Protein AF-0000000084839933 (afdb_homodimer)

Foldseek 3Di:
DLVVVLLVVLVVCVVVVHQQQVQQVVLVVLCVVCVVDPSSPPNDRGSVNSLCCLFPPQLCVQQVVVLVQLQPAAWAWEWDWDPPQPQWIKIWIWIFAQDLVVLATFIDTHDIFIFNDLALCRCLVVVCVVVVCVVSVRQLLSHAEYEYAPDCCQDPDPRHNVVSSCVRPVLYHYAHAVLLLLQVLQVQLQVLLCVLQVDRLLLLLVLVQVVPPPDPPLLVVLCVLCVVVVAHRDHQDDADDSRNLSVLVNLVRCLSCLVSLLVSLCPDDDDPVDVSSVVSPVLSVDLVNNLVSLLCNQLSCLSVVLSVVQADRFQDLLCQLVSLQVSLLVLCVQFFDCVQPVPHQSLPGDLPDPVGGDDLLRGNSDDVSSVSLVVCVPCNVSNSSSVSSSSVSSSVSCSVRPPNPDPLSVLSNLQDLVCLQVRDCVSLVVLLVSRVVLVVPPPPAAPSVVSNPDDPVQADDDGSSNRLSSQQCDADPVRHRNHPSVSSSSSSSRNYDRHDNCVVVVVVLNVSCDPVNSPADSRTSSSSD/DLVVVLLVVLVVCVVVVHQQQVQQVVLVVLCVVCVVDPSSPPNDRGSVNSLCCLFPPQLCVQQVVVLVQLQPAAWAWEWDWDPDQPQWIKIWIWIFAQDLVVLATFIDTHDIFIFNDLALCRCQVVVCVVVVCVVSVRQLLSHAEYEYAPDCCQDPDPRHNVVSSCVRPVLYHYAHAVLLLLQVLQVQLQVLLCVLQVDRLLLLLVLVQVVPPPDPPLLVVLCVLCVVVVAHRDHQDDADPSRNLSVLVNLVRCLSCLVSLLVSLCPDDDDPVDVSSVVSPVLSVDLVNNLVSLLCNQLSCLSVVLSVVQADRFQDLLCQLVSLQVSLLVLCVQFFDCVQPVPDQSLPGDLPDPVGGDDLLRGNSDDVSSVSLVVCVPCNVSNSSSVSSSSVSSSVSCSVRPPNPPPLSVLSNLQDLVCLQVRDCVSVVVLLVSRVVLVVPPPPQAPSVVSNPDDPVQADDDGSSSRLSSQQCDADPVRHRNHPSVSSSSSSSRNYDRHDNCVVVVVVLNVSCDPVNSPADSRTSSSSD

Organism: Latimeria chalumnae (NCBI:txid7897)

Secondary structure (DSSP, 8-state):
-HHHHHHHHHHHHHHTT--TTHHHHHHHHHHHHSTT-HHHHH----HHHHHHIIIIIIHHHHHHHHHHHHHHS-EEEEE--B--STT-EEEEEEEEEEETTTTEEEEEEEEEEEES--SHHHHHHSSSHHHHHHHHT--GGGEEEEE--SSHHHH-TTT-HHHHHHHH-TT-EEE--HHHHHHHHHHHHHHHHHHHH---HHHHHHHHHHHHTT-HHHHHHHHHHHHHTT----PPPPPPSS-GGGHHHHHHHHHHTHHHHHHHHHHS---TT-HHHHHHHHHHHSHHHHHHHHHHHHHHHHHHHHHHHHT-SS--HHHHHHHHHHHHHHHHTTTS-GGGTTTS-GGG--SS-GGGPPPGGG--S-HHHHHHHTT-TTTHHHHHHHHHHHHHHHHHHHHHHS-TT-HHHHHHTT--GGGGGG--HHHHHHHHHH-HHHHTT-TT---HHHHHT--GGG---SSHHHHHHHHHT-B-TTS-BTTHHHHHHHHHHHTS--S-TTHHHHHHHHHHT-GGGTTS-TTTHHHH-/-HHHHHHHHHHHHHHTT--TTHHHHHHHHHHHHSTT-HHHHH----HHHHHHIIIIIIHHHHHHHHHHHHHHS-EEEEE---S-STTSEEEEEEEEEEETTTTEEEEEEEEEEEES--SHHHHHHSSSHHHHHHHHT--GGGEEEEE--SSHHHH-TTT-HHHHHHHH-TT-EEE--HHHHHHHHHHHHHHHHHHHHS--HHHHHHHHHHHHTT-HHHHHHHHHHHHHTT----PPPPPPSS-GGGHHHHHHHHHHTHHHHHHHHHHS---TT-HHHHHHHHHHHSHHHHHHHHHHHHHHHHHHHHHHHHT-SS--HHHHHHHHHHHHHHHHTTTS-GGGTTTS-GGG--SS-GGGPPPGGG--S-HHHHHHHTT-TTTHHHHHHHHHHHHHHHHHHHHHHS-TT-HHHHHGGG--GGGGGG--HHHHHHHHHH-HHHHTT-TT---HHHHHT--GGG---SSHHHHHHHHHT-B-TTS-BTTHHHHHHHHHHHTS--S-TTHHHHHHHHHHS-GGGTTS-TTTHHHH-

pLDDT: mean 88.54, std 8.96, range [50.22, 98.12]

InterPro domains:
  IPR012337 Ribonuclease H-like superfamily [SSF53098] (74-524)

Solvent-accessible surface area (backbone atoms only — not comparable to full-atom values): 56765 Å² total; per-residue (Å²): 104,47,66,55,28,47,52,54,53,47,54,49,31,67,74,64,69,47,62,54,64,54,34,50,56,44,31,66,47,42,28,68,48,37,66,88,34,69,52,33,64,64,39,79,47,32,36,68,57,40,49,46,44,41,49,68,44,50,29,50,65,62,38,48,59,53,54,54,46,44,58,73,34,60,26,13,41,30,55,52,78,43,53,76,52,57,45,31,25,42,32,44,32,31,35,25,30,70,36,76,89,77,30,34,63,42,73,42,80,70,46,70,30,74,29,50,44,85,49,23,58,34,36,48,72,53,21,41,49,60,53,48,33,60,73,67,63,41,52,56,75,25,44,43,13,34,34,32,56,76,45,60,50,34,57,27,87,84,63,6,37,55,55,61,51,37,73,70,27,74,60,42,44,72,39,62,39,57,55,58,48,52,29,47,24,51,49,51,9,49,49,41,20,16,71,62,60,72,54,51,66,67,58,54,48,51,47,55,28,60,66,37,54,73,29,25,57,53,37,31,50,50,41,54,40,12,58,75,62,73,40,75,73,69,82,77,53,82,61,50,85,82,48,44,65,42,43,51,59,38,50,52,54,48,61,71,37,36,73,32,51,34,52,52,45,68,67,49,78,90,46,85,90,38,61,60,58,52,50,51,35,50,45,57,67,37,74,61,48,59,34,54,51,36,32,48,64,52,53,44,56,63,56,51,52,53,38,54,63,32,49,37,68,64,69,52,57,56,46,44,58,60,54,52,49,51,48,48,49,56,58,44,54,28,56,33,38,64,84,56,46,71,90,46,60,79,78,69,46,66,86,79,46,68,88,31,40,55,56,82,85,64,44,60,48,41,68,69,20,50,62,53,42,65,72,35,72,86,51,34,65,53,52,50,49,17,54,49,37,21,53,52,41,25,49,54,46,40,57,72,69,48,74,83,81,42,65,66,53,61,39,36,51,45,67,47,72,88,40,38,75,73,44,53,64,66,37,54,49,51,51,31,69,52,34,73,82,46,48,84,60,61,84,92,56,77,57,59,67,61,58,43,64,54,61,72,80,77,53,88,56,87,48,62,51,42,34,42,42,54,48,37,63,36,59,40,96,86,64,46,55,56,36,46,62,61,31,53,54,47,52,54,60,56,25,42,59,63,50,54,48,59,50,60,57,53,48,49,53,56,63,61,58,28,89,86,41,73,82,53,44,77,85,48,46,51,63,38,101,104,46,66,54,29,47,52,54,53,48,56,50,30,67,76,66,68,46,62,54,63,55,35,51,56,44,31,65,48,40,28,69,49,36,67,89,35,70,54,33,64,64,38,77,47,31,37,67,56,40,50,47,45,40,49,70,44,52,30,50,64,62,37,48,60,52,54,54,46,45,57,74,35,60,26,11,42,30,55,52,77,43,57,75,51,55,45,30,25,43,32,43,34,31,34,25,30,69,36,74,90,77,28,34,63,43,72,42,79,70,45,68,29,75,28,51,42,86,47,24,59,33,34,50,72,50,21,39,50,61,55,48,33,58,73,68,62,41,55,56,77,26,44,44,13,33,34,32,56,75,45,59,51,35,58,28,88,86,61,6,37,53,55,61,50,38,71,72,28,76,60,41,44,73,37,63,39,58,54,59,48,54,30,47,24,52,48,51,8,50,51,42,20,1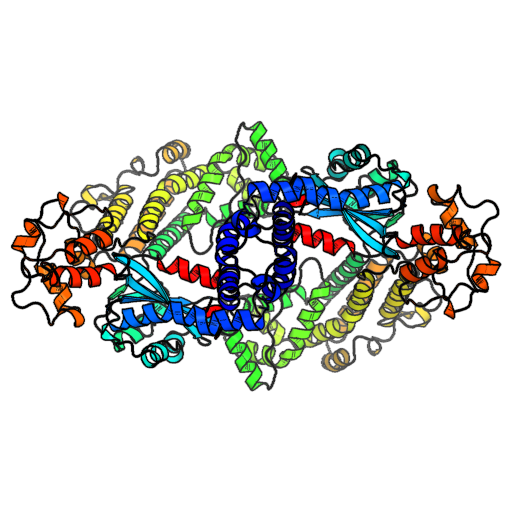6,71,62,60,72,54,49,65,67,57,53,49,50,46,55,27,59,68,38,53,74,31,20,56,52,37,31,51,49,40,52,40,12,57,76,62,75,41,76,71,70,83,77,52,82,61,49,86,82,48,45,64,42,44,51,59,36,49,51,55,48,61,73,36,36,71,33,52,35,53,52,46,68,69,49,76,89,48,86,90,37,61,59,60,51,51,51,33,50,45,59,68,37,71,60,48,58,35,53,50,36,33,50,65,52,52,44,55,64,55,50,53,54,40,52,63,32,48,39,68,65,69,50,57,58,47,44,58,58,52,51,50,51,49,48,50,57,56,46,55,28,58,35,38,63,84,56,45,72,88,45,59,77,78,70,46,66,86,79,46,68,89,30,39,54,58,84,86,65,46,60,48,41,68,70,21,50,63,54,42,65,71,34,73,89,51,34,65,53,52,51,48,17,53,49,37,21,52,50,42,26,50,53,45,40,58,74,68,49,73,83,80,42,65,67,54,60,39,37,50,43,67,47,72,89,39,38,75,72,44,53,66,66,37,54,48,51,51,30,70,52,35,74,85,48,48,87,60,64,85,90,55,74,55,58,66,60,59,43,64,57,62,72,80,76,52,87,55,86,48,61,51,41,34,43,40,53,48,36,64,37,57,41,95,84,64,47,53,56,37,45,65,62,33,54,53,48,53,54,60,57,26,42,60,63,50,55,49,60,50,59,56,56,48,50,53,52,64,62,61,32,90,86,42,71,80,53,44,77,85,48,46,51,63,38,99

Radius of gyration: 35.96 Å; Cα contacts (8 Å, |Δi|>4): 1588; chains: 2; bounding box: 81×113×74 Å

Structure (mmCIF, N/CA/C/O backbone):
data_AF-0000000084839933-model_v1
#
loop_
_entity.id
_entity.type
_entity.pdbx_description
1 polymer 'Uncharacterized protein'
#
loop_
_atom_site.group_PDB
_atom_site.id
_atom_site.type_symbol
_atom_site.label_atom_id
_atom_site.label_alt_id
_atom_site.label_comp_id
_atom_site.label_asym_id
_atom_site.label_entity_id
_atom_site.label_seq_id
_atom_site.pdbx_PDB_ins_code
_atom_site.Cartn_x
_atom_site.Cartn_y
_atom_site.Cartn_z
_atom_site.occupancy
_atom_site.B_iso_or_equiv
_atom_site.auth_seq_id
_atom_site.auth_comp_id
_atom_site.auth_asym_id
_atom_site.auth_atom_id
_atom_site.pdbx_PDB_model_num
ATOM 1 N N . LYS A 1 1 ? -35.875 -15.383 12.539 1 85.69 1 LYS A N 1
ATOM 2 C CA . LYS A 1 1 ? -35.812 -14.484 11.391 1 85.69 1 LYS A CA 1
ATOM 3 C C . LYS A 1 1 ? -34.781 -13.398 11.578 1 85.69 1 LYS A C 1
ATOM 5 O O . LYS A 1 1 ? -34.031 -13.094 10.648 1 85.69 1 LYS A O 1
ATOM 10 N N . VAL A 1 2 ? -34.719 -12.898 12.836 1 90.69 2 VAL A N 1
ATOM 11 C CA . VAL A 1 2 ? -33.75 -11.867 13.125 1 90.69 2 VAL A CA 1
ATOM 12 C C . VAL A 1 2 ? -32.344 -12.453 13.008 1 90.69 2 VAL A C 1
ATOM 14 O O . VAL A 1 2 ? -31.453 -11.852 12.383 1 90.69 2 VAL A O 1
ATOM 17 N N . MET A 1 3 ? -32.156 -13.602 13.562 1 91.62 3 MET A N 1
ATOM 18 C CA . MET A 1 3 ? -30.875 -14.266 13.5 1 91.62 3 MET A CA 1
ATOM 19 C C . MET A 1 3 ? -30.469 -14.539 12.055 1 91.62 3 MET A C 1
ATOM 21 O O . MET A 1 3 ? -29.297 -14.398 11.695 1 91.62 3 MET A O 1
ATOM 25 N N . ASN A 1 4 ? -31.375 -14.938 11.305 1 92.5 4 ASN A N 1
ATOM 26 C CA . ASN A 1 4 ? -31.109 -15.172 9.891 1 92.5 4 ASN A CA 1
ATOM 27 C C . ASN A 1 4 ? -30.641 -13.891 9.188 1 92.5 4 ASN A C 1
ATOM 29 O O . ASN A 1 4 ? -29.719 -13.93 8.383 1 92.5 4 ASN A O 1
ATOM 33 N N . ALA A 1 5 ? -31.359 -12.859 9.477 1 92.5 5 ALA A N 1
ATOM 34 C CA . ALA A 1 5 ? -30.953 -11.57 8.906 1 92.5 5 ALA A CA 1
ATOM 35 C C . ALA A 1 5 ? -29.547 -11.188 9.344 1 92.5 5 ALA A C 1
ATOM 37 O O . ALA A 1 5 ? -28.766 -10.68 8.539 1 92.5 5 ALA A O 1
ATOM 38 N N . GLU A 1 6 ? -29.234 -11.469 10.555 1 94.81 6 GLU A N 1
ATOM 39 C CA . GLU A 1 6 ? -27.906 -11.156 11.086 1 94.81 6 GLU A CA 1
ATOM 40 C C . GLU A 1 6 ? -26.828 -11.992 10.406 1 94.81 6 GLU A C 1
ATOM 42 O O . GLU A 1 6 ? -25.766 -11.477 10.055 1 94.81 6 GLU A O 1
ATOM 47 N N . VAL A 1 7 ? -27.078 -13.203 10.172 1 95.06 7 VAL A N 1
ATOM 48 C CA . VAL A 1 7 ? -26.125 -14.094 9.523 1 95.06 7 VAL A CA 1
ATOM 49 C C . VAL A 1 7 ? -25.906 -13.656 8.07 1 95.06 7 VAL A C 1
ATOM 51 O O . VAL A 1 7 ? -24.781 -13.625 7.586 1 95.06 7 VAL A O 1
ATOM 54 N N . LEU A 1 8 ? -26.953 -13.336 7.48 1 94.5 8 LEU A N 1
ATOM 55 C CA . LEU A 1 8 ? -26.875 -12.922 6.086 1 94.5 8 LEU A CA 1
ATOM 56 C C . LEU A 1 8 ? -26.031 -11.656 5.941 1 94.5 8 LEU A C 1
ATOM 58 O O . LEU A 1 8 ? -25.141 -11.594 5.102 1 94.5 8 LEU A O 1
ATOM 62 N N . PHE A 1 9 ? -26.281 -10.672 6.766 1 95 9 PHE A N 1
ATOM 63 C CA . PHE A 1 9 ? -25.5 -9.438 6.684 1 95 9 PHE A CA 1
ATOM 64 C C . PHE A 1 9 ? -24.047 -9.688 7.086 1 95 9 PHE A C 1
ATOM 66 O O . PHE A 1 9 ? -23.141 -9.07 6.531 1 95 9 PHE A O 1
ATOM 73 N N . THR A 1 10 ? -23.875 -10.508 8.039 1 95.75 10 THR A N 1
ATOM 74 C CA . THR A 1 10 ? -22.516 -10.867 8.438 1 95.75 10 THR A CA 1
ATOM 75 C C . THR A 1 10 ? -21.734 -11.43 7.25 1 95.75 10 THR A C 1
ATOM 77 O O . THR A 1 10 ? -20.547 -11.148 7.094 1 95.75 10 THR A O 1
ATOM 80 N N . GLY A 1 11 ? -22.375 -12.219 6.434 1 94.88 11 GLY A N 1
ATOM 81 C CA . GLY A 1 11 ? -21.734 -12.727 5.23 1 94.88 11 GLY A CA 1
ATOM 82 C C . GLY A 1 11 ? -21.297 -11.633 4.281 1 94.88 11 GLY A C 1
ATOM 83 O O . GLY A 1 11 ? -20.281 -11.781 3.578 1 94.88 11 GLY A O 1
ATOM 84 N N . PHE A 1 12 ? -21.969 -10.523 4.34 1 94.75 12 PHE A N 1
ATOM 85 C CA . PHE A 1 12 ? -21.688 -9.375 3.486 1 94.75 12 PHE A CA 1
ATOM 86 C C . PHE A 1 12 ? -20.375 -8.703 3.895 1 94.75 12 PHE A C 1
ATOM 88 O O . PHE A 1 12 ? -19.656 -8.164 3.049 1 94.75 12 PHE A O 1
ATOM 95 N N . ILE A 1 13 ? -20.016 -8.766 5.094 1 92.94 13 ILE A N 1
ATOM 96 C CA . ILE A 1 13 ? -18.891 -8.039 5.664 1 92.94 13 ILE A CA 1
ATOM 97 C C . ILE A 1 13 ? -17.578 -8.609 5.109 1 92.94 13 ILE A C 1
ATOM 99 O O . ILE A 1 13 ? -16.812 -7.891 4.465 1 92.94 13 ILE A O 1
ATOM 103 N N . PRO A 1 14 ? -17.234 -9.906 5.242 1 90.62 14 PRO A N 1
ATOM 104 C CA . PRO A 1 14 ? -16 -10.43 4.656 1 90.62 14 PRO A CA 1
ATOM 105 C C . PRO A 1 14 ? -16.031 -10.445 3.131 1 90.62 14 PRO A C 1
ATOM 107 O O . PRO A 1 14 ? -14.992 -10.289 2.49 1 90.62 14 PRO A O 1
ATOM 110 N N . GLU A 1 15 ? -17.172 -10.609 2.557 1 91.62 15 GLU A N 1
ATOM 111 C CA . GLU A 1 15 ? -17.281 -10.609 1.102 1 91.62 15 GLU A CA 1
ATOM 112 C C . GLU A 1 15 ? -16.812 -9.289 0.508 1 91.62 15 GLU A C 1
ATOM 114 O O . GLU A 1 15 ? -16.234 -9.258 -0.585 1 91.62 15 GLU A O 1
ATOM 119 N N . HIS A 1 16 ? -17.078 -8.32 1.177 1 90.31 16 HIS A N 1
ATOM 120 C CA . HIS A 1 16 ? -16.734 -7.004 0.66 1 90.31 16 HIS A CA 1
ATOM 121 C C . HIS A 1 16 ? -15.602 -6.375 1.473 1 90.31 16 HIS A C 1
ATOM 123 O O . HIS A 1 16 ? -15.398 -5.16 1.425 1 90.31 16 HIS A O 1
ATOM 129 N N . HIS A 1 17 ? -14.984 -7.09 2.303 1 86.25 17 HIS A N 1
ATOM 130 C CA . HIS A 1 17 ? -13.781 -6.711 3.043 1 86.25 17 HIS A CA 1
ATOM 131 C C . HIS A 1 17 ? -14.055 -5.527 3.967 1 86.25 17 HIS A C 1
ATOM 133 O O . HIS A 1 17 ? -13.242 -4.602 4.051 1 86.25 17 HIS A O 1
ATOM 139 N N . LEU A 1 18 ? -15.148 -5.535 4.645 1 89.06 18 LEU A N 1
ATOM 140 C CA . LEU A 1 18 ? -15.5 -4.488 5.602 1 89.06 18 LEU A CA 1
ATOM 141 C C . LEU A 1 18 ? -14.938 -4.809 6.984 1 89.06 18 LEU A C 1
ATOM 143 O O . LEU A 1 18 ? -14.898 -5.973 7.387 1 89.06 18 LEU A O 1
ATOM 147 N N . PRO A 1 19 ? -14.531 -3.713 7.652 1 88 19 PRO A N 1
ATOM 148 C CA . PRO A 1 19 ? -14.227 -3.953 9.062 1 88 19 PRO A CA 1
ATOM 149 C C . PRO A 1 19 ? -15.445 -4.402 9.867 1 88 19 PRO A C 1
ATOM 151 O O . PRO A 1 19 ? -16.578 -3.984 9.57 1 88 19 PRO A O 1
ATOM 154 N N . PHE A 1 20 ? -15.227 -5.176 10.883 1 91.19 20 PHE A N 1
ATOM 155 C CA . PHE A 1 20 ? -16.344 -5.68 11.688 1 91.19 20 PHE A CA 1
ATOM 156 C C . PHE A 1 20 ? -17.078 -4.535 12.367 1 91.19 20 PHE A C 1
ATOM 158 O O . PHE A 1 20 ? -18.266 -4.645 12.656 1 91.19 20 PHE A O 1
ATOM 165 N N . GLU A 1 21 ? -16.422 -3.451 12.531 1 91.19 21 GLU A N 1
ATOM 166 C CA . GLU A 1 21 ? -17.016 -2.277 13.164 1 91.19 21 GLU A CA 1
ATOM 167 C C . GLU A 1 21 ? -18.141 -1.709 12.312 1 91.19 21 GLU A C 1
ATOM 169 O O . GLU A 1 21 ? -19.031 -1.026 12.82 1 91.19 21 GLU A O 1
ATOM 174 N N . ALA A 1 22 ? -18.078 -1.941 11.062 1 91.88 22 ALA A N 1
ATOM 175 C CA . ALA A 1 22 ? -19.125 -1.466 10.156 1 91.88 22 ALA A CA 1
ATOM 176 C C . ALA A 1 22 ? -20.469 -2.086 10.508 1 91.88 22 ALA A C 1
ATOM 178 O O . ALA A 1 22 ? -21.516 -1.506 10.227 1 91.88 22 ALA A O 1
ATOM 179 N N . ALA A 1 23 ? -20.422 -3.246 11.125 1 93.31 23 ALA A N 1
ATOM 180 C CA . ALA A 1 23 ? -21.656 -3.928 11.516 1 93.31 23 ALA A CA 1
ATOM 181 C C . ALA A 1 23 ? -22.453 -3.094 12.516 1 93.31 23 ALA A C 1
ATOM 183 O O . ALA A 1 23 ? -23.688 -3.107 12.5 1 93.31 23 ALA A O 1
ATOM 184 N N . ALA A 1 24 ? -21.734 -2.373 13.32 1 92.94 24 ALA A N 1
ATOM 185 C CA . ALA A 1 24 ? -22.391 -1.529 14.312 1 92.94 24 ALA A CA 1
ATOM 186 C C . ALA A 1 24 ? -23.172 -0.401 13.641 1 92.94 24 ALA A C 1
ATOM 188 O O . ALA A 1 24 ? -24.156 0.104 14.195 1 92.94 24 ALA A O 1
ATOM 189 N N . HIS A 1 25 ? -22.797 -0.031 12.539 1 94.19 25 HIS A N 1
ATOM 190 C CA . HIS A 1 25 ? -23.469 1.042 11.805 1 94.19 25 HIS A CA 1
ATOM 191 C C . HIS A 1 25 ? -24.641 0.509 10.992 1 94.19 25 HIS A C 1
ATOM 193 O O . HIS A 1 25 ? -25.516 1.275 10.586 1 94.19 25 HIS A O 1
ATOM 199 N N . ALA A 1 26 ? -24.656 -0.774 10.805 1 92.69 26 ALA A N 1
ATOM 200 C CA . ALA A 1 26 ? -25.688 -1.387 9.977 1 92.69 26 ALA A CA 1
ATOM 201 C C . ALA A 1 26 ? -27.031 -1.408 10.703 1 92.69 26 ALA A C 1
ATOM 203 O O . ALA A 1 26 ? -28.078 -1.155 10.102 1 92.69 26 ALA A O 1
ATOM 204 N N . ALA A 1 27 ? -27.031 -1.633 12.008 1 91.25 27 ALA A N 1
ATOM 205 C CA . ALA A 1 27 ? -28.281 -1.774 12.766 1 91.25 27 ALA A CA 1
ATOM 206 C C . ALA A 1 27 ? -29.109 -0.492 12.703 1 91.25 27 ALA A C 1
ATOM 208 O O . ALA A 1 27 ? -30.25 -0.507 12.266 1 91.25 27 ALA A O 1
ATOM 209 N N . PRO A 1 28 ? -28.469 0.623 13.125 1 93.31 28 PRO A N 1
ATOM 210 C CA . PRO A 1 28 ? -29.25 1.863 13.016 1 93.31 28 PRO A CA 1
ATOM 211 C C . PRO A 1 28 ? -29.656 2.174 11.578 1 93.31 28 PRO A C 1
ATOM 213 O O . PRO A 1 28 ? -30.75 2.707 11.344 1 93.31 28 PRO A O 1
ATOM 216 N N . LEU A 1 29 ? -28.875 1.87 10.633 1 94.5 29 LEU A N 1
ATOM 217 C CA . LEU A 1 29 ? -29.188 2.115 9.227 1 94.5 29 LEU A CA 1
ATOM 218 C C . LEU A 1 29 ? -30.391 1.302 8.781 1 94.5 29 LEU A C 1
ATOM 220 O O . LEU A 1 29 ? -31.328 1.844 8.18 1 94.5 29 LEU A O 1
ATOM 224 N N . LEU A 1 30 ? -30.406 0.02 9.109 1 92.81 30 LEU A N 1
ATOM 225 C CA . LEU A 1 30 ? -31.5 -0.866 8.719 1 92.81 30 LEU A CA 1
ATOM 226 C C . LEU A 1 30 ? -32.812 -0.438 9.367 1 92.81 30 LEU A C 1
ATOM 228 O O . LEU A 1 30 ? -33.875 -0.529 8.75 1 92.81 30 LEU A O 1
ATOM 232 N N . ARG A 1 31 ? -32.75 0.07 10.562 1 91.31 31 ARG A N 1
ATOM 233 C CA . ARG A 1 31 ? -33.938 0.561 11.25 1 91.31 31 ARG A CA 1
ATOM 234 C C . ARG A 1 31 ? -34.531 1.771 10.523 1 91.31 31 ARG A C 1
ATOM 236 O O . ARG A 1 31 ? -35.75 1.925 10.453 1 91.31 31 ARG A O 1
ATOM 243 N N . LYS A 1 32 ? -33.625 2.58 10.055 1 92.38 32 LYS A N 1
ATOM 244 C CA . LYS A 1 32 ? -34.062 3.768 9.328 1 92.38 32 LYS A CA 1
ATOM 245 C C . LYS A 1 32 ? -34.594 3.4 7.945 1 92.38 32 LYS A C 1
ATOM 247 O O . LYS A 1 32 ? -35.562 4.016 7.453 1 92.38 32 LYS A O 1
ATOM 252 N N . MET A 1 33 ? -34 2.418 7.344 1 92.31 33 MET A N 1
ATOM 253 C CA . MET A 1 33 ? -34.375 2.002 5.996 1 92.31 33 MET A CA 1
ATOM 254 C C . MET A 1 33 ? -35.719 1.293 6.004 1 92.31 33 MET A C 1
ATOM 256 O O . MET A 1 33 ? -36.5 1.441 5.066 1 92.31 33 MET A O 1
ATOM 260 N N . PHE A 1 34 ? -35.875 0.504 7.109 1 90.19 34 PHE A N 1
ATOM 261 C CA . PHE A 1 34 ? -37.062 -0.309 7.203 1 90.19 34 PHE A CA 1
ATOM 262 C C . PHE A 1 34 ? -37.812 -0.055 8.516 1 90.19 34 PHE A C 1
ATOM 264 O O . PHE A 1 34 ? -37.906 -0.957 9.352 1 90.19 34 PHE A O 1
ATOM 271 N N . PRO A 1 35 ? -38.406 1.122 8.688 1 79.19 35 PRO A N 1
ATOM 272 C CA . PRO A 1 35 ? -39 1.5 9.969 1 79.19 35 PRO A CA 1
ATOM 273 C C . PRO A 1 35 ? -40.219 0.629 10.336 1 79.19 35 PRO A C 1
ATOM 275 O O . PRO A 1 35 ? -40.531 0.503 11.516 1 79.19 35 PRO A O 1
ATOM 278 N N . ASP A 1 36 ? -40.812 0.181 9.633 1 70.56 36 ASP A N 1
ATOM 279 C CA . ASP A 1 36 ? -42.062 -0.48 9.914 1 70.56 36 ASP A CA 1
ATOM 280 C C . ASP A 1 36 ? -41.875 -1.971 10.18 1 70.56 36 ASP A C 1
ATOM 282 O O . ASP A 1 36 ? -42.844 -2.732 10.242 1 70.56 36 ASP A O 1
ATOM 286 N N . ARG A 1 37 ? -40.594 -2.355 10.398 1 73.25 37 ARG A N 1
ATOM 287 C CA . ARG A 1 37 ? -40.5 -3.812 10.383 1 73.25 37 ARG A CA 1
ATOM 288 C C . ARG A 1 37 ? -39.844 -4.328 11.656 1 73.25 37 ARG A C 1
ATOM 290 O O . ARG A 1 37 ? -38.875 -3.736 12.141 1 73.25 37 ARG A O 1
ATOM 297 N N . ALA A 1 38 ? -40.438 -5.398 12.062 1 81.62 38 ALA A N 1
ATOM 298 C CA . ALA A 1 38 ? -40.062 -6.031 13.312 1 81.62 38 ALA A CA 1
ATOM 299 C C . ALA A 1 38 ? -38.625 -6.559 13.242 1 81.62 38 ALA A C 1
ATOM 301 O O . ALA A 1 38 ? -37.844 -6.402 14.188 1 81.62 38 ALA A O 1
ATOM 302 N N . ILE A 1 39 ? -38.281 -7.098 12.117 1 86.81 39 ILE A N 1
ATOM 303 C CA . ILE A 1 39 ? -36.938 -7.684 11.984 1 86.81 39 ILE A CA 1
ATOM 304 C C . ILE A 1 39 ? -35.875 -6.586 12.07 1 86.81 39 ILE A C 1
ATOM 306 O O . ILE A 1 39 ? -34.875 -6.734 12.766 1 86.81 39 ILE A O 1
ATOM 310 N N . ALA A 1 40 ? -36.156 -5.512 11.398 1 88.81 40 ALA A N 1
ATOM 311 C CA . ALA A 1 40 ? -35.188 -4.402 11.383 1 88.81 40 ALA A CA 1
ATOM 312 C C . ALA A 1 40 ? -35.062 -3.768 12.766 1 88.81 40 ALA A C 1
ATOM 314 O O . ALA A 1 40 ? -33.969 -3.377 13.18 1 88.81 40 ALA A O 1
ATOM 315 N N . THR A 1 41 ? -36.094 -3.695 13.438 1 87.88 41 THR A N 1
ATOM 316 C CA . THR A 1 41 ? -36.125 -3.074 14.758 1 87.88 41 THR A CA 1
ATOM 317 C C . THR A 1 41 ? -35.344 -3.918 15.766 1 87.88 41 THR A C 1
ATOM 319 O O . THR A 1 41 ? -34.688 -3.379 16.656 1 87.88 41 THR A O 1
ATOM 322 N N . LYS A 1 42 ? -35.406 -5.172 15.555 1 90.19 42 LYS A N 1
ATOM 323 C CA . LYS A 1 42 ? -34.781 -6.078 16.516 1 90.19 42 LYS A CA 1
ATOM 324 C C . LYS A 1 42 ? -33.375 -6.441 16.078 1 90.19 42 LYS A C 1
ATOM 326 O O . LYS A 1 42 ? -32.625 -7.09 16.812 1 90.19 42 LYS A O 1
ATOM 331 N N . TYR A 1 43 ? -33.094 -6.09 14.883 1 91.12 43 TYR A N 1
ATOM 332 C CA . TYR A 1 43 ? -31.75 -6.367 14.383 1 91.12 43 TYR A CA 1
ATOM 333 C C . TYR A 1 43 ? -30.688 -5.75 15.281 1 91.12 43 TYR A C 1
ATOM 335 O O . TYR A 1 43 ? -30.766 -4.566 15.625 1 91.12 43 TYR A O 1
ATOM 343 N N . GLY A 1 44 ? -29.75 -6.492 15.789 1 89 44 GLY A N 1
ATOM 344 C CA . GLY A 1 44 ? -28.734 -5.969 16.703 1 89 44 GLY A CA 1
ATOM 345 C C . GLY A 1 44 ? -27.406 -6.707 16.609 1 89 44 GLY A C 1
AT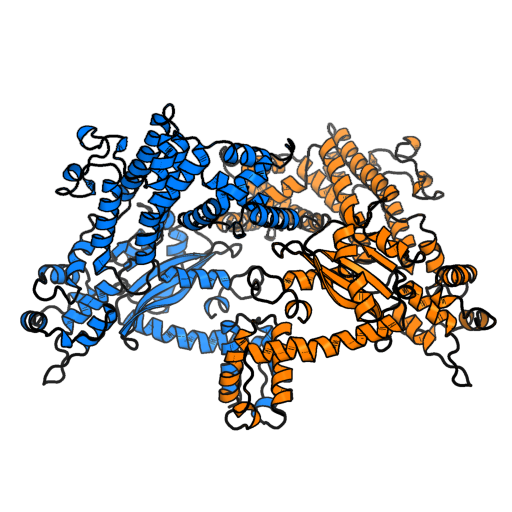OM 346 O O . GLY A 1 44 ? -27.031 -7.441 17.516 1 89 44 GLY A O 1
ATOM 347 N N . CYS A 1 45 ? -26.719 -6.648 15.5 1 92.12 45 CYS A N 1
ATOM 348 C CA . CYS A 1 45 ? -25.422 -7.285 15.32 1 92.12 45 CYS A CA 1
ATOM 349 C C . CYS A 1 45 ? -24.312 -6.246 15.242 1 92.12 45 CYS A C 1
ATOM 351 O O . CYS A 1 45 ? -24.312 -5.391 14.352 1 92.12 45 CYS A O 1
ATOM 353 N N . ALA A 1 46 ? -23.453 -6.281 16.25 1 93.81 46 ALA A N 1
ATOM 354 C CA . ALA A 1 46 ? -22.297 -5.391 16.25 1 93.81 46 ALA A CA 1
ATOM 355 C C . ALA A 1 46 ? -21.016 -6.164 15.992 1 93.81 46 ALA A C 1
ATOM 357 O O . ALA A 1 46 ? -21.047 -7.273 15.461 1 93.81 46 ALA A O 1
ATOM 358 N N . ALA A 1 47 ? -19.906 -5.602 16.312 1 93.31 47 ALA A N 1
ATOM 359 C CA . ALA A 1 47 ? -18.609 -6.156 15.93 1 93.31 47 ALA A CA 1
ATOM 360 C C . ALA A 1 47 ? -18.359 -7.5 16.609 1 93.31 47 ALA A C 1
ATOM 362 O O . ALA A 1 47 ? -17.938 -8.461 15.969 1 93.31 47 ALA A O 1
ATOM 363 N N . THR A 1 48 ? -18.688 -7.586 17.859 1 93.56 48 THR A N 1
ATOM 364 C CA . THR A 1 48 ? -18.406 -8.781 18.641 1 93.56 48 THR A CA 1
ATOM 365 C C . THR A 1 48 ? -19.266 -9.953 18.188 1 93.56 48 THR A C 1
ATOM 367 O O . THR A 1 48 ? -18.766 -11.062 18 1 93.56 48 THR A O 1
ATOM 370 N N . LYS A 1 49 ? -20.516 -9.68 18.109 1 94.94 49 LYS A N 1
ATOM 371 C CA . LYS A 1 49 ? -21.422 -10.727 17.641 1 94.94 49 LYS A CA 1
ATOM 372 C C . LYS A 1 49 ? -21.094 -11.141 16.203 1 94.94 49 LYS A C 1
ATOM 374 O O . LYS A 1 49 ? -21.172 -12.32 15.867 1 94.94 49 LYS A O 1
ATOM 379 N N . THR A 1 50 ? -20.75 -10.172 15.344 1 95 50 THR A N 1
ATOM 380 C CA . THR A 1 50 ? -20.328 -10.453 13.977 1 95 50 THR A CA 1
ATOM 381 C C . THR A 1 50 ? -19.141 -11.406 13.977 1 95 50 THR A C 1
ATOM 383 O O . THR A 1 50 ? -19.141 -12.414 13.258 1 95 50 THR A O 1
ATOM 386 N N . ALA A 1 51 ? -18.125 -11.141 14.773 1 94.44 51 ALA A N 1
ATOM 387 C CA . ALA A 1 51 ? -16.953 -11.992 14.883 1 94.44 51 ALA A CA 1
ATOM 388 C C . ALA A 1 51 ? -17.344 -13.398 15.336 1 94.44 51 ALA A C 1
ATOM 390 O O . ALA A 1 51 ? -16.812 -14.391 14.812 1 94.44 51 ALA A O 1
ATOM 391 N N . ALA A 1 52 ? -18.234 -13.461 16.25 1 95.62 52 ALA A N 1
ATOM 392 C CA . ALA A 1 52 ? -18.672 -14.75 16.781 1 95.62 52 ALA A CA 1
ATOM 393 C C . ALA A 1 52 ? -19.375 -15.57 15.688 1 95.62 52 ALA A C 1
ATOM 395 O O . ALA A 1 52 ? -19.125 -16.766 15.555 1 95.62 52 ALA A O 1
ATOM 396 N N . ILE A 1 53 ? -20.219 -14.945 14.953 1 96.38 53 ILE A N 1
ATOM 397 C CA . ILE A 1 53 ? -20.938 -15.633 13.883 1 96.38 53 ILE A CA 1
ATOM 398 C C . ILE A 1 53 ? -19.938 -16.156 12.844 1 96.38 53 ILE A C 1
ATOM 400 O O . ILE A 1 53 ? -20.047 -17.297 12.398 1 96.38 53 ILE A O 1
ATOM 404 N N . ILE A 1 54 ? -18.969 -15.32 12.477 1 95.56 54 ILE A N 1
ATOM 405 C CA . ILE A 1 54 ? -17.969 -15.695 11.477 1 95.56 54 ILE A CA 1
ATOM 406 C C . ILE A 1 54 ? -17.125 -16.844 12 1 95.56 54 ILE A C 1
ATOM 408 O O . ILE A 1 54 ? -16.969 -17.875 11.328 1 95.56 54 ILE A O 1
ATOM 412 N N . ASN A 1 55 ? -16.656 -16.781 13.25 1 94.75 55 ASN A N 1
ATOM 413 C CA . ASN A 1 55 ? -15.664 -17.703 13.789 1 94.75 55 ASN A CA 1
ATOM 414 C C . ASN A 1 55 ? -16.297 -19.031 14.203 1 94.75 55 ASN A C 1
ATOM 416 O O . ASN A 1 55 ? -15.68 -20.094 14.031 1 94.75 55 ASN A O 1
ATOM 420 N N . TYR A 1 56 ? -17.484 -19.031 14.656 1 94.12 56 TYR A N 1
ATOM 421 C CA . TYR A 1 56 ? -17.984 -20.219 15.336 1 94.12 56 TYR A CA 1
ATOM 422 C C . TYR A 1 56 ? -19.172 -20.828 14.594 1 94.12 56 TYR A C 1
ATOM 424 O O . TYR A 1 56 ? -19.578 -21.953 14.867 1 94.12 56 TYR A O 1
ATOM 432 N N . ALA A 1 57 ? -19.688 -20.094 13.672 1 94.56 57 ALA A N 1
ATOM 433 C CA . ALA A 1 57 ? -20.797 -20.656 12.922 1 94.56 57 ALA A CA 1
ATOM 434 C C . ALA A 1 57 ? -20.438 -20.812 11.445 1 94.56 57 ALA A C 1
ATOM 436 O O . ALA A 1 57 ? -20.344 -21.922 10.938 1 94.56 57 ALA A O 1
ATOM 437 N N . MET A 1 58 ? -20.094 -19.719 10.812 1 94.62 58 MET A N 1
ATOM 438 C CA . MET A 1 58 ? -19.875 -19.75 9.367 1 94.62 58 MET A CA 1
ATOM 439 C C . MET A 1 58 ? -18.625 -20.531 9.016 1 94.62 58 MET A C 1
ATOM 441 O O . MET A 1 58 ? -18.641 -21.344 8.086 1 94.62 58 MET A O 1
ATOM 445 N N . ALA A 1 59 ? -17.547 -20.297 9.727 1 94.56 59 ALA A N 1
ATOM 446 C CA . ALA A 1 59 ? -16.281 -20.969 9.445 1 94.56 59 ALA A CA 1
ATOM 447 C C . ALA A 1 59 ? -16.422 -22.484 9.562 1 94.56 59 ALA A C 1
ATOM 449 O O . ALA A 1 59 ? -15.953 -23.219 8.688 1 94.56 59 ALA A O 1
ATOM 450 N N . SER A 1 60 ? -17.094 -22.938 10.609 1 92.75 60 SER A N 1
ATOM 451 C CA . SER A 1 60 ? -17.281 -24.375 10.812 1 92.75 60 SER A CA 1
ATOM 452 C C . SER A 1 60 ? -18.156 -24.984 9.727 1 92.75 60 SER A C 1
ATOM 454 O O . SER A 1 60 ? -17.891 -26.094 9.266 1 92.75 60 SER A O 1
ATOM 456 N N . ASP A 1 61 ? -19.078 -24.234 9.336 1 93.56 61 ASP A N 1
ATOM 457 C CA . ASP A 1 61 ? -20.016 -24.703 8.312 1 93.56 61 ASP A CA 1
ATOM 458 C C . ASP A 1 61 ? -19.297 -24.875 6.973 1 93.56 61 ASP A C 1
ATOM 460 O O . ASP A 1 61 ? -19.672 -25.75 6.18 1 93.56 61 ASP A O 1
ATOM 464 N N . MET A 1 62 ? -18.375 -24.109 6.727 1 92.31 62 MET A N 1
ATOM 465 C CA . MET A 1 62 ? -17.656 -24.172 5.461 1 92.31 62 MET A CA 1
ATOM 466 C C . MET A 1 62 ? -16.516 -25.188 5.535 1 92.31 62 MET A C 1
ATOM 468 O O . MET A 1 62 ? -16.234 -25.875 4.555 1 92.31 62 MET A O 1
ATOM 472 N N . LYS A 1 63 ? -15.898 -25.297 6.672 1 94 63 LYS A N 1
ATOM 473 C CA . LYS A 1 63 ? -14.719 -26.156 6.852 1 94 63 LYS A CA 1
ATOM 474 C C . LYS A 1 63 ? -15.117 -27.625 6.961 1 94 63 LYS A C 1
ATOM 476 O O . LYS A 1 63 ? -14.43 -28.5 6.418 1 94 63 LYS A O 1
ATOM 481 N N . ASN A 1 64 ? -16.188 -27.969 7.551 1 94.56 64 ASN A N 1
ATOM 482 C CA . ASN A 1 64 ? -16.562 -29.344 7.875 1 94.56 64 ASN A CA 1
ATOM 483 C C . ASN A 1 64 ? -16.734 -30.188 6.617 1 94.56 64 ASN A C 1
ATOM 485 O O . ASN A 1 64 ? -16.25 -31.312 6.547 1 94.56 64 ASN A O 1
ATOM 489 N N . PRO A 1 65 ? -17.359 -29.609 5.637 1 94.5 65 PRO A N 1
ATOM 490 C CA . PRO A 1 65 ? -17.453 -30.422 4.414 1 94.5 65 PRO A CA 1
ATOM 491 C C . PRO A 1 65 ? -16.094 -30.719 3.799 1 94.5 65 PRO A C 1
ATOM 493 O O . PRO A 1 65 ? -15.906 -31.797 3.209 1 94.5 65 PRO A O 1
ATOM 496 N N . VAL A 1 66 ? -15.188 -29.891 3.918 1 95.56 66 VAL A N 1
ATOM 497 C CA . VAL A 1 66 ? -13.844 -30.094 3.391 1 95.56 66 VAL A CA 1
ATOM 498 C C . VAL A 1 66 ? -13.164 -31.219 4.164 1 95.56 66 VAL A C 1
ATOM 500 O O . VAL A 1 66 ? -12.617 -32.156 3.568 1 95.56 66 VAL A O 1
ATOM 503 N N . VAL A 1 67 ? -13.289 -31.172 5.418 1 96.69 67 VAL A N 1
ATOM 504 C CA . VAL A 1 67 ? -12.688 -32.156 6.289 1 96.69 67 VAL A CA 1
ATOM 505 C C . VAL A 1 67 ? -13.289 -33.531 6 1 96.69 67 VAL A C 1
ATOM 507 O O . VAL A 1 67 ? -12.562 -34.531 5.879 1 96.69 67 VAL A O 1
ATOM 510 N N . SER A 1 68 ? -14.539 -33.531 5.871 1 96.38 68 SER A N 1
ATOM 511 C CA . SER A 1 68 ? -15.219 -34.781 5.578 1 96.38 68 SER A CA 1
ATOM 512 C C . SER A 1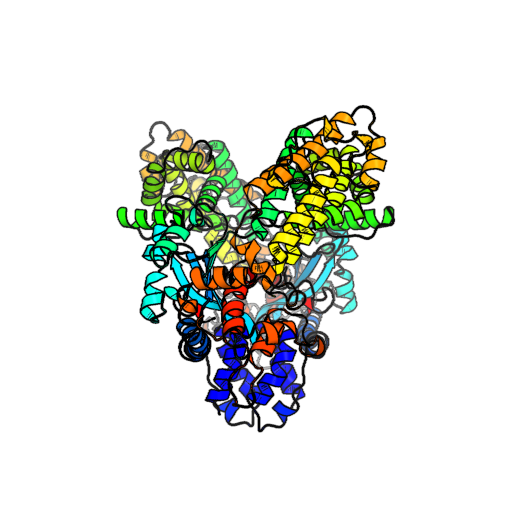 68 ? -14.742 -35.375 4.254 1 96.38 68 SER A C 1
ATOM 514 O O . SER A 1 68 ? -14.5 -36.562 4.16 1 96.38 68 SER A O 1
ATOM 516 N N . SER A 1 69 ? -14.594 -34.531 3.307 1 96 69 SER A N 1
ATOM 517 C CA . SER A 1 69 ? -14.117 -35 2.002 1 96 69 SER A CA 1
ATOM 518 C C . SER A 1 69 ? -12.688 -35.5 2.088 1 96 69 SER A C 1
ATOM 520 O O . SER A 1 69 ? -12.344 -36.5 1.433 1 96 69 SER A O 1
ATOM 522 N N . MET A 1 70 ? -11.906 -34.938 2.873 1 96.75 70 MET A N 1
ATOM 523 C CA . MET A 1 70 ? -10.5 -35.312 3.016 1 96.75 70 MET A CA 1
ATOM 524 C C . MET A 1 70 ? -10.367 -36.688 3.684 1 96.75 70 MET A C 1
ATOM 526 O O . MET A 1 70 ? -9.391 -37.406 3.455 1 96.75 70 MET A O 1
ATOM 530 N N . LYS A 1 71 ? -11.328 -37 4.492 1 96.12 71 LYS A N 1
ATOM 531 C CA . LYS A 1 71 ? -11.312 -38.312 5.172 1 96.12 71 LYS A CA 1
ATOM 532 C C . LYS A 1 71 ? -11.672 -39.438 4.211 1 96.12 71 LYS A C 1
ATOM 534 O O . LYS A 1 71 ? -11.227 -40.562 4.387 1 96.12 71 LYS A O 1
ATOM 539 N N . GLU A 1 72 ? -12.352 -39.062 3.178 1 93.69 72 GLU A N 1
ATOM 540 C CA . GLU A 1 72 ? -12.938 -40.094 2.348 1 93.69 72 GLU A CA 1
ATOM 541 C C . GLU A 1 72 ? -12.258 -40.156 0.985 1 93.69 72 GLU A C 1
ATOM 543 O O . GLU A 1 72 ? -12.398 -41.156 0.269 1 93.69 72 GLU A O 1
ATOM 548 N N . GLN A 1 73 ? -11.586 -39.125 0.63 1 94.5 73 GLN A N 1
ATOM 549 C CA . GLN A 1 73 ? -11.07 -39.031 -0.732 1 94.5 73 GLN A CA 1
ATOM 550 C C . GLN A 1 73 ? -9.586 -38.688 -0.736 1 94.5 73 GLN A C 1
ATOM 552 O O . GLN A 1 73 ? -9.086 -38.094 0.219 1 94.5 73 GLN A O 1
ATOM 557 N N . PRO A 1 74 ? -8.906 -39.094 -1.858 1 95.56 74 PRO A N 1
ATOM 558 C CA . PRO A 1 74 ? -7.531 -38.625 -2.021 1 95.56 74 PRO A CA 1
ATOM 559 C C . PRO A 1 74 ? -7.449 -37.125 -2.318 1 95.56 74 PRO A C 1
ATOM 561 O O . PRO A 1 74 ? -8.359 -36.562 -2.932 1 95.56 74 PRO A O 1
ATOM 564 N N . PHE A 1 75 ? -6.402 -36.531 -1.911 1 96.75 75 PHE A N 1
ATOM 565 C CA . PHE A 1 75 ? -6.227 -35.094 -2.18 1 96.75 75 PHE A CA 1
ATOM 566 C C . PHE A 1 75 ? -4.75 -34.719 -2.203 1 96.75 75 PHE A C 1
ATOM 568 O O . PHE A 1 75 ? -3.896 -35.531 -1.828 1 96.75 75 PHE A O 1
ATOM 575 N N . SER A 1 76 ? -4.445 -33.656 -2.742 1 96.25 76 SER A N 1
ATOM 576 C CA . SER A 1 76 ? -3.119 -33.031 -2.67 1 96.25 76 SER A CA 1
ATOM 577 C C . SER A 1 76 ? -3.117 -31.828 -1.742 1 96.25 76 SER A C 1
ATOM 579 O O . SER A 1 76 ? -4.121 -31.125 -1.626 1 96.25 76 SER A O 1
ATOM 581 N N . LEU A 1 77 ? -2.004 -31.672 -1.124 1 94.62 77 LEU A N 1
ATOM 582 C CA . LEU A 1 77 ? -1.856 -30.578 -0.177 1 94.62 77 LEU A CA 1
ATOM 583 C C . LEU A 1 77 ? -0.859 -29.531 -0.692 1 94.62 77 LEU A C 1
ATOM 585 O O . LEU A 1 77 ? 0.194 -29.891 -1.223 1 94.62 77 LEU A O 1
ATOM 589 N N . ALA A 1 78 ? -1.28 -28.312 -0.636 1 92.75 78 ALA A N 1
ATOM 590 C CA . ALA A 1 78 ? -0.388 -27.188 -0.948 1 92.75 78 ALA A CA 1
ATOM 591 C C . ALA A 1 78 ? -0.144 -26.328 0.282 1 92.75 78 ALA A C 1
ATOM 593 O O . ALA A 1 78 ? -1.063 -26.062 1.063 1 92.75 78 ALA A O 1
ATOM 594 N N . VAL A 1 79 ? 1.084 -25.938 0.497 1 87 79 VAL A N 1
ATOM 595 C CA . VAL A 1 79 ? 1.468 -25.109 1.633 1 87 79 VAL A CA 1
ATOM 596 C C . VAL A 1 79 ? 2.354 -23.969 1.157 1 87 79 VAL A C 1
ATOM 598 O O . VAL A 1 79 ? 3.26 -24.172 0.344 1 87 79 VAL A O 1
ATOM 601 N N . ASP A 1 80 ? 2.041 -22.766 1.606 1 83.12 80 ASP A N 1
ATOM 602 C CA . ASP A 1 80 ? 2.887 -21.625 1.302 1 83.12 80 ASP A CA 1
ATOM 603 C C . ASP A 1 80 ? 2.818 -20.578 2.416 1 83.12 80 ASP A C 1
ATOM 605 O O . ASP A 1 80 ? 1.772 -20.406 3.047 1 83.12 80 ASP A O 1
ATOM 609 N N . GLY A 1 81 ? 4.02 -20.047 2.688 1 75.94 81 GLY A N 1
ATOM 610 C CA . GLY A 1 81 ? 4.074 -19.078 3.773 1 75.94 81 GLY A CA 1
ATOM 611 C C . GLY A 1 81 ? 3.746 -17.672 3.33 1 75.94 81 GLY A C 1
ATOM 612 O O . GLY A 1 81 ? 4.047 -17.281 2.201 1 75.94 81 GLY A O 1
ATOM 613 N N . SER A 1 82 ? 2.951 -17.031 4.242 1 67.88 82 SER A N 1
ATOM 614 C CA . SER A 1 82 ? 2.736 -15.609 4.039 1 67.88 82 SER A CA 1
ATOM 615 C C . SER A 1 82 ? 3.689 -14.781 4.891 1 67.88 82 SER A C 1
ATOM 617 O O . SER A 1 82 ? 4.051 -15.18 6 1 67.88 82 SER A O 1
ATOM 619 N N . SER A 1 83 ? 4.672 -13.914 4.512 1 58.53 83 SER A N 1
ATOM 620 C CA . SER A 1 83 ? 5.801 -13.266 5.168 1 58.53 83 SER A CA 1
ATOM 621 C C . SER A 1 83 ? 5.328 -12.258 6.207 1 58.53 83 SER A C 1
ATOM 623 O O . SER A 1 83 ? 6.074 -11.898 7.125 1 58.53 83 SER A O 1
ATOM 625 N N . ASP A 1 84 ? 4.035 -11.641 6.215 1 59.5 84 ASP A N 1
ATOM 626 C CA . ASP A 1 84 ? 3.961 -10.266 6.695 1 59.5 84 ASP A CA 1
ATOM 627 C C . ASP A 1 84 ? 3.318 -10.203 8.078 1 59.5 84 ASP A C 1
ATOM 629 O O . ASP A 1 84 ? 2.76 -9.172 8.461 1 59.5 84 ASP A O 1
ATOM 633 N N . THR A 1 85 ? 3.5 -11.289 8.945 1 62 85 THR A N 1
ATOM 634 C CA . THR A 1 85 ? 2.699 -11.07 10.148 1 62 85 THR A CA 1
ATOM 635 C C . THR A 1 85 ? 3.596 -10.883 11.367 1 62 85 THR A C 1
ATOM 637 O O . THR A 1 85 ? 3.314 -11.414 12.438 1 62 85 THR A O 1
ATOM 640 N N . GLY A 1 86 ? 4.645 -10.117 11.242 1 71.31 86 GLY A N 1
ATOM 641 C CA . GLY A 1 86 ? 5.406 -9.898 12.461 1 71.31 86 GLY A CA 1
ATOM 642 C C . GLY A 1 86 ? 6.305 -11.07 12.82 1 71.31 86 GLY A C 1
ATOM 643 O O . GLY A 1 86 ? 7.109 -11.516 12 1 71.31 86 GLY A O 1
ATOM 644 N N . THR A 1 87 ? 5.996 -11.688 14.047 1 77.38 87 THR A N 1
ATOM 645 C CA . THR A 1 87 ? 6.863 -12.734 14.57 1 77.38 87 THR A CA 1
ATOM 646 C C . THR A 1 87 ? 6.383 -14.109 14.117 1 77.38 87 THR A C 1
ATOM 648 O O . THR A 1 87 ? 7.051 -15.117 14.352 1 77.38 87 THR A O 1
ATOM 651 N N . GLU A 1 88 ? 5.254 -14.102 13.547 1 79 88 GLU A N 1
ATOM 652 C CA . GLU A 1 88 ? 4.699 -15.352 13.031 1 79 88 GLU A CA 1
ATOM 653 C C . GLU A 1 88 ? 4.289 -15.211 11.57 1 79 88 GLU A C 1
ATOM 655 O O . GLU A 1 88 ? 3.92 -14.125 11.125 1 79 88 GLU A O 1
ATOM 660 N N . SER A 1 89 ? 4.484 -16.297 10.914 1 79.19 89 SER A N 1
ATOM 661 C CA . SER A 1 89 ? 4.035 -16.359 9.523 1 79.19 89 SER A CA 1
ATOM 662 C C . SER A 1 89 ? 2.816 -17.266 9.375 1 79.19 89 SER A C 1
ATOM 664 O O . SER A 1 89 ? 2.68 -18.25 10.086 1 79.19 89 SER A O 1
ATOM 666 N N . MET A 1 90 ? 1.968 -16.844 8.539 1 82.56 90 MET A N 1
ATOM 667 C CA . MET A 1 90 ? 0.792 -17.672 8.25 1 82.56 90 MET A CA 1
ATOM 668 C C . MET A 1 90 ? 1.08 -18.656 7.133 1 82.56 90 MET A C 1
ATOM 670 O O . MET A 1 90 ? 1.621 -18.297 6.09 1 82.56 90 MET A O 1
ATOM 674 N N . TYR A 1 91 ? 0.753 -19.891 7.426 1 86.12 91 TYR A N 1
ATOM 675 C CA . TYR A 1 91 ? 0.923 -20.953 6.445 1 86.12 91 TYR A CA 1
ATOM 676 C C . TYR A 1 91 ? -0.407 -21.625 6.145 1 86.12 91 TYR A C 1
ATOM 678 O O . TYR A 1 91 ? -0.776 -22.609 6.801 1 86.12 91 TYR A O 1
ATOM 686 N N . PRO A 1 92 ? -1.076 -21.109 5.121 1 90.06 92 PRO A N 1
ATOM 687 C CA . PRO A 1 92 ? -2.326 -21.781 4.738 1 90.06 92 PRO A CA 1
ATOM 688 C C . PRO A 1 92 ? -2.102 -23.156 4.145 1 90.06 92 PRO A C 1
ATOM 690 O O . PRO A 1 92 ? -1.159 -23.359 3.371 1 90.06 92 PRO A O 1
ATOM 693 N N . LEU A 1 93 ? -2.895 -24.094 4.598 1 92.69 93 LEU A N 1
ATOM 694 C CA . LEU A 1 93 ? -2.975 -25.422 3.998 1 92.69 93 LEU A CA 1
ATOM 695 C C . LEU A 1 93 ? -4.145 -25.5 3.021 1 92.69 93 LEU A C 1
ATOM 697 O O . LEU A 1 93 ? -5.305 -25.438 3.432 1 92.69 93 LEU A O 1
ATOM 701 N N . VAL A 1 94 ? -3.818 -25.609 1.795 1 94.75 94 VAL A N 1
ATOM 702 C CA . VAL A 1 94 ? -4.832 -25.672 0.747 1 94.75 94 VAL A CA 1
ATOM 703 C C . VAL A 1 94 ? -4.898 -27.078 0.166 1 94.75 94 VAL A C 1
ATOM 705 O O . VAL A 1 94 ? -3.867 -27.672 -0.145 1 94.75 94 VAL A O 1
ATOM 708 N N . VAL A 1 95 ? -6.102 -27.594 0.079 1 96.25 95 VAL A N 1
ATOM 709 C CA . VAL A 1 95 ? -6.273 -28.953 -0.42 1 96.25 95 VAL A CA 1
ATOM 710 C C . VAL A 1 95 ? -6.867 -28.922 -1.827 1 96.25 95 VAL A C 1
ATOM 712 O O . VAL A 1 95 ? -7.766 -28.125 -2.109 1 96.25 95 VAL A O 1
ATOM 715 N N . ARG A 1 96 ? -6.25 -29.609 -2.668 1 95.62 96 ARG A N 1
ATOM 716 C CA . ARG A 1 96 ? -6.824 -29.906 -3.977 1 95.62 96 ARG A CA 1
ATOM 717 C C . ARG A 1 96 ? -7.578 -31.234 -3.959 1 95.62 96 ARG A C 1
ATOM 719 O O . ARG A 1 96 ? -6.977 -32.281 -3.801 1 95.62 96 ARG A O 1
ATOM 726 N N . ILE A 1 97 ? -8.875 -31.188 -4.156 1 96.31 97 ILE A N 1
ATOM 727 C CA . ILE A 1 97 ? -9.703 -32.375 -3.953 1 96.31 97 ILE A CA 1
ATOM 728 C C . ILE A 1 97 ? -10.844 -32.375 -4.973 1 96.31 97 ILE A C 1
ATOM 730 O O . ILE A 1 97 ? -11.211 -31.328 -5.516 1 96.31 97 ILE A O 1
ATOM 734 N N . PHE A 1 98 ? -11.242 -33.562 -5.332 1 96.5 98 PHE A N 1
ATOM 735 C CA . PHE A 1 98 ? -12.375 -33.688 -6.238 1 96.5 98 PHE A CA 1
ATOM 736 C C . PHE A 1 98 ? -13.688 -33.406 -5.508 1 96.5 98 PHE A C 1
ATOM 738 O O . PHE A 1 98 ? -14.07 -34.188 -4.617 1 96.5 98 PHE A O 1
ATOM 745 N N . ASP A 1 99 ? -14.344 -32.344 -5.879 1 94.62 99 ASP A N 1
ATOM 746 C CA . ASP A 1 99 ? -15.648 -32.031 -5.32 1 94.62 99 ASP A CA 1
ATOM 747 C C . ASP A 1 99 ? -16.75 -32.875 -5.992 1 94.62 99 ASP A C 1
ATOM 749 O O . ASP A 1 99 ? -17.141 -32.594 -7.125 1 94.62 99 ASP A O 1
ATOM 753 N N . ILE A 1 100 ? -17.266 -33.719 -5.262 1 89.94 100 ILE A N 1
ATOM 754 C CA . ILE A 1 100 ? -18.234 -34.688 -5.805 1 89.94 100 ILE A CA 1
ATOM 755 C C . ILE A 1 100 ? -19.516 -33.969 -6.211 1 89.94 100 ILE A C 1
ATOM 757 O O . ILE A 1 100 ? -20.109 -34.281 -7.238 1 89.94 100 ILE A O 1
ATOM 761 N N . ASN A 1 101 ? -19.875 -33.031 -5.441 1 89.12 101 ASN A N 1
ATOM 762 C CA . ASN A 1 101 ? -21.109 -32.312 -5.711 1 89.12 101 ASN A CA 1
ATOM 763 C C . ASN A 1 101 ? -21 -31.438 -6.969 1 89.12 101 ASN A C 1
ATOM 765 O O . ASN A 1 101 ? -21.953 -31.344 -7.738 1 89.12 101 ASN A O 1
ATOM 769 N N . ARG A 1 102 ? -19.875 -30.969 -7.219 1 91.31 102 ARG A N 1
ATOM 770 C CA . ARG A 1 102 ? -19.672 -30.109 -8.367 1 91.31 102 ARG A CA 1
ATOM 771 C C . ARG A 1 102 ? -19.156 -30.891 -9.57 1 91.31 102 ARG A C 1
ATOM 773 O O . ARG A 1 102 ? -19.219 -30.422 -10.703 1 91.31 102 ARG A O 1
ATOM 780 N N . GLY A 1 103 ? -18.562 -32.031 -9.297 1 92.94 103 GLY A N 1
ATOM 781 C CA . GLY A 1 103 ? -17.984 -32.844 -10.352 1 92.94 103 GLY A CA 1
ATOM 782 C C . GLY A 1 103 ? -16.719 -32.281 -10.93 1 92.94 103 GLY A C 1
ATOM 783 O O . GLY A 1 103 ? -16.484 -32.344 -12.141 1 92.94 103 GLY A O 1
ATOM 784 N N . GLU A 1 104 ? -15.977 -31.594 -10.109 1 95.19 104 GLU A N 1
ATOM 785 C CA . GLU A 1 104 ? -14.75 -30.969 -10.586 1 95.19 104 GLU A CA 1
ATOM 786 C C . GLU A 1 104 ? -13.703 -30.891 -9.477 1 95.19 104 GLU A C 1
ATOM 788 O O . GLU A 1 104 ? -14.031 -31.031 -8.297 1 95.19 104 GLU A O 1
ATOM 793 N N . VAL A 1 105 ? -12.508 -30.719 -9.883 1 95.81 105 VAL A N 1
ATOM 794 C CA . VAL A 1 105 ? -11.406 -30.531 -8.945 1 95.81 105 VAL A CA 1
ATOM 795 C C . VAL A 1 105 ? -11.352 -29.062 -8.508 1 95.81 105 VAL A C 1
ATOM 797 O O . VAL A 1 105 ? -11.445 -28.156 -9.344 1 95.81 105 VAL A O 1
ATOM 800 N N . CYS A 1 106 ? -11.289 -28.844 -7.23 1 92.62 106 CYS A N 1
ATOM 801 C CA . CYS A 1 106 ? -11.25 -27.484 -6.719 1 92.62 106 CYS A CA 1
ATOM 802 C C . CYS A 1 106 ? -10.227 -27.359 -5.594 1 92.62 106 CYS A C 1
ATOM 804 O O . CYS A 1 106 ? -10.086 -28.266 -4.773 1 92.62 106 CYS A O 1
ATOM 806 N N . PRO A 1 107 ? -9.469 -26.25 -5.617 1 93.88 107 PRO A N 1
ATOM 807 C CA . PRO A 1 107 ? -8.68 -25.938 -4.422 1 93.88 107 PRO A CA 1
ATOM 808 C C . PRO A 1 107 ? -9.531 -25.359 -3.295 1 93.88 107 PRO A C 1
ATOM 810 O O . PRO A 1 107 ? -10.422 -24.531 -3.551 1 93.88 107 PRO A O 1
ATOM 813 N N . LYS A 1 108 ? -9.312 -25.812 -2.082 1 94.12 108 LYS A N 1
ATOM 814 C CA . LYS A 1 108 ? -10.047 -25.344 -0.912 1 94.12 108 LYS A CA 1
ATOM 815 C C . LYS A 1 108 ? -9.102 -25.094 0.262 1 94.12 108 LYS A C 1
ATOM 817 O O . LYS A 1 108 ? -8.172 -25.859 0.493 1 94.12 108 LYS A O 1
ATOM 822 N N . LEU A 1 109 ? -9.344 -24 0.957 1 94.38 109 LEU A N 1
ATOM 823 C CA . LEU A 1 109 ? -8.594 -23.766 2.184 1 94.38 109 LEU A CA 1
ATOM 824 C C . LEU A 1 109 ? -9.055 -24.703 3.291 1 94.38 109 LEU A C 1
ATOM 826 O O . LEU A 1 109 ? -10.234 -24.734 3.637 1 94.38 109 LEU A O 1
ATOM 830 N N . TRP A 1 110 ? -8.156 -25.422 3.852 1 94.75 110 TRP A N 1
ATOM 831 C CA . TRP A 1 110 ? -8.477 -26.375 4.914 1 94.75 110 TRP A CA 1
ATOM 832 C C . TRP A 1 110 ? -8.117 -25.812 6.281 1 94.75 110 TRP A C 1
ATOM 834 O O . TRP A 1 110 ? -8.961 -25.75 7.18 1 94.75 110 TRP A O 1
ATOM 844 N N . HIS A 1 111 ? -6.918 -25.375 6.305 1 91.75 111 HIS A N 1
ATOM 845 C CA . HIS A 1 111 ? -6.406 -24.984 7.613 1 91.75 111 HIS A CA 1
ATOM 846 C C . HIS A 1 111 ? -5.363 -23.875 7.492 1 91.75 111 HIS A C 1
ATOM 848 O O . HIS A 1 111 ? -4.762 -23.703 6.43 1 91.75 111 HIS A O 1
ATOM 854 N N . MET A 1 112 ? -5.23 -23.109 8.594 1 89.31 112 MET A N 1
ATOM 855 C CA . MET A 1 112 ? -4.215 -22.062 8.68 1 89.31 112 MET A CA 1
ATOM 856 C C . MET A 1 112 ? -3.258 -22.328 9.836 1 89.31 112 MET A C 1
ATOM 858 O O . MET A 1 112 ? -3.678 -22.406 10.992 1 89.31 112 MET A O 1
ATOM 862 N N . CYS A 1 113 ? -2.02 -22.422 9.43 1 85.44 113 CYS A N 1
ATOM 863 C CA . CYS A 1 113 ? -1.016 -22.625 10.469 1 85.44 113 CYS A CA 1
ATOM 864 C C . CYS A 1 113 ? -0.283 -21.328 10.781 1 85.44 113 CYS A C 1
ATOM 866 O O . CYS A 1 113 ? -0.064 -20.5 9.891 1 85.44 113 CYS A O 1
ATOM 868 N N . LEU A 1 114 ? 0.011 -21.125 12.039 1 81.75 114 LEU A N 1
ATOM 869 C CA . LEU A 1 114 ? 0.85 -20.016 12.484 1 81.75 114 LEU A CA 1
ATOM 870 C C . LEU A 1 114 ? 2.236 -20.516 12.883 1 81.75 114 LEU A C 1
ATOM 872 O O . LEU A 1 114 ? 2.369 -21.344 13.781 1 81.75 114 LEU A O 1
ATOM 876 N N . ILE A 1 115 ? 3.182 -19.953 12.133 1 78.5 115 ILE A N 1
ATOM 877 C CA . ILE A 1 115 ? 4.508 -20.531 12.312 1 78.5 115 ILE A CA 1
ATOM 878 C C . ILE A 1 115 ? 5.504 -19.438 12.688 1 78.5 115 ILE A C 1
ATOM 880 O O . ILE A 1 115 ? 5.531 -18.375 12.055 1 78.5 115 ILE A O 1
ATOM 884 N N . SER A 1 116 ? 6.195 -19.672 13.719 1 73.12 116 SER A N 1
ATOM 885 C CA . SER A 1 116 ? 7.234 -18.734 14.133 1 73.12 116 SER A CA 1
ATOM 886 C C . SER A 1 116 ? 8.594 -19.125 13.57 1 73.12 116 SER A C 1
ATOM 888 O O . SER A 1 116 ? 9.461 -18.281 13.359 1 73.12 116 SER A O 1
ATOM 890 N N . ASP A 1 117 ? 8.789 -20.484 13.438 1 70.44 117 ASP A N 1
ATOM 891 C CA . ASP A 1 117 ? 10.016 -21.016 12.852 1 70.44 117 ASP A CA 1
ATOM 892 C C . ASP A 1 117 ? 9.812 -21.375 11.375 1 70.44 117 ASP A C 1
ATOM 894 O O . ASP A 1 117 ? 9.242 -22.406 11.062 1 70.44 117 ASP A O 1
ATOM 898 N N . SER A 1 118 ? 10.367 -20.578 10.508 1 66.12 118 SER A N 1
ATOM 899 C CA . SER A 1 118 ? 10.086 -20.719 9.078 1 66.12 118 SER A CA 1
ATOM 900 C C . SER A 1 118 ? 10.984 -21.781 8.453 1 66.12 118 SER A C 1
ATOM 902 O O . SER A 1 118 ? 10.992 -21.938 7.23 1 66.12 118 SER A O 1
ATOM 904 N N . ARG A 1 119 ? 11.867 -22.594 9.375 1 69.75 119 ARG A N 1
ATOM 905 C CA . ARG A 1 119 ? 12.625 -23.734 8.883 1 69.75 119 ARG A CA 1
ATOM 906 C C . ARG A 1 119 ? 11.711 -24.938 8.664 1 69.75 119 ARG A C 1
ATOM 908 O O . ARG A 1 119 ? 10.664 -25.047 9.297 1 69.75 119 ARG A O 1
ATOM 915 N N . ALA A 1 120 ? 12.047 -25.781 7.715 1 68.62 120 ALA A N 1
ATOM 916 C CA . ALA A 1 120 ? 11.234 -26.938 7.316 1 68.62 120 ALA A CA 1
ATOM 917 C C . ALA A 1 120 ? 10.734 -27.703 8.539 1 68.62 120 ALA A C 1
ATOM 919 O O . ALA A 1 120 ? 9.555 -28.047 8.625 1 68.62 120 ALA A O 1
ATOM 920 N N . LYS A 1 121 ? 11.648 -28.016 9.438 1 67.75 121 LYS A N 1
ATOM 921 C CA . LYS A 1 121 ? 11.297 -28.75 10.641 1 67.75 121 LYS A CA 1
ATOM 922 C C . LYS A 1 121 ? 10.273 -28 11.477 1 67.75 121 LYS A C 1
ATOM 924 O O . LYS A 1 121 ? 9.344 -28.594 12.023 1 67.75 121 LYS A O 1
ATOM 929 N N . GLY A 1 122 ? 10.508 -26.703 11.539 1 69 122 GLY A N 1
ATOM 930 C CA . GLY A 1 122 ? 9.578 -25.859 12.289 1 69 122 GLY A CA 1
ATOM 931 C C . GLY A 1 122 ? 8.195 -25.812 11.672 1 69 122 GLY A C 1
ATOM 932 O O . GLY A 1 122 ? 7.191 -25.891 12.383 1 69 122 GLY A O 1
ATOM 933 N N . ILE A 1 123 ? 8.234 -25.781 10.367 1 70.31 123 ILE A N 1
ATOM 934 C CA . ILE A 1 123 ? 6.969 -25.734 9.648 1 70.31 123 ILE A CA 1
ATOM 935 C C . ILE A 1 123 ? 6.219 -27.062 9.852 1 70.31 123 ILE A C 1
ATOM 937 O O . ILE A 1 123 ? 5.023 -27.062 10.148 1 70.31 123 ILE A O 1
ATOM 941 N N . PHE A 1 124 ? 7.062 -28.172 9.688 1 71.19 124 PHE A N 1
ATOM 942 C CA . PHE A 1 124 ? 6.426 -29.484 9.781 1 71.19 124 PHE A CA 1
ATOM 943 C C . PHE A 1 124 ? 6.059 -29.812 11.227 1 71.19 124 PHE A C 1
ATOM 945 O O . PHE A 1 124 ? 4.977 -30.328 11.492 1 71.19 124 PHE A O 1
ATOM 952 N N . ALA A 1 125 ? 7.238 -29.766 12.07 1 61.53 125 ALA A N 1
ATOM 953 C CA . ALA A 1 125 ? 7.043 -30.125 13.469 1 61.53 125 ALA A CA 1
ATOM 954 C C . ALA A 1 125 ? 6 -29.219 14.125 1 61.53 125 ALA A C 1
ATOM 956 O O . ALA A 1 125 ? 5.141 -29.703 14.867 1 61.53 125 ALA A O 1
ATOM 957 N N . GLN A 1 126 ? 6.637 -27.984 13.953 1 50.22 126 GLN A N 1
ATOM 958 C CA . GLN A 1 126 ? 5.699 -27.031 14.539 1 50.22 126 GLN A CA 1
ATOM 959 C C . GLN A 1 126 ? 4.465 -26.875 13.656 1 50.22 126 GLN A C 1
ATOM 961 O O . GLN A 1 126 ? 3.5 -26.203 14.047 1 50.22 126 GLN A O 1
ATOM 966 N N . VAL A 1 127 ? 4.883 -26.953 12.242 1 50.91 127 VAL A N 1
ATOM 967 C CA . VAL A 1 127 ? 3.799 -26.562 11.344 1 50.91 127 VAL A CA 1
ATOM 968 C C . VAL A 1 127 ? 2.5 -27.234 11.773 1 50.91 127 VAL A C 1
ATOM 970 O O . VAL A 1 127 ? 1.426 -26.922 11.266 1 50.91 127 VAL A O 1
ATOM 973 N N . GLN A 1 128 ? 2.381 -27.469 12.695 1 69.19 128 GLN A N 1
ATOM 974 C CA . GLN A 1 128 ? 1.019 -27.688 13.172 1 69.19 128 GLN A CA 1
ATOM 975 C C . GLN A 1 128 ? 0.205 -28.484 12.148 1 69.19 128 GLN A C 1
ATOM 977 O O . GLN A 1 128 ? -1.008 -28.641 12.305 1 69.19 128 GLN A O 1
ATOM 982 N N . VAL A 1 129 ? 1.136 -28.984 11.047 1 81.06 129 VAL A N 1
ATOM 983 C CA . VAL A 1 129 ? 0.417 -29.766 10.047 1 81.06 129 VAL A CA 1
ATOM 984 C C . VAL A 1 129 ? 0.004 -31.109 10.633 1 81.06 129 VAL A C 1
ATOM 986 O O . VAL A 1 129 ? -1.158 -31.516 10.531 1 81.06 129 VAL A O 1
ATOM 989 N N . SER A 1 130 ? 1.051 -31.672 11.312 1 85.19 130 SER A N 1
ATOM 990 C CA . SER A 1 130 ? 0.763 -32.969 11.922 1 85.19 130 SER A CA 1
ATOM 991 C C . SER A 1 130 ? -0.364 -32.875 12.945 1 85.19 130 SER A C 1
ATOM 993 O O . SER A 1 130 ? -1.227 -33.75 13.023 1 85.19 130 SER A O 1
ATOM 995 N N . ASP A 1 131 ? -0.307 -31.766 13.609 1 86.25 131 ASP A N 1
ATOM 996 C CA . ASP A 1 131 ? -1.343 -31.547 14.609 1 86.25 131 ASP A CA 1
ATOM 997 C C . ASP A 1 131 ? -2.715 -31.391 13.961 1 86.25 131 ASP A C 1
ATOM 999 O O . ASP A 1 131 ? -3.723 -31.844 14.5 1 86.25 131 ASP A O 1
ATOM 1003 N N . ALA A 1 132 ? -2.699 -30.766 12.875 1 89.31 132 ALA A N 1
ATOM 1004 C CA . ALA A 1 132 ? -3.959 -30.578 12.156 1 89.31 132 ALA A CA 1
ATOM 1005 C C . ALA A 1 132 ? -4.52 -31.922 11.688 1 89.31 132 ALA A C 1
ATOM 1007 O O . ALA A 1 132 ? -5.719 -32.188 11.82 1 89.31 132 ALA A O 1
ATOM 1008 N N . PHE A 1 133 ? -3.697 -32.781 11.172 1 92.94 133 PHE A N 1
ATOM 1009 C CA . PHE A 1 133 ? -4.121 -34.125 10.719 1 92.94 133 PHE A CA 1
ATOM 1010 C C . PHE A 1 133 ? -4.684 -34.938 11.883 1 92.94 133 PHE A C 1
ATOM 1012 O O . PHE A 1 133 ? -5.715 -35.594 11.734 1 92.94 133 PHE A O 1
ATOM 1019 N N . LYS A 1 134 ? -4.004 -34.75 13.016 1 92 134 LYS A N 1
ATOM 1020 C CA . LYS A 1 134 ? -4.457 -35.469 14.203 1 92 134 LYS A CA 1
ATOM 1021 C C . LYS A 1 134 ? -5.781 -34.906 14.711 1 92 134 LYS A C 1
ATOM 1023 O O . LYS A 1 134 ? -6.719 -35.656 14.992 1 92 134 LYS A O 1
ATOM 1028 N N . LYS A 1 135 ? -5.824 -33.688 14.734 1 91.19 135 LYS A N 1
ATOM 1029 C CA . LYS A 1 135 ? -6.996 -33 15.258 1 91.19 135 LYS A CA 1
ATOM 1030 C C . LYS A 1 135 ? -8.25 -33.375 14.484 1 91.19 135 LYS A C 1
ATOM 1032 O O . LYS A 1 135 ? -9.312 -33.594 15.07 1 91.19 135 LYS A O 1
ATOM 1037 N N . TYR A 1 136 ? -8.125 -33.531 13.242 1 93.88 136 TYR A N 1
ATOM 1038 C CA . TYR A 1 136 ? -9.297 -33.781 12.406 1 93.88 136 TYR A CA 1
ATOM 1039 C C . TYR A 1 136 ? -9.359 -35.25 11.969 1 93.88 136 TYR A C 1
ATOM 1041 O O . TYR A 1 136 ? -10.227 -35.625 11.18 1 93.88 136 TYR A O 1
ATOM 1049 N N . SER A 1 137 ? -8.445 -36.031 12.367 1 95 137 SER A N 1
ATOM 1050 C CA . SER A 1 137 ? -8.406 -37.469 12.086 1 95 137 SER A CA 1
ATOM 1051 C C . SER A 1 137 ? -8.367 -37.719 10.586 1 95 137 SER A C 1
ATOM 1053 O O . SER A 1 137 ? -9.141 -38.562 10.078 1 95 137 SER A O 1
ATOM 1055 N N . ILE A 1 138 ? -7.59 -36.969 9.945 1 95.81 138 ILE A N 1
ATOM 1056 C CA . ILE A 1 138 ? -7.41 -37.156 8.508 1 95.81 138 ILE A CA 1
ATOM 1057 C C . ILE A 1 138 ? -6.348 -38.219 8.266 1 95.81 138 ILE A C 1
ATOM 1059 O O . ILE A 1 138 ? -5.219 -38.094 8.742 1 95.81 138 ILE A O 1
ATOM 1063 N N . PRO A 1 139 ? -6.672 -39.219 7.531 1 94.81 139 PRO A N 1
ATOM 1064 C CA . PRO A 1 139 ? -5.664 -40.25 7.254 1 94.81 139 PRO A CA 1
ATOM 1065 C C . PRO A 1 139 ? -4.547 -39.75 6.34 1 94.81 139 PRO A C 1
ATOM 1067 O O . PRO A 1 139 ? -4.82 -39.188 5.289 1 94.81 139 PRO A O 1
ATOM 1070 N N . TRP A 1 140 ? -3.328 -40 6.664 1 93.88 140 TRP A N 1
ATOM 1071 C CA . TRP A 1 140 ? -2.174 -39.594 5.871 1 93.88 140 TRP A CA 1
ATOM 1072 C C . TRP A 1 140 ? -2.17 -40.281 4.516 1 93.88 140 TRP A C 1
ATOM 1074 O O . TRP A 1 140 ? -1.639 -39.75 3.539 1 93.88 140 TRP A O 1
ATOM 1084 N N . GLU A 1 141 ? -2.756 -41.469 4.406 1 93.06 141 GLU A N 1
ATOM 1085 C CA . GLU A 1 141 ? -2.803 -42.219 3.168 1 93.06 141 GLU A CA 1
ATOM 1086 C C . GLU A 1 141 ? -3.582 -41.5 2.086 1 93.06 141 GLU A C 1
ATOM 1088 O O . GLU A 1 141 ? -3.398 -41.75 0.895 1 93.06 141 GLU A O 1
ATOM 1093 N N . ASN A 1 142 ? -4.438 -40.562 2.557 1 95.31 142 ASN A N 1
ATOM 1094 C CA . ASN A 1 142 ? -5.262 -39.812 1.599 1 95.31 142 ASN A CA 1
ATOM 1095 C C . ASN A 1 142 ? -4.5 -38.656 0.973 1 95.31 142 ASN A C 1
ATOM 1097 O O . ASN A 1 142 ? -4.938 -38.094 -0.029 1 95.31 142 ASN A O 1
ATOM 1101 N N . VAL A 1 143 ? -3.385 -38.344 1.55 1 95.81 143 VAL A N 1
ATOM 1102 C CA . VAL A 1 143 ? -2.508 -37.344 0.917 1 95.81 143 VAL A CA 1
ATOM 1103 C C . VAL A 1 143 ? -1.673 -38.031 -0.166 1 95.81 143 VAL A C 1
ATOM 1105 O O . VAL A 1 143 ? -0.736 -38.781 0.138 1 95.81 143 VAL A O 1
ATOM 1108 N N . ILE A 1 144 ? -1.975 -37.688 -1.355 1 96.44 144 ILE A N 1
ATOM 1109 C CA . ILE A 1 144 ? -1.287 -38.438 -2.402 1 96.44 144 ILE A CA 1
ATOM 1110 C C . ILE A 1 144 ? -0.393 -37.5 -3.207 1 96.44 144 ILE A C 1
ATOM 1112 O O . ILE A 1 144 ? 0.384 -37.938 -4.055 1 96.44 144 ILE A O 1
ATOM 1116 N N . GLY A 1 145 ? -0.544 -36.25 -2.984 1 95.62 145 GLY A N 1
ATOM 1117 C CA . GLY A 1 145 ? 0.273 -35.25 -3.662 1 95.62 145 GLY A CA 1
ATOM 1118 C C . GLY A 1 145 ? 0.631 -34.062 -2.781 1 95.62 145 GLY A C 1
ATOM 1119 O O . GLY A 1 145 ? -0.113 -33.719 -1.859 1 95.62 145 GLY A O 1
ATOM 1120 N N . LEU A 1 146 ? 1.74 -33.469 -3.051 1 93.44 146 LEU A N 1
ATOM 1121 C CA . LEU A 1 146 ? 2.225 -32.281 -2.336 1 93.44 146 LEU A CA 1
ATOM 1122 C C . LEU A 1 146 ? 2.689 -31.203 -3.312 1 93.44 146 LEU A C 1
ATOM 1124 O O . LEU A 1 146 ? 3.545 -31.469 -4.16 1 93.44 146 LEU A O 1
ATOM 1128 N N . SER A 1 147 ? 2.035 -30.078 -3.219 1 90.81 147 SER A N 1
ATOM 1129 C CA . SER A 1 147 ? 2.398 -28.922 -4.039 1 90.81 147 SER A CA 1
ATOM 1130 C C . SER A 1 147 ? 3.188 -27.906 -3.232 1 90.81 147 SER A C 1
ATOM 1132 O O . SER A 1 147 ? 2.629 -27.219 -2.373 1 90.81 147 SER A O 1
ATOM 1134 N N . LEU A 1 148 ? 4.449 -27.766 -3.496 1 87.75 148 LEU A N 1
ATOM 1135 C CA . LEU A 1 148 ? 5.344 -26.844 -2.801 1 87.75 148 LEU A CA 1
ATOM 1136 C C . LEU A 1 148 ? 6.109 -25.984 -3.795 1 87.75 148 LEU A C 1
ATOM 1138 O O . LEU A 1 148 ? 6.352 -26.406 -4.93 1 87.75 148 LEU A O 1
ATOM 1142 N N . ASP A 1 149 ? 6.367 -24.828 -3.361 1 82.88 149 ASP A N 1
ATOM 1143 C CA . ASP A 1 149 ? 7.234 -24.031 -4.219 1 82.88 149 ASP A CA 1
ATOM 1144 C C . ASP A 1 149 ? 8.648 -24.609 -4.27 1 82.88 149 ASP A C 1
ATOM 1146 O O . ASP A 1 149 ? 8.969 -25.531 -3.52 1 82.88 149 ASP A O 1
ATOM 1150 N N . ASN A 1 150 ? 9.461 -24.109 -5.109 1 82.88 150 ASN A N 1
ATOM 1151 C CA . ASN A 1 150 ? 10.734 -24.734 -5.434 1 82.88 150 ASN A CA 1
ATOM 1152 C C . ASN A 1 150 ? 11.852 -24.25 -4.516 1 82.88 150 ASN A C 1
ATOM 1154 O O . ASN A 1 150 ? 13.031 -24.516 -4.762 1 82.88 150 ASN A O 1
ATOM 1158 N N . THR A 1 151 ? 11.586 -23.688 -3.428 1 82.5 151 THR A N 1
ATOM 1159 C CA . THR A 1 151 ? 12.602 -23.172 -2.518 1 82.5 151 THR A CA 1
ATOM 1160 C C . THR A 1 151 ? 13.289 -24.312 -1.771 1 82.5 151 THR A C 1
ATOM 1162 O O . THR A 1 151 ? 12.75 -25.406 -1.684 1 82.5 151 THR A O 1
ATOM 1165 N N . SER A 1 152 ? 14.422 -24 -1.235 1 81.5 152 SER A N 1
ATOM 1166 C CA . SER A 1 152 ? 15.195 -25.016 -0.523 1 81.5 152 SER A CA 1
ATOM 1167 C C . SER A 1 152 ? 14.477 -25.484 0.738 1 81.5 152 SER A C 1
ATOM 1169 O O . SER A 1 152 ? 14.578 -26.641 1.122 1 81.5 152 SER A O 1
ATOM 1171 N N . VAL A 1 153 ? 13.734 -24.641 1.297 1 81 153 VAL A N 1
ATOM 1172 C CA . VAL A 1 153 ? 12.984 -24.984 2.502 1 81 153 VAL A CA 1
ATOM 1173 C C . VAL A 1 153 ? 11.953 -26.062 2.18 1 81 153 VAL A C 1
ATOM 1175 O O . VAL A 1 153 ? 11.719 -26.969 2.982 1 81 153 VAL A O 1
ATOM 1178 N N . ASN A 1 154 ? 11.398 -25.938 1.056 1 84.69 154 ASN A N 1
ATOM 1179 C CA . ASN A 1 154 ? 10.336 -26.844 0.652 1 84.69 154 ASN A CA 1
ATOM 1180 C C . ASN A 1 154 ? 10.891 -28.094 -0.004 1 84.69 154 ASN A C 1
ATOM 1182 O O . ASN A 1 154 ? 10.531 -29.219 0.38 1 84.69 154 ASN A O 1
ATOM 1186 N N . MET A 1 155 ? 11.914 -27.859 -0.897 1 83.44 155 MET A N 1
ATOM 1187 C CA . MET A 1 155 ? 12.32 -28.953 -1.777 1 83.44 155 MET A CA 1
ATOM 1188 C C . MET A 1 155 ? 13.758 -29.375 -1.497 1 83.44 155 MET A C 1
ATOM 1190 O O . MET A 1 155 ? 14.32 -30.188 -2.229 1 83.44 155 MET A O 1
ATOM 1194 N N . GLY A 1 156 ? 14.289 -28.875 -0.455 1 81.25 156 GLY A N 1
ATOM 1195 C CA . GLY A 1 156 ? 15.648 -29.281 -0.124 1 81.25 156 GLY A CA 1
ATOM 1196 C C . GLY A 1 156 ? 15.789 -30.781 0.083 1 81.25 156 GLY A C 1
ATOM 1197 O O . GLY A 1 156 ? 14.914 -31.422 0.67 1 81.25 156 GLY A O 1
ATOM 1198 N N . ARG A 1 157 ? 16.859 -31.359 -0.328 1 79.5 157 ARG A N 1
ATOM 1199 C CA . ARG A 1 157 ? 17.062 -32.781 -0.404 1 79.5 157 ARG A CA 1
ATOM 1200 C C . ARG A 1 157 ? 17.094 -33.406 0.988 1 79.5 157 ARG A C 1
ATOM 1202 O O . ARG A 1 157 ? 16.531 -34.5 1.21 1 79.5 157 ARG A O 1
ATOM 1209 N N . HIS A 1 158 ? 17.672 -32.75 1.875 1 80.19 158 HIS A N 1
ATOM 1210 C CA . HIS A 1 158 ? 17.938 -33.375 3.156 1 80.19 158 HIS A CA 1
ATOM 1211 C C . HIS A 1 158 ? 16.859 -33.031 4.18 1 80.19 158 HIS A C 1
ATOM 1213 O O . HIS A 1 158 ? 16.359 -33.906 4.898 1 80.19 158 HIS A O 1
ATOM 1219 N N . ASN A 1 159 ? 16.453 -31.766 4.195 1 81.62 159 ASN A N 1
ATOM 1220 C CA . ASN A 1 159 ? 15.555 -31.344 5.266 1 81.62 159 ASN A CA 1
ATOM 1221 C C . ASN A 1 159 ? 14.43 -30.453 4.734 1 81.62 159 ASN A C 1
ATOM 1223 O O . ASN A 1 159 ? 13.906 -29.609 5.457 1 81.62 159 ASN A O 1
ATOM 1227 N N . GLY A 1 160 ? 14.164 -30.75 3.48 1 85.25 160 GLY A N 1
ATOM 1228 C CA . GLY A 1 160 ? 13.047 -29.984 2.947 1 85.25 160 GLY A CA 1
ATOM 1229 C C . GLY A 1 160 ? 11.703 -30.422 3.508 1 85.25 160 GLY A C 1
ATOM 1230 O O . GLY A 1 160 ? 11.578 -31.516 4.055 1 85.25 160 GLY A O 1
ATOM 1231 N N . LEU A 1 161 ? 10.789 -29.594 3.5 1 86.12 161 LEU A N 1
ATOM 1232 C CA . LEU A 1 161 ? 9.445 -29.859 4.004 1 86.12 161 LEU A CA 1
ATOM 1233 C C . LEU A 1 161 ? 8.883 -31.141 3.402 1 86.12 161 LEU A C 1
ATOM 1235 O O . LEU A 1 161 ? 8.219 -31.922 4.094 1 86.12 161 LEU A O 1
ATOM 1239 N N . HIS A 1 162 ? 9.133 -31.391 2.15 1 88.88 162 HIS A N 1
ATOM 1240 C CA . HIS A 1 162 ? 8.602 -32.562 1.458 1 88.88 162 HIS A CA 1
ATOM 1241 C C . HIS A 1 162 ? 9.062 -33.844 2.127 1 88.88 162 HIS A C 1
ATOM 1243 O O . HIS A 1 162 ? 8.312 -34.844 2.18 1 88.88 162 HIS A O 1
ATOM 1249 N N . THR A 1 163 ? 10.289 -33.844 2.713 1 89.25 163 THR A N 1
ATOM 1250 C CA . THR A 1 163 ? 10.82 -35.062 3.326 1 89.25 163 THR A CA 1
ATOM 1251 C C . THR A 1 163 ? 10 -35.469 4.555 1 89.25 163 THR A C 1
ATOM 1253 O O . THR A 1 163 ? 9.812 -36.656 4.832 1 89.25 163 THR A O 1
ATOM 1256 N N . HIS A 1 164 ? 9.5 -34.531 5.199 1 88.69 164 HIS A N 1
ATOM 1257 C CA . HIS A 1 164 ? 8.688 -34.781 6.383 1 88.69 164 HIS A CA 1
ATOM 1258 C C . HIS A 1 164 ? 7.332 -35.375 6.004 1 88.69 164 HIS A C 1
ATOM 1260 O O . HIS A 1 164 ? 6.797 -36.219 6.727 1 88.69 164 HIS A O 1
ATOM 1266 N N . PHE A 1 165 ? 6.801 -34.969 4.898 1 89.69 165 PHE A N 1
ATOM 1267 C CA . PHE A 1 165 ? 5.547 -35.562 4.41 1 89.69 165 PHE A CA 1
ATOM 1268 C C . PHE A 1 165 ? 5.754 -36.969 3.91 1 89.69 165 PHE A C 1
ATOM 1270 O O . PHE A 1 165 ? 4.941 -37.844 4.191 1 89.69 165 PHE A O 1
ATOM 1277 N N . GLU A 1 166 ? 6.816 -37.125 3.23 1 89.5 166 GLU A N 1
ATOM 1278 C CA . GLU A 1 166 ? 7.109 -38.438 2.646 1 89.5 166 GLU A CA 1
ATOM 1279 C C . GLU A 1 166 ? 7.375 -39.5 3.729 1 89.5 166 GLU A C 1
ATOM 1281 O O . GLU A 1 166 ? 7.195 -40.688 3.504 1 89.5 166 GLU A O 1
ATOM 1286 N N . LYS A 1 167 ? 7.82 -39.031 4.871 1 89 167 LYS A N 1
ATOM 1287 C CA . LYS A 1 167 ? 7.992 -39.938 6.004 1 89 167 LYS A CA 1
ATOM 1288 C C . LYS A 1 167 ? 6.648 -40.469 6.492 1 89 167 LYS A C 1
ATOM 1290 O O . LYS A 1 167 ? 6.566 -41.594 7.004 1 89 167 LYS A O 1
ATOM 1295 N N . GLN A 1 168 ? 5.609 -39.688 6.348 1 89.94 168 GLN A N 1
ATOM 1296 C CA . GLN A 1 168 ? 4.277 -40.125 6.77 1 89.94 168 GLN A CA 1
ATOM 1297 C C . GLN A 1 168 ? 3.619 -41 5.723 1 89.94 168 GLN A C 1
ATOM 1299 O O . GLN A 1 168 ? 2.887 -41.938 6.066 1 89.94 168 GLN A O 1
ATOM 1304 N N . ASN A 1 169 ? 3.84 -40.719 4.504 1 92.06 169 ASN A N 1
ATOM 1305 C CA . ASN A 1 169 ? 3.338 -41.469 3.365 1 92.06 169 ASN A CA 1
ATOM 1306 C C . ASN A 1 169 ? 4.328 -41.469 2.205 1 92.06 169 ASN A C 1
ATOM 1308 O O . ASN A 1 169 ? 4.438 -40.469 1.481 1 92.06 169 ASN A O 1
ATOM 1312 N N . LYS A 1 170 ? 4.871 -42.531 1.92 1 90.94 170 LYS A N 1
ATOM 1313 C CA . LYS A 1 170 ? 5.949 -42.625 0.944 1 90.94 170 LYS A CA 1
ATOM 1314 C C . LYS A 1 170 ? 5.418 -42.531 -0.482 1 90.94 170 LYS A C 1
ATOM 1316 O O . LYS A 1 170 ? 6.18 -42.312 -1.421 1 90.94 170 LYS A O 1
ATOM 1321 N N . SER A 1 171 ? 4.156 -42.688 -0.657 1 91.75 171 SER A N 1
ATOM 1322 C CA . SER A 1 171 ? 3.584 -42.719 -1.998 1 91.75 171 SER A CA 1
ATOM 1323 C C . SER A 1 171 ? 3.252 -41.312 -2.494 1 91.75 171 SER A C 1
ATOM 1325 O O . SER A 1 171 ? 2.803 -41.156 -3.631 1 91.75 171 SER A O 1
ATOM 1327 N N . ILE A 1 172 ? 3.502 -40.312 -1.699 1 94.44 172 ILE A N 1
ATOM 1328 C CA . ILE A 1 172 ? 3.145 -38.938 -2.039 1 94.44 172 ILE A CA 1
ATOM 1329 C C . ILE A 1 172 ? 3.922 -38.5 -3.275 1 94.44 172 ILE A C 1
ATOM 1331 O O . ILE A 1 172 ? 5.125 -38.75 -3.377 1 94.44 172 ILE A O 1
ATOM 1335 N N . TYR A 1 173 ? 3.172 -38 -4.215 1 94.94 173 TYR A N 1
ATOM 1336 C CA . TYR A 1 173 ? 3.795 -37.375 -5.375 1 94.94 173 TYR A CA 1
ATOM 1337 C C . TYR A 1 173 ? 4.137 -35.906 -5.09 1 94.94 173 TYR A C 1
ATOM 1339 O O . TYR A 1 173 ? 3.248 -35.094 -4.863 1 94.94 173 TYR A O 1
ATOM 1347 N N . THR A 1 174 ? 5.402 -35.625 -5.02 1 90.44 174 THR A N 1
ATOM 1348 C CA . THR A 1 174 ? 5.863 -34.25 -4.762 1 90.44 174 THR A CA 1
ATOM 1349 C C . THR A 1 174 ? 6.406 -33.625 -6.035 1 90.44 174 THR A C 1
ATOM 1351 O O . THR A 1 174 ? 7.293 -34.188 -6.688 1 90.44 174 THR A O 1
ATOM 1354 N N . ALA A 1 175 ? 5.789 -32.594 -6.371 1 82.31 175 ALA A N 1
ATOM 1355 C CA . ALA A 1 175 ? 6.238 -31.875 -7.562 1 82.31 175 ALA A CA 1
ATOM 1356 C C . ALA A 1 175 ? 6.453 -30.391 -7.262 1 82.31 175 ALA A C 1
ATOM 1358 O O . ALA A 1 175 ? 5.707 -29.797 -6.484 1 82.31 175 ALA A O 1
ATOM 1359 N N . GLY A 1 176 ? 7.512 -29.859 -7.699 1 83.38 176 GLY A N 1
ATOM 1360 C CA . GLY A 1 176 ? 7.66 -28.406 -7.66 1 83.38 176 GLY A CA 1
ATOM 1361 C C . GLY A 1 176 ? 6.672 -27.688 -8.555 1 83.38 176 GLY A C 1
ATOM 1362 O O . GLY A 1 176 ? 5.91 -28.312 -9.289 1 83.38 176 GLY A O 1
ATOM 1363 N N . CYS A 1 177 ? 6.617 -26.422 -8.453 1 86.94 177 CYS A N 1
ATOM 1364 C CA . CYS A 1 177 ? 5.684 -25.641 -9.258 1 86.94 177 CYS A CA 1
ATOM 1365 C C . CYS A 1 177 ? 6.305 -25.266 -10.602 1 86.94 177 CYS A C 1
ATOM 1367 O O . CYS A 1 177 ? 7.246 -24.469 -10.648 1 86.94 177 CYS A O 1
ATOM 1369 N N . PRO A 1 178 ? 5.734 -25.812 -11.625 1 88.88 178 PRO A N 1
ATOM 1370 C CA . PRO A 1 178 ? 6.297 -25.516 -12.945 1 88.88 178 PRO A CA 1
ATOM 1371 C C . PRO A 1 178 ? 6.16 -24.047 -13.328 1 88.88 178 PRO A C 1
ATOM 1373 O O . PRO A 1 178 ? 6.996 -23.516 -14.062 1 88.88 178 PRO A O 1
ATOM 1376 N N . CYS A 1 179 ? 5.109 -23.453 -12.852 1 90.38 179 CYS A N 1
ATOM 1377 C CA . CYS A 1 179 ? 4.922 -22.031 -13.141 1 90.38 179 CYS A CA 1
ATOM 1378 C C . CYS A 1 179 ? 6.102 -21.203 -12.633 1 90.38 179 CYS A C 1
ATOM 1380 O O . CYS A 1 179 ? 6.605 -20.328 -13.344 1 90.38 179 CYS A O 1
ATOM 1382 N N . HIS A 1 180 ? 6.531 -21.516 -11.484 1 90.56 180 HIS A N 1
ATOM 1383 C CA . HIS A 1 180 ? 7.684 -20.812 -10.922 1 90.56 180 HIS A CA 1
ATOM 1384 C C . HIS A 1 180 ? 8.953 -21.125 -11.703 1 90.56 180 HIS A C 1
ATOM 1386 O O . HIS A 1 180 ? 9.82 -20.266 -11.867 1 90.56 180 HIS A O 1
ATOM 1392 N N . VAL A 1 181 ? 9.039 -22.312 -12.102 1 93.19 181 VAL A N 1
ATOM 1393 C CA . VAL A 1 181 ? 10.219 -22.734 -12.859 1 93.19 181 VAL A CA 1
ATOM 1394 C C . VAL A 1 181 ? 10.312 -21.922 -14.156 1 93.19 181 VAL A C 1
ATOM 1396 O O . VAL A 1 181 ? 11.391 -21.469 -14.531 1 93.19 181 VAL A O 1
ATOM 1399 N N . VAL A 1 182 ? 9.18 -21.719 -14.781 1 95.44 182 VAL A N 1
ATOM 1400 C CA . VAL A 1 182 ? 9.172 -20.984 -16.031 1 95.44 182 VAL A CA 1
ATOM 1401 C C . VAL A 1 182 ? 9.633 -19.547 -15.789 1 95.44 182 VAL A C 1
ATOM 1403 O O . VAL A 1 182 ? 10.398 -18.984 -16.578 1 95.44 182 VAL A O 1
ATOM 1406 N N . HIS A 1 183 ? 9.188 -18.953 -14.758 1 95.25 183 HIS A N 1
ATOM 1407 C CA . HIS A 1 183 ? 9.672 -17.641 -14.375 1 95.25 183 HIS A CA 1
ATOM 1408 C C . HIS A 1 183 ? 11.18 -17.641 -14.164 1 95.25 183 HIS A C 1
ATOM 1410 O O . HIS A 1 183 ? 11.883 -16.75 -14.633 1 95.25 183 HIS A O 1
ATOM 1416 N N . ASN A 1 184 ? 11.641 -18.641 -13.516 1 94.75 184 ASN A N 1
ATOM 1417 C CA . ASN A 1 184 ? 13.07 -18.734 -13.227 1 94.75 184 ASN A CA 1
ATOM 1418 C C . ASN A 1 184 ? 13.883 -18.938 -14.5 1 94.75 184 ASN A C 1
ATOM 1420 O O . ASN A 1 184 ? 14.984 -18.406 -14.625 1 94.75 184 ASN A O 1
ATOM 1424 N N . ILE A 1 185 ? 13.359 -19.719 -15.375 1 97.38 185 ILE A N 1
ATOM 1425 C CA . ILE A 1 185 ? 14.023 -19.938 -16.656 1 97.38 185 ILE A CA 1
ATOM 1426 C C . ILE A 1 185 ? 14.289 -18.594 -17.328 1 97.38 185 ILE A C 1
ATOM 1428 O O . ILE A 1 185 ? 15.406 -18.312 -17.766 1 97.38 185 ILE A O 1
ATOM 1432 N N . THR A 1 186 ? 13.305 -17.797 -17.344 1 97.75 186 THR A N 1
ATOM 1433 C CA . THR A 1 186 ? 13.398 -16.516 -18.031 1 97.75 186 THR A CA 1
ATOM 1434 C C . THR A 1 186 ? 14.352 -15.578 -17.297 1 97.75 186 THR A C 1
ATOM 1436 O O . THR A 1 186 ? 15.117 -14.836 -17.922 1 97.75 186 THR A O 1
ATOM 1439 N N . SER A 1 187 ? 14.242 -15.617 -16.047 1 97.38 187 SER A N 1
ATOM 1440 C CA . SER A 1 187 ? 15.117 -14.781 -15.242 1 97.38 187 SER A CA 1
ATOM 1441 C C . SER A 1 187 ? 16.594 -15.141 -15.469 1 97.38 187 SER A C 1
ATOM 1443 O O . SER A 1 187 ? 17.422 -14.258 -15.68 1 97.38 187 SER A O 1
ATOM 1445 N N . TYR A 1 188 ? 16.875 -16.406 -15.469 1 96.88 188 TYR A N 1
ATOM 1446 C CA . TYR A 1 188 ? 18.234 -16.891 -15.688 1 96.88 188 TYR A CA 1
ATOM 1447 C C . TYR A 1 188 ? 18.703 -16.562 -17.109 1 96.88 188 TYR A C 1
ATOM 1449 O O . TYR A 1 188 ? 19.844 -16.172 -17.312 1 96.88 188 TYR A O 1
ATOM 1457 N N . ALA A 1 189 ? 17.844 -16.766 -17.984 1 98.12 189 ALA A N 1
ATOM 1458 C CA . ALA A 1 189 ? 18.156 -16.453 -19.375 1 98.12 189 ALA A CA 1
ATOM 1459 C C . ALA A 1 189 ? 18.453 -14.961 -19.547 1 98.12 189 ALA A C 1
ATOM 1461 O O . ALA A 1 189 ? 19.406 -14.594 -20.234 1 98.12 189 ALA A O 1
ATOM 1462 N N . ALA A 1 190 ? 17.656 -14.156 -18.906 1 98 190 ALA A N 1
ATOM 1463 C CA . ALA A 1 190 ? 17.844 -12.711 -19 1 98 190 ALA A CA 1
ATOM 1464 C C . ALA A 1 190 ? 19.172 -12.289 -18.375 1 98 190 ALA A C 1
ATOM 1466 O O . ALA A 1 190 ? 19.812 -11.352 -18.859 1 98 190 ALA A O 1
ATOM 1467 N N . LYS A 1 191 ? 19.547 -12.922 -17.344 1 97.56 191 LYS A N 1
ATOM 1468 C CA . LYS A 1 191 ? 20.828 -12.641 -16.719 1 97.56 191 LYS A CA 1
ATOM 1469 C C . LYS A 1 191 ? 21.984 -12.961 -17.672 1 97.56 191 LYS A C 1
ATOM 1471 O O . LYS A 1 191 ? 22.938 -12.18 -17.781 1 97.56 191 LYS A O 1
ATOM 1476 N N . ALA A 1 192 ? 21.922 -14.102 -18.312 1 97.38 192 ALA A N 1
ATOM 1477 C CA . ALA A 1 192 ? 22.938 -14.484 -19.281 1 97.38 192 ALA A CA 1
ATOM 1478 C C . ALA A 1 192 ? 23.016 -13.477 -20.422 1 97.38 192 ALA A C 1
ATOM 1480 O O . ALA A 1 192 ? 24.109 -13.117 -20.875 1 97.38 192 ALA A O 1
ATOM 1481 N N . PHE A 1 193 ? 21.891 -13.039 -20.875 1 97.5 193 PHE A N 1
ATOM 1482 C CA . PHE A 1 193 ? 21.812 -12.023 -21.938 1 97.5 193 PHE A CA 1
ATOM 1483 C C . PHE A 1 193 ? 22.484 -10.734 -21.5 1 97.5 193 PHE A C 1
ATOM 1485 O O . PHE A 1 193 ? 23.266 -10.156 -22.25 1 97.5 193 PHE A O 1
ATOM 1492 N N . ALA A 1 194 ? 22.172 -10.32 -20.281 1 96.94 194 ALA A N 1
ATOM 1493 C CA . ALA A 1 194 ? 22.719 -9.078 -19.75 1 96.94 194 ALA A CA 1
ATOM 1494 C C . ALA A 1 194 ? 24.234 -9.156 -19.609 1 96.94 194 ALA A C 1
ATOM 1496 O O . ALA A 1 194 ? 24.938 -8.172 -19.844 1 96.94 194 ALA A O 1
ATOM 1497 N N . GLU A 1 195 ? 24.719 -10.281 -19.203 1 95.75 195 GLU A N 1
ATOM 1498 C CA . GLU A 1 195 ? 26.156 -10.461 -19.047 1 95.75 195 GLU A CA 1
ATOM 1499 C C . GLU A 1 195 ? 26.875 -10.312 -20.391 1 95.75 195 GLU A C 1
ATOM 1501 O O . GLU A 1 195 ? 27.953 -9.719 -20.453 1 95.75 195 GLU A O 1
ATOM 1506 N N . GLU A 1 196 ? 26.281 -10.781 -21.438 1 94.06 196 GLU A N 1
ATOM 1507 C CA . GLU A 1 196 ? 26.891 -10.75 -22.766 1 94.06 196 GLU A CA 1
ATOM 1508 C C . GLU A 1 196 ? 26.75 -9.375 -23.406 1 94.06 196 GLU A C 1
ATOM 1510 O O . GLU A 1 196 ? 27.672 -8.898 -24.078 1 94.06 196 GLU A O 1
ATOM 1515 N N . THR A 1 197 ? 25.609 -8.703 -23.219 1 94.25 197 THR A N 1
ATOM 1516 C CA . THR A 1 197 ? 25.312 -7.496 -23.969 1 94.25 197 THR A CA 1
ATOM 1517 C C . THR A 1 197 ? 25.5 -6.254 -23.094 1 94.25 197 THR A C 1
ATOM 1519 O O . THR A 1 197 ? 25.547 -5.133 -23.609 1 94.25 197 THR A O 1
ATOM 1522 N N . ARG A 1 198 ? 25.5 -6.438 -21.781 1 93.25 198 ARG A N 1
ATOM 1523 C CA . ARG A 1 198 ? 25.578 -5.359 -20.797 1 93.25 198 ARG A CA 1
ATOM 1524 C C . ARG A 1 198 ? 24.281 -4.566 -20.734 1 93.25 198 ARG A C 1
ATOM 1526 O O . ARG A 1 198 ? 24.25 -3.467 -20.172 1 93.25 198 ARG A O 1
ATOM 1533 N N . PHE A 1 199 ? 23.25 -5.188 -21.328 1 96.06 199 PHE A N 1
ATOM 1534 C CA . PHE A 1 199 ? 21.922 -4.605 -21.234 1 96.06 199 PHE A CA 1
ATOM 1535 C C . PHE A 1 199 ? 21.062 -5.387 -20.25 1 96.06 199 PHE A C 1
ATOM 1537 O O . PHE A 1 199 ? 20.656 -6.52 -20.531 1 96.06 199 PHE A O 1
ATOM 1544 N N . ASN A 1 200 ? 20.734 -4.766 -19.141 1 97.06 200 ASN A N 1
ATOM 1545 C CA . ASN A 1 200 ? 19.844 -5.352 -18.156 1 97.06 200 ASN A CA 1
ATOM 1546 C C . ASN A 1 200 ? 18.422 -4.785 -18.281 1 97.06 200 ASN A C 1
ATOM 1548 O O . ASN A 1 200 ? 18.188 -3.635 -17.906 1 97.06 200 ASN A O 1
ATOM 1552 N N . VAL A 1 201 ? 17.547 -5.621 -18.703 1 97.56 201 VAL A N 1
ATOM 1553 C CA . VAL A 1 201 ? 16.203 -5.168 -19 1 97.56 201 VAL A CA 1
ATOM 1554 C C . VAL A 1 201 ? 15.5 -4.73 -17.719 1 97.56 201 VAL A C 1
ATOM 1556 O O . VAL A 1 201 ? 14.695 -3.799 -17.719 1 97.56 201 VAL A O 1
ATOM 1559 N N . ASP A 1 202 ? 15.773 -5.359 -16.562 1 96.44 202 ASP A N 1
ATOM 1560 C CA . ASP A 1 202 ? 15.18 -4.984 -15.281 1 96.44 202 ASP A CA 1
ATOM 1561 C C . ASP A 1 202 ? 15.562 -3.555 -14.906 1 96.44 202 ASP A C 1
ATOM 1563 O O . ASP A 1 202 ? 14.703 -2.771 -14.484 1 96.44 202 ASP A O 1
ATOM 1567 N N . ASP A 1 203 ? 16.781 -3.252 -15.109 1 95.5 203 ASP A N 1
ATOM 1568 C CA . ASP A 1 203 ? 17.281 -1.916 -14.781 1 95.5 203 ASP A CA 1
ATOM 1569 C C . ASP A 1 203 ? 16.625 -0.861 -15.68 1 95.5 203 ASP A C 1
ATOM 1571 O O . ASP A 1 203 ? 16.234 0.205 -15.203 1 95.5 203 ASP A O 1
ATOM 1575 N N . PHE A 1 204 ? 16.562 -1.182 -16.891 1 97.44 204 PHE A N 1
ATOM 1576 C CA . PHE A 1 204 ? 15.945 -0.276 -17.859 1 97.44 204 PHE A CA 1
ATOM 1577 C C . PHE A 1 204 ? 14.5 0.028 -17.453 1 97.44 204 PHE A C 1
ATOM 1579 O O . PHE A 1 204 ? 14.109 1.192 -17.391 1 97.44 204 PHE A O 1
ATOM 1586 N N . LEU A 1 205 ? 13.758 -1.059 -17.156 1 97.88 205 LEU A N 1
ATOM 1587 C CA . LEU A 1 205 ? 12.336 -0.913 -16.875 1 97.88 205 LEU A CA 1
ATOM 1588 C C . LEU A 1 205 ? 12.125 -0.204 -15.539 1 97.88 205 LEU A C 1
ATOM 1590 O O . LEU A 1 205 ? 11.195 0.597 -15.398 1 97.88 205 LEU A O 1
ATOM 1594 N N . ILE A 1 206 ? 12.953 -0.496 -14.609 1 96.19 206 ILE A N 1
ATOM 1595 C CA . ILE A 1 206 ? 12.836 0.121 -13.289 1 96.19 206 ILE A CA 1
ATOM 1596 C C . ILE A 1 206 ? 13.148 1.613 -13.391 1 96.19 206 ILE A C 1
ATOM 1598 O O . ILE A 1 206 ? 12.484 2.436 -12.75 1 96.19 206 ILE A O 1
ATOM 1602 N N . ASP A 1 207 ? 14.195 1.956 -14.109 1 96.19 207 ASP A N 1
ATOM 1603 C CA . ASP A 1 207 ? 14.531 3.361 -14.32 1 96.19 207 ASP A CA 1
ATOM 1604 C C . ASP A 1 207 ? 13.391 4.102 -15.008 1 96.19 207 ASP A C 1
ATOM 1606 O O . ASP A 1 207 ? 13.031 5.215 -14.609 1 96.19 207 ASP A O 1
ATOM 1610 N N . LEU A 1 208 ? 12.883 3.475 -15.977 1 97.06 208 LEU A N 1
ATOM 1611 C CA . LEU A 1 208 ? 11.781 4.074 -16.734 1 97.06 208 LEU A CA 1
ATOM 1612 C C . LEU A 1 208 ? 10.57 4.301 -15.828 1 97.06 208 LEU A C 1
ATOM 1614 O O . LEU A 1 208 ? 9.969 5.375 -15.852 1 97.06 208 LEU A O 1
ATOM 1618 N N . LEU A 1 209 ? 10.258 3.289 -15.094 1 95.56 209 LEU A N 1
ATOM 1619 C CA . LEU A 1 209 ? 9.109 3.369 -14.203 1 95.56 209 LEU A CA 1
ATOM 1620 C C . LEU A 1 209 ? 9.281 4.5 -13.195 1 95.56 209 LEU A C 1
ATOM 1622 O O . LEU A 1 209 ? 8.414 5.371 -13.078 1 95.56 209 LEU A O 1
ATOM 1626 N N . HIS A 1 210 ? 10.391 4.551 -12.547 1 93.19 210 HIS A N 1
ATOM 1627 C CA . HIS A 1 210 ? 10.57 5.465 -11.422 1 93.19 210 HIS A CA 1
ATOM 1628 C C . HIS A 1 210 ? 10.805 6.891 -11.906 1 93.19 210 HIS A C 1
ATOM 1630 O O . HIS A 1 210 ? 10.594 7.848 -11.156 1 93.19 210 HIS A O 1
ATOM 1636 N N . TYR A 1 211 ? 11.219 7.031 -13.094 1 94.25 211 TYR A N 1
ATOM 1637 C CA . TYR A 1 211 ? 11.336 8.375 -13.641 1 94.25 211 TYR A CA 1
ATOM 1638 C C . TYR A 1 211 ? 9.969 9.031 -13.781 1 94.25 211 TYR A C 1
ATOM 1640 O O . TYR A 1 211 ? 9.82 10.227 -13.531 1 94.25 211 TYR A O 1
ATOM 1648 N N . PHE A 1 212 ? 9.039 8.258 -14.133 1 92.69 212 PHE A N 1
ATOM 1649 C CA . PHE A 1 212 ? 7.73 8.828 -14.438 1 92.69 212 PHE A CA 1
ATOM 1650 C C . PHE A 1 212 ? 6.773 8.648 -13.266 1 92.69 212 PHE A C 1
ATOM 1652 O O . PHE A 1 212 ? 5.852 9.438 -13.078 1 92.69 212 PHE A O 1
ATOM 1659 N N . ASP A 1 213 ? 7.137 7.586 -12.469 1 86.81 213 ASP A N 1
ATOM 1660 C CA . ASP A 1 213 ? 6.207 7.211 -11.406 1 86.81 213 ASP A CA 1
ATOM 1661 C C . ASP A 1 213 ? 6.043 8.344 -10.391 1 86.81 213 ASP A C 1
ATOM 1663 O O . ASP A 1 213 ? 7.027 8.961 -9.984 1 86.81 213 ASP A O 1
ATOM 1667 N N . LYS A 1 214 ? 4.879 8.742 -10.07 1 77.94 214 LYS A N 1
ATOM 1668 C CA . LYS A 1 214 ? 4.484 9.703 -9.047 1 77.94 214 LYS A CA 1
ATOM 1669 C C . LYS A 1 214 ? 4.797 11.133 -9.477 1 77.94 214 LYS A C 1
ATOM 1671 O O . LYS A 1 214 ? 4.844 12.039 -8.648 1 77.94 214 LYS A O 1
ATOM 1676 N N . SER A 1 215 ? 5.301 11.359 -10.727 1 84.12 215 SER A N 1
ATOM 1677 C CA . SER A 1 215 ? 5.496 12.711 -11.25 1 84.12 215 SER A CA 1
ATOM 1678 C C . SER A 1 215 ? 4.43 13.055 -12.289 1 84.12 215 SER A C 1
ATOM 1680 O O . SER A 1 215 ? 4.578 12.727 -13.469 1 84.12 215 SER A O 1
ATOM 1682 N N . THR A 1 216 ? 3.512 13.781 -11.812 1 80.81 216 THR A N 1
ATOM 1683 C CA . THR A 1 216 ? 2.436 14.219 -12.695 1 80.81 216 THR A CA 1
ATOM 1684 C C . THR A 1 216 ? 2.984 15.078 -13.828 1 80.81 216 THR A C 1
ATOM 1686 O O . THR A 1 216 ? 2.531 14.969 -14.969 1 80.81 216 THR A O 1
ATOM 1689 N N . LYS A 1 217 ? 3.938 15.914 -13.516 1 81.94 217 LYS A N 1
ATOM 1690 C CA . LYS A 1 217 ? 4.543 16.797 -14.5 1 81.94 217 LYS A CA 1
ATOM 1691 C C . LYS A 1 217 ? 5.199 16.016 -15.625 1 81.94 217 LYS A C 1
ATOM 1693 O O . LYS A 1 217 ? 4.992 16.297 -16.797 1 81.94 217 LYS A O 1
ATOM 1698 N N . ARG A 1 218 ? 5.945 15.039 -15.266 1 89.44 218 ARG A N 1
ATOM 1699 C CA . ARG A 1 218 ? 6.66 14.242 -16.25 1 89.44 218 ARG A CA 1
ATOM 1700 C C . ARG A 1 218 ? 5.691 13.406 -17.094 1 89.44 218 ARG A C 1
ATOM 1702 O O . ARG A 1 218 ? 5.883 13.25 -18.297 1 89.44 218 ARG A O 1
ATOM 1709 N N . GLN A 1 219 ? 4.707 12.898 -16.422 1 90.25 219 GLN A N 1
ATOM 1710 C CA . GLN A 1 219 ? 3.705 12.109 -17.141 1 90.25 219 GLN A CA 1
ATOM 1711 C C . GLN A 1 219 ? 2.93 12.977 -18.125 1 90.25 219 GLN A C 1
ATOM 1713 O O . GLN A 1 219 ? 2.666 12.555 -19.25 1 90.25 219 GLN A O 1
ATOM 1718 N N . ALA A 1 220 ? 2.564 14.141 -17.703 1 86.25 220 ALA A N 1
ATOM 1719 C CA . ALA A 1 220 ? 1.875 15.07 -18.594 1 86.25 220 ALA A CA 1
ATOM 1720 C C . ALA A 1 220 ? 2.756 15.461 -19.781 1 86.25 220 ALA A C 1
ATOM 1722 O O . ALA A 1 220 ? 2.275 15.562 -20.906 1 86.25 220 ALA A O 1
ATOM 1723 N N . SER A 1 221 ? 3.979 15.727 -19.453 1 90.44 221 SER A N 1
ATOM 1724 C CA . SER A 1 221 ? 4.926 16.062 -20.5 1 90.44 221 SER A CA 1
ATOM 1725 C C . SER A 1 221 ? 5.059 14.922 -21.516 1 90.44 221 SER A C 1
ATOM 1727 O O . SER A 1 221 ? 5.086 15.156 -22.719 1 90.44 221 SER A O 1
ATOM 1729 N N . LEU A 1 222 ? 5.172 13.734 -21 1 93.12 222 LEU A N 1
ATOM 1730 C CA . LEU A 1 222 ? 5.254 12.586 -21.891 1 93.12 222 LEU A CA 1
ATOM 1731 C C . LEU A 1 222 ? 4.012 12.492 -22.781 1 93.12 222 LEU A C 1
ATOM 1733 O O . LEU A 1 222 ? 4.113 12.188 -23.969 1 93.12 222 LEU A O 1
ATOM 1737 N N . LYS A 1 223 ? 2.869 12.688 -22.219 1 90.88 223 LYS A N 1
ATOM 1738 C CA . LYS A 1 223 ? 1.621 12.672 -22.969 1 90.88 223 LYS A CA 1
ATOM 1739 C C . LYS A 1 223 ? 1.649 13.703 -24.109 1 90.88 223 LYS A C 1
ATOM 1741 O O . LYS A 1 223 ? 1.175 13.43 -25.203 1 90.88 223 LYS A O 1
ATOM 1746 N N . GLU A 1 224 ? 2.178 14.852 -23.828 1 90.88 224 GLU A N 1
ATOM 1747 C CA . GLU A 1 224 ? 2.318 15.875 -24.859 1 90.88 224 GLU A CA 1
ATOM 1748 C C . GLU A 1 224 ? 3.203 15.398 -26 1 90.88 224 GLU A C 1
ATOM 1750 O O . GLU A 1 224 ? 2.895 15.633 -27.172 1 90.88 224 GLU A O 1
ATOM 1755 N N . TYR A 1 225 ? 4.266 14.758 -25.641 1 93.62 225 TYR A N 1
ATOM 1756 C CA . TYR A 1 225 ? 5.172 14.242 -26.656 1 93.62 225 TYR A CA 1
ATOM 1757 C C . TYR A 1 225 ? 4.488 13.164 -27.5 1 93.62 225 TYR A C 1
ATOM 1759 O O . TYR A 1 225 ? 4.789 13.008 -28.672 1 93.62 225 TYR A O 1
ATOM 1767 N N . CYS A 1 226 ? 3.641 12.422 -26.859 1 92.81 226 CYS A N 1
ATOM 1768 C CA . CYS A 1 226 ? 2.871 11.438 -27.609 1 92.81 226 CYS A CA 1
ATOM 1769 C C . CYS A 1 226 ? 2.037 12.109 -28.703 1 92.81 226 CYS A C 1
ATOM 1771 O O . CYS A 1 226 ? 1.937 11.594 -29.812 1 92.81 226 CYS A O 1
ATOM 1773 N N . GLY A 1 227 ? 1.477 13.18 -28.312 1 90.12 227 GLY A N 1
ATOM 1774 C CA . GLY A 1 227 ? 0.739 13.945 -29.312 1 90.12 227 GLY A CA 1
ATOM 1775 C C . GLY A 1 227 ? 1.595 14.391 -30.484 1 90.12 227 GLY A C 1
ATOM 1776 O O . GLY A 1 227 ? 1.194 14.242 -31.641 1 90.12 227 GLY A O 1
ATOM 1777 N N . PHE A 1 228 ? 2.732 14.797 -30.172 1 90.12 228 PHE A N 1
ATOM 1778 C CA . PHE A 1 228 ? 3.666 15.273 -31.188 1 90.12 228 PHE A CA 1
ATOM 1779 C C . PHE A 1 228 ? 4.082 14.133 -32.125 1 90.12 228 PHE A C 1
ATOM 1781 O O . PHE A 1 228 ? 4.281 14.344 -33.312 1 90.12 228 PHE A O 1
ATOM 1788 N N . CYS A 1 229 ? 4.258 12.969 -31.531 1 91.88 229 CYS A N 1
ATOM 1789 C CA . CYS A 1 229 ? 4.738 11.82 -32.281 1 91.88 229 CYS A CA 1
ATOM 1790 C C . CYS A 1 229 ? 3.57 11.016 -32.844 1 91.88 229 CYS A C 1
ATOM 1792 O O . CYS A 1 229 ? 3.77 9.93 -33.406 1 91.88 229 CYS A O 1
ATOM 1794 N N . ASP A 1 230 ? 2.371 11.484 -32.656 1 91 230 ASP A N 1
ATOM 1795 C CA . ASP A 1 230 ? 1.166 10.805 -33.125 1 91 230 ASP A CA 1
ATOM 1796 C C . ASP A 1 230 ? 1.082 9.391 -32.531 1 91 230 ASP A C 1
ATOM 1798 O O . ASP A 1 230 ? 0.917 8.422 -33.281 1 91 230 ASP A O 1
ATOM 1802 N N . GLN A 1 231 ? 1.413 9.328 -31.281 1 92.94 231 GLN A N 1
ATOM 1803 C CA . GLN A 1 231 ? 1.302 8.07 -30.547 1 92.94 231 GLN A CA 1
ATOM 1804 C C . GLN A 1 231 ? 0.319 8.195 -29.375 1 92.94 231 GLN A C 1
ATOM 1806 O O . GLN A 1 231 ? 0.077 9.297 -28.891 1 92.94 231 GLN A O 1
ATOM 1811 N N . GLU A 1 232 ? -0.299 7.152 -29.062 1 92.75 232 GLU A N 1
ATOM 1812 C CA . GLU A 1 232 ? -1.198 7.102 -27.922 1 92.75 232 GLU A CA 1
ATOM 1813 C C . GLU A 1 232 ? -0.417 7.043 -26.609 1 92.75 232 GLU A C 1
ATOM 1815 O O . GLU A 1 232 ? 0.571 6.316 -26.5 1 92.75 232 GLU A O 1
ATOM 1820 N N . TYR A 1 233 ? -0.784 7.848 -25.688 1 91.25 233 TYR A N 1
ATOM 1821 C CA . TYR A 1 233 ? -0.149 7.828 -24.375 1 91.25 233 TYR A CA 1
ATOM 1822 C C . TYR A 1 233 ? -0.495 6.551 -23.625 1 91.25 233 TYR A C 1
ATOM 1824 O O . TYR A 1 233 ? -1.661 6.156 -23.562 1 91.25 233 TYR A O 1
ATOM 1832 N N . ARG A 1 234 ? 0.485 5.945 -23.125 1 91.31 234 ARG A N 1
ATOM 1833 C CA . ARG A 1 234 ? 0.35 4.77 -22.281 1 91.31 234 ARG A CA 1
ATOM 1834 C C . ARG A 1 234 ? 1.206 4.898 -21.016 1 91.31 234 ARG A C 1
ATOM 1836 O O . ARG A 1 234 ? 2.42 5.098 -21.109 1 91.31 234 ARG A O 1
ATOM 1843 N N . LYS A 1 235 ? 0.583 4.738 -19.906 1 89.88 235 LYS A N 1
ATOM 1844 C CA . LYS A 1 235 ? 1.313 4.82 -18.656 1 89.88 235 LYS A CA 1
ATOM 1845 C C . LYS A 1 235 ? 2.357 3.711 -18.547 1 89.88 235 LYS A C 1
ATOM 1847 O O . LYS A 1 235 ? 2.102 2.572 -18.953 1 89.88 235 LYS A O 1
ATOM 1852 N N . VAL A 1 236 ? 3.531 4.055 -17.984 1 92.81 236 VAL A N 1
ATOM 1853 C CA . VAL A 1 236 ? 4.586 3.074 -17.766 1 92.81 236 VAL A CA 1
ATOM 1854 C C . VAL A 1 236 ? 4.172 2.113 -16.656 1 92.81 236 VAL A C 1
ATOM 1856 O O . VAL A 1 236 ? 3.646 2.539 -15.617 1 92.81 236 VAL A O 1
ATOM 1859 N N . LEU A 1 237 ? 4.426 0.893 -16.844 1 92.75 237 LEU A N 1
ATOM 1860 C CA . LEU A 1 237 ? 3.939 -0.129 -15.93 1 92.75 237 LEU A CA 1
ATOM 1861 C C . LEU A 1 237 ? 5.059 -0.619 -15.016 1 92.75 237 LEU A C 1
ATOM 1863 O O . LEU A 1 237 ? 6.234 -0.587 -15.398 1 92.75 237 LEU A O 1
ATOM 1867 N N . LYS A 1 238 ? 4.625 -1.028 -13.852 1 92.44 238 LYS A N 1
ATOM 1868 C CA . LYS A 1 238 ? 5.523 -1.674 -12.906 1 92.44 238 LYS A CA 1
ATOM 1869 C C . LYS A 1 238 ? 5.441 -3.193 -13.016 1 92.44 238 LYS A C 1
ATOM 1871 O O . LYS A 1 238 ? 4.348 -3.76 -13.062 1 92.44 238 LYS A O 1
ATOM 1876 N N . TYR A 1 239 ? 6.574 -3.805 -13.117 1 92.69 239 TYR A N 1
ATOM 1877 C CA . TYR A 1 239 ? 6.562 -5.262 -13.156 1 92.69 239 TYR A CA 1
ATOM 1878 C C . TYR A 1 239 ? 6.629 -5.852 -11.758 1 92.69 239 TYR A C 1
ATOM 1880 O O . TYR A 1 239 ? 6.984 -5.156 -10.797 1 92.69 239 TYR A O 1
ATOM 1888 N N . GLY A 1 240 ? 6.203 -7.113 -11.633 1 89.25 240 GLY A N 1
ATOM 1889 C CA . GLY A 1 240 ? 6.316 -7.844 -10.383 1 89.25 240 GLY A CA 1
ATOM 1890 C C . GLY A 1 240 ? 7.695 -8.422 -10.156 1 89.25 240 GLY A C 1
ATOM 1891 O O . GLY A 1 240 ? 8.305 -8.977 -11.07 1 89.25 240 GLY A O 1
ATOM 1892 N N . ALA A 1 241 ? 8.125 -8.328 -8.969 1 82.19 241 ALA A N 1
ATOM 1893 C CA . ALA A 1 241 ? 9.484 -8.758 -8.656 1 82.19 241 ALA A CA 1
ATOM 1894 C C . ALA A 1 241 ? 9.633 -10.266 -8.789 1 82.19 241 ALA A C 1
ATOM 1896 O O . ALA A 1 241 ? 10.57 -10.758 -9.422 1 82.19 241 ALA A O 1
ATOM 1897 N N . THR A 1 242 ? 8.703 -11.023 -8.32 1 80.12 242 THR A N 1
ATOM 1898 C CA . THR A 1 242 ? 8.812 -12.477 -8.281 1 80.12 242 THR A CA 1
ATOM 1899 C C . THR A 1 242 ? 8.266 -13.094 -9.562 1 80.12 242 THR A C 1
ATOM 1901 O O . THR A 1 242 ? 8.766 -14.117 -10.031 1 80.12 242 THR A O 1
ATOM 1904 N N . ARG A 1 243 ? 7.312 -12.453 -10.156 1 89.12 243 ARG A N 1
ATOM 1905 C CA . ARG A 1 243 ? 6.766 -12.898 -11.43 1 89.12 243 ARG A CA 1
ATOM 1906 C C . ARG A 1 243 ? 7.504 -12.25 -12.602 1 89.12 243 ARG A C 1
ATOM 1908 O O . ARG A 1 243 ? 7.004 -11.305 -13.211 1 89.12 243 ARG A O 1
ATOM 1915 N N . TRP A 1 244 ? 8.539 -12.875 -12.938 1 95.69 244 TRP A N 1
ATOM 1916 C CA . TRP A 1 244 ? 9.484 -12.258 -13.867 1 95.69 244 TRP A CA 1
ATOM 1917 C C . TRP A 1 244 ? 8.82 -11.992 -15.219 1 95.69 244 TRP A C 1
ATOM 1919 O O . TRP A 1 244 ? 9.125 -10.992 -15.875 1 95.69 244 TRP A O 1
ATOM 1929 N N . LEU A 1 245 ? 7.91 -12.789 -15.625 1 96.75 245 LEU A N 1
ATOM 1930 C CA . LEU A 1 245 ? 7.289 -12.703 -16.938 1 96.75 245 LEU A CA 1
ATOM 1931 C C . LEU A 1 245 ? 6.402 -11.461 -17.047 1 96.75 245 LEU A C 1
ATOM 1933 O O . LEU A 1 245 ? 5.984 -11.078 -18.141 1 96.75 245 LEU A O 1
ATOM 1937 N N . SER A 1 246 ? 6.164 -10.805 -15.938 1 96.12 246 SER A N 1
ATOM 1938 C CA . SER A 1 246 ? 5.406 -9.555 -15.969 1 96.12 246 SER A CA 1
ATOM 1939 C C . SER A 1 246 ? 6.152 -8.477 -16.75 1 96.12 246 SER A C 1
ATOM 1941 O O . SER A 1 246 ? 5.551 -7.496 -17.188 1 96.12 246 SER A O 1
ATOM 1943 N N . ARG A 1 247 ? 7.41 -8.664 -16.984 1 97.56 247 ARG A N 1
ATOM 1944 C CA . ARG A 1 247 ? 8.219 -7.727 -17.766 1 97.56 247 ARG A CA 1
ATOM 1945 C C . ARG A 1 247 ? 7.758 -7.668 -19.219 1 97.56 247 ARG A C 1
ATOM 1947 O O . ARG A 1 247 ? 7.98 -6.672 -19.906 1 97.56 247 ARG A O 1
ATOM 1954 N N . GLU A 1 248 ? 7.133 -8.758 -19.656 1 97.62 248 GLU A N 1
ATOM 1955 C CA . GLU A 1 248 ? 6.668 -8.812 -21.031 1 97.62 248 GLU A CA 1
ATOM 1956 C C . GLU A 1 248 ? 5.73 -7.645 -21.344 1 97.62 248 GLU A C 1
ATOM 1958 O O . GLU A 1 248 ? 5.906 -6.949 -22.344 1 97.62 248 GLU A O 1
ATOM 1963 N N . VAL A 1 249 ? 4.84 -7.414 -20.469 1 97.12 249 VAL A N 1
ATOM 1964 C CA . VAL A 1 249 ? 3.857 -6.359 -20.688 1 97.12 249 VAL A CA 1
ATOM 1965 C C . VAL A 1 249 ? 4.531 -4.992 -20.578 1 97.12 249 VAL A C 1
ATOM 1967 O O . VAL A 1 249 ? 4.168 -4.055 -21.297 1 97.12 249 VAL A O 1
ATOM 1970 N N . CYS A 1 250 ? 5.473 -4.898 -19.734 1 97.62 250 CYS A N 1
ATOM 1971 C CA . CYS A 1 250 ? 6.207 -3.65 -19.578 1 97.62 250 CYS A CA 1
ATOM 1972 C C . CYS A 1 250 ? 7.02 -3.336 -20.828 1 97.62 250 CYS A C 1
ATOM 1974 O O . CYS A 1 250 ? 7.051 -2.189 -21.281 1 97.62 250 CYS A O 1
ATOM 1976 N N . ILE A 1 251 ? 7.625 -4.32 -21.391 1 97.88 251 ILE A N 1
ATOM 1977 C CA . ILE A 1 251 ? 8.422 -4.164 -22.594 1 97.88 251 ILE A CA 1
ATOM 1978 C C . ILE A 1 251 ? 7.523 -3.773 -23.766 1 97.88 251 ILE A C 1
ATOM 1980 O O . ILE A 1 251 ? 7.836 -2.85 -24.516 1 97.88 251 ILE A O 1
ATOM 1984 N N . ASP A 1 252 ? 6.418 -4.488 -23.828 1 97.25 252 ASP A N 1
ATOM 1985 C CA . ASP A 1 252 ? 5.449 -4.18 -24.875 1 97.25 252 ASP A CA 1
ATOM 1986 C C . ASP A 1 252 ? 4.977 -2.732 -24.781 1 97.25 252 ASP A C 1
ATOM 1988 O O . ASP A 1 252 ? 4.871 -2.041 -25.797 1 97.25 252 ASP A O 1
ATOM 1992 N N . ARG A 1 253 ? 4.746 -2.314 -23.578 1 96.31 253 ARG A N 1
ATOM 1993 C CA . ARG A 1 253 ? 4.305 -0.947 -23.328 1 96.31 253 ARG A CA 1
ATOM 1994 C C . ARG A 1 253 ? 5.371 0.06 -23.75 1 96.31 253 ARG A C 1
ATOM 1996 O O . ARG A 1 253 ? 5.059 1.094 -24.344 1 96.31 253 ARG A O 1
ATOM 2003 N N . ALA A 1 254 ? 6.566 -0.18 -23.438 1 96.81 254 ALA A N 1
ATOM 2004 C CA . ALA A 1 254 ? 7.672 0.7 -23.812 1 96.81 254 ALA A CA 1
ATOM 2005 C C . ALA A 1 254 ? 7.848 0.768 -25.312 1 96.81 254 ALA A C 1
ATOM 2007 O O . ALA A 1 254 ? 8.023 1.852 -25.891 1 96.81 254 ALA A O 1
ATOM 2008 N N . LEU A 1 255 ? 7.742 -0.365 -26 1 96.44 255 LEU A N 1
ATOM 2009 C CA . LEU A 1 255 ? 7.945 -0.443 -27.438 1 96.44 255 LEU A CA 1
ATOM 2010 C C . LEU A 1 255 ? 6.828 0.284 -28.188 1 96.44 255 LEU A C 1
ATOM 2012 O O . LEU A 1 255 ? 7.074 0.91 -29.219 1 96.44 255 LEU A O 1
ATOM 2016 N N . LYS A 1 256 ? 5.641 0.263 -27.672 1 95.69 256 LYS A N 1
ATOM 2017 C CA . LYS A 1 256 ? 4.488 0.896 -28.312 1 95.69 256 LYS A CA 1
ATOM 2018 C C . LYS A 1 256 ? 4.633 2.416 -28.328 1 95.69 256 LYS A C 1
ATOM 2020 O O . LYS A 1 256 ? 4.031 3.094 -29.156 1 95.69 256 LYS A O 1
ATOM 2025 N N . GLN A 1 257 ? 5.434 2.9 -27.438 1 95.56 257 GLN A N 1
ATOM 2026 C CA . GLN A 1 257 ? 5.641 4.344 -27.422 1 95.56 257 GLN A CA 1
ATOM 2027 C C . GLN A 1 257 ? 7.125 4.688 -27.516 1 95.56 257 GLN A C 1
ATOM 2029 O O . GLN A 1 257 ? 7.574 5.688 -26.953 1 95.56 257 GLN A O 1
ATOM 2034 N N . TYR A 1 258 ? 7.887 3.822 -28.156 1 95.44 258 TYR A N 1
ATOM 2035 C CA . TYR A 1 258 ? 9.344 3.928 -28.172 1 95.44 258 TYR A CA 1
ATOM 2036 C C . TYR A 1 258 ? 9.789 5.219 -28.844 1 95.44 258 TYR A C 1
ATOM 2038 O O . TYR A 1 258 ? 10.617 5.953 -28.312 1 95.44 258 TYR A O 1
ATOM 2046 N N . PRO A 1 259 ? 9.219 5.578 -30.047 1 95.12 259 PRO A N 1
ATOM 2047 C CA . PRO A 1 259 ? 9.641 6.836 -30.672 1 95.12 259 PRO A CA 1
ATOM 2048 C C . PRO A 1 259 ? 9.391 8.047 -29.781 1 95.12 259 PRO A C 1
ATOM 2050 O O . PRO A 1 259 ? 10.211 8.969 -29.75 1 95.12 259 PRO A O 1
ATOM 2053 N N . THR A 1 260 ? 8.297 8.016 -29.062 1 96.81 260 THR A N 1
ATOM 2054 C CA . THR A 1 260 ? 7.965 9.109 -28.156 1 96.81 260 THR A CA 1
ATOM 2055 C C . THR A 1 260 ? 8.977 9.188 -27.016 1 96.81 260 THR A C 1
ATOM 2057 O O . THR A 1 260 ? 9.453 10.273 -26.688 1 96.81 260 THR A O 1
ATOM 2060 N N . LEU A 1 261 ? 9.297 8.07 -26.453 1 97.62 261 LEU A N 1
ATOM 2061 C CA . LEU A 1 261 ? 10.258 8.023 -25.359 1 97.62 261 LEU A CA 1
ATOM 2062 C C . LEU A 1 261 ? 11.633 8.5 -25.812 1 97.62 261 LEU A C 1
ATOM 2064 O O . LEU A 1 261 ? 12.305 9.242 -25.094 1 97.62 261 LEU A O 1
ATOM 2068 N N . GLN A 1 262 ? 11.961 8.086 -26.984 1 96.12 262 GLN A N 1
ATOM 2069 C CA . GLN A 1 262 ? 13.234 8.523 -27.562 1 96.12 262 GLN A CA 1
ATOM 2070 C C . GLN A 1 262 ? 13.281 10.039 -27.703 1 96.12 262 GLN A C 1
ATOM 2072 O O . GLN A 1 262 ? 14.258 10.672 -27.297 1 96.12 262 GLN A O 1
ATOM 2077 N N . SER A 1 263 ? 12.227 10.562 -28.25 1 96.19 263 SER A N 1
ATOM 2078 C CA . SER A 1 263 ? 12.148 12.008 -28.453 1 96.19 263 SER A CA 1
ATOM 2079 C C . SER A 1 263 ? 12.117 12.75 -27.125 1 96.19 263 SER A C 1
ATOM 2081 O O . SER A 1 263 ? 12.758 13.789 -26.969 1 96.19 263 SER A O 1
ATOM 2083 N N . TYR A 1 264 ? 11.375 12.266 -26.188 1 96.94 264 TYR A N 1
ATOM 2084 C CA . TYR A 1 264 ? 11.258 12.867 -24.859 1 96.94 264 TYR A CA 1
ATOM 2085 C C . TYR A 1 264 ? 12.617 12.969 -24.172 1 96.94 264 TYR A C 1
ATOM 2087 O O . TYR A 1 264 ? 13.023 14.047 -23.734 1 96.94 264 TYR A O 1
ATOM 2095 N N . PHE A 1 265 ? 13.344 11.875 -24.109 1 97.12 265 PHE A N 1
ATOM 2096 C CA . PHE A 1 265 ? 14.594 11.852 -23.344 1 97.12 265 PHE A CA 1
ATOM 2097 C C . PHE A 1 265 ? 15.695 12.578 -24.109 1 97.12 265 PHE A C 1
ATOM 2099 O O . PHE A 1 265 ? 16.625 13.102 -23.484 1 97.12 265 PHE A O 1
ATOM 2106 N N . ALA A 1 266 ? 15.547 12.617 -25.406 1 95.25 266 ALA A N 1
ATOM 2107 C CA . ALA A 1 266 ? 16.5 13.398 -26.203 1 95.25 266 ALA A CA 1
ATOM 2108 C C . ALA A 1 266 ? 16.344 14.891 -25.922 1 95.25 266 ALA A C 1
ATOM 2110 O O . ALA A 1 266 ? 17.312 15.648 -26.016 1 95.25 266 ALA A O 1
ATOM 2111 N N . SER A 1 267 ? 15.133 15.297 -25.547 1 94.38 267 SER A N 1
ATOM 2112 C CA . SER A 1 267 ? 14.82 16.703 -25.359 1 94.38 267 SER A CA 1
ATOM 2113 C C . SER A 1 267 ? 15.117 17.172 -23.938 1 94.38 267 SER A C 1
ATOM 2115 O O . SER A 1 267 ? 15.211 18.375 -23.688 1 94.38 267 SER A O 1
ATOM 2117 N N . GLN A 1 268 ? 15.234 16.234 -23.031 1 93.88 268 GLN A N 1
ATOM 2118 C CA . GLN A 1 268 ? 15.469 16.625 -21.656 1 93.88 268 GLN A CA 1
ATOM 2119 C C . GLN A 1 268 ? 16.891 17.141 -21.453 1 93.88 268 GLN A C 1
ATOM 2121 O O . GLN A 1 268 ? 17.828 16.641 -22.062 1 93.88 268 GLN A O 1
ATOM 2126 N N . PRO A 1 269 ? 17.016 18.219 -20.625 1 90.5 269 PRO A N 1
ATOM 2127 C CA . PRO A 1 269 ? 18.359 18.703 -20.344 1 90.5 269 PRO A CA 1
ATOM 2128 C C . PRO A 1 269 ? 19.188 17.719 -19.516 1 90.5 269 PRO A C 1
ATOM 2130 O O . PRO A 1 269 ? 18.625 16.938 -18.734 1 90.5 269 PRO A O 1
ATOM 2133 N N . GLU A 1 270 ? 20.438 17.719 -19.875 1 85.88 270 GLU A N 1
ATOM 2134 C CA . GLU A 1 270 ? 21.312 16.875 -19.078 1 85.88 270 GLU A CA 1
ATOM 2135 C C . GLU A 1 270 ? 21.469 17.406 -17.656 1 85.88 270 GLU A C 1
ATOM 2137 O O . GLU A 1 270 ? 21.875 18.562 -17.453 1 85.88 270 GLU A O 1
ATOM 2142 N N . VAL A 1 271 ? 20.969 16.703 -16.766 1 88.19 271 VAL A N 1
ATOM 2143 C CA . VAL A 1 271 ? 21.094 17.031 -15.352 1 88.19 271 VAL A CA 1
ATOM 2144 C C . VAL A 1 271 ? 21.984 16.016 -14.656 1 88.19 271 VAL A C 1
ATOM 2146 O O . VAL A 1 271 ? 21.516 14.938 -14.266 1 88.19 271 VAL A O 1
ATOM 2149 N N . LYS A 1 272 ? 23.188 16.312 -14.367 1 84.88 272 LYS A N 1
ATOM 2150 C CA . LYS A 1 272 ? 24.172 15.391 -13.828 1 84.88 272 LYS A CA 1
ATOM 2151 C C . LYS A 1 272 ? 23.766 14.875 -12.453 1 84.88 272 LYS A C 1
ATOM 2153 O O . LYS A 1 272 ? 24.125 13.766 -12.062 1 84.88 272 LYS A O 1
ATOM 2158 N N . SER A 1 273 ? 23 15.68 -11.852 1 86.69 273 SER A N 1
ATOM 2159 C CA . SER A 1 273 ? 22.609 15.312 -10.5 1 86.69 273 SER A CA 1
ATOM 2160 C C . SER A 1 273 ? 21.469 14.289 -10.516 1 86.69 273 SER A C 1
ATOM 2162 O O . SER A 1 273 ? 21.109 13.75 -9.469 1 86.69 273 SER A O 1
ATOM 2164 N N . ASP A 1 274 ? 20.953 13.883 -11.719 1 90.88 274 ASP A N 1
ATOM 2165 C CA . ASP A 1 274 ? 19.922 12.867 -11.867 1 90.88 274 ASP A CA 1
ATOM 2166 C C . ASP A 1 274 ? 20.453 11.656 -12.633 1 90.88 274 ASP A C 1
ATOM 2168 O O . ASP A 1 274 ? 20.25 11.547 -13.844 1 90.88 274 ASP A O 1
ATOM 2172 N N . PRO A 1 275 ? 21.031 10.797 -11.891 1 92.12 275 PRO A N 1
ATOM 2173 C CA . PRO A 1 275 ? 21.641 9.641 -12.547 1 92.12 275 PRO A CA 1
ATOM 2174 C C . PRO A 1 275 ? 20.641 8.812 -13.344 1 92.12 275 PRO A C 1
ATOM 2176 O O . PRO A 1 275 ? 20.984 8.234 -14.367 1 92.12 275 PRO A O 1
ATOM 2179 N N . ARG A 1 276 ? 19.5 8.727 -12.938 1 93.88 276 ARG A N 1
ATOM 2180 C CA . ARG A 1 276 ? 18.469 7.973 -13.641 1 93.88 276 ARG A CA 1
ATOM 2181 C C . ARG A 1 276 ? 18.188 8.578 -15.016 1 93.88 276 ARG A C 1
ATOM 2183 O O . ARG A 1 276 ? 18.109 7.855 -16.016 1 93.88 276 ARG A O 1
ATOM 2190 N N . LEU A 1 277 ? 18 9.844 -15.008 1 95.69 277 LEU A N 1
ATOM 2191 C CA . LEU A 1 277 ? 17.797 10.539 -16.266 1 95.69 277 LEU A CA 1
ATOM 2192 C C . LEU A 1 277 ? 18.969 10.305 -17.219 1 95.69 277 LEU A C 1
ATOM 2194 O O . LEU A 1 277 ? 18.766 10.047 -18.406 1 95.69 277 LEU A O 1
ATOM 2198 N N . CYS A 1 278 ? 20.156 10.328 -16.672 1 95.88 278 CYS A N 1
ATOM 2199 C CA . CYS A 1 278 ? 21.344 10.117 -17.469 1 95.88 278 CYS A CA 1
ATOM 2200 C C . CYS A 1 278 ? 21.344 8.727 -18.094 1 95.88 278 CYS A C 1
ATOM 2202 O O . CYS A 1 278 ? 21.625 8.57 -19.281 1 95.88 278 CYS A O 1
ATOM 2204 N N . ARG A 1 279 ? 21.016 7.781 -17.297 1 96.06 279 ARG A N 1
ATOM 2205 C CA . ARG A 1 279 ? 20.969 6.41 -17.812 1 96.06 279 ARG A CA 1
ATOM 2206 C C . ARG A 1 279 ? 19.906 6.258 -18.891 1 96.06 279 ARG A C 1
ATOM 2208 O O . ARG A 1 279 ? 20.125 5.605 -19.906 1 96.06 279 ARG A O 1
ATOM 2215 N N . LEU A 1 280 ? 18.766 6.832 -18.672 1 97.62 280 LEU A N 1
ATOM 2216 C CA . LEU A 1 280 ? 17.672 6.727 -19.625 1 97.62 280 LEU A CA 1
ATOM 2217 C C . LEU A 1 280 ? 18.031 7.422 -20.938 1 97.62 280 LEU A C 1
ATOM 2219 O O . LEU A 1 280 ? 17.703 6.926 -22.016 1 97.62 280 LEU A O 1
ATOM 2223 N N . GLN A 1 281 ? 18.672 8.555 -20.812 1 97.31 281 GLN A N 1
ATOM 2224 C CA . GLN A 1 281 ? 19.141 9.234 -22.016 1 97.31 281 GLN A CA 1
ATOM 2225 C C . GLN A 1 281 ? 20.125 8.367 -22.797 1 97.31 281 GLN A C 1
ATOM 2227 O O . GLN A 1 281 ? 20.062 8.305 -24.031 1 97.31 281 GLN A O 1
ATOM 2232 N N . GLN A 1 282 ? 20.969 7.68 -22.078 1 96.31 282 GLN A N 1
ATOM 2233 C CA . GLN A 1 282 ? 21.922 6.781 -22.719 1 96.31 282 GLN A CA 1
ATOM 2234 C C . GLN A 1 282 ? 21.219 5.605 -23.375 1 96.31 282 GLN A C 1
ATOM 2236 O O . GLN A 1 282 ? 21.547 5.227 -24.5 1 96.31 282 GLN A O 1
ATOM 2241 N N . TYR A 1 283 ? 20.281 5.023 -22.703 1 97.06 283 TYR A N 1
ATOM 2242 C CA . TYR A 1 283 ? 19.516 3.904 -23.25 1 97.06 283 TYR A CA 1
ATOM 2243 C C . TYR A 1 283 ? 18.844 4.289 -24.547 1 97.06 283 TYR A C 1
ATOM 2245 O O . TYR A 1 283 ? 18.922 3.557 -25.547 1 97.06 283 TYR A O 1
ATOM 2253 N N . PHE A 1 284 ? 18.219 5.406 -24.578 1 97 284 PHE A N 1
ATOM 2254 C CA . PHE A 1 284 ? 17.391 5.77 -25.719 1 97 284 PHE A CA 1
ATOM 2255 C C . PHE A 1 284 ? 18.25 6.363 -26.828 1 97 284 PHE A C 1
ATOM 2257 O O . PHE A 1 284 ? 17.797 6.473 -27.969 1 97 284 PHE A O 1
ATOM 2264 N N . ALA A 1 285 ? 19.438 6.754 -26.484 1 95.31 285 ALA A N 1
ATOM 2265 C CA . ALA A 1 285 ? 20.375 7.203 -27.516 1 95.31 285 ALA A CA 1
ATOM 2266 C C . ALA A 1 285 ? 21.031 6.02 -28.219 1 95.31 285 ALA A C 1
ATOM 2268 O O . ALA A 1 285 ? 21.469 6.137 -29.359 1 95.31 285 ALA A O 1
ATOM 2269 N N . ASP A 1 286 ? 21.125 4.895 -27.547 1 93.62 286 ASP A N 1
ATOM 2270 C CA . ASP A 1 286 ? 21.75 3.693 -28.094 1 93.62 286 ASP A CA 1
ATOM 2271 C C . ASP A 1 286 ? 20.75 2.893 -28.922 1 93.62 286 ASP A C 1
ATOM 2273 O O . ASP A 1 286 ? 19.797 2.324 -28.375 1 93.62 286 ASP A O 1
ATOM 2277 N N . PRO A 1 287 ? 20.938 2.744 -30.203 1 91.5 287 PRO A N 1
ATOM 2278 C CA . PRO A 1 287 ? 19.984 2.025 -31.062 1 91.5 287 PRO A CA 1
ATOM 2279 C C . PRO A 1 287 ? 19.875 0.546 -30.703 1 91.5 287 PRO A C 1
ATOM 2281 O O . PRO A 1 287 ? 18.875 -0.099 -31.031 1 91.5 287 PRO A O 1
ATOM 2284 N N . LYS A 1 288 ? 20.812 0.038 -30.016 1 93 288 LYS A N 1
ATOM 2285 C CA . LYS A 1 288 ? 20.766 -1.369 -29.625 1 93 288 LYS A CA 1
ATOM 2286 C C . LYS A 1 288 ? 19.656 -1.628 -28.609 1 93 288 LYS A C 1
ATOM 2288 O O . LYS A 1 288 ? 19.172 -2.752 -28.5 1 93 288 LYS A O 1
ATOM 2293 N N . THR A 1 289 ? 19.312 -0.589 -27.859 1 95.12 289 THR A N 1
ATOM 2294 C CA . THR A 1 289 ? 18.266 -0.746 -26.844 1 95.12 289 THR A CA 1
ATOM 2295 C C . THR A 1 289 ? 16.969 -1.229 -27.484 1 95.12 289 THR A C 1
ATOM 2297 O O . THR A 1 289 ? 16.344 -2.174 -26.984 1 95.12 289 THR A O 1
ATOM 2300 N N . GLU A 1 290 ? 16.641 -0.626 -28.562 1 95 290 GLU A N 1
ATOM 2301 C CA . GLU A 1 290 ? 15.414 -1.022 -29.234 1 95 290 GLU A CA 1
ATOM 2302 C C . GLU A 1 290 ? 15.5 -2.457 -29.75 1 95 290 GLU A C 1
ATOM 2304 O O . GLU A 1 290 ? 14.531 -3.215 -29.656 1 95 290 GLU A O 1
ATOM 2309 N N . VAL A 1 291 ? 16.641 -2.836 -30.281 1 94.19 291 VAL A N 1
ATOM 2310 C CA . VAL A 1 291 ? 16.859 -4.184 -30.781 1 94.19 291 VAL A CA 1
ATOM 2311 C C . VAL A 1 291 ? 16.688 -5.199 -29.656 1 94.19 291 VAL A C 1
ATOM 2313 O O . VAL A 1 291 ? 16.031 -6.227 -29.828 1 94.19 291 VAL A O 1
ATOM 2316 N N . TYR A 1 292 ? 17.297 -4.863 -28.516 1 96.12 292 TYR A N 1
ATOM 2317 C CA . TYR A 1 292 ? 17.219 -5.766 -27.375 1 96.12 292 TYR A CA 1
ATOM 2318 C C . TYR A 1 292 ? 15.789 -5.91 -26.875 1 96.12 292 TYR A C 1
ATOM 2320 O O . TYR A 1 292 ? 15.344 -7.012 -26.547 1 96.12 292 TYR A O 1
ATOM 2328 N N . LEU A 1 293 ? 15.055 -4.828 -26.875 1 97.31 293 LEU A N 1
ATOM 2329 C CA . LEU A 1 293 ? 13.656 -4.875 -26.453 1 97.31 293 LEU A CA 1
ATOM 2330 C C . LEU A 1 293 ? 12.82 -5.684 -27.438 1 97.31 293 LEU A C 1
ATOM 2332 O O . LEU A 1 293 ? 11.93 -6.434 -27.031 1 97.31 293 LEU A O 1
ATOM 2336 N N . LEU A 1 294 ? 13.125 -5.527 -28.641 1 96.12 294 LEU A N 1
ATOM 2337 C CA . LEU A 1 294 ? 12.414 -6.277 -29.672 1 96.12 294 LEU A CA 1
ATOM 2338 C C . LEU A 1 294 ? 12.688 -7.773 -29.547 1 96.12 294 LEU A C 1
ATOM 2340 O O . LEU A 1 294 ? 11.797 -8.594 -29.75 1 96.12 294 LEU A O 1
ATOM 2344 N N . PHE A 1 295 ? 13.883 -8.133 -29.203 1 95.88 295 PHE A N 1
ATOM 2345 C CA . PHE A 1 295 ? 14.211 -9.531 -28.969 1 95.88 295 PHE A CA 1
ATOM 2346 C C . PHE A 1 295 ? 13.352 -10.109 -27.844 1 95.88 295 PHE A C 1
ATOM 2348 O O . PHE A 1 295 ? 12.711 -11.148 -28.016 1 95.88 295 PHE A O 1
ATOM 2355 N N . TYR A 1 296 ? 13.336 -9.352 -26.719 1 97.69 296 TYR A N 1
ATOM 2356 C CA . TYR A 1 296 ? 12.516 -9.805 -25.594 1 97.69 296 TYR A CA 1
ATOM 2357 C C . TYR A 1 296 ? 11.055 -9.914 -26 1 97.69 296 TYR A C 1
ATOM 2359 O O . TYR A 1 296 ? 10.367 -10.867 -25.625 1 97.69 296 TYR A O 1
ATOM 2367 N N . HIS A 1 297 ? 10.594 -8.969 -26.766 1 96.81 297 HIS A N 1
ATOM 2368 C CA . HIS A 1 297 ? 9.211 -8.953 -27.203 1 96.81 297 HIS A CA 1
ATOM 2369 C C . HIS A 1 297 ? 8.875 -10.18 -28.047 1 96.81 297 HIS A C 1
ATOM 2371 O O . HIS A 1 297 ? 7.754 -10.68 -28.016 1 96.81 297 HIS A O 1
ATOM 2377 N N . SER A 1 298 ? 9.797 -10.633 -28.75 1 95.5 298 SER A N 1
ATOM 2378 C CA . SER A 1 298 ? 9.594 -11.758 -29.656 1 95.5 298 SER A CA 1
ATOM 2379 C C . SER A 1 298 ? 9.656 -13.086 -28.906 1 95.5 298 SER A C 1
ATOM 2381 O O . SER A 1 298 ? 8.953 -14.039 -29.234 1 95.5 298 SER A O 1
ATOM 2383 N N . ILE A 1 299 ? 10.469 -13.156 -27.891 1 96.69 299 ILE A N 1
ATOM 2384 C CA . ILE A 1 299 ? 10.797 -14.461 -27.328 1 96.69 299 ILE A CA 1
ATOM 2385 C C . ILE A 1 299 ? 9.922 -14.719 -26.094 1 96.69 299 ILE A C 1
ATOM 2387 O O . ILE A 1 299 ? 9.602 -15.875 -25.781 1 96.69 299 ILE A O 1
ATOM 2391 N N . LEU A 1 300 ? 9.508 -13.703 -25.328 1 97.44 300 LEU A N 1
ATOM 2392 C CA . LEU A 1 300 ? 8.875 -13.867 -24.016 1 97.44 300 LEU A CA 1
ATOM 2393 C C . LEU A 1 300 ? 7.504 -14.516 -24.156 1 97.44 300 LEU A C 1
ATOM 2395 O O . LEU A 1 300 ? 7.09 -15.281 -23.281 1 97.44 300 LEU A O 1
ATOM 2399 N N . PRO A 1 301 ? 6.812 -14.297 -25.281 1 96.5 301 PRO A N 1
ATOM 2400 C CA . PRO A 1 301 ? 5.504 -14.938 -25.422 1 96.5 301 PRO A CA 1
ATOM 2401 C C . PRO A 1 301 ? 5.59 -16.469 -25.359 1 96.5 301 PRO A C 1
ATOM 2403 O O . PRO A 1 301 ? 4.648 -17.125 -24.906 1 96.5 301 PRO A O 1
ATOM 2406 N N . LEU A 1 302 ? 6.727 -17.016 -25.766 1 96.5 302 LEU A N 1
ATOM 2407 C CA . LEU A 1 302 ? 6.914 -18.453 -25.672 1 96.5 302 LEU A CA 1
ATOM 2408 C C . LEU A 1 302 ? 6.793 -18.938 -24.219 1 96.5 302 LEU A C 1
ATOM 2410 O O . LEU A 1 302 ? 6.188 -19.969 -23.953 1 96.5 302 LEU A O 1
ATOM 2414 N N . PHE A 1 303 ? 7.332 -18.172 -23.344 1 97.88 303 PHE A N 1
ATOM 2415 C CA . PHE A 1 303 ? 7.324 -18.516 -21.938 1 97.88 303 PHE A CA 1
ATOM 2416 C C . PHE A 1 303 ? 5.977 -18.188 -21.297 1 97.88 303 PHE A C 1
ATOM 2418 O O . PHE A 1 303 ? 5.434 -18.969 -20.531 1 97.88 303 PHE A O 1
ATOM 2425 N N . SER A 1 304 ? 5.426 -17.047 -21.625 1 96.69 304 SER A N 1
ATOM 2426 C CA . SER A 1 304 ? 4.164 -16.609 -21.031 1 96.69 304 SER A CA 1
ATOM 2427 C C . SER A 1 304 ? 3.014 -17.531 -21.453 1 96.69 304 SER A C 1
ATOM 2429 O O . SER A 1 304 ? 2.088 -17.766 -20.672 1 96.69 304 SER A O 1
ATOM 2431 N N . ASP A 1 305 ? 3.07 -18 -22.609 1 95.25 305 ASP A N 1
ATOM 2432 C CA . ASP A 1 305 ? 2.012 -18.875 -23.109 1 95.25 305 ASP A CA 1
ATOM 2433 C C . ASP A 1 305 ? 1.955 -20.172 -22.328 1 95.25 305 ASP A C 1
ATOM 2435 O O . ASP A 1 305 ? 0.88 -20.609 -21.891 1 95.25 305 ASP A O 1
ATOM 2439 N N . VAL A 1 306 ? 3.041 -20.766 -22.188 1 94.25 306 VAL A N 1
ATOM 2440 C CA . VAL A 1 306 ? 3.062 -22.016 -21.438 1 94.25 306 VAL A CA 1
ATOM 2441 C C . VAL A 1 306 ? 2.691 -21.766 -19.984 1 94.25 306 VAL A C 1
ATOM 2443 O O . VAL A 1 306 ? 1.993 -22.578 -19.359 1 94.25 306 VAL A O 1
ATOM 2446 N N . ASN A 1 307 ? 3.184 -20.688 -19.438 1 93.56 307 ASN A N 1
ATOM 2447 C CA . ASN A 1 307 ? 2.869 -20.344 -18.047 1 93.56 307 ASN A CA 1
ATOM 2448 C C . ASN A 1 307 ? 1.368 -20.141 -17.844 1 93.56 307 ASN A C 1
ATOM 2450 O O . ASN A 1 307 ? 0.823 -20.531 -16.812 1 93.56 307 ASN A O 1
ATOM 2454 N N . LYS A 1 308 ? 0.681 -19.547 -18.766 1 91.62 308 LYS A N 1
ATOM 2455 C CA . LYS A 1 308 ? -0.766 -19.359 -18.703 1 91.62 308 LYS A CA 1
ATOM 2456 C C . LYS A 1 308 ? -1.493 -20.703 -18.641 1 91.62 308 LYS A C 1
ATOM 2458 O O . LYS A 1 308 ? -2.471 -20.859 -17.906 1 91.62 308 LYS A O 1
ATOM 2463 N N . LEU A 1 309 ? -1.01 -21.562 -19.391 1 87.75 309 LEU A N 1
ATOM 2464 C CA . LEU A 1 309 ? -1.584 -22.906 -19.406 1 87.75 309 LEU A CA 1
ATOM 2465 C C . LEU A 1 309 ? -1.443 -23.578 -18.047 1 87.75 309 LEU A C 1
ATOM 2467 O O . LEU A 1 309 ? -2.365 -24.266 -17.594 1 87.75 309 LEU A O 1
ATOM 2471 N N . LEU A 1 310 ? -0.369 -23.328 -17.438 1 87.25 310 LEU A N 1
ATOM 2472 C CA . LEU A 1 310 ? -0.058 -23.953 -16.156 1 87.25 310 LEU A CA 1
ATOM 2473 C C . LEU A 1 310 ? -0.803 -23.266 -15.016 1 87.25 310 LEU A C 1
ATOM 2475 O O . LEU A 1 310 ? -0.836 -23.781 -13.898 1 87.25 310 LEU A O 1
ATOM 2479 N N . GLN A 1 311 ? -1.394 -22.172 -15.25 1 87.12 311 GLN A N 1
ATOM 2480 C CA . GLN A 1 311 ? -2.094 -21.438 -14.211 1 87.12 311 GLN A CA 1
ATOM 2481 C C . GLN A 1 311 ? -3.596 -21.703 -14.258 1 87.12 311 GLN A C 1
ATOM 2483 O O . GLN A 1 311 ? -4.348 -21.219 -13.406 1 87.12 311 GLN A O 1
ATOM 2488 N N . CYS A 1 312 ? -3.992 -22.5 -15.078 1 84.5 312 CYS A N 1
ATOM 2489 C CA . CYS A 1 312 ? -5.414 -22.781 -15.234 1 84.5 312 CYS A CA 1
ATOM 2490 C C . CYS A 1 312 ? -5.957 -23.531 -14.016 1 84.5 312 CYS A C 1
ATOM 2492 O O . CYS A 1 312 ? -5.242 -24.312 -13.398 1 84.5 312 CYS A O 1
ATOM 2494 N N . GLU A 1 313 ? -7.195 -23.312 -13.711 1 84.75 313 GLU A N 1
ATOM 2495 C CA . GLU A 1 313 ? -7.855 -23.984 -12.594 1 84.75 313 GLU A CA 1
ATOM 2496 C C . GLU A 1 313 ? -8.234 -25.422 -12.961 1 84.75 313 GLU A C 1
ATOM 2498 O O . GLU A 1 313 ? -8.18 -26.312 -12.109 1 84.75 313 GLU A O 1
ATOM 2503 N N . GLU A 1 314 ? -8.539 -25.547 -14.195 1 89.69 314 GLU A N 1
ATOM 2504 C CA . GLU A 1 314 ? -8.836 -26.906 -14.68 1 89.69 314 GLU A CA 1
ATOM 2505 C C . GLU A 1 314 ? -7.602 -27.797 -14.625 1 89.69 314 GLU A C 1
ATOM 2507 O O . GLU A 1 314 ? -6.496 -27.359 -14.945 1 89.69 314 GLU A O 1
ATOM 2512 N N . PRO A 1 315 ? -7.832 -29 -14.164 1 93 315 PRO A N 1
ATOM 2513 C CA . PRO A 1 315 ? -6.676 -29.906 -14.18 1 93 315 PRO A CA 1
ATOM 2514 C C . PRO A 1 315 ? -6.148 -30.156 -15.586 1 93 315 PRO A C 1
ATOM 2516 O O . PRO A 1 315 ? -6.918 -30.531 -16.484 1 93 315 PRO A O 1
ATOM 2519 N N . LYS A 1 316 ? -4.879 -29.984 -15.742 1 91.88 316 LYS A N 1
ATOM 2520 C CA . LYS A 1 316 ? -4.246 -30.188 -17.047 1 91.88 316 LYS A CA 1
ATOM 2521 C C . LYS A 1 316 ? -3.023 -31.078 -16.922 1 91.88 316 LYS A C 1
ATOM 2523 O O . LYS A 1 316 ? -2.102 -31 -17.734 1 91.88 316 LYS A O 1
ATOM 2528 N N . ILE A 1 317 ? -3.062 -31.875 -15.953 1 93.69 317 ILE A N 1
ATOM 2529 C CA . ILE A 1 317 ? -1.907 -32.719 -15.688 1 93.69 317 ILE A CA 1
ATOM 2530 C C . ILE A 1 317 ? -1.667 -33.656 -16.859 1 93.69 317 ILE A C 1
ATOM 2532 O O . ILE A 1 317 ? -0.521 -34 -17.172 1 93.69 317 ILE A O 1
ATOM 2536 N N . HIS A 1 318 ? -2.705 -34.062 -17.578 1 93.12 318 HIS A N 1
ATOM 2537 C CA . HIS A 1 318 ? -2.615 -35 -18.688 1 93.12 318 HIS A CA 1
ATOM 2538 C C . HIS A 1 318 ? -1.94 -34.344 -19.891 1 93.12 318 HIS A C 1
ATOM 2540 O O . HIS A 1 318 ? -1.479 -35.031 -20.797 1 93.12 318 HIS A O 1
ATOM 2546 N N . LEU A 1 319 ? -1.854 -33.062 -19.875 1 92.25 319 LEU A N 1
ATOM 2547 C CA . LEU A 1 319 ? -1.263 -32.344 -21 1 92.25 319 LEU A CA 1
ATOM 2548 C C . LEU A 1 319 ? 0.121 -31.797 -20.625 1 92.25 319 LEU A C 1
ATOM 2550 O O . LEU A 1 319 ? 0.85 -31.312 -21.5 1 92.25 319 LEU A O 1
ATOM 2554 N N . LEU A 1 320 ? 0.52 -31.922 -19.422 1 93.12 320 LEU A N 1
ATOM 2555 C CA . LEU A 1 320 ? 1.688 -31.234 -18.891 1 93.12 320 LEU A CA 1
ATOM 2556 C C . LEU A 1 320 ? 2.949 -31.641 -19.641 1 93.12 320 LEU A C 1
ATOM 2558 O O . LEU A 1 320 ? 3.682 -30.781 -20.141 1 93.12 320 LEU A O 1
ATOM 2562 N N . ARG A 1 321 ? 3.205 -32.875 -19.766 1 92 321 ARG A N 1
ATOM 2563 C CA . ARG A 1 321 ? 4.414 -33.375 -20.406 1 92 321 ARG A CA 1
ATOM 2564 C C . ARG A 1 321 ? 4.457 -32.938 -21.875 1 92 321 ARG A C 1
ATOM 2566 O O . ARG A 1 321 ? 5.488 -32.469 -22.359 1 92 321 ARG A O 1
ATOM 2573 N N . ARG A 1 322 ? 3.422 -33.094 -22.516 1 91.56 322 ARG A N 1
ATOM 2574 C CA . ARG A 1 322 ? 3.338 -32.719 -23.922 1 91.56 322 ARG A CA 1
ATOM 2575 C C . ARG A 1 322 ? 3.568 -31.219 -24.109 1 91.56 322 ARG A C 1
ATOM 2577 O O . ARG A 1 322 ? 4.332 -30.812 -24.984 1 91.56 322 ARG A O 1
ATOM 2584 N N . GLU A 1 323 ? 2.893 -30.469 -23.312 1 93.38 323 GLU A N 1
ATOM 2585 C CA . GLU A 1 323 ? 3 -29.031 -23.422 1 93.38 323 GLU A CA 1
ATOM 2586 C C . GLU A 1 323 ? 4.414 -28.547 -23.109 1 93.38 323 GLU A C 1
ATOM 2588 O O . GLU A 1 323 ? 4.93 -27.641 -23.766 1 93.38 323 GLU A O 1
ATOM 2593 N N . LEU A 1 324 ? 5.008 -29.172 -22.156 1 94.06 324 LEU A N 1
ATOM 2594 C CA . LEU A 1 324 ? 6.375 -28.797 -21.812 1 94.06 324 LEU A CA 1
ATOM 2595 C C . LEU A 1 324 ? 7.344 -29.203 -22.906 1 94.06 324 LEU A C 1
ATOM 2597 O O . LEU A 1 324 ? 8.289 -28.484 -23.219 1 94.06 324 LEU A O 1
ATOM 2601 N N . THR A 1 325 ? 7.105 -30.328 -23.484 1 93.75 325 THR A N 1
ATOM 2602 C CA . THR A 1 325 ? 7.934 -30.766 -24.594 1 93.75 325 THR A CA 1
ATOM 2603 C C . THR A 1 325 ? 7.777 -29.844 -25.797 1 93.75 325 THR A C 1
ATOM 2605 O O . THR A 1 325 ? 8.766 -29.469 -26.438 1 93.75 325 THR A O 1
ATOM 2608 N N . CYS A 1 326 ? 6.582 -29.5 -26.047 1 94.44 326 CYS A N 1
ATOM 2609 C CA . CYS A 1 326 ? 6.324 -28.547 -27.125 1 94.44 326 CYS A CA 1
ATOM 2610 C C . CYS A 1 326 ? 7.027 -27.219 -26.875 1 94.44 326 CYS A C 1
ATOM 2612 O O . CYS A 1 326 ? 7.625 -26.641 -27.781 1 94.44 326 CYS A O 1
ATOM 2614 N N . PHE A 1 327 ? 6.957 -26.812 -25.703 1 96 327 PHE A N 1
ATOM 2615 C CA . PHE A 1 327 ? 7.641 -25.594 -25.281 1 96 327 PHE A CA 1
ATOM 2616 C C . PHE A 1 327 ? 9.133 -25.688 -25.562 1 96 327 PHE A C 1
ATOM 2618 O O . PHE A 1 327 ? 9.727 -24.781 -26.156 1 96 327 PHE A O 1
ATOM 2625 N N . MET A 1 328 ? 9.688 -26.781 -25.234 1 95.88 328 MET A N 1
ATOM 2626 C CA . MET A 1 328 ? 11.117 -26.984 -25.438 1 95.88 328 MET A CA 1
ATOM 2627 C C . MET A 1 328 ? 11.461 -27.016 -26.922 1 95.88 328 MET A C 1
ATOM 2629 O O . MET A 1 328 ? 12.453 -26.422 -27.359 1 95.88 328 MET A O 1
ATOM 2633 N N . HIS A 1 329 ? 10.664 -27.609 -27.656 1 95.19 329 HIS A N 1
ATOM 2634 C CA . HIS A 1 329 ? 10.898 -27.672 -29.094 1 95.19 329 HIS A CA 1
ATOM 2635 C C . HIS A 1 329 ? 10.867 -26.281 -29.719 1 95.19 329 HIS A C 1
ATOM 2637 O O . HIS A 1 329 ? 11.688 -25.969 -30.578 1 95.19 329 HIS A O 1
ATOM 2643 N N . LYS A 1 330 ? 9.906 -25.562 -29.281 1 94.62 330 LYS A N 1
ATOM 2644 C CA . LYS A 1 330 ? 9.812 -24.188 -29.781 1 94.62 330 LYS A CA 1
ATOM 2645 C C . LYS A 1 330 ? 11.039 -23.375 -29.406 1 94.62 330 LYS A C 1
ATOM 2647 O O . LYS A 1 330 ? 11.547 -22.578 -30.203 1 94.62 330 LYS A O 1
ATOM 2652 N N . LEU A 1 331 ? 11.469 -23.625 -28.219 1 95.06 331 LEU A N 1
ATOM 2653 C CA . LEU A 1 331 ? 12.648 -22.906 -27.734 1 95.06 331 LEU A CA 1
ATOM 2654 C C . LEU A 1 331 ? 13.898 -23.344 -28.5 1 95.06 331 LEU A C 1
ATOM 2656 O O . LEU A 1 331 ? 14.672 -22.5 -28.953 1 95.06 331 LEU A O 1
ATOM 2660 N N . LEU A 1 332 ? 14.055 -24.578 -28.641 1 95.06 332 LEU A N 1
ATOM 2661 C CA . LEU A 1 332 ? 15.195 -25.125 -29.359 1 95.06 332 LEU A CA 1
ATOM 2662 C C . LEU A 1 332 ? 15.172 -24.703 -30.828 1 95.06 332 LEU A C 1
ATOM 2664 O O . LEU A 1 332 ? 16.219 -24.391 -31.406 1 95.06 332 LEU A O 1
ATOM 2668 N N . GLY A 1 333 ? 14.031 -24.609 -31.328 1 93.12 333 GLY A N 1
ATOM 2669 C CA . GLY A 1 333 ? 13.867 -24.234 -32.719 1 93.12 333 GLY A CA 1
ATOM 2670 C C . GLY A 1 333 ? 14.266 -22.812 -33.031 1 93.12 333 GLY A C 1
ATOM 2671 O O . GLY A 1 333 ? 14.477 -22.453 -34.188 1 93.12 333 GLY A O 1
ATOM 2672 N N . ARG A 1 334 ? 14.438 -22.094 -32.031 1 93.44 334 ARG A N 1
ATOM 2673 C CA . ARG A 1 334 ? 14.82 -20.703 -32.219 1 93.44 334 ARG A CA 1
ATOM 2674 C C . ARG A 1 334 ? 16.297 -20.578 -32.625 1 93.44 334 ARG A C 1
ATOM 2676 O O . ARG A 1 334 ? 16.703 -19.594 -33.219 1 93.44 334 ARG A O 1
ATOM 2683 N N . PHE A 1 335 ? 17.141 -21.609 -32.219 1 92.75 335 PHE A N 1
ATOM 2684 C CA . PHE A 1 335 ? 18.562 -21.375 -32.469 1 92.75 335 PHE A CA 1
ATOM 2685 C C . PHE A 1 335 ? 19.266 -22.656 -32.875 1 92.75 335 PHE A C 1
ATOM 2687 O O . PHE A 1 335 ? 20.469 -22.672 -33.125 1 92.75 335 PHE A O 1
ATOM 2694 N N . LEU A 1 336 ? 18.5 -23.766 -32.938 1 93.38 336 LEU A N 1
ATOM 2695 C CA . LEU A 1 336 ? 19.062 -25.031 -33.438 1 93.38 336 LEU A CA 1
ATOM 2696 C C . LEU A 1 336 ? 18.344 -25.516 -34.656 1 93.38 336 LEU A C 1
ATOM 2698 O O . LEU A 1 336 ? 17.188 -25.141 -34.906 1 93.38 336 LEU A O 1
ATOM 2702 N N . GLN A 1 337 ? 19.031 -26.344 -35.406 1 91.44 337 GLN A N 1
ATOM 2703 C CA . GLN A 1 337 ? 18.422 -27.031 -36.531 1 91.44 337 GLN A CA 1
ATOM 2704 C C . GLN A 1 337 ? 17.453 -28.125 -36.062 1 91.44 337 GLN A C 1
ATOM 2706 O O . GLN A 1 337 ? 17.703 -28.781 -35.031 1 91.44 337 GLN A O 1
ATOM 2711 N N . VAL A 1 338 ? 16.516 -28.344 -36.812 1 90.38 338 VAL A N 1
ATOM 2712 C CA . VAL A 1 338 ? 15.453 -29.281 -36.469 1 90.38 338 VAL A CA 1
ATOM 2713 C C . VAL A 1 338 ? 16.031 -30.688 -36.281 1 90.38 338 VAL A C 1
ATOM 2715 O O . VAL A 1 338 ? 15.602 -31.453 -35.438 1 90.38 338 VAL A O 1
ATOM 2718 N N . THR A 1 339 ? 17 -31 -37.031 1 88.81 339 THR A N 1
ATOM 2719 C CA . THR A 1 339 ? 17.609 -32.312 -37.031 1 88.81 339 THR A CA 1
ATOM 2720 C C . THR A 1 339 ? 18.328 -32.594 -35.719 1 88.81 339 THR A C 1
ATOM 2722 O O . THR A 1 339 ? 18.531 -33.75 -35.344 1 88.81 339 THR A O 1
ATOM 2725 N N . ALA A 1 340 ? 18.578 -31.516 -35.062 1 90.06 340 ALA A N 1
ATOM 2726 C CA . ALA A 1 340 ? 19.344 -31.641 -33.844 1 90.06 340 ALA A CA 1
ATOM 2727 C C . ALA A 1 340 ? 18.453 -32.156 -32.688 1 90.06 340 ALA A C 1
ATOM 2729 O O . ALA A 1 340 ? 18.953 -32.719 -31.719 1 90.06 340 ALA A O 1
ATOM 2730 N N . TYR A 1 341 ? 17.125 -31.969 -32.75 1 89.06 341 TYR A N 1
ATOM 2731 C CA . TYR A 1 341 ? 16.328 -32.281 -31.578 1 89.06 341 TYR A CA 1
ATOM 2732 C C . TYR A 1 341 ? 15.078 -33.062 -31.969 1 89.06 341 TYR A C 1
ATOM 2734 O O . TYR A 1 341 ? 14.367 -33.594 -31.109 1 89.06 341 TYR A O 1
ATOM 2742 N N . LYS A 1 342 ? 14.727 -33.25 -33.156 1 86.75 342 LYS A N 1
ATOM 2743 C CA . LYS A 1 342 ? 13.5 -33.906 -33.594 1 86.75 342 LYS A CA 1
ATOM 2744 C C . LYS A 1 342 ? 13.414 -35.344 -33.094 1 86.75 342 LYS A C 1
ATOM 2746 O O . LYS A 1 342 ? 12.359 -35.781 -32.656 1 86.75 342 LYS A O 1
ATOM 2751 N N . GLU A 1 343 ? 14.492 -36.031 -33.188 1 82.75 343 GLU A N 1
ATOM 2752 C CA . GLU A 1 343 ? 14.445 -37.469 -32.875 1 82.75 343 GLU A CA 1
ATOM 2753 C C . GLU A 1 343 ? 15.062 -37.75 -31.5 1 82.75 343 GLU A C 1
ATOM 2755 O O . GLU A 1 343 ? 15.305 -38.906 -31.156 1 82.75 343 GLU A O 1
ATOM 2760 N N . LYS A 1 344 ? 15.211 -36.75 -30.75 1 83.75 344 LYS A N 1
ATOM 2761 C CA . LYS A 1 344 ? 15.859 -36.938 -29.453 1 83.75 344 LYS A CA 1
ATOM 2762 C C . LYS A 1 344 ? 14.953 -36.469 -28.312 1 83.75 344 LYS A C 1
ATOM 2764 O O . LYS A 1 344 ? 14.016 -35.719 -28.531 1 83.75 344 LYS A O 1
ATOM 2769 N N . THR A 1 345 ? 15.297 -37.125 -27.234 1 86.75 345 THR A N 1
ATOM 2770 C CA . THR A 1 345 ? 14.703 -36.594 -26.031 1 86.75 345 THR A CA 1
ATOM 2771 C C . THR A 1 345 ? 15.25 -35.188 -25.75 1 86.75 345 THR A C 1
ATOM 2773 O O . THR A 1 345 ? 16.438 -34.906 -25.969 1 86.75 345 THR A O 1
ATOM 2776 N N . VAL A 1 346 ? 14.414 -34.344 -25.375 1 87.44 346 VAL A N 1
ATOM 2777 C CA . VAL A 1 346 ? 14.742 -32.938 -25.266 1 87.44 346 VAL A CA 1
ATOM 2778 C C . VAL A 1 346 ? 15.953 -32.75 -24.359 1 87.44 346 VAL A C 1
ATOM 2780 O O . VAL A 1 346 ? 16.781 -31.859 -24.578 1 87.44 346 VAL A O 1
ATOM 2783 N N . THR A 1 347 ? 16.109 -33.562 -23.328 1 87.5 347 THR A N 1
ATOM 2784 C CA . THR A 1 347 ? 17.172 -33.406 -22.359 1 87.5 347 THR A CA 1
ATOM 2785 C C . THR A 1 347 ? 18.5 -33.906 -22.891 1 87.5 347 THR A C 1
ATOM 2787 O O . THR A 1 347 ? 19.547 -33.656 -22.297 1 87.5 347 THR A O 1
ATOM 2790 N N . GLU A 1 348 ? 18.516 -34.5 -24.016 1 89.06 348 GLU A N 1
ATOM 2791 C CA . GLU A 1 348 ? 19.734 -35.062 -24.562 1 89.06 348 GLU A CA 1
ATOM 2792 C C . GLU A 1 348 ? 20.281 -34.219 -25.703 1 89.06 348 GLU A C 1
ATOM 2794 O O . GLU A 1 348 ? 21.312 -34.562 -26.297 1 89.06 348 GLU A O 1
ATOM 2799 N N . VAL A 1 349 ? 19.641 -33.188 -25.938 1 90.88 349 VAL A N 1
ATOM 2800 C CA . VAL A 1 349 ? 20.094 -32.312 -27.016 1 90.88 349 VAL A CA 1
ATOM 2801 C C . VAL A 1 349 ? 21.359 -31.594 -26.609 1 90.88 349 VAL A C 1
ATOM 2803 O O . VAL A 1 349 ? 21.453 -31.062 -25.5 1 90.88 349 VAL A O 1
ATOM 2806 N N . ASP A 1 350 ? 22.344 -31.641 -27.484 1 90.81 350 ASP A N 1
ATOM 2807 C CA . ASP A 1 350 ? 23.578 -30.891 -27.234 1 90.81 350 ASP A CA 1
ATOM 2808 C C . ASP A 1 350 ? 23.453 -29.453 -27.703 1 90.81 350 ASP A C 1
ATOM 2810 O O . ASP A 1 350 ? 23.453 -29.172 -28.906 1 90.81 350 ASP A O 1
ATOM 2814 N N . LEU A 1 351 ? 23.5 -28.578 -26.797 1 91.25 351 LEU A N 1
ATOM 2815 C CA . LEU A 1 351 ? 23.234 -27.172 -27.078 1 91.25 351 LEU A CA 1
ATOM 2816 C C . LEU A 1 351 ? 24.5 -26.484 -27.594 1 91.25 351 LEU A C 1
ATOM 2818 O O . LEU A 1 351 ? 24.422 -25.406 -28.172 1 91.25 351 LEU A O 1
ATOM 2822 N N . GLN A 1 352 ? 25.688 -27.094 -27.375 1 85.44 352 GLN A N 1
ATOM 2823 C CA . GLN A 1 352 ? 26.953 -26.422 -27.672 1 85.44 352 GLN A CA 1
ATOM 2824 C C . GLN A 1 352 ? 27.562 -26.938 -28.953 1 85.44 352 GLN A C 1
ATOM 2826 O O . GLN A 1 352 ? 28.562 -26.406 -29.438 1 85.44 352 GLN A O 1
ATOM 2831 N N . ASP A 1 353 ? 26.969 -27.922 -29.531 1 86.5 353 ASP A N 1
ATOM 2832 C CA . ASP A 1 353 ? 27.484 -28.469 -30.781 1 86.5 353 ASP A CA 1
ATOM 2833 C C . ASP A 1 353 ? 27.328 -27.469 -31.922 1 86.5 353 ASP A C 1
ATOM 2835 O O . ASP A 1 353 ? 26.203 -27.125 -32.312 1 86.5 353 ASP A O 1
ATOM 2839 N N . PRO A 1 354 ? 28.375 -27.047 -32.469 1 82.81 354 PRO A N 1
ATOM 2840 C CA . PRO A 1 354 ? 28.297 -26.047 -33.562 1 82.81 354 PRO A CA 1
ATOM 2841 C C . PRO A 1 354 ? 27.547 -26.578 -34.781 1 82.81 354 PRO A C 1
ATOM 2843 O O . PRO A 1 354 ? 26.984 -25.797 -35.531 1 82.81 354 PRO A O 1
ATOM 2846 N N . ASN A 1 355 ? 27.562 -27.844 -34.906 1 84.5 355 ASN A N 1
ATOM 2847 C CA . ASN A 1 355 ? 26.906 -28.438 -36.062 1 84.5 355 ASN A CA 1
ATOM 2848 C C . ASN A 1 355 ? 25.375 -28.359 -35.938 1 84.5 355 ASN A C 1
ATOM 2850 O O . ASN A 1 355 ? 24.672 -28.5 -36.938 1 84.5 355 ASN A O 1
ATOM 2854 N N . ASN A 1 356 ? 24.969 -28.125 -34.781 1 88.25 356 ASN A N 1
ATOM 2855 C CA . ASN A 1 356 ? 23.531 -28.062 -34.531 1 88.25 356 ASN A CA 1
ATOM 2856 C C . ASN A 1 356 ? 23 -26.641 -34.75 1 88.25 356 ASN A C 1
ATOM 2858 O O . ASN A 1 356 ? 21.781 -26.438 -34.812 1 88.25 356 ASN A O 1
ATOM 2862 N N . SER A 1 357 ? 23.906 -25.75 -34.812 1 85.12 357 SER A N 1
ATOM 2863 C CA . SER A 1 357 ? 23.484 -24.359 -34.844 1 85.12 357 SER A CA 1
ATOM 2864 C C . SER A 1 357 ? 23.375 -23.844 -36.281 1 85.12 357 SER A C 1
ATOM 2866 O O . SER A 1 357 ? 24.297 -24.047 -37.094 1 85.12 357 SER A O 1
ATOM 2868 N N . PRO A 1 358 ? 22.25 -23.297 -36.531 1 82.56 358 PRO A N 1
ATOM 2869 C CA . PRO A 1 358 ? 22.203 -22.625 -37.812 1 82.56 358 PRO A CA 1
ATOM 2870 C C . PRO A 1 358 ? 23.109 -21.406 -37.875 1 82.56 358 PRO A C 1
ATOM 2872 O O . PRO A 1 358 ? 23.688 -21 -36.875 1 82.56 358 PRO A O 1
ATOM 2875 N N . SER A 1 359 ? 23.172 -20.891 -39.094 1 78.88 359 SER A N 1
ATOM 2876 C CA . SER A 1 359 ? 23.922 -19.641 -39.25 1 78.88 359 SER A CA 1
ATOM 2877 C C . SER A 1 359 ? 23.281 -18.5 -38.469 1 78.88 359 SER A C 1
ATOM 2879 O O . SER A 1 359 ? 22.078 -18.547 -38.156 1 78.88 359 SER A O 1
ATOM 2881 N N . ASP A 1 360 ? 24.062 -17.594 -38.062 1 77.12 360 ASP A N 1
ATOM 2882 C CA . ASP A 1 360 ? 23.609 -16.469 -37.219 1 77.12 360 ASP A CA 1
ATOM 2883 C C . ASP A 1 360 ? 22.422 -15.758 -37.875 1 77.12 360 ASP A C 1
ATOM 2885 O O . ASP A 1 360 ? 21.531 -15.266 -37.188 1 77.12 360 ASP A O 1
ATOM 2889 N N . GLN A 1 361 ? 22.391 -15.844 -39.125 1 73.31 361 GLN A N 1
ATOM 2890 C CA . GLN A 1 361 ? 21.328 -15.156 -39.875 1 73.31 361 GLN A CA 1
ATOM 2891 C C . GLN A 1 361 ? 20.016 -15.93 -39.812 1 73.31 361 GLN A C 1
ATOM 2893 O O . GLN A 1 361 ? 18.953 -15.375 -40.094 1 73.31 361 GLN A O 1
ATOM 2898 N N . LYS A 1 362 ? 20.156 -17.094 -39.375 1 78.25 362 LYS A N 1
ATOM 2899 C CA . LYS A 1 362 ? 18.984 -17.953 -39.406 1 78.25 362 LYS A CA 1
ATOM 2900 C C . LYS A 1 362 ? 18.359 -18.094 -38 1 78.25 362 LYS A C 1
ATOM 2902 O O . LYS A 1 362 ? 17.406 -18.844 -37.812 1 78.25 362 LYS A O 1
ATOM 2907 N N . LEU A 1 363 ? 18.953 -17.359 -37.094 1 84.5 363 LEU A N 1
ATOM 2908 C CA . LEU A 1 363 ? 18.359 -17.375 -35.75 1 84.5 363 LEU A CA 1
ATOM 2909 C C . LEU A 1 363 ? 16.953 -16.781 -35.781 1 84.5 363 LEU A C 1
ATOM 2911 O O . LEU A 1 363 ? 16.703 -15.781 -36.469 1 84.5 363 LEU A O 1
ATOM 2915 N N . MET A 1 364 ? 16.031 -17.406 -35.156 1 80.88 364 MET A N 1
ATOM 2916 C CA . MET A 1 364 ? 14.648 -16.922 -35.125 1 80.88 364 MET A CA 1
ATOM 2917 C C . MET A 1 364 ? 14.406 -16.016 -33.906 1 80.88 364 MET A C 1
ATOM 2919 O O . MET A 1 364 ? 13.805 -16.438 -32.906 1 80.88 364 MET A O 1
ATOM 2923 N N . VAL A 1 365 ? 14.836 -14.867 -34.094 1 83.94 365 VAL A N 1
ATOM 2924 C CA . VAL A 1 365 ? 14.773 -13.922 -33 1 83.94 365 VAL A CA 1
ATOM 2925 C C . VAL A 1 365 ? 13.648 -12.914 -33.25 1 83.94 365 VAL A C 1
ATOM 2927 O O . VAL A 1 365 ? 13.477 -11.977 -32.469 1 83.94 365 VAL A O 1
ATOM 2930 N N . GLY A 1 366 ? 12.773 -13.117 -34.219 1 84.25 366 GLY A N 1
ATOM 2931 C CA . GLY A 1 366 ? 11.703 -12.203 -34.594 1 84.25 366 GLY A CA 1
ATOM 2932 C C . GLY A 1 366 ? 12.023 -11.344 -35.781 1 84.25 366 GLY A C 1
ATOM 2933 O O . GLY A 1 366 ? 13.164 -10.922 -35.969 1 84.25 366 GLY A O 1
ATOM 2934 N N . PHE A 1 367 ? 11.07 -11.164 -36.5 1 79.5 367 PHE A N 1
ATOM 2935 C CA . PHE A 1 367 ? 11.242 -10.453 -37.75 1 79.5 367 PHE A CA 1
ATOM 2936 C C . PHE A 1 367 ? 11.695 -9.016 -37.531 1 79.5 367 PHE A C 1
ATOM 2938 O O . PHE A 1 367 ? 12.695 -8.57 -38.094 1 79.5 367 PHE A O 1
ATOM 2945 N N . SER A 1 368 ? 11 -8.422 -36.625 1 80.88 368 SER A N 1
ATOM 2946 C CA . SER A 1 368 ? 11.328 -7.027 -36.312 1 80.88 368 SER A CA 1
ATOM 2947 C C . SER A 1 368 ? 12.727 -6.898 -35.75 1 80.88 368 SER A C 1
ATOM 2949 O O . SER A 1 368 ? 13.461 -5.961 -36.062 1 80.88 368 SER A O 1
ATOM 2951 N N . THR A 1 369 ? 13.078 -7.793 -34.938 1 83.62 369 THR A N 1
ATOM 2952 C CA . THR A 1 369 ? 14.406 -7.801 -34.344 1 83.62 369 THR A CA 1
ATOM 2953 C C . THR A 1 369 ? 15.484 -7.918 -35.406 1 83.62 369 THR A C 1
ATOM 2955 O O . THR A 1 369 ? 16.453 -7.164 -35.406 1 83.62 369 THR A O 1
ATOM 2958 N N . ARG A 1 370 ? 15.25 -8.75 -36.344 1 78.88 370 ARG A N 1
ATOM 2959 C CA . ARG A 1 370 ? 16.219 -8.992 -37.406 1 78.88 370 ARG A CA 1
ATOM 2960 C C . ARG A 1 370 ? 16.375 -7.766 -38.281 1 78.88 370 ARG A C 1
ATOM 2962 O O . ARG A 1 370 ? 17.5 -7.422 -38.688 1 78.88 370 ARG A O 1
ATOM 2969 N N . MET A 1 371 ? 15.297 -7.207 -38.531 1 77.94 371 MET A N 1
ATOM 2970 C CA . MET A 1 371 ? 15.328 -6.02 -39.375 1 77.94 371 MET A CA 1
ATOM 2971 C C . MET A 1 371 ? 16.141 -4.91 -38.75 1 77.94 371 MET A C 1
ATOM 2973 O O . MET A 1 371 ? 16.938 -4.234 -39.406 1 77.94 371 MET A O 1
ATOM 2977 N N . HIS A 1 372 ? 16.016 -4.766 -37.531 1 78.19 372 HIS A N 1
ATOM 2978 C CA . HIS A 1 372 ? 16.703 -3.695 -36.812 1 78.19 372 HIS A CA 1
ATOM 2979 C C . HIS A 1 372 ? 18.141 -4.062 -36.5 1 78.19 372 HIS A C 1
ATOM 2981 O O . HIS A 1 372 ? 19.031 -3.201 -36.531 1 78.19 372 HIS A O 1
ATOM 2987 N N . HIS A 1 373 ? 18.359 -5.223 -36.312 1 72.12 373 HIS A N 1
ATOM 2988 C CA . HIS A 1 373 ? 19.672 -5.785 -36 1 72.12 373 HIS A CA 1
ATOM 2989 C C . HIS A 1 373 ? 20.625 -5.629 -37.188 1 72.12 373 HIS A C 1
ATOM 2991 O O . HIS A 1 373 ? 21.812 -5.402 -37 1 72.12 373 HIS A O 1
ATOM 2997 N N . ASN A 1 374 ? 20.047 -5.793 -38.312 1 69.44 374 ASN A N 1
ATOM 2998 C CA . ASN A 1 374 ? 20.828 -5.75 -39.531 1 69.44 374 ASN A CA 1
ATOM 2999 C C . ASN A 1 374 ? 21.453 -4.375 -39.75 1 69.44 374 ASN A C 1
ATOM 3001 O O . ASN A 1 374 ? 22.406 -4.238 -40.531 1 69.44 374 ASN A O 1
ATOM 3005 N N . LEU A 1 375 ? 21.016 -3.564 -38.906 1 67.12 375 LEU A N 1
ATOM 3006 C CA . LEU A 1 375 ? 21.547 -2.215 -39 1 67.12 375 LEU A CA 1
ATOM 3007 C C . LEU A 1 375 ? 22.906 -2.125 -38.312 1 67.12 375 LEU A C 1
ATOM 3009 O O . LEU A 1 375 ? 23.656 -1.168 -38.531 1 67.12 375 LEU A O 1
ATOM 3013 N N . PHE A 1 376 ? 23.25 -3.184 -37.562 1 70.75 376 PHE A N 1
ATOM 3014 C CA . PHE A 1 376 ? 24.469 -3.141 -36.781 1 70.75 376 PHE A CA 1
ATOM 3015 C C . PHE A 1 376 ? 25.469 -4.168 -37.281 1 70.75 376 PHE A C 1
ATOM 3017 O O . PHE A 1 376 ? 25.844 -5.094 -36.531 1 70.75 376 PHE A O 1
ATOM 3024 N N . SER A 1 377 ? 26.031 -3.908 -38.406 1 68.62 377 SER A N 1
ATOM 3025 C CA . SER A 1 377 ? 26.906 -4.875 -39.062 1 68.62 377 SER A CA 1
ATOM 3026 C C . SER A 1 377 ? 28.141 -5.164 -38.219 1 68.62 377 SER A C 1
ATOM 3028 O O . SER A 1 377 ? 28.562 -6.316 -38.094 1 68.62 377 SER A O 1
ATOM 3030 N N . THR A 1 378 ? 28.609 -4.195 -37.594 1 72.38 378 THR A N 1
ATOM 3031 C CA . THR A 1 378 ? 29.859 -4.352 -36.844 1 72.38 378 THR A CA 1
ATOM 3032 C C . THR A 1 378 ? 29.609 -4.98 -35.5 1 72.38 378 THR A C 1
ATOM 3034 O O . THR A 1 378 ? 30.484 -5.645 -34.938 1 72.38 378 THR A O 1
ATOM 3037 N N . GLU A 1 379 ? 28.469 -4.781 -35 1 81.5 379 GLU A N 1
ATOM 3038 C CA . GLU A 1 379 ? 28.172 -5.254 -33.656 1 81.5 379 GLU A CA 1
ATOM 3039 C C . GLU A 1 379 ? 27.203 -6.434 -33.688 1 81.5 379 GLU A C 1
ATOM 3041 O O . GLU A 1 379 ? 26.688 -6.836 -32.625 1 81.5 379 GLU A O 1
ATOM 3046 N N . GLU A 1 380 ? 27.078 -6.883 -34.844 1 81.5 380 GLU A N 1
ATOM 3047 C CA . GLU A 1 380 ? 26.125 -7.965 -35.062 1 81.5 380 GLU A CA 1
ATOM 3048 C C . GLU A 1 380 ? 26.516 -9.211 -34.25 1 81.5 380 GLU A C 1
ATOM 3050 O O . GLU A 1 380 ? 25.656 -9.867 -33.656 1 81.5 380 GLU A O 1
ATOM 3055 N N . ALA A 1 381 ? 27.75 -9.445 -34.25 1 81.31 381 ALA A N 1
ATOM 3056 C CA . ALA A 1 381 ? 28.234 -10.641 -33.562 1 81.31 381 ALA A CA 1
ATOM 3057 C C . ALA A 1 381 ? 27.922 -10.602 -32.062 1 81.31 381 ALA A C 1
ATOM 3059 O O . ALA A 1 381 ? 27.531 -11.609 -31.484 1 81.31 381 ALA A O 1
ATOM 3060 N N . ALA A 1 382 ? 28.094 -9.477 -31.547 1 83.69 382 ALA A N 1
ATOM 3061 C CA . ALA A 1 382 ? 27.859 -9.32 -30.125 1 83.69 382 ALA A CA 1
ATOM 3062 C C . ALA A 1 382 ? 26.375 -9.445 -29.797 1 83.69 382 ALA A C 1
ATOM 3064 O O . ALA A 1 382 ? 26 -10.023 -28.781 1 83.69 382 ALA A O 1
ATOM 3065 N N . ILE A 1 383 ? 25.562 -8.938 -30.625 1 89.81 383 ILE A N 1
ATOM 3066 C CA . ILE A 1 383 ? 24.109 -8.992 -30.453 1 89.81 383 ILE A CA 1
ATOM 3067 C C . ILE A 1 383 ? 23.625 -10.438 -30.562 1 89.81 383 ILE A C 1
ATOM 3069 O O . ILE A 1 383 ? 22.875 -10.906 -29.703 1 89.81 383 ILE A O 1
ATOM 3073 N N . VAL A 1 384 ? 24.156 -11.07 -31.531 1 89.88 384 VAL A N 1
ATOM 3074 C CA . VAL A 1 384 ? 23.75 -12.453 -31.766 1 89.88 384 VAL A CA 1
ATOM 3075 C C . VAL A 1 384 ? 24.25 -13.336 -30.625 1 89.88 384 VAL A C 1
ATOM 3077 O O . VAL A 1 384 ? 23.562 -14.273 -30.219 1 89.88 384 VAL A O 1
ATOM 3080 N N . LYS A 1 385 ? 25.375 -13.016 -30.172 1 91 385 LYS A N 1
ATOM 3081 C CA . LYS A 1 385 ? 25.891 -13.742 -29.016 1 91 385 LYS A CA 1
ATOM 3082 C C . LYS A 1 385 ? 24.969 -13.586 -27.812 1 91 385 LYS A C 1
ATOM 3084 O O . LYS A 1 385 ? 24.797 -14.523 -27.016 1 91 385 LYS A O 1
ATOM 3089 N N . GLY A 1 386 ? 24.406 -12.438 -27.672 1 94 386 GLY A N 1
ATOM 3090 C CA . GLY A 1 386 ? 23.422 -12.211 -26.609 1 94 386 GLY A CA 1
ATOM 3091 C C . GLY A 1 386 ? 22.188 -13.07 -26.75 1 94 386 GLY A C 1
ATOM 3092 O O . GLY A 1 386 ? 21.734 -13.68 -25.781 1 94 386 GLY A O 1
ATOM 3093 N N . TYR A 1 387 ? 21.75 -13.18 -28.031 1 94.19 387 TYR A N 1
ATOM 3094 C CA . TYR A 1 387 ? 20.578 -14.023 -28.297 1 94.19 387 TYR A CA 1
ATOM 3095 C C . TYR A 1 387 ? 20.859 -15.477 -27.922 1 94.19 387 TYR A C 1
ATOM 3097 O O . TYR A 1 387 ? 20.062 -16.109 -27.219 1 94.19 387 TYR A O 1
ATOM 3105 N N . ARG A 1 388 ? 21.922 -15.922 -28.359 1 93.19 388 ARG A N 1
ATOM 3106 C CA . ARG A 1 388 ? 22.281 -17.312 -28.141 1 93.19 388 ARG A CA 1
ATOM 3107 C C . ARG A 1 388 ? 22.469 -17.609 -26.656 1 93.19 388 ARG A C 1
ATOM 3109 O O . ARG A 1 388 ? 22.062 -18.672 -26.172 1 93.19 388 ARG A O 1
ATOM 3116 N N . SER A 1 389 ? 23.125 -16.688 -25.984 1 95.56 389 SER A N 1
ATOM 3117 C CA . SER A 1 389 ? 23.344 -16.875 -24.562 1 95.56 389 SER A CA 1
ATOM 3118 C C . SER A 1 389 ? 22.016 -16.969 -23.812 1 95.56 389 SER A C 1
ATOM 3120 O O . SER A 1 389 ? 21.875 -17.781 -22.875 1 95.56 389 SER A O 1
ATOM 3122 N N . PHE A 1 390 ? 21.047 -16.141 -24.172 1 97.06 390 PHE A N 1
ATOM 3123 C CA . PHE A 1 390 ? 19.719 -16.203 -23.578 1 97.06 390 PHE A CA 1
ATOM 3124 C C . PHE A 1 390 ? 19.078 -17.562 -23.812 1 97.06 390 PHE A C 1
ATOM 3126 O O . PHE A 1 390 ? 18.594 -18.203 -22.859 1 97.06 390 PHE A O 1
ATOM 3133 N N . LEU A 1 391 ? 19.141 -18.031 -25 1 96.38 391 LEU A N 1
ATOM 3134 C CA . LEU A 1 391 ? 18.438 -19.266 -25.391 1 96.38 391 LEU A CA 1
ATOM 3135 C C . LEU A 1 391 ? 19.109 -20.484 -24.781 1 96.38 391 LEU A C 1
ATOM 3137 O O . LEU A 1 391 ? 18.438 -21.391 -24.281 1 96.38 391 LEU A O 1
ATOM 3141 N N . VAL A 1 392 ? 20.391 -20.516 -24.766 1 95.81 392 VAL A N 1
ATOM 3142 C CA . VAL A 1 392 ? 21.125 -21.625 -24.203 1 95.81 392 VAL A CA 1
ATOM 3143 C C . VAL A 1 392 ? 20.875 -21.703 -22.703 1 95.81 392 VAL A C 1
ATOM 3145 O O . VAL A 1 392 ? 20.578 -22.781 -22.172 1 95.81 392 VAL A O 1
ATOM 3148 N N . ALA A 1 393 ? 20.938 -20.562 -22.062 1 97.69 393 ALA A N 1
ATOM 3149 C CA . ALA A 1 393 ? 20.688 -20.531 -20.625 1 97.69 393 ALA A CA 1
ATOM 3150 C C . ALA A 1 393 ? 19.266 -20.984 -20.297 1 97.69 393 ALA A C 1
ATOM 3152 O O . ALA A 1 393 ? 19.047 -21.688 -19.312 1 97.69 393 ALA A O 1
ATOM 3153 N N . ALA A 1 394 ? 18.344 -20.547 -21.062 1 97.94 394 ALA A N 1
ATOM 3154 C CA . ALA A 1 394 ? 16.953 -20.953 -20.875 1 97.94 394 ALA A CA 1
ATOM 3155 C C . ALA A 1 394 ? 16.797 -22.469 -20.969 1 97.94 394 ALA A C 1
ATOM 3157 O O . ALA A 1 394 ? 16.188 -23.094 -20.094 1 97.94 394 ALA A O 1
ATOM 3158 N N . CYS A 1 395 ? 17.359 -23.016 -21.984 1 96.94 395 CYS A N 1
ATOM 3159 C CA . CYS A 1 395 ? 17.25 -24.453 -22.203 1 96.94 395 CYS A CA 1
ATOM 3160 C C . CYS A 1 395 ? 17.938 -25.234 -21.094 1 96.94 395 CYS A C 1
ATOM 3162 O O . CYS A 1 395 ? 17.391 -26.219 -20.594 1 96.94 395 CYS A O 1
ATOM 3164 N N . GLN A 1 396 ? 19.062 -24.781 -20.75 1 96.44 396 GLN A N 1
ATOM 3165 C CA . GLN A 1 396 ? 19.812 -25.469 -19.703 1 96.44 396 GLN A CA 1
ATOM 3166 C C . GLN A 1 396 ? 19.031 -25.5 -18.406 1 96.44 396 GLN A C 1
ATOM 3168 O O . GLN A 1 396 ? 18.938 -26.547 -17.75 1 96.44 396 GLN A O 1
ATOM 3173 N N . TYR A 1 397 ? 18.484 -24.391 -18.031 1 96.44 397 TYR A N 1
ATOM 3174 C CA . TYR A 1 397 ? 17.703 -24.328 -16.797 1 96.44 397 TYR A CA 1
ATOM 3175 C C . TYR A 1 397 ? 16.469 -25.219 -16.906 1 96.44 397 TYR A C 1
ATOM 3177 O O . TYR A 1 397 ? 16.094 -25.906 -15.961 1 96.44 397 TYR A O 1
ATOM 3185 N N . ALA A 1 398 ? 15.844 -25.219 -18.016 1 96.44 398 ALA A N 1
ATOM 3186 C CA . ALA A 1 398 ? 14.648 -26.016 -18.25 1 96.44 398 ALA A CA 1
ATOM 3187 C C . ALA A 1 398 ? 14.961 -27.516 -18.125 1 96.44 398 ALA A C 1
ATOM 3189 O O . ALA A 1 398 ? 14.227 -28.25 -17.469 1 96.44 398 ALA A O 1
ATOM 3190 N N . PHE A 1 399 ? 16.078 -27.875 -18.688 1 94.62 399 PHE A N 1
ATOM 3191 C CA . PHE A 1 399 ? 16.484 -29.281 -18.672 1 94.62 399 PHE A CA 1
ATOM 3192 C C . PHE A 1 399 ? 16.641 -29.781 -17.234 1 94.62 399 PHE A C 1
ATOM 3194 O O . PHE A 1 399 ? 16.266 -30.906 -16.922 1 94.62 399 PHE A O 1
ATOM 3201 N N . SER A 1 400 ? 17.062 -28.906 -16.453 1 91.62 400 SER A N 1
ATOM 3202 C CA . SER A 1 400 ? 17.422 -29.312 -15.109 1 91.62 400 SER A CA 1
ATOM 3203 C C . SER A 1 400 ? 16.234 -29.203 -14.156 1 91.62 400 SER A C 1
ATOM 3205 O O . SER A 1 400 ? 16.203 -29.859 -13.117 1 91.62 400 SER A O 1
ATOM 3207 N N . HIS A 1 401 ? 15.227 -28.453 -14.508 1 92.25 401 HIS A N 1
ATOM 3208 C CA . HIS A 1 401 ? 14.242 -28.141 -13.477 1 92.25 401 HIS A CA 1
ATOM 3209 C C . HIS A 1 401 ? 12.844 -28.562 -13.906 1 92.25 401 HIS A C 1
ATOM 3211 O O . HIS A 1 401 ? 11.953 -28.719 -13.07 1 92.25 401 HIS A O 1
ATOM 3217 N N . LEU A 1 402 ? 12.594 -28.766 -15.188 1 92.94 402 LEU A N 1
ATOM 3218 C CA . LEU A 1 402 ? 11.281 -29.203 -15.641 1 92.94 402 LEU A CA 1
ATOM 3219 C C . LEU A 1 402 ? 11.195 -30.734 -15.641 1 92.94 402 LEU A C 1
ATOM 3221 O O . LEU A 1 402 ? 12.203 -31.406 -15.852 1 92.94 402 LEU A O 1
ATOM 3225 N N . PRO A 1 403 ? 10.023 -31.25 -15.43 1 91 403 PRO A N 1
ATOM 3226 C CA . PRO A 1 403 ? 9.867 -32.688 -15.227 1 91 403 PRO A CA 1
ATOM 3227 C C . PRO A 1 403 ? 9.719 -33.469 -16.531 1 91 403 PRO A C 1
ATOM 3229 O O . PRO A 1 403 ? 8.789 -34.281 -16.688 1 91 403 PRO A O 1
ATOM 3232 N N . PHE A 1 404 ? 10.711 -33.469 -17.359 1 91.06 404 PHE A N 1
ATOM 3233 C CA . PHE A 1 404 ? 10.641 -34.125 -18.656 1 91.06 404 PHE A CA 1
ATOM 3234 C C . PHE A 1 404 ? 10.711 -35.656 -18.5 1 91.06 404 PHE A C 1
ATOM 3236 O O . PHE A 1 404 ? 10.133 -36.406 -19.297 1 91.06 404 PHE A O 1
ATOM 3243 N N . ARG A 1 405 ? 11.305 -36.125 -17.5 1 88.75 405 ARG A N 1
ATOM 3244 C CA . ARG A 1 405 ? 11.547 -37.562 -17.344 1 88.75 405 ARG A CA 1
ATOM 3245 C C . ARG A 1 405 ? 10.664 -38.125 -16.234 1 88.75 405 ARG A C 1
ATOM 3247 O O . ARG A 1 405 ? 10.938 -39.219 -15.727 1 88.75 405 ARG A O 1
ATOM 3254 N N . ASP A 1 406 ? 9.727 -37.469 -15.875 1 92.19 406 ASP A N 1
ATOM 3255 C CA . ASP A 1 406 ? 8.852 -37.938 -14.797 1 92.19 406 ASP A CA 1
ATOM 3256 C C . ASP A 1 406 ? 7.969 -39.094 -15.258 1 92.19 406 ASP A C 1
ATOM 3258 O O . ASP A 1 406 ? 7.133 -38.938 -16.156 1 92.19 406 ASP A O 1
ATOM 3262 N N . VAL A 1 407 ? 8.078 -40.188 -14.617 1 93.56 407 VAL A N 1
ATOM 3263 C CA . VAL A 1 407 ? 7.395 -41.406 -15.008 1 93.56 407 VAL A CA 1
ATOM 3264 C C . VAL A 1 407 ? 5.895 -41.281 -14.766 1 93.56 407 VAL A C 1
ATOM 3266 O O . VAL A 1 407 ? 5.082 -41.781 -15.555 1 93.56 407 VAL A O 1
ATOM 3269 N N . LEU A 1 408 ? 5.59 -40.656 -13.727 1 95.19 408 LEU A N 1
ATOM 3270 C CA . LEU A 1 408 ? 4.176 -40.469 -13.414 1 95.19 408 LEU A CA 1
ATOM 3271 C C . LEU A 1 408 ? 3.479 -39.688 -14.516 1 95.19 408 LEU A C 1
ATOM 3273 O O . LEU A 1 408 ? 2.389 -40.062 -14.961 1 95.19 408 LEU A O 1
ATOM 3277 N N . LEU A 1 409 ? 4.098 -38.719 -15 1 94.38 409 LEU A N 1
ATOM 3278 C CA . LEU A 1 409 ? 3.502 -37.875 -16.031 1 94.38 409 LEU A CA 1
ATOM 3279 C C . LEU A 1 409 ? 3.342 -38.625 -17.344 1 94.38 409 LEU A C 1
ATOM 3281 O O . LEU A 1 409 ? 2.432 -38.344 -18.125 1 94.38 409 LEU A O 1
ATOM 3285 N N . GLN A 1 410 ? 4.16 -39.562 -17.547 1 93.25 410 GLN A N 1
ATOM 3286 C CA . GLN A 1 410 ? 4.016 -40.406 -18.719 1 93.25 410 GLN A CA 1
ATOM 3287 C C . GLN A 1 410 ? 2.752 -41.25 -18.641 1 93.25 410 GLN A C 1
ATOM 3289 O O . GLN A 1 410 ? 2.002 -41.344 -19.609 1 93.25 410 GLN A O 1
ATOM 3294 N N . HIS A 1 411 ? 2.502 -41.719 -17.516 1 94.56 411 HIS A N 1
ATOM 3295 C CA . HIS A 1 411 ? 1.362 -42.625 -17.328 1 94.56 411 HIS A CA 1
ATOM 3296 C C . HIS A 1 411 ? 0.053 -41.844 -17.297 1 94.56 411 HIS A C 1
ATOM 3298 O O . HIS A 1 411 ? -1.005 -42.375 -17.625 1 94.56 411 HIS A O 1
ATOM 3304 N N . VAL A 1 412 ? 0.097 -40.594 -16.984 1 95.56 412 VAL A N 1
ATOM 3305 C CA . VAL A 1 412 ? -1.1 -39.75 -16.875 1 95.56 412 VAL A CA 1
ATOM 3306 C C . VAL A 1 412 ? -1.723 -39.562 -18.25 1 95.56 412 VAL A C 1
ATOM 3308 O O . VAL A 1 412 ? -2.91 -39.25 -18.359 1 95.56 412 VAL A O 1
ATOM 3311 N N . GLU A 1 413 ? -1.044 -39.781 -19.266 1 92.44 413 GLU A N 1
ATOM 3312 C CA . GLU A 1 413 ? -1.495 -39.531 -20.641 1 92.44 413 GLU A CA 1
ATOM 3313 C C . GLU A 1 413 ? -2.594 -40.5 -21.047 1 92.44 413 GLU A C 1
ATOM 3315 O O . GLU A 1 413 ? -3.236 -40.312 -22.078 1 92.44 413 GLU A O 1
ATOM 3320 N N . VAL A 1 414 ? -2.904 -41.406 -20.203 1 92.12 414 VAL A N 1
ATOM 3321 C CA . VAL A 1 414 ? -3.973 -42.375 -20.438 1 92.12 414 VAL A CA 1
ATOM 3322 C C . VAL A 1 414 ? -5.324 -41.75 -20.109 1 92.12 414 VAL A C 1
ATOM 3324 O O . VAL A 1 414 ? -6.363 -42.188 -20.594 1 92.12 414 VAL A O 1
ATOM 3327 N N . LEU A 1 415 ? -5.348 -40.719 -19.484 1 92.25 415 LEU A N 1
ATOM 3328 C CA . LEU A 1 415 ? -6.531 -40.156 -18.828 1 92.25 415 LEU A CA 1
ATOM 3329 C C . LEU A 1 415 ? -7.48 -39.531 -19.859 1 92.25 415 LEU A C 1
ATOM 3331 O O . LEU A 1 415 ? -8.703 -39.688 -19.75 1 92.25 415 LEU A O 1
ATOM 3335 N N . PRO A 1 416 ? -6.973 -38.875 -20.922 1 91.94 416 PRO A N 1
ATOM 3336 C CA . PRO A 1 416 ? -7.898 -38.25 -21.859 1 91.94 416 PRO A CA 1
ATOM 3337 C C . PRO A 1 416 ? -8.844 -39.25 -22.531 1 91.94 416 PRO A C 1
ATOM 3339 O O . PRO A 1 416 ? -8.406 -40.281 -23.016 1 91.94 416 PRO A O 1
ATOM 3342 N N . PHE A 1 417 ? -10.047 -38.812 -22.5 1 90.94 417 PHE A N 1
ATOM 3343 C CA . PHE A 1 417 ? -11.086 -39.656 -23.062 1 90.94 417 PHE A CA 1
ATOM 3344 C C . PHE A 1 417 ? -10.859 -39.875 -24.547 1 90.94 417 PHE A C 1
ATOM 3346 O O . PHE A 1 417 ? -11.164 -40.969 -25.078 1 90.94 417 PHE A O 1
ATOM 3353 N N . GLU A 1 418 ? -10.25 -38.969 -25.156 1 88.19 418 GLU A N 1
ATOM 3354 C CA . GLU A 1 418 ? -10 -39.031 -26.594 1 88.19 418 GLU A CA 1
ATOM 3355 C C . GLU A 1 418 ? -9.023 -40.156 -26.922 1 88.19 418 GLU A C 1
ATOM 3357 O O . GLU A 1 418 ? -9.031 -40.688 -28.031 1 88.19 418 GLU A O 1
ATOM 3362 N N . ASN A 1 419 ? -8.297 -40.531 -25.938 1 86.62 419 ASN A N 1
ATOM 3363 C CA . ASN A 1 419 ? -7.289 -41.594 -26.141 1 86.62 419 ASN A CA 1
ATOM 3364 C C . ASN A 1 419 ? -7.789 -42.938 -25.672 1 86.62 419 ASN A C 1
ATOM 3366 O O . ASN A 1 419 ? -7.008 -43.875 -25.531 1 86.62 419 ASN A O 1
ATOM 3370 N N . ARG A 1 420 ? -9.055 -43.062 -25.422 1 88.75 420 ARG A N 1
ATOM 3371 C CA . ARG A 1 420 ? -9.578 -44.281 -24.781 1 88.75 420 ARG A CA 1
ATOM 3372 C C . ARG A 1 420 ? -9.312 -45.531 -25.625 1 88.75 420 ARG A C 1
ATOM 3374 O O . ARG A 1 420 ? -9.055 -46.594 -25.078 1 88.75 420 ARG A O 1
ATOM 3381 N N . GLU A 1 421 ? -9.297 -45.375 -26.891 1 86.69 421 GLU A N 1
ATOM 3382 C CA . GLU A 1 421 ? -9.141 -46.531 -27.781 1 86.69 421 GLU A CA 1
ATOM 3383 C C . GLU A 1 421 ? -7.723 -47.094 -27.703 1 86.69 421 GLU A C 1
ATOM 3385 O O . GLU A 1 421 ? -7.531 -48.312 -27.797 1 86.69 421 GLU A O 1
ATOM 3390 N N . VAL A 1 422 ? -6.812 -46.219 -27.469 1 84.06 422 VAL A N 1
ATOM 3391 C CA . VAL A 1 422 ? -5.414 -46.625 -27.453 1 84.06 422 VAL A CA 1
ATOM 3392 C C . VAL A 1 422 ? -4.891 -46.625 -26.016 1 84.06 422 VAL A C 1
ATOM 3394 O O . VAL A 1 422 ? -3.68 -46.719 -25.797 1 84.06 422 VAL A O 1
ATOM 3397 N N . ALA A 1 423 ? -5.797 -46.625 -25.172 1 82.44 423 ALA A N 1
ATOM 3398 C CA . ALA A 1 423 ? -5.398 -46.5 -23.781 1 82.44 423 ALA A CA 1
ATOM 3399 C C . ALA A 1 423 ? -4.613 -47.719 -23.328 1 82.44 423 ALA A C 1
ATOM 3401 O O . ALA A 1 423 ? -5.023 -48.875 -23.578 1 82.44 423 ALA A O 1
ATOM 3402 N N . ASP A 1 424 ? -3.438 -47.344 -22.812 1 80.12 424 ASP A N 1
ATOM 3403 C CA . ASP A 1 424 ? -2.602 -48.406 -22.266 1 80.12 424 ASP A CA 1
ATOM 3404 C C . ASP A 1 424 ? -2.996 -48.719 -20.812 1 80.12 424 ASP A C 1
ATOM 3406 O O . ASP A 1 424 ? -2.76 -47.906 -19.922 1 80.12 424 ASP A O 1
ATOM 3410 N N . PHE A 1 425 ? -3.479 -49.875 -20.562 1 80.06 425 PHE A N 1
ATOM 3411 C CA . PHE A 1 425 ? -4.008 -50.188 -19.25 1 80.06 425 PHE A CA 1
ATOM 3412 C C . PHE A 1 425 ? -2.881 -50.469 -18.266 1 80.06 425 PHE A C 1
ATOM 3414 O O . PHE A 1 425 ? -3.094 -50.5 -17.047 1 80.06 425 PHE A O 1
ATOM 3421 N N . ASP A 1 426 ? -1.675 -50.656 -18.797 1 84.25 426 ASP A N 1
ATOM 3422 C CA . ASP A 1 426 ? -0.515 -50.719 -17.922 1 84.25 426 ASP A CA 1
ATOM 3423 C C . ASP A 1 426 ? -0.314 -49.438 -17.141 1 84.25 426 ASP A C 1
ATOM 3425 O O . ASP A 1 426 ? 0.155 -49.438 -16 1 84.25 426 ASP A O 1
ATOM 3429 N N . SER A 1 427 ? -0.707 -48.438 -17.766 1 89.56 427 SER A N 1
ATOM 3430 C CA . SER A 1 427 ? -0.616 -47.125 -17.094 1 89.56 427 SER A CA 1
ATOM 3431 C C . SER A 1 427 ? -1.569 -47.062 -15.906 1 89.56 427 SER A C 1
ATOM 3433 O O . SER A 1 427 ? -1.247 -46.438 -14.883 1 89.56 427 SER A O 1
ATOM 3435 N N . LEU A 1 428 ? -2.648 -47.656 -16.047 1 87.5 428 LEU A N 1
ATOM 3436 C CA . LEU A 1 428 ? -3.602 -47.656 -14.938 1 87.5 428 LEU A CA 1
ATOM 3437 C C . LEU A 1 428 ? -3.078 -48.531 -13.781 1 87.5 428 LEU A C 1
ATOM 3439 O O . LEU A 1 428 ? -3.256 -48.156 -12.617 1 87.5 428 LEU A O 1
ATOM 3443 N N . VAL A 1 429 ? -2.428 -49.594 -14.18 1 87.44 429 VAL A N 1
ATOM 3444 C CA . VAL A 1 429 ? -1.85 -50.469 -13.172 1 87.44 429 VAL A CA 1
ATOM 3445 C C . VAL A 1 429 ? -0.77 -49.719 -12.391 1 87.44 429 VAL A C 1
ATOM 3447 O O . VAL A 1 429 ? -0.63 -49.906 -11.18 1 87.44 429 VAL A O 1
ATOM 3450 N N . TYR A 1 430 ? -0.09 -48.906 -13.07 1 92.38 430 TYR A N 1
ATOM 3451 C CA . TYR A 1 430 ? 0.934 -48.094 -12.43 1 92.38 430 TYR A CA 1
ATOM 3452 C C . TYR A 1 430 ? 0.351 -47.281 -11.266 1 92.38 430 TYR A C 1
ATOM 3454 O O . TYR A 1 430 ? 0.923 -47.281 -10.172 1 92.38 430 TYR A O 1
ATOM 3462 N N . PHE A 1 431 ? -0.804 -46.75 -11.438 1 92.88 431 PHE A N 1
ATOM 3463 C CA . PHE A 1 431 ? -1.407 -45.906 -10.422 1 92.88 431 PHE A CA 1
ATOM 3464 C C . PHE A 1 431 ? -1.981 -46.75 -9.289 1 92.88 431 PHE A C 1
ATOM 3466 O O . PHE A 1 431 ? -1.92 -46.344 -8.117 1 92.88 431 PHE A O 1
ATOM 3473 N N . VAL A 1 432 ? -2.473 -47.844 -9.617 1 90.12 432 VAL A N 1
ATOM 3474 C CA . VAL A 1 432 ? -3.014 -48.719 -8.602 1 90.12 432 VAL A CA 1
ATOM 3475 C C . VAL A 1 432 ? -1.89 -49.219 -7.691 1 90.12 432 VAL A C 1
ATOM 3477 O O . VAL A 1 432 ? -2.066 -49.312 -6.473 1 90.12 432 VAL A O 1
ATOM 3480 N N . GLU A 1 433 ? -0.815 -49.469 -8.289 1 89.62 433 GLU A N 1
ATOM 3481 C CA . GLU A 1 433 ? 0.328 -49.938 -7.52 1 89.62 433 GLU A CA 1
ATOM 3482 C C . GLU A 1 433 ? 0.959 -48.812 -6.703 1 89.62 433 GLU A C 1
ATOM 3484 O O . GLU A 1 433 ? 1.484 -49.062 -5.613 1 89.62 433 GLU A O 1
ATOM 3489 N N . ARG A 1 434 ? 0.866 -47.719 -7.184 1 91.69 434 ARG A N 1
ATOM 3490 C CA . ARG A 1 434 ? 1.536 -46.562 -6.555 1 91.69 434 ARG A CA 1
ATOM 3491 C C . ARG A 1 434 ? 0.771 -46.094 -5.324 1 91.69 434 ARG A C 1
ATOM 3493 O O . ARG A 1 434 ? 1.374 -45.75 -4.305 1 91.69 434 ARG A O 1
ATOM 3500 N N . PHE A 1 435 ? -0.558 -46.125 -5.504 1 92.12 435 PHE A N 1
ATOM 3501 C CA . PHE A 1 435 ? -1.365 -45.531 -4.434 1 92.12 435 PHE A CA 1
ATOM 3502 C C . PHE A 1 435 ? -2.113 -46.625 -3.678 1 92.12 435 PHE A C 1
ATOM 3504 O O . PHE A 1 435 ? -3.006 -47.281 -4.23 1 92.12 435 PHE A O 1
ATOM 3511 N N . SER A 1 436 ? -1.82 -46.75 -2.459 1 85.19 436 SER A N 1
ATOM 3512 C CA . SER A 1 436 ? -2.369 -47.812 -1.635 1 85.19 436 SER A CA 1
ATOM 3513 C C . SER A 1 436 ? -3.883 -47.688 -1.506 1 85.19 436 SER A C 1
ATOM 3515 O O . SER A 1 436 ? -4.582 -48.688 -1.362 1 85.19 436 SER A O 1
ATOM 3517 N N . THR A 1 437 ? -4.355 -46.562 -1.643 1 84.62 437 THR A N 1
ATOM 3518 C CA . THR A 1 437 ? -5.789 -46.312 -1.516 1 84.62 437 THR A CA 1
ATOM 3519 C C . THR A 1 437 ? -6.547 -46.938 -2.682 1 84.62 437 THR A C 1
ATOM 3521 O O . THR A 1 437 ? -7.742 -47.219 -2.576 1 84.62 437 THR A O 1
ATOM 3524 N N . LEU A 1 438 ? -5.895 -47.188 -3.771 1 86.31 438 LEU A N 1
ATOM 3525 C CA . LEU A 1 438 ? -6.504 -47.781 -4.957 1 86.31 438 LEU A CA 1
ATOM 3526 C C . LEU A 1 438 ? -6.336 -49.281 -4.961 1 86.31 438 LEU A C 1
ATOM 3528 O O . LEU A 1 438 ? -7.152 -50 -5.539 1 86.31 438 LEU A O 1
ATOM 3532 N N . LYS A 1 439 ? -5.23 -49.812 -4.543 1 68.56 439 LYS A N 1
ATOM 3533 C CA . LYS A 1 439 ? -4.863 -51.25 -4.609 1 68.56 439 LYS A CA 1
ATOM 3534 C C . LYS A 1 439 ? -6.004 -52.125 -4.113 1 68.56 439 LYS A C 1
ATOM 3536 O O . LYS A 1 439 ? -6.332 -53.125 -4.742 1 68.56 439 LYS A O 1
ATOM 3541 N N . ALA A 1 440 ? -6.648 -51.781 -3.275 1 58.97 440 ALA A N 1
ATOM 3542 C CA . ALA A 1 440 ? -7.688 -52.594 -2.666 1 58.97 440 ALA A CA 1
ATOM 3543 C C . ALA A 1 440 ? -8.867 -52.781 -3.617 1 58.97 440 ALA A C 1
ATOM 3545 O O . ALA A 1 440 ? -9.648 -53.75 -3.473 1 58.97 440 ALA A O 1
ATOM 3546 N N . LYS A 1 441 ? -8.867 -52.188 -4.859 1 61.09 441 LYS A N 1
ATOM 3547 C CA . LYS A 1 441 ? -10.102 -52.156 -5.645 1 61.09 441 LYS A CA 1
ATOM 3548 C C . LYS A 1 441 ? -9.93 -52.906 -6.961 1 61.09 441 LYS A C 1
ATOM 3550 O O . LYS A 1 441 ? -10.898 -53.125 -7.68 1 61.09 441 LYS A O 1
ATOM 3555 N N . LEU A 1 442 ? -8.797 -53.438 -7.418 1 59.53 442 LEU A N 1
ATOM 3556 C CA . LEU A 1 442 ? -8.469 -54 -8.727 1 59.53 442 LEU A CA 1
ATOM 3557 C C . LEU A 1 442 ? -9.141 -55.375 -8.914 1 59.53 442 LEU A C 1
ATOM 3559 O O . LEU A 1 442 ? -9.469 -55.75 -10.047 1 59.53 442 LEU A O 1
ATOM 3563 N N . ASP A 1 443 ? -9.445 -56.219 -8.125 1 52.72 443 ASP A N 1
ATOM 3564 C CA . ASP A 1 443 ? -9.789 -57.594 -8.453 1 52.72 443 ASP A CA 1
ATOM 3565 C C . ASP A 1 443 ? -11.078 -57.656 -9.273 1 52.72 443 ASP A C 1
ATOM 3567 O O . ASP A 1 443 ? -12.148 -57.281 -8.797 1 52.72 443 ASP A O 1
ATOM 3571 N N . GLY A 1 444 ? -11.078 -58.031 -10.594 1 53.66 444 GLY A N 1
ATOM 3572 C CA . GLY A 1 444 ? -12.102 -58.469 -11.523 1 53.66 444 GLY A CA 1
ATOM 3573 C C . GLY A 1 444 ? -12.883 -57.344 -12.164 1 53.66 444 GLY A C 1
ATOM 3574 O O . GLY A 1 444 ? -13.867 -57.594 -12.867 1 53.66 444 GLY A O 1
ATOM 3575 N N . LYS A 1 445 ? -12.508 -55.969 -11.977 1 60.06 445 LYS A N 1
ATOM 3576 C CA . LYS A 1 445 ? -13.633 -55.062 -12.117 1 60.06 445 LYS A CA 1
ATOM 3577 C C . LYS A 1 445 ? -13.359 -54 -13.195 1 60.06 445 LYS A C 1
ATOM 3579 O O . LYS A 1 445 ? -14.148 -53.094 -13.375 1 60.06 445 LYS A O 1
ATOM 3584 N N . MET A 1 446 ? -12.211 -54.156 -13.992 1 64.69 446 MET A N 1
ATOM 3585 C CA . MET A 1 446 ? -12.094 -53.062 -14.961 1 64.69 446 MET A CA 1
ATOM 3586 C C . MET A 1 446 ? -12.664 -53.469 -16.312 1 64.69 446 MET A C 1
ATOM 3588 O O . MET A 1 446 ? -12.195 -54.438 -16.922 1 64.69 446 MET A O 1
ATOM 3592 N N . ASP A 1 447 ? -13.828 -52.969 -16.656 1 72.5 447 ASP A N 1
ATOM 3593 C CA . ASP A 1 447 ? -14.391 -53.281 -17.969 1 72.5 447 ASP A CA 1
ATOM 3594 C C . ASP A 1 447 ? -13.719 -52.438 -19.062 1 72.5 447 ASP A C 1
ATOM 3596 O O . ASP A 1 447 ? -14.289 -51.438 -19.531 1 72.5 447 ASP A O 1
ATOM 3600 N N . GLN A 1 448 ? -12.555 -52.812 -19.469 1 78.62 448 GLN A N 1
ATOM 3601 C CA . GLN A 1 448 ? -11.734 -52.125 -20.453 1 78.62 448 GLN A CA 1
ATOM 3602 C C . GLN A 1 448 ? -12.445 -52.031 -21.797 1 78.62 448 GLN A C 1
ATOM 3604 O O . GLN A 1 448 ? -12.438 -51 -22.453 1 78.62 448 GLN A O 1
ATOM 3609 N N . THR A 1 449 ? -12.93 -53.125 -22.062 1 81.88 449 THR A N 1
ATOM 3610 C CA . THR A 1 449 ? -13.57 -53.188 -23.375 1 81.88 449 THR A CA 1
ATOM 3611 C C . THR A 1 449 ? -14.758 -52.25 -23.453 1 81.88 449 THR A C 1
ATOM 3613 O O . THR A 1 449 ? -14.906 -51.5 -24.438 1 81.88 449 THR A O 1
ATOM 3616 N N . ALA A 1 450 ? -15.484 -52.219 -22.438 1 83.19 450 ALA A N 1
ATOM 3617 C CA . ALA A 1 450 ? -16.641 -51.344 -22.406 1 83.19 450 ALA A CA 1
ATOM 3618 C C . ALA A 1 450 ? -16.219 -49.875 -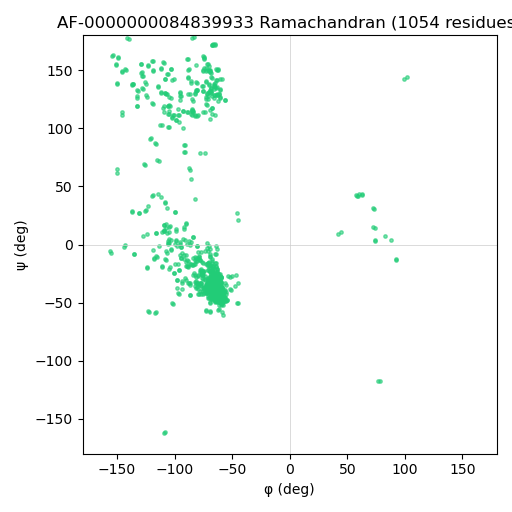22.484 1 83.19 450 ALA A C 1
ATOM 3620 O O . ALA A 1 450 ? -16.875 -49.062 -23.141 1 83.19 450 ALA A O 1
ATOM 3621 N N . TYR A 1 451 ? -15.188 -49.594 -21.812 1 87.75 451 TYR A N 1
ATOM 3622 C CA . TYR A 1 451 ? -14.672 -48.219 -21.812 1 87.75 451 TYR A CA 1
ATOM 3623 C C . TYR A 1 451 ? -14.211 -47.812 -23.203 1 87.75 451 TYR A C 1
ATOM 3625 O O . TYR A 1 451 ? -14.547 -46.719 -23.672 1 87.75 451 TYR A O 1
ATOM 3633 N N . LYS A 1 452 ? -13.547 -48.625 -23.906 1 87.62 452 LYS A N 1
ATOM 3634 C CA . LYS A 1 452 ? -12.992 -48.344 -25.219 1 87.62 452 LYS A CA 1
ATOM 3635 C C . LYS A 1 452 ? -14.094 -48.188 -26.266 1 87.62 452 LYS A C 1
ATOM 3637 O O . LYS A 1 452 ? -13.922 -47.5 -27.266 1 87.62 452 LYS A O 1
ATOM 3642 N N . LEU A 1 453 ? -15.234 -48.781 -25.938 1 86.5 453 LEU A N 1
ATOM 3643 C CA . LEU A 1 453 ? -16.312 -48.812 -26.922 1 86.5 453 LEU A CA 1
ATOM 3644 C C . LEU A 1 453 ? -17.297 -47.656 -26.703 1 86.5 453 LEU A C 1
ATOM 3646 O O . LEU A 1 453 ? -18.219 -47.469 -27.484 1 86.5 453 LEU A O 1
ATOM 3650 N N . LEU A 1 454 ? -17 -46.906 -25.75 1 88.25 454 LEU A N 1
ATOM 3651 C CA . LEU A 1 454 ? -17.906 -45.781 -25.484 1 88.25 454 LEU A CA 1
ATOM 3652 C C . LEU A 1 454 ? -17.922 -44.781 -26.641 1 88.25 454 LEU A C 1
ATOM 3654 O O . LEU A 1 454 ? -16.859 -44.469 -27.188 1 88.25 454 LEU A O 1
ATOM 3658 N N . PRO A 1 455 ? -19.141 -44.344 -27.016 1 87.94 455 PRO A N 1
ATOM 3659 C CA . PRO A 1 455 ? -19.203 -43.312 -28.062 1 87.94 455 PRO A CA 1
ATOM 3660 C C . PRO A 1 455 ? -18.812 -41.938 -27.562 1 87.94 455 PRO A C 1
ATOM 3662 O O . PRO A 1 455 ? -18.875 -41.688 -26.359 1 87.94 455 PRO A O 1
ATOM 3665 N N . ASP A 1 456 ? -18.453 -41.094 -28.469 1 85.38 456 ASP A N 1
ATOM 3666 C CA . ASP A 1 456 ? -18.047 -39.75 -28.125 1 85.38 456 ASP A CA 1
ATOM 3667 C C . ASP A 1 456 ? -19.203 -38.938 -27.531 1 85.38 456 ASP A C 1
ATOM 3669 O O . ASP A 1 456 ? -18.984 -38 -26.766 1 85.38 456 ASP A O 1
ATOM 3673 N N . SER A 1 457 ? -20.312 -39.312 -27.844 1 83.38 457 SER A N 1
ATOM 3674 C CA . SER A 1 457 ? -21.5 -38.562 -27.453 1 83.38 457 SER A CA 1
ATOM 3675 C C . SER A 1 457 ? -21.75 -38.688 -25.953 1 83.38 457 SER A C 1
ATOM 3677 O O . SER A 1 457 ? -22.516 -37.906 -25.375 1 83.38 457 SER A O 1
ATOM 3679 N N . VAL A 1 458 ? -21 -39.469 -25.344 1 79.62 458 VAL A N 1
ATOM 3680 C CA . VAL A 1 458 ? -21.203 -39.688 -23.906 1 79.62 458 VAL A CA 1
ATOM 3681 C C . VAL A 1 458 ? -20.656 -38.469 -23.141 1 79.62 458 VAL A C 1
ATOM 3683 O O . VAL A 1 458 ? -21.109 -38.188 -22.031 1 79.62 458 VAL A O 1
ATOM 3686 N N . VAL A 1 459 ? -19.719 -37.844 -23.812 1 81.62 459 VAL A N 1
ATOM 3687 C CA . VAL A 1 459 ? -19.078 -36.75 -23.109 1 81.62 459 VAL A CA 1
ATOM 3688 C C . VAL A 1 459 ? -19.594 -35.406 -23.672 1 81.62 459 VAL A C 1
ATOM 3690 O O . VAL A 1 459 ? -19.641 -35.219 -24.891 1 81.62 459 VAL A O 1
ATOM 3693 N N . GLU A 1 460 ? -20.078 -34.531 -22.734 1 80.12 460 GLU A N 1
ATOM 3694 C CA . GLU A 1 460 ? -20.656 -33.219 -23.109 1 80.12 460 GLU A CA 1
ATOM 3695 C C . GLU A 1 460 ? -19.734 -32.094 -22.719 1 80.12 460 GLU A C 1
ATOM 3697 O O . GLU A 1 460 ? -19.906 -30.953 -23.172 1 80.12 460 GLU A O 1
ATOM 3702 N N . ASN A 1 461 ? -18.797 -32.438 -21.938 1 80.75 461 ASN A N 1
ATOM 3703 C CA . ASN A 1 461 ? -17.969 -31.375 -21.375 1 80.75 461 ASN A CA 1
ATOM 3704 C C . ASN A 1 461 ? -16.562 -31.406 -21.969 1 80.75 461 ASN A C 1
ATOM 3706 O O . ASN A 1 461 ? -16.109 -32.438 -22.469 1 80.75 461 ASN A O 1
ATOM 3710 N N . ASP A 1 462 ? -15.953 -30.25 -21.875 1 84.19 462 ASP A N 1
ATOM 3711 C CA . ASP A 1 462 ? -14.586 -30.172 -22.391 1 84.19 462 ASP A CA 1
ATOM 3712 C C . ASP A 1 462 ? -13.578 -30.281 -21.25 1 84.19 462 ASP A C 1
ATOM 3714 O O . ASP A 1 462 ? -12.414 -30.641 -21.484 1 84.19 462 ASP A O 1
ATOM 3718 N N . ARG A 1 463 ? -14.031 -30.078 -20.078 1 91.94 463 ARG A N 1
ATOM 3719 C CA . ARG A 1 463 ? -13.133 -30.203 -18.938 1 91.94 463 ARG A CA 1
ATOM 3720 C C . ARG A 1 463 ? -12.938 -31.656 -18.547 1 91.94 463 ARG A C 1
ATOM 3722 O O . ARG A 1 463 ? -13.906 -32.406 -18.406 1 91.94 463 ARG A O 1
ATOM 3729 N N . ILE A 1 464 ? -11.719 -32.031 -18.344 1 94.5 464 ILE A N 1
ATOM 3730 C CA . ILE A 1 464 ? -11.391 -33.438 -18.141 1 94.5 464 ILE A CA 1
ATOM 3731 C C . ILE A 1 464 ? -12.016 -33.969 -16.844 1 94.5 464 ILE A C 1
ATOM 3733 O O . ILE A 1 464 ? -12.469 -35.094 -16.781 1 94.5 464 ILE A O 1
ATOM 3737 N N . ASP A 1 465 ? -11.992 -33.125 -15.805 1 95.31 465 ASP A N 1
ATOM 3738 C CA . ASP A 1 465 ? -12.578 -33.562 -14.547 1 95.31 465 ASP A CA 1
ATOM 3739 C C . ASP A 1 465 ? -14.094 -33.75 -14.672 1 95.31 465 ASP A C 1
ATOM 3741 O O . ASP A 1 465 ? -14.656 -34.688 -14.156 1 95.31 465 ASP A O 1
ATOM 3745 N N . LYS A 1 466 ? -14.758 -32.969 -15.414 1 94.69 466 LYS A N 1
ATOM 3746 C CA . LYS A 1 466 ? -16.188 -33.094 -15.648 1 94.69 466 LYS A CA 1
ATOM 3747 C C . LYS A 1 466 ? -16.5 -34.344 -16.5 1 94.69 466 LYS A C 1
ATOM 3749 O O . LYS A 1 466 ? -17.5 -35 -16.266 1 94.69 466 LYS A O 1
ATOM 3754 N N . ILE A 1 467 ? -15.664 -34.562 -17.422 1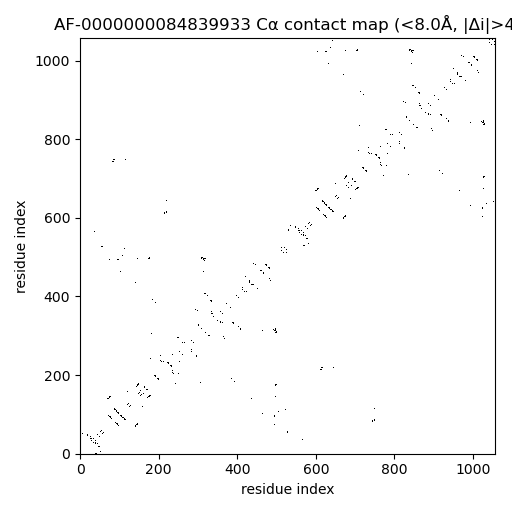 94.38 467 ILE A N 1
ATOM 3755 C CA . ILE A 1 467 ? -15.812 -35.75 -18.266 1 94.38 467 ILE A CA 1
ATOM 3756 C C . ILE A 1 467 ? -15.766 -37 -17.391 1 94.38 467 ILE A C 1
ATOM 3758 O O . ILE A 1 467 ? -16.641 -37.875 -17.5 1 94.38 467 ILE A O 1
ATOM 3762 N N . TRP A 1 468 ? -14.867 -37.031 -16.578 1 94.5 468 TRP A N 1
ATOM 3763 C CA . TRP A 1 468 ? -14.719 -38.219 -15.734 1 94.5 468 TRP A CA 1
ATOM 3764 C C . TRP A 1 468 ? -15.828 -38.281 -14.695 1 94.5 468 TRP A C 1
ATOM 3766 O O . TRP A 1 468 ? -16.25 -39.375 -14.32 1 94.5 468 TRP A O 1
ATOM 3776 N N . SER A 1 469 ? -16.25 -37.125 -14.258 1 93.94 469 SER A N 1
ATOM 3777 C CA . SER A 1 469 ? -17.422 -37.125 -13.383 1 93.94 469 SER A CA 1
ATOM 3778 C C . SER A 1 469 ? -18.625 -37.75 -14.078 1 93.94 469 SER A C 1
ATOM 3780 O O . SER A 1 469 ? -19.375 -38.531 -13.477 1 93.94 469 SER A O 1
ATOM 3782 N N . GLN A 1 470 ? -18.828 -37.438 -15.281 1 91.69 470 GLN A N 1
ATOM 3783 C CA . GLN A 1 470 ? -19.906 -38 -16.078 1 91.69 470 GLN A CA 1
ATOM 3784 C C . GLN A 1 470 ? -19.734 -39.531 -16.25 1 91.69 470 GLN A C 1
ATOM 3786 O O . GLN A 1 470 ? -20.703 -40.281 -16.109 1 91.69 470 GLN A O 1
ATOM 3791 N N . LEU A 1 471 ? -18.562 -39.875 -16.547 1 90.44 471 LEU A N 1
ATOM 3792 C CA . LEU A 1 471 ? -18.266 -41.312 -16.75 1 90.44 471 LEU A CA 1
ATOM 3793 C C . LEU A 1 471 ? -18.484 -42.094 -15.461 1 90.44 471 LEU A C 1
ATOM 3795 O O . LEU A 1 471 ? -18.953 -43.219 -15.492 1 90.44 471 LEU A O 1
ATOM 3799 N N . GLY A 1 472 ? -18.109 -41.469 -14.422 1 89.19 472 GLY A N 1
ATOM 3800 C CA . GLY A 1 472 ? -18.281 -42.125 -13.125 1 89.19 472 GLY A CA 1
ATOM 3801 C C . GLY A 1 472 ? -19.75 -42.281 -12.742 1 89.19 472 GLY A C 1
ATOM 3802 O O . GLY A 1 472 ? -20.062 -43.125 -11.891 1 89.19 472 GLY A O 1
ATOM 3803 N N . SER A 1 473 ? -20.594 -41.594 -13.367 1 88.12 473 SER A N 1
ATOM 3804 C CA . SER A 1 473 ? -22 -41.625 -13.023 1 88.12 473 SER A CA 1
ATOM 3805 C C . SER A 1 473 ? -22.75 -42.625 -13.898 1 88.12 473 SER A C 1
ATOM 3807 O O . SER A 1 473 ? -23.922 -42.906 -13.656 1 88.12 473 SER A O 1
ATOM 3809 N N . VAL A 1 474 ? -22.109 -43.125 -14.859 1 84.5 474 VAL A N 1
ATOM 3810 C CA . VAL A 1 474 ? -22.734 -44.094 -15.75 1 84.5 474 VAL A CA 1
ATOM 3811 C C . VAL A 1 474 ? -23.047 -45.375 -14.977 1 84.5 474 VAL A C 1
ATOM 3813 O O . VAL A 1 474 ? -22.172 -45.938 -14.312 1 84.5 474 VAL A O 1
ATOM 3816 N N . LYS A 1 475 ? -24.312 -45.812 -15.094 1 85.12 475 LYS A N 1
ATOM 3817 C CA . LYS A 1 475 ? -24.75 -47 -14.352 1 85.12 475 LYS A CA 1
ATOM 3818 C C . LYS A 1 475 ? -25.047 -48.156 -15.297 1 85.12 475 LYS A C 1
ATOM 3820 O O . LYS A 1 475 ? -25.406 -47.938 -16.453 1 85.12 475 LYS A O 1
ATOM 3825 N N . GLN A 1 476 ? -24.828 -49.312 -14.648 1 82.94 476 GLN A N 1
ATOM 3826 C CA . GLN A 1 476 ? -25.266 -50.531 -15.32 1 82.94 476 GLN A CA 1
ATOM 3827 C C . GLN A 1 476 ? -26.75 -50.812 -15.039 1 82.94 476 GLN A C 1
ATOM 3829 O O . GLN A 1 476 ? -27.406 -50.031 -14.352 1 82.94 476 GLN A O 1
ATOM 3834 N N . GLU A 1 477 ? -27.25 -51.906 -15.672 1 80.81 477 GLU A N 1
ATOM 3835 C CA . GLU A 1 477 ? -28.656 -52.281 -15.508 1 80.81 477 GLU A CA 1
ATOM 3836 C C . GLU A 1 477 ? -28.969 -52.594 -14.047 1 80.81 477 GLU A C 1
ATOM 3838 O O . GLU A 1 477 ? -30.078 -52.344 -13.578 1 80.81 477 GLU A O 1
ATOM 3843 N N . ASP A 1 478 ? -27.969 -53.062 -13.398 1 84 478 ASP A N 1
ATOM 3844 C CA . ASP A 1 478 ? -28.188 -53.438 -12.008 1 84 478 ASP A CA 1
ATOM 3845 C C . ASP A 1 478 ? -28.016 -52.25 -11.07 1 84 478 ASP A C 1
ATOM 3847 O O . ASP A 1 478 ? -28.141 -52.375 -9.852 1 84 478 ASP A O 1
ATOM 3851 N N . GLY A 1 479 ? -27.766 -51.125 -11.625 1 83.44 479 GLY A N 1
ATOM 3852 C CA . GLY A 1 479 ? -27.641 -49.906 -10.82 1 83.44 479 GLY A CA 1
ATOM 3853 C C . GLY A 1 479 ? -26.203 -49.625 -10.391 1 83.44 479 GLY A C 1
ATOM 3854 O O . GLY A 1 479 ? -25.922 -48.531 -9.883 1 83.44 479 GLY A O 1
ATOM 3855 N N . ALA A 1 480 ? -25.391 -50.594 -10.578 1 81.31 480 ALA A N 1
ATOM 3856 C CA . ALA A 1 480 ? -24 -50.406 -10.18 1 81.31 480 ALA A CA 1
ATOM 3857 C C . ALA A 1 480 ? -23.266 -49.5 -11.156 1 81.31 480 ALA A C 1
ATOM 3859 O O . ALA A 1 480 ? -23.625 -49.406 -12.336 1 81.31 480 ALA A O 1
ATOM 3860 N N . ARG A 1 481 ? -22.266 -48.812 -10.648 1 84.81 481 ARG A N 1
ATOM 3861 C CA . ARG A 1 481 ? -21.469 -47.938 -11.5 1 84.81 481 ARG A CA 1
ATOM 3862 C C . ARG A 1 481 ? -20.594 -48.75 -12.445 1 84.81 481 ARG A C 1
ATOM 3864 O O . ARG A 1 481 ? -19.812 -49.594 -12 1 84.81 481 ARG A O 1
ATOM 3871 N N . LYS A 1 482 ? -20.672 -48.469 -13.664 1 83.56 482 LYS A N 1
ATOM 3872 C CA . LYS A 1 482 ? -20.016 -49.25 -14.711 1 83.56 482 LYS A CA 1
ATOM 3873 C C . LYS A 1 482 ? -18.5 -49.031 -14.703 1 83.56 482 LYS A C 1
ATOM 3875 O O . LYS A 1 482 ? -17.734 -49.969 -14.891 1 83.56 482 LYS A O 1
ATOM 3880 N N . PHE A 1 483 ? -18.094 -47.781 -14.469 1 87.75 483 PHE A N 1
ATOM 3881 C CA . PHE A 1 483 ? -16.688 -47.438 -14.578 1 87.75 483 PHE A CA 1
ATOM 3882 C C . PHE A 1 483 ? -16.156 -46.938 -13.242 1 87.75 483 PHE A C 1
ATOM 3884 O O . PHE A 1 483 ? -15.383 -45.969 -13.195 1 87.75 483 PHE A O 1
ATOM 3891 N N . ASP A 1 484 ? -16.484 -47.531 -12.195 1 86.12 484 ASP A N 1
ATOM 3892 C CA . ASP A 1 484 ? -16.172 -47.094 -10.844 1 86.12 484 ASP A CA 1
ATOM 3893 C C . ASP A 1 484 ? -14.664 -47.062 -10.609 1 86.12 484 ASP A C 1
ATOM 3895 O O . ASP A 1 484 ? -14.117 -46.062 -10.148 1 86.12 484 ASP A O 1
ATOM 3899 N N . LEU A 1 485 ? -14.047 -48.094 -10.938 1 86.06 485 LEU A N 1
ATOM 3900 C CA . LEU A 1 485 ? -12.609 -48.188 -10.703 1 86.06 485 LEU A CA 1
ATOM 3901 C C . LEU A 1 485 ? -11.859 -47.156 -11.555 1 86.06 485 LEU A C 1
ATOM 3903 O O . LEU A 1 485 ? -10.93 -46.5 -11.078 1 86.06 485 LEU A O 1
ATOM 3907 N N . LEU A 1 486 ? -12.25 -47.062 -12.82 1 88.69 486 LEU A N 1
ATOM 3908 C CA . LEU A 1 486 ? -11.617 -46.094 -13.711 1 88.69 486 LEU A CA 1
ATOM 3909 C C . LEU A 1 486 ? -11.797 -44.688 -13.18 1 88.69 486 LEU A C 1
ATOM 3911 O O . LEU A 1 486 ? -10.867 -43.875 -13.219 1 88.69 486 LEU A O 1
ATOM 3915 N N . PHE A 1 487 ? -12.938 -44.469 -12.688 1 91.06 487 PHE A N 1
ATOM 3916 C CA . PHE A 1 487 ? -13.234 -43.156 -12.141 1 91.06 487 PHE A CA 1
ATOM 3917 C C . PHE A 1 487 ? -12.406 -42.875 -10.891 1 91.06 487 PHE A C 1
ATOM 3919 O O . PHE A 1 487 ? -11.906 -41.781 -10.688 1 91.06 487 PHE A O 1
ATOM 3926 N N . LYS A 1 488 ? -12.266 -43.844 -10.086 1 91.56 488 LYS A N 1
ATOM 3927 C CA . LYS A 1 488 ? -11.445 -43.688 -8.883 1 91.56 488 LYS A CA 1
ATOM 3928 C C . LYS A 1 488 ? -9.992 -43.375 -9.234 1 91.56 488 LYS A C 1
ATOM 3930 O O . LYS A 1 488 ? -9.367 -42.531 -8.609 1 91.56 488 LYS A O 1
ATOM 3935 N N . ILE A 1 489 ? -9.484 -44.094 -10.172 1 92.31 489 ILE A N 1
ATOM 3936 C CA . ILE A 1 489 ? -8.117 -43.844 -10.625 1 92.31 489 ILE A CA 1
ATOM 3937 C C . ILE A 1 489 ? -8.008 -42.438 -11.188 1 92.31 489 ILE A C 1
ATOM 3939 O O . ILE A 1 489 ? -7.066 -41.719 -10.875 1 92.31 489 ILE A O 1
ATOM 3943 N N . ALA A 1 490 ? -8.984 -42.062 -11.984 1 93.75 490 ALA A N 1
ATOM 3944 C CA . ALA A 1 490 ? -8.992 -40.719 -12.562 1 93.75 490 ALA A CA 1
ATOM 3945 C C . ALA A 1 490 ? -8.992 -39.656 -11.477 1 93.75 490 ALA A C 1
ATOM 3947 O O . ALA A 1 490 ? -8.273 -38.656 -11.578 1 93.75 490 ALA A O 1
ATOM 3948 N N . LYS A 1 491 ? -9.734 -39.812 -10.453 1 94.81 491 LYS A N 1
ATOM 3949 C CA . LYS A 1 491 ? -9.781 -38.875 -9.344 1 94.81 491 LYS A CA 1
ATOM 3950 C C . LYS A 1 491 ? -8.406 -38.719 -8.711 1 94.81 491 LYS A C 1
ATOM 3952 O O . LYS A 1 491 ? -7.992 -37.594 -8.398 1 94.81 491 LYS A O 1
ATOM 3957 N N . HIS A 1 492 ? -7.75 -39.812 -8.57 1 95.81 492 HIS A N 1
ATOM 3958 C CA . HIS A 1 492 ? -6.406 -39.781 -8.008 1 95.81 492 HIS A CA 1
ATOM 3959 C C . HIS A 1 492 ? -5.465 -38.969 -8.875 1 95.81 492 HIS A C 1
ATOM 3961 O O . HIS A 1 492 ? -4.68 -38.156 -8.367 1 95.81 492 HIS A O 1
ATOM 3967 N N . ILE A 1 493 ? -5.582 -39.125 -10.102 1 96.12 493 ILE A N 1
ATOM 3968 C CA . ILE A 1 493 ? -4.68 -38.469 -11.039 1 96.12 493 ILE A CA 1
ATOM 3969 C C . ILE A 1 493 ? -5 -36.969 -11.102 1 96.12 493 ILE A C 1
ATOM 3971 O O . ILE A 1 493 ? -4.098 -36.125 -11.039 1 96.12 493 ILE A O 1
ATOM 3975 N N . LEU A 1 494 ? -6.242 -36.656 -11.125 1 96.31 494 LEU A N 1
ATOM 3976 C CA . LEU A 1 494 ? -6.703 -35.281 -11.375 1 96.31 494 LEU A CA 1
ATOM 3977 C C . LEU A 1 494 ? -6.363 -34.375 -10.203 1 96.31 494 LEU A C 1
ATOM 3979 O O . LEU A 1 494 ? -6.211 -33.156 -10.383 1 96.31 494 LEU A O 1
ATOM 3983 N N . VAL A 1 495 ? -6.188 -34.875 -9.055 1 96.38 495 VAL A N 1
ATOM 3984 C CA . VAL A 1 495 ? -5.961 -34.031 -7.887 1 96.38 495 VAL A CA 1
ATOM 3985 C C . VAL A 1 495 ? -4.461 -33.875 -7.652 1 96.38 495 VAL A C 1
ATOM 3987 O O . VAL A 1 495 ? -4.043 -33.125 -6.766 1 96.38 495 VAL A O 1
ATOM 3990 N N . LEU A 1 496 ? -3.65 -34.5 -8.445 1 95.62 496 LEU A N 1
ATOM 3991 C CA . LEU A 1 496 ? -2.205 -34.375 -8.289 1 95.62 496 LEU A CA 1
ATOM 3992 C C . LEU A 1 496 ? -1.742 -32.969 -8.656 1 95.62 496 LEU A C 1
ATOM 3994 O O . LEU A 1 496 ? -2.34 -32.312 -9.516 1 95.62 496 LEU A O 1
ATOM 3998 N N . PRO A 1 497 ? -0.681 -32.531 -7.977 1 92.38 497 PRO A N 1
ATOM 3999 C CA . PRO A 1 497 ? -0.212 -31.156 -8.219 1 92.38 497 PRO A CA 1
ATOM 4000 C C . PRO A 1 497 ? 0.422 -31 -9.602 1 92.38 497 PRO A C 1
ATOM 4002 O O . PRO A 1 497 ? 1.251 -31.812 -10.008 1 92.38 497 PRO A O 1
ATOM 4005 N N . HIS A 1 498 ? 0.021 -29.969 -10.352 1 90.56 498 HIS A N 1
ATOM 4006 C CA . HIS A 1 498 ? 0.589 -29.719 -11.672 1 90.56 498 HIS A CA 1
ATOM 4007 C C . HIS A 1 498 ? 0.446 -28.25 -12.062 1 90.56 498 HIS A C 1
ATOM 4009 O O . HIS A 1 498 ? 0.895 -27.844 -13.141 1 90.56 498 HIS A O 1
ATOM 4015 N N . SER A 1 499 ? -0.242 -27.5 -11.242 1 82.44 499 SER A N 1
ATOM 4016 C CA . SER A 1 499 ? -0.477 -26.078 -11.508 1 82.44 499 SER A CA 1
ATOM 4017 C C . SER A 1 499 ? -0.387 -25.266 -10.227 1 82.44 499 SER A C 1
ATOM 4019 O O . SER A 1 499 ? -0.106 -25.797 -9.156 1 82.44 499 SER A O 1
ATOM 4021 N N . ASN A 1 500 ? -0.554 -23.922 -10.453 1 81.75 500 ASN A N 1
ATOM 4022 C CA . ASN A 1 500 ? -0.499 -23.031 -9.297 1 81.75 500 ASN A CA 1
ATOM 4023 C C . ASN A 1 500 ? -1.873 -22.469 -8.961 1 81.75 500 ASN A C 1
ATOM 4025 O O . ASN A 1 500 ? -1.985 -21.297 -8.555 1 81.75 500 ASN A O 1
ATOM 4029 N N . ALA A 1 501 ? -2.914 -23.234 -9.125 1 79.5 501 ALA A N 1
ATOM 4030 C CA . ALA A 1 501 ? -4.277 -22.797 -8.859 1 79.5 501 ALA A CA 1
ATOM 4031 C C . ALA A 1 501 ? -4.445 -22.375 -7.398 1 79.5 501 ALA A C 1
ATOM 4033 O O . ALA A 1 501 ? -5.258 -21.5 -7.082 1 79.5 501 ALA A O 1
ATOM 4034 N N . GLU A 1 502 ? -3.664 -22.953 -6.52 1 87.5 502 GLU A N 1
ATOM 4035 C CA . GLU A 1 502 ? -3.738 -22.688 -5.086 1 87.5 502 GLU A CA 1
ATOM 4036 C C . GLU A 1 502 ? -3.24 -21.281 -4.758 1 87.5 502 GLU A C 1
ATOM 4038 O O . GLU A 1 502 ? -3.547 -20.734 -3.695 1 87.5 502 GLU A O 1
ATOM 4043 N N . GLU A 1 503 ? -2.504 -20.672 -5.668 1 86.88 503 GLU A N 1
ATOM 4044 C CA . GLU A 1 503 ? -1.896 -19.375 -5.445 1 86.88 503 GLU A CA 1
ATOM 4045 C C . GLU A 1 503 ? -2.961 -18.297 -5.227 1 86.88 503 GLU A C 1
ATOM 4047 O O . GLU A 1 503 ? -2.732 -17.328 -4.504 1 86.88 503 GLU A O 1
ATOM 4052 N N . ARG A 1 504 ? -4.043 -18.516 -5.781 1 85.75 504 ARG A N 1
ATOM 4053 C CA . ARG A 1 504 ? -5.129 -17.547 -5.609 1 85.75 504 ARG A CA 1
ATOM 4054 C C . ARG A 1 504 ? -5.586 -17.5 -4.156 1 85.75 504 ARG A C 1
ATOM 4056 O O . ARG A 1 504 ? -5.914 -16.422 -3.643 1 85.75 504 ARG A O 1
ATOM 4063 N N . ILE A 1 505 ? -5.609 -18.641 -3.574 1 89.19 505 ILE A N 1
ATOM 4064 C CA . ILE A 1 505 ? -6.008 -18.703 -2.174 1 89.19 505 ILE A CA 1
ATOM 4065 C C . ILE A 1 505 ? -4.922 -18.078 -1.299 1 89.19 505 ILE A C 1
ATOM 4067 O O . ILE A 1 505 ? -5.223 -17.328 -0.371 1 89.19 505 ILE A O 1
ATOM 4071 N N . PHE A 1 506 ? -3.719 -18.312 -1.656 1 87 506 PHE A N 1
ATOM 4072 C CA . PHE A 1 506 ? -2.617 -17.703 -0.921 1 87 506 PHE A CA 1
ATOM 4073 C C . PHE A 1 506 ? -2.666 -16.188 -1.034 1 87 506 PHE A C 1
ATOM 4075 O O . PHE A 1 506 ? -2.432 -15.477 -0.053 1 87 506 PHE A O 1
ATOM 4082 N N . SER A 1 507 ? -3.002 -15.797 -2.162 1 84.19 507 SER A N 1
ATOM 4083 C CA . SER A 1 507 ? -3.113 -14.359 -2.396 1 84.19 507 SER A CA 1
ATOM 4084 C C . SER A 1 507 ? -4.242 -13.75 -1.57 1 84.19 507 SER A C 1
ATOM 4086 O O . SER A 1 507 ? -4.129 -12.617 -1.099 1 84.19 507 SER A O 1
ATOM 4088 N N . THR A 1 508 ? -5.285 -14.453 -1.428 1 84.56 508 THR A N 1
ATOM 4089 C CA . THR A 1 508 ? -6.402 -13.992 -0.612 1 84.56 508 THR A CA 1
ATOM 4090 C C . THR A 1 508 ? -5.977 -13.828 0.845 1 84.56 508 THR A C 1
ATOM 4092 O O . THR A 1 508 ? -6.379 -12.875 1.513 1 84.56 508 THR A O 1
ATOM 4095 N N . VAL A 1 509 ? -5.23 -14.742 1.3 1 83.12 509 VAL A N 1
ATOM 4096 C CA . VAL A 1 509 ? -4.73 -14.664 2.668 1 83.12 509 VAL A CA 1
ATOM 4097 C C . VAL A 1 509 ? -3.875 -13.406 2.836 1 83.12 509 VAL A C 1
ATOM 4099 O O . VAL A 1 509 ? -4.039 -12.664 3.801 1 83.12 509 VAL A O 1
ATOM 4102 N N . ARG A 1 510 ? -3.137 -13.148 1.867 1 78.31 510 ARG A N 1
ATOM 4103 C CA . ARG A 1 510 ? -2.262 -11.984 1.91 1 78.31 510 ARG A CA 1
ATOM 4104 C C . ARG A 1 510 ? -3.072 -10.688 1.88 1 78.31 510 ARG A C 1
ATOM 4106 O O . ARG A 1 510 ? -2.721 -9.711 2.549 1 78.31 510 ARG A O 1
ATOM 4113 N N . LYS A 1 511 ? -4.055 -10.719 1.16 1 77.44 511 LYS A N 1
ATOM 4114 C CA . LYS A 1 511 ? -4.902 -9.539 1.019 1 77.44 511 LYS A CA 1
ATOM 4115 C C . LYS A 1 511 ? -5.637 -9.234 2.32 1 77.44 511 LYS A C 1
ATOM 4117 O O . LYS A 1 511 ? -5.906 -8.07 2.625 1 77.44 511 LYS A O 1
ATOM 4122 N N . ASN A 1 512 ? -5.949 -10.211 2.998 1 78.38 512 ASN A N 1
ATOM 4123 C CA . ASN A 1 512 ? -6.715 -10.023 4.227 1 78.38 512 ASN A CA 1
ATOM 4124 C C . ASN A 1 512 ? -5.805 -9.672 5.402 1 78.38 512 ASN A C 1
ATOM 4126 O O . ASN A 1 512 ? -6.254 -9.07 6.379 1 78.38 512 ASN A O 1
ATOM 4130 N N . LYS A 1 513 ? -4.621 -10.094 5.289 1 71.25 513 LYS A N 1
ATOM 4131 C CA . LYS A 1 513 ? -3.662 -9.766 6.34 1 71.25 513 LYS A CA 1
ATOM 4132 C C . LYS A 1 513 ? -3.088 -8.367 6.141 1 71.25 513 LYS A C 1
ATOM 4134 O O . LYS A 1 513 ? -2.141 -7.973 6.828 1 71.25 513 LYS A O 1
ATOM 4139 N N . THR A 1 514 ? -3.848 -7.461 5.75 1 58.59 514 THR A N 1
ATOM 4140 C CA . THR A 1 514 ? -3.322 -6.156 5.359 1 58.59 514 THR A CA 1
ATOM 4141 C C . THR A 1 514 ? -2.816 -5.391 6.578 1 58.59 514 THR A C 1
ATOM 4143 O O . THR A 1 514 ? -3.133 -5.746 7.715 1 58.59 514 THR A O 1
ATOM 4146 N N . THR A 1 515 ? -1.896 -4.559 6.215 1 56.69 515 THR A N 1
ATOM 4147 C CA . THR A 1 515 ? -1.329 -3.621 7.18 1 56.69 515 THR A CA 1
ATOM 4148 C C . THR A 1 515 ? -2.432 -2.941 7.984 1 56.69 515 THR A C 1
ATOM 4150 O O . THR A 1 515 ? -2.244 -2.631 9.164 1 56.69 515 THR A O 1
ATOM 4153 N N . PHE A 1 516 ? -3.582 -2.895 7.301 1 53.59 516 PHE A N 1
ATOM 4154 C CA . PHE A 1 516 ? -4.617 -2.119 7.977 1 53.59 516 PHE A CA 1
ATOM 4155 C C . PHE A 1 516 ? -5.469 -3.016 8.867 1 53.59 516 PHE A C 1
ATOM 4157 O O . PHE A 1 516 ? -6.215 -2.523 9.719 1 53.59 516 PHE A O 1
ATOM 4164 N N . GLY A 1 517 ? -5.312 -4.371 8.695 1 56.97 517 GLY A N 1
ATOM 4165 C CA . GLY A 1 517 ? -6.145 -5.32 9.414 1 56.97 517 GLY A CA 1
ATOM 4166 C C . GLY A 1 517 ? -5.453 -5.914 10.625 1 56.97 517 GLY A C 1
ATOM 4167 O O . GLY A 1 517 ? -5.719 -7.059 11 1 56.97 517 GLY A O 1
ATOM 4168 N N . ALA A 1 518 ? -4.555 -5.195 11.188 1 58.22 518 ALA A N 1
ATOM 4169 C CA . ALA A 1 518 ? -3.676 -5.766 12.203 1 58.22 518 ALA A CA 1
ATOM 4170 C C . ALA A 1 518 ? -4.469 -6.211 13.43 1 58.22 518 ALA A C 1
ATOM 4172 O O . ALA A 1 518 ? -3.961 -6.957 14.266 1 58.22 518 ALA A O 1
ATOM 4173 N N . SER A 1 519 ? -5.797 -5.918 13.367 1 68.44 519 SER A N 1
ATOM 4174 C CA . SER A 1 519 ? -6.48 -6.207 14.617 1 68.44 519 SER A CA 1
ATOM 4175 C C . SER A 1 519 ? -7.215 -7.539 14.555 1 68.44 519 SER A C 1
ATOM 4177 O O . SER A 1 519 ? -7.785 -7.988 15.555 1 68.44 519 SER A O 1
ATOM 4179 N N . LEU A 1 520 ? -7.109 -8.188 13.43 1 78.75 520 LEU A N 1
ATOM 4180 C CA . LEU A 1 520 ? -7.777 -9.477 13.328 1 78.75 520 LEU A CA 1
ATOM 4181 C C . LEU A 1 520 ? -6.93 -10.578 13.969 1 78.75 520 LEU A C 1
ATOM 4183 O O . LEU A 1 520 ? -5.711 -10.609 13.781 1 78.75 520 LEU A O 1
ATOM 4187 N N . SER A 1 521 ? -7.621 -11.352 14.758 1 82.62 521 SER A N 1
ATOM 4188 C CA . SER A 1 521 ? -6.898 -12.461 15.367 1 82.62 521 SER A CA 1
ATOM 4189 C C . SER A 1 521 ? -6.344 -13.406 14.305 1 82.62 521 SER A C 1
ATOM 4191 O O . SER A 1 521 ? -7.094 -13.938 13.484 1 82.62 521 SER A O 1
ATOM 4193 N N . ASN A 1 522 ? -5.047 -13.68 14.359 1 80.56 522 ASN A N 1
ATOM 4194 C CA . ASN A 1 522 ? -4.391 -14.594 13.43 1 80.56 522 ASN A CA 1
ATOM 4195 C C . ASN A 1 522 ? -4.797 -16.047 13.695 1 80.56 522 ASN A C 1
ATOM 4197 O O . ASN A 1 522 ? -4.723 -16.891 12.797 1 80.56 522 ASN A O 1
ATOM 4201 N N . GLU A 1 523 ? -5.238 -16.312 14.859 1 81 523 GLU A N 1
ATOM 4202 C CA . GLU A 1 523 ? -5.535 -17.688 15.273 1 81 523 GLU A CA 1
ATOM 4203 C C . GLU A 1 523 ? -6.965 -18.062 14.906 1 81 523 GLU A C 1
ATOM 4205 O O . GLU A 1 523 ? -7.227 -19.219 14.539 1 81 523 GLU A O 1
ATOM 4210 N N . THR A 1 524 ? -7.777 -17.031 14.977 1 86.56 524 THR A N 1
ATOM 4211 C CA . THR A 1 524 ? -9.18 -17.406 14.852 1 86.56 524 THR A CA 1
ATOM 4212 C C . THR A 1 524 ? -9.836 -16.672 13.688 1 86.56 524 THR A C 1
ATOM 4214 O O . THR A 1 524 ? -10.172 -17.297 12.672 1 86.56 524 THR A O 1
ATOM 4217 N N . THR A 1 525 ? -9.82 -15.398 13.695 1 89.19 525 THR A N 1
ATOM 4218 C CA . THR A 1 525 ? -10.664 -14.602 12.812 1 89.19 525 THR A CA 1
ATOM 4219 C C . THR A 1 525 ? -10.117 -14.609 11.391 1 89.19 525 THR A C 1
ATOM 4221 O O . THR A 1 525 ? -10.875 -14.773 10.43 1 89.19 525 THR A O 1
ATOM 4224 N N . LEU A 1 526 ? -8.852 -14.484 11.242 1 87.25 526 LEU A N 1
ATOM 4225 C CA . LEU A 1 526 ? -8.281 -14.43 9.898 1 87.25 526 LEU A CA 1
ATOM 4226 C C . LEU A 1 526 ? -8.484 -15.75 9.172 1 87.25 526 LEU A C 1
ATOM 4228 O O . LEU A 1 526 ? -8.945 -15.766 8.031 1 87.25 526 LEU A O 1
ATOM 4232 N N . PRO A 1 527 ? -8.203 -16.812 9.773 1 88.5 527 PRO A N 1
ATOM 4233 C CA . PRO A 1 527 ? -8.484 -18.094 9.117 1 88.5 527 PRO A CA 1
ATOM 4234 C C . PRO A 1 527 ? -9.961 -18.281 8.797 1 88.5 527 PRO A C 1
ATOM 4236 O O . PRO A 1 527 ? -10.305 -18.828 7.75 1 88.5 527 PRO A O 1
ATOM 4239 N N . SER A 1 528 ? -10.797 -17.812 9.664 1 91.94 528 SER A N 1
ATOM 4240 C CA . SER A 1 528 ? -12.234 -17.938 9.445 1 91.94 528 SER A CA 1
ATOM 4241 C C . SER A 1 528 ? -12.664 -17.141 8.211 1 91.94 528 SER A C 1
ATOM 4243 O O . SER A 1 528 ? -13.445 -17.641 7.395 1 91.94 528 SER A O 1
ATOM 4245 N N . ILE A 1 529 ? -12.094 -16.062 8.117 1 88.5 529 ILE A N 1
ATOM 4246 C CA . ILE A 1 529 ? -12.422 -15.211 6.977 1 88.5 529 ILE A CA 1
ATOM 4247 C C . ILE A 1 529 ? -11.914 -15.859 5.691 1 88.5 529 ILE A C 1
ATOM 4249 O O . ILE A 1 529 ? -12.633 -15.922 4.691 1 88.5 529 ILE A O 1
ATOM 4253 N N . LYS B 1 1 ? -40.562 5.891 0.056 1 85.69 1 LYS B N 1
ATOM 4254 C CA . LYS B 1 1 ? -39.969 5.055 1.088 1 85.69 1 LYS B CA 1
ATOM 4255 C C . LYS B 1 1 ? -38.812 4.25 0.522 1 85.69 1 LYS B C 1
ATOM 4257 O O . LYS B 1 1 ? -37.75 4.16 1.144 1 85.69 1 LYS B O 1
ATOM 4262 N N . VAL B 1 2 ? -39.031 3.729 -0.707 1 90.88 2 VAL B N 1
ATOM 4263 C CA . VAL B 1 2 ? -38 2.947 -1.344 1 90.88 2 VAL B CA 1
ATOM 4264 C C . VAL B 1 2 ? -36.781 3.852 -1.66 1 90.88 2 VAL B C 1
ATOM 4266 O O . VAL B 1 2 ? -35.656 3.496 -1.381 1 90.88 2 VAL B O 1
ATOM 4269 N N . MET B 1 3 ? -37.094 4.988 -2.174 1 91.75 3 MET B N 1
ATOM 4270 C CA . MET B 1 3 ? -36.031 5.945 -2.512 1 91.75 3 MET B CA 1
ATOM 4271 C C . MET B 1 3 ? -35.281 6.359 -1.268 1 91.75 3 MET B C 1
ATOM 4273 O O . MET B 1 3 ? -34.031 6.52 -1.32 1 91.75 3 MET B O 1
ATOM 4277 N N . ASN B 1 4 ? -35.938 6.543 -0.245 1 92.75 4 ASN B N 1
ATOM 4278 C CA . ASN B 1 4 ? -35.281 6.891 1.01 1 92.75 4 ASN B CA 1
ATOM 4279 C C . ASN B 1 4 ? -34.344 5.785 1.466 1 92.75 4 ASN B C 1
ATOM 4281 O O . ASN B 1 4 ? -33.219 6.066 1.93 1 92.75 4 ASN B O 1
ATOM 4285 N N . ALA B 1 5 ? -34.844 4.605 1.377 1 92.69 5 ALA B N 1
ATOM 4286 C CA . ALA B 1 5 ? -34 3.467 1.729 1 92.69 5 ALA B CA 1
ATOM 4287 C C . ALA B 1 5 ? -32.75 3.41 0.845 1 92.69 5 ALA B C 1
ATOM 4289 O O . ALA B 1 5 ? -31.656 3.131 1.326 1 92.69 5 ALA B O 1
ATOM 4290 N N . GLU B 1 6 ? -32.938 3.715 -0.388 1 94.81 6 GLU B N 1
ATOM 4291 C CA . GLU B 1 6 ? -31.812 3.697 -1.336 1 94.81 6 GLU B CA 1
ATOM 4292 C C . GLU B 1 6 ? -30.797 4.789 -1.015 1 94.81 6 GLU B C 1
ATOM 4294 O O . GLU B 1 6 ? -29.594 4.547 -1.048 1 94.81 6 GLU B O 1
ATOM 4299 N N . VAL B 1 7 ? -31.219 5.922 -0.667 1 95.12 7 VAL B N 1
ATOM 4300 C CA . VAL B 1 7 ? -30.344 7.035 -0.33 1 95.12 7 VAL B CA 1
ATOM 4301 C C . VAL B 1 7 ? -29.578 6.719 0.953 1 95.12 7 VAL B C 1
ATOM 4303 O O . VAL B 1 7 ? -28.375 6.973 1.044 1 95.12 7 VAL B O 1
ATOM 4306 N N . LEU B 1 8 ? -30.281 6.176 1.84 1 94.56 8 LEU B N 1
ATOM 4307 C CA . LEU B 1 8 ? -29.656 5.844 3.115 1 94.56 8 LEU B CA 1
ATOM 4308 C C . LEU B 1 8 ? -28.547 4.812 2.926 1 94.56 8 LEU B C 1
ATOM 4310 O O . LEU B 1 8 ? -27.438 4.992 3.424 1 94.56 8 LEU B O 1
ATOM 4314 N N . PHE B 1 9 ? -28.797 3.771 2.195 1 95.06 9 PHE B N 1
ATOM 4315 C CA . PHE B 1 9 ? -27.781 2.758 1.967 1 95.06 9 PHE B CA 1
ATOM 4316 C C . PHE B 1 9 ? -26.641 3.318 1.126 1 95.06 9 PHE B C 1
ATOM 4318 O O . PHE B 1 9 ? -25.484 2.955 1.323 1 95.06 9 PHE B O 1
ATOM 4325 N N . THR B 1 10 ? -26.984 4.125 0.201 1 95.81 10 THR B N 1
ATOM 4326 C CA . THR B 1 10 ? -25.953 4.773 -0.602 1 95.81 10 THR B CA 1
ATOM 4327 C C . THR B 1 10 ? -24.984 5.543 0.286 1 95.81 10 THR B C 1
ATOM 4329 O O . THR B 1 10 ? -23.766 5.547 0.034 1 95.81 10 THR B O 1
ATOM 4332 N N . GLY B 1 11 ? -25.469 6.191 1.302 1 94.94 11 GLY B N 1
ATOM 4333 C CA . GLY B 1 11 ? -24.609 6.879 2.25 1 94.94 11 GLY B CA 1
ATOM 4334 C C . GLY B 1 11 ? -23.625 5.953 2.951 1 94.94 11 GLY B C 1
ATOM 4335 O O . GLY B 1 11 ? -22.516 6.355 3.291 1 94.94 11 GLY B O 1
ATOM 4336 N N . PHE B 1 12 ? -24.016 4.707 3.07 1 94.88 12 PHE B N 1
ATOM 4337 C CA . PHE B 1 12 ? -23.203 3.689 3.734 1 94.88 12 PHE B CA 1
ATOM 4338 C C . PHE B 1 12 ? -21.984 3.328 2.893 1 94.88 12 PHE B C 1
ATOM 4340 O O . PHE B 1 12 ? -20.922 3 3.434 1 94.88 12 PHE B O 1
ATOM 4347 N N . ILE B 1 13 ? -22.078 3.438 1.646 1 93.06 13 ILE B N 1
ATOM 4348 C CA . ILE B 1 13 ? -21.047 2.977 0.708 1 93.06 13 ILE B CA 1
ATOM 4349 C C . ILE B 1 13 ? -19.812 3.85 0.829 1 93.06 13 ILE B C 1
ATOM 4351 O O . ILE B 1 13 ? -18.719 3.355 1.157 1 93.06 13 ILE B O 1
ATOM 4355 N N . PRO B 1 14 ? -19.844 5.18 0.656 1 91 14 PRO B N 1
ATOM 4356 C CA . PRO B 1 14 ? -18.641 5.996 0.824 1 91 14 PRO B CA 1
ATOM 4357 C C . PRO B 1 14 ? -18.172 6.059 2.273 1 91 14 PRO B C 1
ATOM 4359 O O . PRO B 1 14 ? -16.969 6.168 2.531 1 91 14 PRO B O 1
ATOM 4362 N N . GLU B 1 15 ? -19.062 5.977 3.193 1 91.88 15 GLU B N 1
ATOM 4363 C CA . GLU B 1 15 ? -18.688 6.008 4.602 1 91.88 15 GLU B CA 1
ATOM 4364 C C . GLU B 1 15 ? -17.75 4.848 4.953 1 91.88 15 GLU B C 1
ATOM 4366 O O . GLU B 1 15 ? -16.859 4.992 5.793 1 91.88 15 GLU B O 1
ATOM 4371 N N . HIS B 1 16 ? -18.016 3.822 4.371 1 90.62 16 HIS B N 1
ATOM 4372 C CA . HIS B 1 16 ? -17.219 2.639 4.691 1 90.62 16 HIS B CA 1
ATOM 4373 C C . HIS B 1 16 ? -16.297 2.26 3.533 1 90.62 16 HIS B C 1
ATOM 4375 O O . HIS B 1 16 ? -15.82 1.125 3.461 1 90.62 16 HIS B O 1
ATOM 4381 N N . HIS B 1 17 ? -16.156 3.07 2.586 1 87.06 17 HIS B N 1
ATOM 4382 C CA . HIS B 1 17 ? -15.203 2.955 1.482 1 87.06 17 HIS B CA 1
ATOM 4383 C C . HIS B 1 17 ? -15.484 1.712 0.645 1 87.06 17 HIS B C 1
ATOM 4385 O O . HIS B 1 17 ? -14.562 0.992 0.266 1 87.06 17 HIS B O 1
ATOM 4391 N N . LEU B 1 18 ? -16.719 1.452 0.364 1 89.38 18 LEU B N 1
ATOM 4392 C CA . LEU B 1 18 ? -17.109 0.317 -0.465 1 89.38 18 LEU B CA 1
ATOM 4393 C C . LEU B 1 18 ? -17.125 0.701 -1.94 1 89.38 18 LEU B C 1
ATOM 4395 O O . LEU B 1 18 ? -17.5 1.823 -2.291 1 89.38 18 LEU B O 1
ATOM 4399 N N . PRO B 1 19 ? -16.703 -0.292 -2.75 1 88.25 19 PRO B N 1
ATOM 4400 C CA . PRO B 1 19 ? -16.953 -0.044 -4.172 1 88.25 19 PRO B CA 1
ATOM 4401 C C . PRO B 1 19 ? -18.438 0.072 -4.512 1 88.25 19 PRO B C 1
ATOM 4403 O O . PRO B 1 19 ? -19.266 -0.583 -3.881 1 88.25 19 PRO B O 1
ATOM 4406 N N . PHE B 1 20 ? -18.75 0.833 -5.508 1 91.19 20 PHE B N 1
ATOM 4407 C CA . PHE B 1 20 ? -20.141 1.029 -5.879 1 91.19 20 PHE B CA 1
ATOM 4408 C C . PHE B 1 20 ? -20.781 -0.284 -6.32 1 91.19 20 PHE B C 1
ATOM 4410 O O . PHE B 1 20 ? -21.984 -0.47 -6.191 1 91.19 20 PHE B O 1
ATOM 4417 N N . GLU B 1 21 ? -19.969 -1.19 -6.742 1 91.19 21 GLU B N 1
ATOM 4418 C CA . GLU B 1 21 ? -20.453 -2.496 -7.191 1 91.19 21 GLU B CA 1
ATOM 4419 C C . GLU B 1 21 ? -21.078 -3.279 -6.039 1 91.19 21 GLU B C 1
ATOM 4421 O O . GLU B 1 21 ? -21.891 -4.172 -6.258 1 91.19 21 GLU B O 1
ATOM 4426 N N . ALA B 1 22 ? -20.641 -2.992 -4.883 1 92 22 ALA B N 1
ATOM 4427 C CA . ALA B 1 22 ? -21.188 -3.664 -3.709 1 92 22 ALA B CA 1
ATOM 4428 C C . ALA B 1 22 ? -22.688 -3.391 -3.572 1 92 22 ALA B C 1
ATOM 4430 O O . ALA B 1 22 ? -23.422 -4.191 -2.986 1 92 22 ALA B O 1
ATOM 4431 N N . ALA B 1 23 ? -23.125 -2.281 -4.117 1 93.38 23 ALA B N 1
ATOM 4432 C CA . ALA B 1 23 ? -24.531 -1.921 -4.055 1 93.38 23 ALA B CA 1
ATOM 4433 C C . ALA B 1 23 ? -25.391 -2.955 -4.773 1 93.38 23 ALA B C 1
ATOM 4435 O O . ALA B 1 23 ? -26.531 -3.229 -4.363 1 93.38 23 ALA B O 1
ATOM 4436 N N . ALA B 1 24 ? -24.844 -3.506 -5.809 1 93.06 24 ALA B N 1
ATOM 4437 C CA . ALA B 1 24 ? -25.578 -4.516 -6.562 1 93.06 24 ALA B CA 1
ATOM 4438 C C . ALA B 1 24 ? -25.797 -5.77 -5.723 1 93.06 24 ALA B C 1
ATOM 4440 O O . ALA B 1 24 ? -26.75 -6.516 -5.957 1 93.06 24 ALA B O 1
ATOM 4441 N N . HIS B 1 25 ? -25.031 -6.012 -4.82 1 94.25 25 HIS B N 1
ATOM 4442 C CA . HIS B 1 25 ? -25.141 -7.18 -3.957 1 94.25 25 HIS B CA 1
ATOM 4443 C C . HIS B 1 25 ? -26.078 -6.906 -2.783 1 94.25 25 HIS B C 1
ATOM 4445 O O . HIS B 1 25 ? -26.562 -7.836 -2.135 1 94.25 25 HIS B O 1
ATOM 4451 N N . ALA B 1 26 ? -26.328 -5.652 -2.559 1 92.69 26 ALA B N 1
ATOM 4452 C CA . ALA B 1 26 ? -27.141 -5.266 -1.409 1 92.69 26 ALA B CA 1
ATOM 4453 C C . ALA B 1 26 ? -28.625 -5.586 -1.65 1 92.69 26 ALA B C 1
ATOM 4455 O O . ALA B 1 26 ? -29.312 -6.055 -0.747 1 92.69 26 ALA B O 1
ATOM 4456 N N . ALA B 1 27 ? -29.109 -5.41 -2.867 1 91.31 27 ALA B N 1
ATOM 4457 C CA . ALA B 1 27 ? -30.516 -5.59 -3.164 1 91.31 27 ALA B CA 1
ATOM 4458 C C . ALA B 1 27 ? -30.969 -7.023 -2.893 1 91.31 27 ALA B C 1
ATOM 4460 O O . ALA B 1 27 ? -31.875 -7.262 -2.104 1 91.31 27 ALA B O 1
ATOM 4461 N N . PRO B 1 28 ? -30.266 -7.969 -3.545 1 93.5 28 PRO B N 1
ATOM 4462 C CA . PRO B 1 28 ? -30.656 -9.352 -3.24 1 93.5 28 PRO B CA 1
ATOM 4463 C C . PRO B 1 28 ? -30.5 -9.695 -1.762 1 93.5 28 PRO B C 1
ATOM 4465 O O . PRO B 1 28 ? -31.297 -10.453 -1.213 1 93.5 28 PRO B O 1
ATOM 4468 N N . LEU B 1 29 ? -29.531 -9.195 -1.114 1 94.56 29 LEU B N 1
ATOM 4469 C CA . LEU B 1 29 ? -29.297 -9.453 0.303 1 94.56 29 LEU B CA 1
ATOM 4470 C C . LEU B 1 29 ? -30.453 -8.93 1.149 1 94.56 29 LEU B C 1
ATOM 4472 O O . LEU B 1 29 ? -30.984 -9.641 2.002 1 94.56 29 LEU B O 1
ATOM 4476 N N . LEU B 1 30 ? -30.875 -7.695 0.901 1 92.94 30 LEU B N 1
ATOM 4477 C CA . LEU B 1 30 ? -31.953 -7.07 1.662 1 92.94 30 LEU B CA 1
ATOM 4478 C C . LEU B 1 30 ? -33.281 -7.816 1.456 1 92.94 30 LEU B C 1
ATOM 4480 O O . LEU B 1 30 ? -34.062 -7.949 2.389 1 92.94 30 LEU B O 1
ATOM 4484 N N . ARG B 1 31 ? -33.469 -8.336 0.278 1 91.5 31 ARG B N 1
ATOM 4485 C CA . ARG B 1 31 ? -34.656 -9.117 0.002 1 91.5 31 ARG B CA 1
ATOM 4486 C C . ARG B 1 31 ? -34.688 -10.398 0.823 1 91.5 31 ARG B C 1
ATOM 4488 O O . ARG B 1 31 ? -35.75 -10.828 1.287 1 91.5 31 ARG B O 1
ATOM 4495 N N . LYS B 1 32 ? -33.531 -10.969 0.942 1 92.38 32 LYS B N 1
ATOM 4496 C CA . LYS B 1 32 ? -33.438 -12.195 1.725 1 92.38 32 LYS B CA 1
ATOM 4497 C C . LYS B 1 32 ? -33.562 -11.914 3.217 1 92.38 32 LYS B C 1
ATOM 4499 O O . LYS B 1 32 ? -34.125 -12.711 3.961 1 92.38 32 LYS B O 1
ATOM 4504 N N . MET B 1 33 ? -33.031 -10.781 3.625 1 92.31 33 MET B N 1
ATOM 4505 C CA . MET B 1 33 ? -33.031 -10.414 5.039 1 92.31 33 MET B CA 1
ATOM 4506 C C . MET B 1 33 ? -34.438 -10.031 5.496 1 92.31 33 MET B C 1
ATOM 4508 O O . MET B 1 33 ? -34.812 -10.312 6.629 1 92.31 33 MET B O 1
ATOM 4512 N N . PHE B 1 34 ? -35.125 -9.336 4.52 1 90 34 PHE B N 1
ATOM 4513 C CA . PHE B 1 34 ? -36.438 -8.828 4.844 1 90 34 PHE B CA 1
ATOM 4514 C C . PHE B 1 34 ? -37.469 -9.289 3.816 1 90 34 PHE B C 1
ATOM 4516 O O . PHE B 1 34 ? -38.062 -8.469 3.111 1 90 34 PHE B O 1
ATOM 4523 N N . PRO B 1 35 ? -37.781 -10.578 3.803 1 79.31 35 PRO B N 1
ATOM 4524 C CA . PRO B 1 35 ? -38.656 -11.133 2.758 1 79.31 35 PRO B CA 1
ATOM 4525 C C . PRO B 1 35 ? -40.094 -10.578 2.814 1 79.31 35 PRO B C 1
ATOM 4527 O O . PRO B 1 35 ? -40.781 -10.562 1.801 1 79.31 35 PRO B O 1
ATOM 4530 N N . ASP B 1 36 ? -40.531 -10.289 3.688 1 71.5 36 ASP B N 1
ATOM 4531 C CA . ASP B 1 36 ? -41.938 -9.953 3.832 1 71.5 36 ASP B CA 1
ATOM 4532 C C . ASP B 1 36 ? -42.156 -8.453 3.627 1 71.5 36 ASP B C 1
ATOM 4534 O O . ASP B 1 36 ? -43.25 -7.949 3.902 1 71.5 36 ASP B O 1
ATOM 4538 N N . ARG B 1 37 ? -41.156 -7.781 3.061 1 74.25 37 ARG B N 1
ATOM 4539 C CA . ARG B 1 37 ? -41.375 -6.344 3.123 1 74.25 37 ARG B CA 1
ATOM 4540 C C . ARG B 1 37 ? -41.312 -5.715 1.737 1 74.25 37 ARG B C 1
ATOM 4542 O O . ARG B 1 37 ? -40.438 -6.07 0.935 1 74.25 37 ARG B O 1
ATOM 4549 N N . ALA B 1 38 ? -42.25 -4.828 1.591 1 81.94 38 ALA B N 1
ATOM 4550 C CA . ALA B 1 38 ? -42.438 -4.164 0.304 1 81.94 38 ALA B CA 1
ATOM 4551 C C . ALA B 1 38 ? -41.219 -3.322 -0.071 1 81.94 38 ALA B C 1
ATOM 4553 O O . ALA B 1 38 ? -40.812 -3.326 -1.226 1 81.94 38 ALA B O 1
ATOM 4554 N N . ILE B 1 39 ? -40.688 -2.674 0.906 1 87.25 39 ILE B N 1
ATOM 4555 C CA . ILE B 1 39 ? -39.562 -1.796 0.619 1 87.25 39 ILE B CA 1
ATOM 4556 C C . ILE B 1 39 ? -38.344 -2.627 0.147 1 87.25 39 ILE B C 1
ATOM 4558 O O . ILE B 1 39 ? -37.688 -2.271 -0.83 1 87.25 39 ILE B O 1
ATOM 4562 N N . ALA B 1 40 ? -38.125 -3.713 0.823 1 89.12 40 ALA B N 1
ATOM 4563 C CA . ALA B 1 40 ? -37 -4.574 0.481 1 89.12 40 ALA B CA 1
ATOM 4564 C C . ALA B 1 40 ? -37.188 -5.215 -0.89 1 89.12 40 ALA B C 1
ATOM 4566 O O . ALA B 1 40 ? -36.25 -5.355 -1.658 1 89.12 40 ALA B O 1
ATOM 4567 N N . THR B 1 41 ? -38.312 -5.551 -1.188 1 88.12 41 THR B N 1
ATOM 4568 C CA . THR B 1 41 ? -38.625 -6.211 -2.451 1 88.12 41 THR B CA 1
ATOM 4569 C C . THR B 1 41 ? -38.469 -5.246 -3.623 1 88.12 41 THR B C 1
ATOM 4571 O O . THR B 1 41 ? -38.031 -5.652 -4.703 1 88.12 41 THR B O 1
ATOM 4574 N N . LYS B 1 42 ? -38.75 -4.031 -3.357 1 90.38 42 LYS B N 1
ATOM 4575 C CA . LYS B 1 42 ? -38.688 -3.039 -4.426 1 90.38 42 LYS B CA 1
ATOM 4576 C C . LYS B 1 42 ? -37.344 -2.342 -4.461 1 90.38 42 LYS B C 1
ATOM 4578 O O . LYS B 1 42 ? -37.062 -1.568 -5.379 1 90.38 42 LYS B O 1
ATOM 4583 N N . TYR B 1 43 ? -36.625 -2.574 -3.445 1 91.25 43 TYR B N 1
ATOM 4584 C CA . TYR B 1 43 ? -35.281 -1.976 -3.398 1 91.25 43 TYR B CA 1
ATOM 4585 C C . TYR B 1 43 ? -34.469 -2.369 -4.621 1 91.25 43 TYR B C 1
ATOM 4587 O O . TYR B 1 43 ? -34.375 -3.553 -4.957 1 91.25 43 TYR B O 1
ATOM 4595 N N . GLY B 1 44 ? -33.938 -1.446 -5.395 1 88.88 44 GLY B N 1
ATOM 4596 C CA . GLY B 1 44 ? -33.188 -1.767 -6.602 1 88.88 44 GLY B CA 1
ATOM 4597 C C . GLY B 1 44 ? -32.125 -0.756 -6.922 1 88.88 44 GLY B C 1
ATOM 4598 O O . GLY B 1 44 ? -32.125 -0.135 -7.988 1 88.88 44 GLY B O 1
ATOM 4599 N N . CYS B 1 45 ? -31.156 -0.55 -6.07 1 92.25 45 CYS B N 1
ATOM 4600 C CA . CYS B 1 45 ? -30.047 0.372 -6.301 1 92.25 45 CYS B CA 1
ATOM 4601 C C . CYS B 1 45 ? -28.766 -0.385 -6.629 1 92.25 45 CYS B C 1
ATOM 4603 O O . CYS B 1 45 ? -28.297 -1.197 -5.828 1 92.25 45 CYS B O 1
ATOM 4605 N N . ALA B 1 46 ? -28.297 -0.185 -7.852 1 93.88 46 ALA B N 1
ATOM 4606 C CA . ALA B 1 46 ? -27.031 -0.784 -8.273 1 93.88 46 ALA B CA 1
ATOM 4607 C C . ALA B 1 46 ? -25.953 0.275 -8.414 1 93.88 46 ALA B C 1
ATOM 4609 O O . ALA B 1 46 ? -26.047 1.361 -7.84 1 93.88 46 ALA B O 1
ATOM 4610 N N . ALA B 1 47 ? -24.906 -0.029 -9.094 1 93.31 47 ALA B N 1
ATOM 4611 C CA . ALA B 1 47 ? -23.719 0.823 -9.141 1 93.31 47 ALA B CA 1
ATOM 4612 C C . ALA B 1 47 ? -24.031 2.16 -9.805 1 93.31 47 ALA B C 1
ATOM 4614 O O . ALA B 1 47 ? -23.656 3.217 -9.297 1 93.31 47 ALA B O 1
ATOM 4615 N N . THR B 1 48 ? -24.766 2.119 -10.875 1 93.62 48 THR B N 1
ATOM 4616 C CA . THR B 1 48 ? -25.031 3.318 -11.656 1 93.62 48 THR B CA 1
ATOM 4617 C C . THR B 1 48 ? -25.938 4.273 -10.891 1 93.62 48 THR B C 1
ATOM 4619 O O . THR B 1 48 ? -25.672 5.477 -10.828 1 93.62 48 THR B O 1
ATOM 4622 N N . LYS B 1 49 ? -26.984 3.727 -10.414 1 95.06 49 LYS B N 1
ATOM 4623 C CA . LYS B 1 49 ? -27.906 4.555 -9.641 1 95.06 49 LYS B CA 1
ATOM 4624 C C . LYS B 1 49 ? -27.234 5.09 -8.383 1 95.06 49 LYS B C 1
ATOM 4626 O O . LYS B 1 49 ? -27.469 6.23 -7.98 1 95.06 49 LYS B O 1
ATOM 4631 N N . THR B 1 50 ? -26.422 4.25 -7.719 1 95.12 50 THR B N 1
ATOM 4632 C CA . THR B 1 50 ? -25.641 4.68 -6.562 1 95.12 50 THR B CA 1
ATOM 4633 C C . THR B 1 50 ? -24.766 5.883 -6.914 1 95.12 50 THR B C 1
ATOM 4635 O O . THR B 1 50 ? -24.766 6.883 -6.195 1 95.12 50 THR B O 1
ATOM 4638 N N . ALA B 1 51 ? -24.047 5.828 -8 1 94.44 51 ALA B N 1
ATOM 4639 C CA . ALA B 1 51 ? -23.203 6.93 -8.461 1 94.44 51 ALA B CA 1
ATOM 4640 C C . ALA B 1 51 ? -24.031 8.188 -8.703 1 94.44 51 ALA B C 1
ATOM 4642 O O . ALA B 1 51 ? -23.609 9.297 -8.344 1 94.44 51 ALA B O 1
ATOM 4643 N N . ALA B 1 52 ? -25.172 8 -9.281 1 95.62 52 ALA B N 1
ATOM 4644 C CA . ALA B 1 52 ? -26.047 9.133 -9.57 1 95.62 52 ALA B CA 1
ATOM 4645 C C . ALA B 1 52 ? -26.516 9.812 -8.289 1 95.62 52 ALA B C 1
ATOM 4647 O O . ALA B 1 52 ? -26.516 11.047 -8.195 1 95.62 52 ALA B O 1
ATOM 4648 N N . ILE B 1 53 ? -26.891 9.039 -7.336 1 96.44 53 ILE B N 1
ATOM 4649 C CA . ILE B 1 53 ? -27.359 9.578 -6.062 1 96.44 53 ILE B CA 1
ATOM 4650 C C . ILE B 1 53 ? -26.234 10.352 -5.387 1 96.44 53 ILE B C 1
ATOM 4652 O O . ILE B 1 53 ? -26.438 11.461 -4.887 1 96.44 53 ILE B O 1
ATOM 4656 N N . ILE B 1 54 ? -25.031 9.781 -5.398 1 95.69 54 ILE B N 1
ATOM 4657 C CA . ILE B 1 54 ? -23.875 10.406 -4.762 1 95.69 54 ILE B CA 1
ATOM 4658 C C . ILE B 1 54 ? -23.531 11.703 -5.484 1 95.69 54 ILE B C 1
ATOM 4660 O O . ILE B 1 54 ? -23.391 12.758 -4.852 1 95.69 54 ILE B O 1
ATOM 4664 N N . ASN B 1 55 ? -23.5 11.711 -6.809 1 94.88 55 ASN B N 1
ATOM 4665 C CA . ASN B 1 55 ? -22.984 12.82 -7.609 1 94.88 55 ASN B CA 1
ATOM 4666 C C . ASN B 1 55 ? -24 13.953 -7.727 1 94.88 55 ASN B C 1
ATOM 4668 O O . ASN B 1 55 ? -23.625 15.125 -7.727 1 94.88 55 ASN B O 1
ATOM 4672 N N . TYR B 1 56 ? -25.25 13.656 -7.766 1 94.25 56 TYR B N 1
ATOM 4673 C CA . TYR B 1 56 ? -26.188 14.68 -8.188 1 94.25 56 TYR B CA 1
ATOM 4674 C C . TYR B 1 56 ? -27.172 15.016 -7.07 1 94.25 56 TYR B C 1
ATOM 4676 O O . TYR B 1 56 ? -27.891 16.016 -7.145 1 94.25 56 TYR B O 1
ATOM 4684 N N . ALA B 1 57 ? -27.172 14.211 -6.07 1 94.62 57 ALA B N 1
ATOM 4685 C CA . ALA B 1 57 ? -28.062 14.516 -4.965 1 94.62 57 ALA B CA 1
ATOM 4686 C C . ALA B 1 57 ? -27.297 14.805 -3.684 1 94.62 57 ALA B C 1
ATOM 4688 O O . ALA B 1 57 ? -27.297 15.938 -3.186 1 94.62 57 ALA B O 1
ATOM 4689 N N . MET B 1 58 ? -26.516 13.867 -3.25 1 94.75 58 MET B N 1
ATOM 4690 C CA . MET B 1 58 ? -25.844 13.984 -1.96 1 94.75 58 MET B CA 1
ATOM 4691 C C . MET B 1 58 ? -24.766 15.055 -2.006 1 94.75 58 MET B C 1
ATOM 4693 O O . MET B 1 58 ? -24.641 15.867 -1.088 1 94.75 58 MET B O 1
ATOM 4697 N N . ALA B 1 59 ? -23.953 15.055 -3.041 1 94.69 59 ALA B N 1
ATOM 4698 C CA . ALA B 1 59 ? -22.844 16 -3.166 1 94.69 59 ALA B CA 1
ATOM 4699 C C . ALA B 1 59 ? -23.344 17.438 -3.164 1 94.69 59 ALA B C 1
ATOM 4701 O O . ALA B 1 59 ? -22.797 18.297 -2.467 1 94.69 59 ALA B O 1
ATOM 4702 N N . SER B 1 60 ? -24.422 17.703 -3.906 1 92.81 60 SER B N 1
ATOM 4703 C CA . SER B 1 60 ? -24.984 19.047 -3.98 1 92.81 60 SER B CA 1
ATOM 4704 C C . SER B 1 60 ? -25.562 19.469 -2.637 1 92.81 60 SER B C 1
ATOM 4706 O O . SER B 1 60 ? -25.422 20.625 -2.24 1 92.81 60 SER B O 1
ATOM 4708 N N . ASP B 1 61 ? -26.109 18.531 -1.995 1 93.69 61 ASP B N 1
ATOM 4709 C CA . ASP B 1 61 ? -26.719 18.812 -0.703 1 93.69 61 ASP B CA 1
ATOM 4710 C C . ASP B 1 61 ? -25.672 19.188 0.335 1 93.69 61 ASP B C 1
ATOM 4712 O O . ASP B 1 61 ? -25.938 19.984 1.243 1 93.69 61 ASP B O 1
ATOM 4716 N N . MET B 1 62 ? -24.562 18.656 0.228 1 92.5 62 MET B N 1
ATOM 4717 C CA . MET B 1 62 ? -23.5 18.922 1.182 1 92.5 62 MET B CA 1
ATOM 4718 C C . MET B 1 62 ? -22.703 20.172 0.782 1 92.5 62 MET B C 1
ATOM 4720 O O . MET B 1 62 ? -22.266 20.938 1.643 1 92.5 62 MET B O 1
ATOM 4724 N N . LYS B 1 63 ? -22.562 20.406 -0.492 1 94.19 63 LYS B N 1
ATOM 4725 C CA . LYS B 1 63 ? -21.734 21.484 -1.011 1 94.19 63 LYS B CA 1
ATOM 4726 C C . LYS B 1 63 ? -22.469 22.828 -0.918 1 94.19 63 LYS B C 1
ATOM 4728 O O . LYS B 1 63 ? -21.859 23.844 -0.599 1 94.19 63 LYS B O 1
ATOM 4733 N N . ASN B 1 64 ? -23.719 22.891 -1.09 1 94.69 64 ASN B N 1
ATOM 4734 C CA . ASN B 1 64 ? -24.484 24.141 -1.215 1 94.69 64 ASN B CA 1
ATOM 4735 C C . ASN B 1 64 ? -24.422 24.969 0.065 1 94.69 64 ASN B C 1
ATOM 4737 O O . ASN B 1 64 ? -24.203 26.172 0.014 1 94.69 64 ASN B O 1
ATOM 4741 N N . PRO B 1 65 ? -24.531 24.297 1.161 1 94.62 65 PRO B N 1
ATOM 4742 C CA . PRO B 1 65 ? -24.406 25.094 2.381 1 94.62 65 PRO B CA 1
ATOM 4743 C C . PRO B 1 65 ? -23.016 25.734 2.529 1 94.62 65 PRO B C 1
ATOM 4745 O O . PRO B 1 65 ? -22.906 26.828 3.068 1 94.62 65 PRO B O 1
ATOM 4748 N N . VAL B 1 66 ? -22.047 25.109 2.09 1 95.69 66 VAL B N 1
ATOM 4749 C CA . VAL B 1 66 ? -20.688 25.641 2.154 1 95.69 66 VAL B CA 1
ATOM 4750 C C . VAL B 1 66 ? -20.578 26.859 1.246 1 95.69 66 VAL B C 1
ATOM 4752 O O . VAL B 1 66 ? -20.094 27.922 1.67 1 95.69 66 VAL B O 1
ATOM 4755 N N . VAL B 1 67 ? -21.094 26.734 0.094 1 96.81 67 VAL B N 1
ATOM 4756 C CA . VAL B 1 67 ? -21.047 27.812 -0.884 1 96.81 67 VAL B CA 1
ATOM 4757 C C . VAL B 1 67 ? -21.828 29.031 -0.352 1 96.81 67 VAL B C 1
ATOM 4759 O O . VAL B 1 67 ? -21.344 30.156 -0.439 1 96.81 67 VAL B O 1
ATOM 4762 N N . SER B 1 68 ? -22.922 28.734 0.188 1 96.38 68 SER B N 1
ATOM 4763 C CA . SER B 1 68 ? -23.734 29.812 0.743 1 96.38 68 SER B CA 1
ATOM 4764 C C . SER B 1 68 ? -23 30.531 1.857 1 96.38 68 SER B C 1
ATOM 4766 O O . SER B 1 68 ? -23.016 31.766 1.92 1 96.38 68 SER B O 1
ATOM 4768 N N . SER B 1 69 ? -22.359 29.797 2.664 1 96.06 69 SER B N 1
ATOM 4769 C CA . SER B 1 69 ? -21.594 30.391 3.758 1 96.06 69 SER B CA 1
ATOM 4770 C C . SER B 1 69 ? -20.422 31.219 3.229 1 96.06 69 SER B C 1
ATOM 4772 O O . SER B 1 69 ? -20.109 32.281 3.781 1 96.06 69 SER B O 1
ATOM 4774 N N . MET B 1 70 ? -19.844 30.828 2.201 1 96.75 70 MET B N 1
ATOM 4775 C CA . MET B 1 70 ? -18.688 31.5 1.619 1 96.75 70 MET B CA 1
ATOM 4776 C C . MET B 1 70 ? -19.094 32.844 1.003 1 96.75 70 MET B C 1
ATOM 4778 O O . MET B 1 70 ? -18.281 33.75 0.923 1 96.75 70 MET B O 1
ATOM 4782 N N . LYS B 1 71 ? -20.328 32.906 0.587 1 96.12 71 LYS B N 1
ATOM 4783 C CA . LYS B 1 71 ? -20.828 34.156 -0.007 1 96.12 71 LYS B CA 1
ATOM 4784 C C . LYS B 1 71 ? -21.094 35.219 1.063 1 96.12 71 LYS B C 1
ATOM 4786 O O . LYS B 1 71 ? -21 36.406 0.796 1 96.12 71 LYS B O 1
ATOM 4791 N N . GLU B 1 72 ? -21.281 34.719 2.24 1 93.81 72 GLU B N 1
ATOM 4792 C CA . GLU B 1 72 ? -21.781 35.625 3.262 1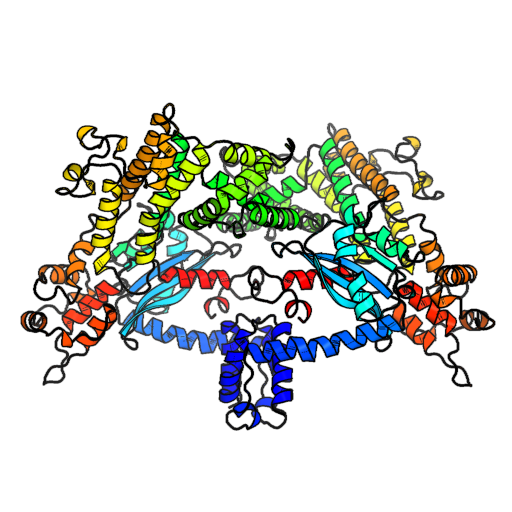 93.81 72 GLU B CA 1
ATOM 4793 C C . GLU B 1 72 ? -20.734 35.906 4.332 1 93.81 72 GLU B C 1
ATOM 4795 O O . GLU B 1 72 ? -20.844 36.844 5.098 1 93.81 72 GLU B O 1
ATOM 4800 N N . GLN B 1 73 ? -19.75 35.031 4.395 1 94.69 73 GLN B N 1
ATOM 4801 C CA . GLN B 1 73 ? -18.812 35.125 5.508 1 94.69 73 GLN B CA 1
ATOM 4802 C C . GLN B 1 73 ? -17.375 35.125 5.012 1 94.69 73 GLN B C 1
ATOM 4804 O O . GLN B 1 73 ? -17.078 34.625 3.92 1 94.69 73 GLN B O 1
ATOM 4809 N N . PRO B 1 74 ? -16.469 35.719 5.855 1 95.69 74 PRO B N 1
ATOM 4810 C CA . PRO B 1 74 ? -15.055 35.594 5.539 1 95.69 74 PRO B CA 1
ATOM 4811 C C . PRO B 1 74 ? -14.539 34.156 5.734 1 95.69 74 PRO B C 1
ATOM 4813 O O . PRO B 1 74 ? -15.039 33.438 6.594 1 95.69 74 PRO B O 1
ATOM 4816 N N . PHE B 1 75 ? -13.578 33.781 4.98 1 96.81 75 PHE B N 1
ATOM 4817 C CA . PHE B 1 75 ? -13.008 32.438 5.117 1 96.81 75 PHE B CA 1
ATOM 4818 C C . PHE B 1 75 ? -11.562 32.438 4.637 1 96.81 75 PHE B C 1
ATOM 4820 O O . PHE B 1 75 ? -11.086 33.375 4.035 1 96.81 75 PHE B O 1
ATOM 4827 N N . SER B 1 76 ? -10.859 31.453 5.004 1 96.31 76 SER B N 1
ATOM 4828 C CA . SER B 1 76 ? -9.531 31.156 4.477 1 96.31 76 SER B CA 1
ATOM 4829 C C . SER B 1 76 ? -9.562 29.953 3.549 1 96.31 76 SER B C 1
ATOM 4831 O O . SER B 1 76 ? -10.359 29.031 3.742 1 96.31 76 SER B O 1
ATOM 4833 N N . LEU B 1 77 ? -8.719 30.031 2.588 1 94.69 77 LEU B N 1
ATOM 4834 C CA . LEU B 1 77 ? -8.641 28.969 1.598 1 94.69 77 LEU B CA 1
ATOM 4835 C C . LEU B 1 77 ? -7.324 28.203 1.718 1 94.69 77 LEU B C 1
ATOM 4837 O O . LEU B 1 77 ? -6.266 28.812 1.886 1 94.69 77 LEU B O 1
ATOM 4841 N N . ALA B 1 78 ? -7.457 26.906 1.76 1 92.81 78 ALA B N 1
ATOM 4842 C CA . ALA B 1 78 ? -6.285 26.031 1.719 1 92.81 78 ALA B CA 1
ATOM 4843 C C . ALA B 1 78 ? -6.266 25.203 0.44 1 92.81 78 ALA B C 1
ATOM 4845 O O . ALA B 1 78 ? -7.305 24.703 -0.006 1 92.81 78 ALA B O 1
ATOM 4846 N N . VAL B 1 79 ? -5.121 25.109 -0.178 1 86.88 79 VAL B N 1
ATOM 4847 C CA . VAL B 1 79 ? -4.953 24.344 -1.411 1 86.88 79 VAL B CA 1
ATOM 4848 C C . VAL B 1 79 ? -3.725 23.438 -1.297 1 86.88 79 VAL B C 1
ATOM 4850 O O . VAL B 1 79 ? -2.676 23.875 -0.81 1 86.88 79 VAL B O 1
ATOM 4853 N N . ASP B 1 80 ? -3.893 22.188 -1.664 1 83 80 ASP B N 1
ATOM 4854 C CA . ASP B 1 80 ? -2.756 21.266 -1.701 1 83 80 ASP B CA 1
ATOM 4855 C C . ASP B 1 80 ? -2.947 20.203 -2.771 1 83 80 ASP B C 1
ATOM 4857 O O . ASP B 1 80 ? -4.074 19.766 -3.029 1 83 80 ASP B O 1
ATOM 4861 N N . GLY B 1 81 ? -1.821 19.953 -3.455 1 75.62 81 GLY B N 1
ATOM 4862 C CA . GLY B 1 81 ? -1.91 18.984 -4.539 1 75.62 81 GLY B CA 1
ATOM 4863 C C . GLY B 1 81 ? -1.738 17.562 -4.074 1 75.62 81 GLY B C 1
ATOM 4864 O O . GLY B 1 81 ? -1.014 17.297 -3.111 1 75.62 81 GLY B O 1
ATOM 4865 N N . SER B 1 82 ? -2.58 16.703 -4.723 1 67.56 82 SER B N 1
ATOM 4866 C CA . SER B 1 82 ? -2.387 15.273 -4.508 1 67.56 82 SER B CA 1
ATOM 4867 C C . SER B 1 82 ? -1.521 14.664 -5.602 1 67.56 82 SER B C 1
ATOM 4869 O O . SER B 1 82 ? -1.535 15.125 -6.746 1 67.56 82 SER B O 1
ATOM 4871 N N . SER B 1 83 ? -0.34 13.945 -5.477 1 58.53 83 SER B N 1
ATOM 4872 C CA . SER B 1 83 ? 0.698 13.516 -6.406 1 58.53 83 SER B CA 1
ATOM 4873 C C . SER B 1 83 ? 0.215 12.367 -7.277 1 58.53 83 SER B C 1
ATOM 4875 O O . SER B 1 83 ? 0.839 12.039 -8.289 1 58.53 83 SER B O 1
ATOM 4877 N N . ASP B 1 84 ? -0.969 11.742 -7.129 1 59.75 84 ASP B N 1
ATOM 4878 C CA . ASP B 1 84 ? -0.939 10.375 -7.625 1 59.75 84 ASP B CA 1
ATOM 4879 C C . ASP B 1 84 ? -2.014 10.148 -8.688 1 59.75 84 ASP B C 1
ATOM 4881 O O . ASP B 1 84 ? -2.508 9.031 -8.852 1 59.75 84 ASP B O 1
ATOM 4885 N N . THR B 1 85 ? -2.322 11.219 -9.492 1 62.28 85 THR B N 1
ATOM 4886 C CA . THR B 1 85 ? -3.428 10.836 -10.367 1 62.28 85 THR B CA 1
ATOM 4887 C C . THR B 1 85 ? -2.967 10.75 -11.82 1 62.28 85 THR B C 1
ATOM 4889 O O . THR B 1 85 ? -3.703 11.117 -12.734 1 62.28 85 THR B O 1
ATOM 4892 N N . GLY B 1 86 ? -1.805 10.219 -12.055 1 71.38 86 GLY B N 1
ATOM 4893 C CA . GLY B 1 86 ? -1.437 10.102 -13.453 1 71.38 86 GLY B CA 1
ATOM 4894 C C . GLY B 1 86 ? -0.998 11.414 -14.078 1 71.38 86 GLY B C 1
ATOM 4895 O O . GLY B 1 86 ? -0.105 12.086 -13.555 1 71.38 86 GLY B O 1
ATOM 4896 N N . THR B 1 87 ? -1.811 11.867 -15.133 1 77.62 87 THR B N 1
ATOM 4897 C CA . THR B 1 87 ? -1.438 13.055 -15.883 1 77.62 87 THR B CA 1
ATOM 4898 C C . THR B 1 87 ? -2.045 14.305 -15.258 1 77.62 87 THR B C 1
ATOM 4900 O O . THR B 1 87 ? -1.736 15.43 -15.664 1 77.62 87 THR B O 1
ATOM 4903 N N . GLU B 1 88 ? -2.883 14.055 -14.344 1 79.12 88 GLU B N 1
ATOM 4904 C CA . GLU B 1 88 ? -3.51 15.172 -13.641 1 79.12 88 GLU B CA 1
ATOM 4905 C C . GLU B 1 88 ? -3.383 15 -12.125 1 79.12 88 GLU B C 1
ATOM 4907 O O . GLU B 1 88 ? -3.35 13.875 -11.617 1 79.12 88 GLU B O 1
ATOM 4912 N N . SER B 1 89 ? -3.229 16.125 -11.531 1 79.06 89 SER B N 1
ATOM 4913 C CA . SER B 1 89 ? -3.199 16.125 -10.07 1 79.06 89 SER B CA 1
ATOM 4914 C C . SER B 1 89 ? -4.469 16.734 -9.492 1 79.06 89 SER B C 1
ATOM 4916 O O . SER B 1 89 ? -5.039 17.656 -10.07 1 79.06 89 SER B O 1
ATOM 4918 N N . MET B 1 90 ? -4.898 16.172 -8.445 1 82.5 90 MET B N 1
ATOM 4919 C CA . MET B 1 90 ? -6.062 16.719 -7.75 1 82.5 90 MET B CA 1
ATOM 4920 C C . MET B 1 90 ? -5.648 17.797 -6.758 1 82.5 90 MET B C 1
ATOM 4922 O O . MET B 1 90 ? -4.723 17.609 -5.969 1 82.5 90 MET B O 1
ATOM 4926 N N . TYR B 1 91 ? -6.328 18.906 -6.875 1 85.94 91 TYR B N 1
ATOM 4927 C CA . TYR B 1 91 ? -6.09 20.016 -5.973 1 85.94 91 TYR B CA 1
ATOM 4928 C C . TYR B 1 91 ? -7.363 20.391 -5.219 1 85.94 91 TYR B C 1
ATOM 4930 O O . TYR B 1 91 ? -8.125 21.25 -5.668 1 85.94 91 TYR B O 1
ATOM 4938 N N . PRO B 1 92 ? -7.523 19.766 -4.059 1 90.06 92 PRO B N 1
ATOM 4939 C CA . PRO B 1 92 ? -8.695 20.141 -3.258 1 90.06 92 PRO B CA 1
ATOM 4940 C C . PRO B 1 92 ? -8.609 21.562 -2.705 1 90.06 92 PRO B C 1
ATOM 4942 O O . PRO B 1 92 ? -7.535 22 -2.277 1 90.06 92 PRO B O 1
ATOM 4945 N N . LEU B 1 93 ? -9.688 22.266 -2.834 1 92.75 93 LEU B N 1
ATOM 4946 C CA . LEU B 1 93 ? -9.867 23.562 -2.182 1 92.75 93 LEU B CA 1
ATOM 4947 C C . LEU B 1 93 ? -10.641 23.406 -0.877 1 92.75 93 LEU B C 1
ATOM 4949 O O . LEU B 1 93 ? -11.828 23.062 -0.89 1 92.75 93 LEU B O 1
ATOM 4953 N N . VAL B 1 94 ? -9.961 23.625 0.181 1 94.75 94 VAL B N 1
ATOM 4954 C CA . VAL B 1 94 ? -10.562 23.484 1.504 1 94.75 94 VAL B CA 1
ATOM 4955 C C . VAL B 1 94 ? -10.758 24.859 2.131 1 94.75 94 VAL B C 1
ATOM 4957 O O . VAL B 1 94 ? -9.844 25.703 2.107 1 94.75 94 VAL B O 1
ATOM 4960 N N . VAL B 1 95 ? -11.953 25.109 2.627 1 96.31 95 VAL B N 1
ATOM 4961 C CA . VAL B 1 95 ? -12.258 26.406 3.211 1 96.31 95 VAL B CA 1
ATOM 4962 C C . VAL B 1 95 ? -12.336 26.281 4.73 1 96.31 95 VAL B C 1
ATOM 4964 O O . VAL B 1 95 ? -12.898 25.328 5.258 1 96.31 95 VAL B O 1
ATOM 4967 N N . ARG B 1 96 ? -11.641 27.125 5.355 1 95.69 96 ARG B N 1
ATOM 4968 C CA . ARG B 1 96 ? -11.805 27.328 6.789 1 95.69 96 ARG B CA 1
ATOM 4969 C C . ARG B 1 96 ? -12.805 28.438 7.074 1 95.69 96 ARG B C 1
ATOM 4971 O O . ARG B 1 96 ? -12.547 29.609 6.773 1 95.69 96 ARG B O 1
ATOM 4978 N N . ILE B 1 97 ? -13.922 28.109 7.684 1 96.38 97 ILE B N 1
ATOM 4979 C CA . ILE B 1 97 ? -15.023 29.062 7.816 1 96.38 97 ILE B CA 1
ATOM 4980 C C . ILE B 1 97 ? -15.734 28.844 9.148 1 96.38 97 ILE B C 1
ATOM 4982 O O . ILE B 1 97 ? -15.656 27.75 9.734 1 96.38 97 ILE B O 1
ATOM 4986 N N . PHE B 1 98 ? -16.234 29.906 9.672 1 96.56 98 PHE B N 1
ATOM 4987 C CA . PHE B 1 98 ? -17.016 29.812 10.898 1 96.56 98 PHE B CA 1
ATOM 4988 C C . PHE B 1 98 ? -18.391 29.219 10.625 1 96.56 98 PHE B C 1
ATOM 4990 O O . PHE B 1 98 ? -19.219 29.844 9.945 1 96.56 98 PHE B O 1
ATOM 4997 N N . ASP B 1 99 ? -18.641 28.062 11.141 1 94.69 99 ASP B N 1
ATOM 4998 C CA . ASP B 1 99 ? -19.953 27.438 11.023 1 94.69 99 ASP B CA 1
ATOM 4999 C C . ASP B 1 99 ? -20.922 28 12.047 1 94.69 99 ASP B C 1
ATOM 5001 O O . ASP B 1 99 ? -20.859 27.672 13.234 1 94.69 99 ASP B O 1
ATOM 5005 N N . ILE B 1 100 ? -21.844 28.703 11.562 1 90.12 100 ILE B N 1
ATOM 5006 C CA . ILE B 1 100 ? -22.75 29.438 12.422 1 90.12 100 ILE B CA 1
ATOM 5007 C C . ILE B 1 100 ? -23.641 28.453 13.195 1 90.12 100 ILE B C 1
ATOM 5009 O O . ILE B 1 100 ? -23.938 28.672 14.367 1 90.12 100 ILE B O 1
ATOM 5013 N N . ASN B 1 101 ? -23.984 27.422 12.547 1 89.31 101 ASN B N 1
ATOM 5014 C CA . ASN B 1 101 ? -24.875 26.453 13.172 1 89.31 101 ASN B CA 1
ATOM 5015 C C . ASN B 1 101 ? -24.172 25.688 14.297 1 89.31 101 ASN B C 1
ATOM 5017 O O . ASN B 1 101 ? -24.781 25.375 15.32 1 89.31 101 ASN B O 1
ATOM 5021 N N . ARG B 1 102 ? -22.953 25.5 14.156 1 91.56 102 ARG B N 1
ATOM 5022 C CA . ARG B 1 102 ? -22.188 24.75 15.148 1 91.56 102 ARG B CA 1
ATOM 5023 C C . ARG B 1 102 ? -21.516 25.688 16.141 1 91.56 102 ARG B C 1
ATOM 5025 O O . ARG B 1 102 ? -21.094 25.25 17.219 1 91.56 102 ARG B O 1
ATOM 5032 N N . GLY B 1 103 ? -21.328 26.906 15.75 1 92.94 103 GLY B N 1
ATOM 5033 C CA . GLY B 1 103 ? -20.641 27.875 16.594 1 92.94 103 GLY B CA 1
ATOM 5034 C C . GLY B 1 103 ? -19.141 27.625 16.688 1 92.94 103 GLY B C 1
ATOM 5035 O O . GLY B 1 103 ? -18.547 27.828 17.75 1 92.94 103 GLY B O 1
ATOM 5036 N N . GLU B 1 104 ? -18.578 27.094 15.656 1 95.25 104 GLU B N 1
ATOM 5037 C CA . GLU B 1 104 ? -17.141 26.781 15.68 1 95.25 104 GLU B CA 1
ATOM 5038 C C . GLU B 1 104 ? -16.531 26.906 14.281 1 95.25 104 GLU B C 1
ATOM 5040 O O . GLU B 1 104 ? -17.25 26.922 13.281 1 95.25 104 GLU B O 1
ATOM 5045 N N . VAL B 1 105 ? -15.273 27.031 14.258 1 95.94 105 VAL B N 1
ATOM 5046 C CA . VAL B 1 105 ? -14.531 27.062 13.008 1 95.94 105 VAL B CA 1
ATOM 5047 C C . VAL B 1 105 ? -14.289 25.641 12.516 1 95.94 105 VAL B C 1
ATOM 5049 O O . VAL B 1 105 ? -13.898 24.766 13.289 1 95.94 105 VAL B O 1
ATOM 5052 N N . CYS B 1 106 ? -14.602 25.391 11.281 1 93 106 CYS B N 1
ATOM 5053 C CA . CYS B 1 106 ? -14.414 24.047 10.727 1 93 106 CYS B CA 1
ATOM 5054 C C . CYS B 1 106 ? -13.812 24.125 9.32 1 93 106 CYS B C 1
ATOM 5056 O O . CYS B 1 106 ? -14.156 25.016 8.547 1 93 106 CYS B O 1
ATOM 5058 N N . PRO B 1 107 ? -12.852 23.25 9.047 1 94.06 107 PRO B N 1
ATOM 5059 C CA . PRO B 1 107 ? -12.461 23.078 7.648 1 94.06 107 PRO B CA 1
ATOM 5060 C C . PRO B 1 107 ? -13.477 22.281 6.844 1 94.06 107 PRO B C 1
ATOM 5062 O O . PRO B 1 107 ? -14.031 21.297 7.344 1 94.06 107 PRO B O 1
ATOM 5065 N N . LYS B 1 108 ? -13.781 22.719 5.648 1 94.25 108 LYS B N 1
ATOM 5066 C CA . LYS B 1 108 ? -14.734 22.047 4.766 1 94.25 108 LYS B CA 1
ATOM 5067 C C . LYS B 1 108 ? -14.203 21.984 3.338 1 94.25 108 LYS B C 1
ATOM 5069 O O . LYS B 1 108 ? -13.602 22.938 2.844 1 94.25 108 LYS B O 1
ATOM 5074 N N . LEU B 1 109 ? -14.391 20.844 2.719 1 94.5 109 LEU B N 1
ATOM 5075 C CA . LEU B 1 109 ? -14.055 20.734 1.303 1 94.5 109 LEU B CA 1
ATOM 5076 C C . LEU B 1 109 ? -15.055 21.516 0.449 1 94.5 109 LEU B C 1
ATOM 5078 O O . LEU B 1 109 ? -16.266 21.266 0.52 1 94.5 109 LEU B O 1
ATOM 5082 N N . TRP B 1 110 ? -14.57 22.391 -0.35 1 94.88 110 TRP B N 1
ATOM 5083 C CA . TRP B 1 110 ? -15.438 23.203 -1.209 1 94.88 110 TRP B CA 1
ATOM 5084 C C . TRP B 1 110 ? -15.414 22.672 -2.641 1 94.88 110 TRP B C 1
ATOM 5086 O O . TRP B 1 110 ? -16.469 22.391 -3.219 1 94.88 110 TRP B O 1
ATOM 5096 N N . HIS B 1 111 ? -14.242 22.516 -3.07 1 91.88 111 HIS B N 1
ATOM 5097 C CA . HIS B 1 111 ? -14.109 22.219 -4.492 1 91.88 111 HIS B CA 1
ATOM 5098 C C . HIS B 1 111 ? -12.859 21.375 -4.762 1 91.88 111 HIS B C 1
ATOM 5100 O O . HIS B 1 111 ? -11.914 21.391 -3.965 1 91.88 111 HIS B O 1
ATOM 5106 N N . MET B 1 112 ? -12.93 20.609 -5.879 1 89.38 112 MET B N 1
ATOM 5107 C CA . MET B 1 112 ? -11.789 19.828 -6.34 1 89.38 112 MET B CA 1
ATOM 5108 C C . MET B 1 112 ? -11.352 20.266 -7.734 1 89.38 112 MET B C 1
ATOM 5110 O O . MET B 1 112 ? -12.133 20.203 -8.68 1 89.38 112 MET B O 1
ATOM 5114 N N . CYS B 1 113 ? -10.102 20.672 -7.754 1 85.5 113 CYS B N 1
ATOM 5115 C CA . CYS B 1 113 ? -9.562 21.062 -9.055 1 85.5 113 CYS B CA 1
ATOM 5116 C C . CYS B 1 113 ? -8.703 19.953 -9.641 1 85.5 113 CYS B C 1
ATOM 5118 O O . CYS B 1 113 ? -8.039 19.219 -8.906 1 85.5 113 CYS B O 1
ATOM 5120 N N . LEU B 1 114 ? -8.789 19.781 -10.938 1 81.81 114 LEU B N 1
ATOM 5121 C CA . LEU B 1 114 ? -7.922 18.875 -11.68 1 81.81 114 LEU B CA 1
ATOM 5122 C C . LEU B 1 114 ? -6.883 19.672 -12.484 1 81.81 114 LEU B C 1
ATOM 5124 O O . LEU B 1 114 ? -7.238 20.484 -13.336 1 81.81 114 LEU B O 1
ATOM 5128 N N . ILE B 1 115 ? -5.641 19.359 -12.102 1 78.44 115 ILE B N 1
ATOM 5129 C CA . ILE B 1 115 ? -4.602 20.203 -12.672 1 78.44 115 ILE B CA 1
ATOM 5130 C C . ILE B 1 115 ? -3.574 19.344 -13.406 1 78.44 115 ILE B C 1
ATOM 5132 O O . ILE B 1 115 ? -3.098 18.344 -12.867 1 78.44 115 ILE B O 1
ATOM 5136 N N . SER B 1 116 ? -3.346 19.688 -14.602 1 73.19 116 SER B N 1
ATOM 5137 C CA . SER B 1 116 ? -2.322 18.984 -15.375 1 73.19 116 SER B CA 1
ATOM 5138 C C . SER B 1 116 ? -0.979 19.703 -15.289 1 73.19 116 SER B C 1
ATOM 5140 O O . SER B 1 116 ? 0.074 19.078 -15.406 1 73.19 116 SER B O 1
ATOM 5142 N N . ASP B 1 117 ? -1.054 21.078 -15.156 1 70.56 117 ASP B N 1
ATOM 5143 C CA . ASP B 1 117 ? 0.148 21.891 -14.992 1 70.56 117 ASP B CA 1
ATOM 5144 C C . ASP B 1 117 ? 0.371 22.234 -13.523 1 70.56 117 ASP B C 1
ATOM 5146 O O . ASP B 1 117 ? -0.281 23.141 -12.992 1 70.56 117 ASP B O 1
ATOM 5150 N N . SER B 1 118 ? 1.347 21.625 -12.922 1 66.12 118 SER B N 1
ATOM 5151 C CA . SER B 1 118 ? 1.529 21.75 -11.484 1 66.12 118 SER B CA 1
ATOM 5152 C C . SER B 1 118 ? 2.32 23.016 -11.141 1 66.12 118 SER B C 1
ATOM 5154 O O . SER B 1 118 ? 2.695 23.219 -9.984 1 66.12 118 SER B O 1
ATOM 5156 N N . ARG B 1 119 ? 2.639 23.969 -12.273 1 70.56 119 ARG B N 1
ATOM 5157 C CA . ARG B 1 119 ? 3.23 25.281 -12.008 1 70.56 119 ARG B CA 1
ATOM 5158 C C . ARG B 1 119 ? 2.195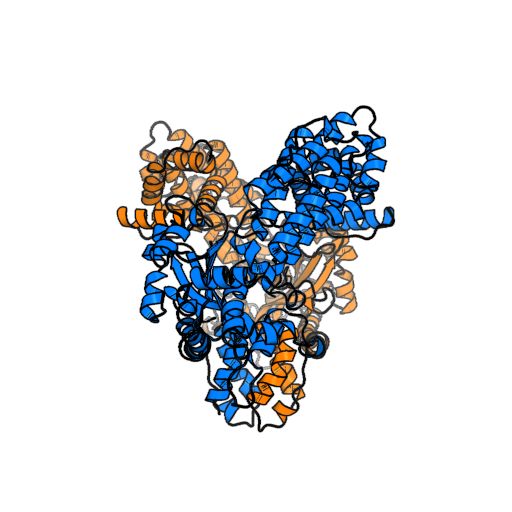 26.25 -11.445 1 70.56 119 ARG B C 1
ATOM 5160 O O . ARG B 1 119 ? 0.995 26.078 -11.672 1 70.56 119 ARG B O 1
ATOM 5167 N N . ALA B 1 120 ? 2.641 27.188 -10.617 1 68.25 120 ALA B N 1
ATOM 5168 C CA . ALA B 1 120 ? 1.769 28.141 -9.93 1 68.25 120 ALA B CA 1
ATOM 5169 C C . ALA B 1 120 ? 0.736 28.719 -10.883 1 68.25 120 ALA B C 1
ATOM 5171 O O . ALA B 1 120 ? -0.452 28.797 -10.555 1 68.25 120 ALA B O 1
ATOM 5172 N N . LYS B 1 121 ? 1.218 29.188 -12.023 1 67.38 121 LYS B N 1
ATOM 5173 C CA . LYS B 1 121 ? 0.333 29.781 -13.016 1 67.38 121 LYS B CA 1
ATOM 5174 C C . LYS B 1 121 ? -0.713 28.781 -13.5 1 67.38 121 LYS B C 1
ATOM 5176 O O . LYS B 1 121 ? -1.882 29.141 -13.68 1 67.38 121 LYS B O 1
ATOM 5181 N N . GLY B 1 122 ? -0.231 27.578 -13.688 1 68.31 122 GLY B N 1
ATOM 5182 C CA . GLY B 1 122 ? -1.14 26.531 -14.117 1 68.31 122 GLY B CA 1
ATOM 5183 C C . GLY B 1 122 ? -2.191 26.188 -13.086 1 68.31 122 GLY B C 1
ATOM 5184 O O . GLY B 1 122 ? -3.369 26.016 -13.414 1 68.31 122 GLY B O 1
ATOM 5185 N N . ILE B 1 123 ? -1.708 26.219 -11.875 1 69.5 123 ILE B N 1
ATOM 5186 C CA . ILE B 1 123 ? -2.621 25.906 -10.773 1 69.5 123 ILE B CA 1
ATOM 5187 C C . ILE B 1 123 ? -3.672 27.016 -10.656 1 69.5 123 ILE B C 1
ATOM 5189 O O . ILE B 1 123 ? -4.867 26.734 -10.547 1 69.5 123 ILE B O 1
ATOM 5193 N N . PHE B 1 124 ? -3.102 28.297 -10.727 1 70.06 124 PHE B N 1
ATOM 5194 C CA . PHE B 1 124 ? -4.016 29.422 -10.547 1 70.06 124 PHE B CA 1
ATOM 5195 C C . PHE B 1 124 ? -4.902 29.594 -11.773 1 70.06 124 PHE B C 1
ATOM 5197 O O . PHE B 1 124 ? -6.102 29.844 -11.648 1 70.06 124 PHE B O 1
ATOM 5204 N N . ALA B 1 125 ? -4.102 29.75 -12.945 1 61.16 125 ALA B N 1
ATOM 5205 C CA . ALA B 1 125 ? -4.832 29.984 -14.188 1 61.16 125 ALA B CA 1
ATOM 5206 C C . ALA B 1 125 ? -5.797 28.844 -14.484 1 61.16 125 ALA B C 1
ATOM 5208 O O . ALA B 1 125 ? -6.945 29.078 -14.867 1 61.16 125 ALA B O 1
ATOM 5209 N N . GLN B 1 126 ? -4.906 27.797 -14.523 1 50.22 126 GLN B N 1
ATOM 5210 C CA . GLN B 1 126 ? -5.715 26.609 -14.805 1 50.22 126 GLN B CA 1
ATOM 5211 C C . GLN B 1 126 ? -6.504 26.188 -13.57 1 50.22 126 GLN B C 1
ATOM 5213 O O . GLN B 1 126 ? -7.344 25.281 -13.641 1 50.22 126 GLN B O 1
ATOM 5218 N N . VAL B 1 127 ? -5.699 26.406 -12.336 1 51.25 127 VAL B N 1
ATOM 5219 C CA . VAL B 1 127 ? -6.359 25.828 -11.164 1 51.25 127 VAL B CA 1
ATOM 5220 C C . VAL B 1 127 ? -7.844 26.188 -11.18 1 51.25 127 VAL B C 1
ATOM 5222 O O . VAL B 1 127 ? -8.625 25.672 -10.383 1 51.25 127 VAL B O 1
ATOM 5225 N N . GLN B 1 128 ? -8.25 26.438 -12 1 69.31 128 GLN B N 1
ATOM 5226 C CA . GLN B 1 128 ? -9.711 26.422 -12.062 1 69.31 128 GLN B CA 1
ATOM 5227 C C . GLN B 1 128 ? -10.32 27.062 -10.812 1 69.31 128 GLN B C 1
ATOM 5229 O O . GLN B 1 128 ? -11.516 26.906 -10.555 1 69.31 128 GLN B O 1
ATOM 5234 N N . VAL B 1 129 ? -9.227 27.75 -10.016 1 80.75 129 VAL B N 1
ATOM 5235 C CA . VAL B 1 129 ? -9.742 28.375 -8.805 1 80.75 129 VAL B CA 1
ATOM 5236 C C . VAL B 1 129 ? -10.617 29.578 -9.172 1 80.75 129 VAL B C 1
ATOM 5238 O O . VAL B 1 129 ? -11.742 29.703 -8.68 1 80.75 129 VAL B O 1
ATOM 5241 N N . SER B 1 130 ? -10.023 30.328 -10.141 1 84.62 130 SER B N 1
ATOM 5242 C CA . SER B 1 130 ? -10.781 31.5 -10.57 1 84.62 130 SER B CA 1
ATOM 5243 C C . SER B 1 130 ? -12.125 31.094 -11.172 1 84.62 130 SER B C 1
ATOM 5245 O O . SER B 1 130 ? -13.133 31.766 -10.93 1 84.62 130 SER B O 1
ATOM 5247 N N . ASP B 1 131 ? -12.047 30.047 -11.859 1 86.06 131 ASP B N 1
ATOM 5248 C CA . ASP B 1 131 ? -13.273 29.562 -12.477 1 86.06 131 ASP B CA 1
ATOM 5249 C C . ASP B 1 131 ? -14.281 29.109 -11.422 1 86.06 131 ASP B C 1
ATOM 5251 O O . ASP B 1 131 ? -15.484 29.312 -11.586 1 86.06 131 ASP B O 1
ATOM 5255 N N . ALA B 1 132 ? -13.766 28.516 -10.43 1 89.38 132 ALA B N 1
ATOM 5256 C CA . ALA B 1 132 ? -14.641 28.078 -9.352 1 89.38 132 ALA B CA 1
ATOM 5257 C C . ALA B 1 132 ? -15.305 29.266 -8.664 1 89.38 132 ALA B C 1
ATOM 5259 O O . ALA B 1 132 ? -16.5 29.234 -8.383 1 89.38 132 ALA B O 1
ATOM 5260 N N . PHE B 1 133 ? -14.578 30.328 -8.406 1 92.94 133 PHE B N 1
ATOM 5261 C CA . PHE B 1 133 ? -15.117 31.531 -7.777 1 92.94 133 PHE B CA 1
ATOM 5262 C C . PHE B 1 133 ? -16.203 32.156 -8.648 1 92.94 133 PHE B C 1
ATOM 5264 O O . PHE B 1 133 ? -17.25 32.562 -8.148 1 92.94 133 PHE B O 1
ATOM 5271 N N . LYS B 1 134 ? -15.914 32.125 -9.953 1 92.06 134 LYS B N 1
ATOM 5272 C CA . LYS B 1 134 ? -16.875 32.656 -10.891 1 92.06 134 LYS B CA 1
ATOM 5273 C C . LYS B 1 134 ? -18.141 31.797 -10.961 1 92.06 134 LYS B C 1
ATOM 5275 O O . LYS B 1 134 ? -19.25 32.312 -10.898 1 92.06 134 LYS B O 1
ATOM 5280 N N . LYS B 1 135 ? -17.906 30.594 -11.023 1 91.25 135 LYS B N 1
ATOM 5281 C CA . LYS B 1 135 ? -19 29.641 -11.164 1 91.25 135 LYS B CA 1
ATOM 5282 C C . LYS B 1 135 ? -19.984 29.75 -10 1 91.25 135 LYS B C 1
ATOM 5284 O O . LYS B 1 135 ? -21.188 29.672 -10.195 1 91.25 135 LYS B O 1
ATOM 5289 N N . TYR B 1 136 ? -19.484 29.969 -8.867 1 93.94 136 TYR B N 1
ATOM 5290 C CA . TYR B 1 136 ? -20.344 29.969 -7.684 1 93.94 136 TYR B CA 1
ATOM 5291 C C . TYR B 1 136 ? -20.578 31.391 -7.184 1 93.94 136 TYR B C 1
ATOM 5293 O O . TYR B 1 136 ? -21.188 31.578 -6.129 1 93.94 136 TYR B O 1
ATOM 5301 N N . SER B 1 137 ? -20.062 32.344 -7.828 1 95 137 SER B N 1
ATOM 5302 C CA . SER B 1 137 ? -20.25 33.75 -7.516 1 95 137 SER B CA 1
ATOM 5303 C C . SER B 1 137 ? -19.781 34.094 -6.102 1 95 137 SER B C 1
ATOM 5305 O O . SER B 1 137 ? -20.5 34.719 -5.336 1 95 137 SER B O 1
ATOM 5307 N N . ILE B 1 138 ? -18.672 33.531 -5.789 1 95.81 138 ILE B N 1
ATOM 5308 C CA . ILE B 1 138 ? -18.062 33.812 -4.488 1 95.81 138 ILE B CA 1
ATOM 5309 C C . ILE B 1 138 ? -17.25 35.094 -4.555 1 95.81 138 ILE B C 1
ATOM 5311 O O . ILE B 1 138 ? -16.359 35.219 -5.387 1 95.81 138 ILE B O 1
ATOM 5315 N N . PRO B 1 139 ? -17.547 36.031 -3.721 1 94.88 139 PRO B N 1
ATOM 5316 C CA . PRO B 1 139 ? -16.766 37.281 -3.742 1 94.88 139 PRO B CA 1
ATOM 5317 C C . PRO B 1 139 ? -15.328 37.094 -3.264 1 94.88 139 PRO B C 1
ATOM 5319 O O . PRO B 1 139 ? -15.109 36.5 -2.201 1 94.88 139 PRO B O 1
ATOM 5322 N N . TRP B 1 140 ? -14.367 37.594 -3.959 1 93.81 140 TRP B N 1
ATOM 5323 C CA . TRP B 1 140 ? -12.961 37.469 -3.605 1 93.81 140 TRP B CA 1
ATOM 5324 C C . TRP B 1 140 ? -12.664 38.188 -2.295 1 93.81 140 TRP B C 1
ATOM 5326 O O . TRP B 1 140 ? -11.734 37.844 -1.573 1 93.81 140 TRP B O 1
ATOM 5336 N N . GLU B 1 141 ? -13.438 39.219 -1.953 1 93.06 141 GLU B N 1
ATOM 5337 C CA . GLU B 1 141 ? -13.25 40 -0.736 1 93.06 141 GLU B CA 1
ATOM 5338 C C . GLU B 1 141 ? -13.445 39.125 0.509 1 93.06 141 GLU B C 1
ATOM 5340 O O . GLU B 1 141 ? -12.945 39.469 1.585 1 93.06 141 GLU B O 1
ATOM 5345 N N . ASN B 1 142 ? -14.164 38 0.313 1 95.38 142 ASN B N 1
ATOM 5346 C CA . ASN B 1 142 ? -14.445 37.156 1.456 1 95.38 142 ASN B CA 1
ATOM 5347 C C . ASN B 1 142 ? -13.273 36.188 1.747 1 95.38 142 ASN B C 1
ATOM 5349 O O . ASN B 1 142 ? -13.219 35.594 2.809 1 95.38 142 ASN B O 1
ATOM 5353 N N . VAL B 1 143 ? -12.367 36.125 0.816 1 95.81 143 VAL B N 1
ATOM 5354 C CA . VAL B 1 143 ? -11.141 35.375 1.083 1 95.81 143 VAL B CA 1
ATOM 5355 C C . VAL B 1 143 ? -10.164 36.25 1.859 1 95.81 143 VAL B C 1
ATOM 5357 O O . VAL B 1 143 ? -9.555 37.188 1.291 1 95.81 143 VAL B O 1
ATOM 5360 N N . ILE B 1 144 ? -9.977 35.906 3.062 1 96.44 144 ILE B N 1
ATOM 5361 C CA . ILE B 1 144 ? -9.172 36.812 3.857 1 96.44 144 ILE B CA 1
ATOM 5362 C C . ILE B 1 144 ? -7.875 36.156 4.281 1 96.44 144 ILE B C 1
ATOM 5364 O O . ILE B 1 144 ? -6.98 36.781 4.84 1 96.44 144 ILE B O 1
ATOM 5368 N N . GLY B 1 145 ? -7.805 34.875 4.07 1 95.62 145 GLY B N 1
ATOM 5369 C CA . GLY B 1 145 ? -6.609 34.094 4.402 1 95.62 145 GLY B CA 1
ATOM 5370 C C . GLY B 1 145 ? -6.305 33 3.395 1 95.62 145 GLY B C 1
ATOM 5371 O O . GLY B 1 145 ? -7.211 32.469 2.75 1 95.62 145 GLY B O 1
ATOM 5372 N N . LEU B 1 146 ? -5.055 32.688 3.254 1 93.38 146 LEU B N 1
ATOM 5373 C CA . LEU B 1 146 ? -4.582 31.625 2.365 1 93.38 146 LEU B CA 1
ATOM 5374 C C . LEU B 1 146 ? -3.584 30.734 3.082 1 93.38 146 LEU B C 1
ATOM 5376 O O . LEU B 1 146 ? -2.572 31.203 3.604 1 93.38 146 LEU B O 1
ATOM 5380 N N . SER B 1 147 ? -3.963 29.484 3.164 1 90.88 147 SER B N 1
ATOM 5381 C CA . SER B 1 147 ? -3.096 28.469 3.768 1 90.88 147 SER B CA 1
ATOM 5382 C C . SER B 1 147 ? -2.402 27.625 2.703 1 90.88 147 SER B C 1
ATOM 5384 O O . SER B 1 147 ? -3.043 26.828 2.029 1 90.88 147 SER B O 1
ATOM 5386 N N . LEU B 1 148 ? -1.129 27.797 2.555 1 87.56 148 LEU B N 1
ATOM 5387 C CA . LEU B 1 148 ? -0.326 27.078 1.569 1 87.56 148 LEU B CA 1
ATOM 5388 C C . LEU B 1 148 ? 0.895 26.438 2.225 1 87.56 148 LEU B C 1
ATOM 5390 O O . LEU B 1 148 ? 1.388 26.938 3.24 1 87.56 148 LEU B O 1
ATOM 5394 N N . ASP B 1 149 ? 1.245 25.359 1.665 1 82.81 149 ASP B N 1
ATOM 5395 C CA . ASP B 1 149 ? 2.502 24.812 2.154 1 82.81 149 ASP B CA 1
ATOM 5396 C C . ASP B 1 149 ? 3.684 25.703 1.77 1 82.81 149 ASP B C 1
ATOM 5398 O O . ASP B 1 149 ? 3.527 26.641 0.998 1 82.81 149 ASP B O 1
ATOM 5402 N N . ASN B 1 150 ? 4.832 25.422 2.285 1 83.06 150 ASN B N 1
ATOM 5403 C CA . ASN B 1 150 ? 5.961 26.344 2.199 1 83.06 150 ASN B CA 1
ATOM 5404 C C . ASN B 1 150 ? 6.797 26.094 0.947 1 83.06 150 ASN B C 1
ATOM 5406 O O . ASN B 1 150 ? 7.891 26.641 0.807 1 83.06 150 ASN B O 1
ATOM 5410 N N . THR B 1 151 ? 6.316 25.438 -0.018 1 82.69 151 THR B N 1
ATOM 5411 C CA . THR B 1 151 ? 7.066 25.125 -1.23 1 82.69 151 THR B CA 1
ATOM 5412 C C . THR B 1 151 ? 7.195 26.359 -2.113 1 82.69 151 THR B C 1
ATOM 5414 O O . THR B 1 151 ? 6.426 27.312 -1.971 1 82.69 151 THR B O 1
ATOM 5417 N N . SER B 1 152 ? 8.125 26.312 -3.004 1 81.31 152 SER B N 1
ATOM 5418 C CA . SER B 1 152 ? 8.383 27.453 -3.885 1 81.31 152 SER B CA 1
ATOM 5419 C C . SER B 1 152 ? 7.199 27.703 -4.816 1 81.31 152 SER B C 1
ATOM 5421 O O . SER B 1 152 ? 6.906 28.844 -5.156 1 81.31 152 SER B O 1
ATOM 5423 N N . VAL B 1 153 ? 6.527 26.703 -5.141 1 80.62 153 VAL B N 1
ATOM 5424 C CA . VAL B 1 153 ? 5.371 26.828 -6.02 1 80.62 153 VAL B CA 1
ATOM 5425 C C . VAL B 1 153 ? 4.281 27.641 -5.328 1 80.62 153 VAL B C 1
ATOM 5427 O O . VAL B 1 153 ? 3.596 28.438 -5.973 1 80.62 153 VAL B O 1
ATOM 5430 N N . ASN B 1 154 ? 4.172 27.438 -4.09 1 84.5 154 ASN B N 1
ATOM 5431 C CA . ASN B 1 154 ? 3.121 28.094 -3.316 1 84.5 154 ASN B CA 1
ATOM 5432 C C . ASN B 1 154 ? 3.559 29.469 -2.824 1 84.5 154 ASN B C 1
ATOM 5434 O O . ASN B 1 154 ? 2.846 30.453 -3.012 1 84.5 154 ASN B O 1
ATOM 5438 N N . MET B 1 155 ? 4.852 29.5 -2.326 1 83.44 155 MET B N 1
ATOM 5439 C CA . MET B 1 155 ? 5.258 30.672 -1.574 1 83.44 155 MET B CA 1
ATOM 5440 C C . MET B 1 155 ? 6.383 31.422 -2.287 1 83.44 155 MET B C 1
ATOM 5442 O O . MET B 1 155 ? 6.938 32.375 -1.753 1 83.44 155 MET B O 1
ATOM 5446 N N . GLY B 1 156 ? 6.645 31.031 -3.477 1 80.5 156 GLY B N 1
ATOM 5447 C CA . GLY B 1 156 ? 7.688 31.719 -4.211 1 80.5 156 GLY B CA 1
ATOM 5448 C C . GLY B 1 156 ? 7.402 33.188 -4.402 1 80.5 156 GLY B C 1
ATOM 5449 O O . GLY B 1 156 ? 6.262 33.594 -4.652 1 80.5 156 GLY B O 1
ATOM 5450 N N . ARG B 1 157 ? 8.391 34.031 -4.324 1 79.19 157 ARG B N 1
ATOM 5451 C CA . ARG B 1 157 ? 8.266 35.469 -4.27 1 79.19 157 ARG B CA 1
ATOM 5452 C C . ARG B 1 157 ? 7.715 36.031 -5.578 1 79.19 157 ARG B C 1
ATOM 5454 O O . ARG B 1 157 ? 6.879 36.938 -5.574 1 79.19 157 ARG B O 1
ATOM 5461 N N . HIS B 1 158 ? 8.117 35.469 -6.637 1 79.94 158 HIS B N 1
ATOM 5462 C CA . HIS B 1 158 ? 7.797 36.094 -7.91 1 79.94 158 HIS B CA 1
ATOM 5463 C C . HIS B 1 158 ? 6.559 35.469 -8.539 1 79.94 158 HIS B C 1
ATOM 5465 O O . HIS B 1 158 ? 5.676 36.188 -9.031 1 79.94 158 HIS B O 1
ATOM 5471 N N . ASN B 1 159 ? 6.449 34.156 -8.477 1 81.5 159 ASN B N 1
ATOM 5472 C CA . ASN B 1 159 ? 5.371 33.5 -9.203 1 81.5 159 ASN B CA 1
ATOM 5473 C C . ASN B 1 159 ? 4.711 32.406 -8.375 1 81.5 159 ASN B C 1
ATOM 5475 O O . ASN B 1 159 ? 4.176 31.438 -8.922 1 81.5 159 ASN B O 1
ATOM 5479 N N . GLY B 1 160 ? 4.809 32.656 -7.102 1 84.94 160 GLY B N 1
ATOM 5480 C CA . GLY B 1 160 ? 4.133 31.688 -6.262 1 84.94 160 GLY B CA 1
ATOM 5481 C C . GLY B 1 160 ? 2.621 31.781 -6.328 1 84.94 160 GLY B C 1
ATOM 5482 O O . GLY B 1 160 ? 2.078 32.812 -6.754 1 84.94 160 GLY B O 1
ATOM 5483 N N . LEU B 1 161 ? 1.974 30.766 -6.047 1 85.94 161 LEU B N 1
ATOM 5484 C CA . LEU B 1 161 ? 0.516 30.703 -6.074 1 85.94 161 LEU B CA 1
ATOM 5485 C C . LEU B 1 161 ? -0.092 31.844 -5.266 1 85.94 161 LEU B C 1
ATOM 5487 O O . LEU B 1 161 ? -1.104 32.438 -5.668 1 85.94 161 LEU B O 1
ATOM 5491 N N . HIS B 1 162 ? 0.499 32.188 -4.148 1 88.88 162 HIS B N 1
ATOM 5492 C CA . HIS B 1 162 ? -0.027 33.219 -3.271 1 88.88 162 HIS B CA 1
ATOM 5493 C C . HIS B 1 162 ? -0.118 34.562 -3.996 1 88.88 162 HIS B C 1
ATOM 5495 O O . HIS B 1 162 ? -1.044 35.344 -3.756 1 88.88 162 HIS B O 1
ATOM 5501 N N . THR B 1 163 ? 0.813 34.844 -4.957 1 89.12 163 THR B N 1
ATOM 5502 C CA . THR B 1 163 ? 0.825 36.125 -5.656 1 89.12 163 THR B CA 1
ATOM 5503 C C . THR B 1 163 ? -0.42 36.25 -6.527 1 89.12 163 THR B C 1
ATOM 5505 O O . THR B 1 163 ? -0.949 37.375 -6.68 1 89.12 163 THR B O 1
ATOM 5508 N N . HIS B 1 164 ? -0.88 35.219 -7.012 1 88.5 164 HIS B N 1
ATOM 5509 C CA . HIS B 1 164 ? -2.072 35.25 -7.852 1 88.5 164 HIS B CA 1
ATOM 5510 C C . HIS B 1 164 ? -3.322 35.531 -7.023 1 88.5 164 HIS B C 1
ATOM 5512 O O . HIS B 1 164 ? -4.242 36.219 -7.496 1 88.5 164 HIS B O 1
ATOM 5518 N N . PHE B 1 165 ? -3.363 35.062 -5.816 1 89.56 165 PHE B N 1
ATOM 5519 C CA . PHE B 1 165 ? -4.48 35.344 -4.922 1 89.56 165 PHE B CA 1
ATOM 5520 C C . PHE B 1 165 ? -4.449 36.781 -4.453 1 89.56 165 PHE B C 1
ATOM 5522 O O . PHE B 1 165 ? -5.488 37.469 -4.406 1 89.56 165 PHE B O 1
ATOM 5529 N N . GLU B 1 166 ? -3.287 37.219 -4.156 1 89.44 166 GLU B N 1
ATOM 5530 C CA . GLU B 1 166 ? -3.121 38.594 -3.646 1 89.44 166 GLU B CA 1
ATOM 5531 C C . GLU B 1 166 ? -3.471 39.625 -4.711 1 89.44 166 GLU B C 1
ATOM 5533 O O . GLU B 1 166 ? -3.836 40.75 -4.391 1 89.44 166 GLU B O 1
ATOM 5538 N N . LYS B 1 167 ? -3.336 39.25 -5.949 1 88.81 167 LYS B N 1
ATOM 5539 C CA . LYS B 1 167 ? -3.756 40.125 -7.039 1 88.81 167 LYS B CA 1
ATOM 5540 C C . LYS B 1 167 ? -5.27 40.312 -7.035 1 88.81 167 LYS B C 1
ATOM 5542 O O . LYS B 1 167 ? -5.766 41.375 -7.445 1 88.81 167 LYS B O 1
ATOM 5547 N N . GLN B 1 168 ? -5.996 39.312 -6.594 1 89.75 168 GLN B N 1
ATOM 5548 C CA . GLN B 1 168 ? -7.449 39.406 -6.539 1 89.75 168 GLN B CA 1
ATOM 5549 C C . GLN B 1 168 ? -7.918 40.156 -5.301 1 89.75 168 GLN B C 1
ATOM 5551 O O . GLN B 1 168 ? -8.914 40.906 -5.348 1 89.75 168 GLN B O 1
ATOM 5556 N N . ASN B 1 169 ? -7.242 39.938 -4.242 1 91.94 169 ASN B N 1
ATOM 5557 C CA . ASN B 1 169 ? -7.504 40.625 -2.969 1 91.94 169 ASN B CA 1
ATOM 5558 C C . ASN B 1 169 ? -6.211 40.875 -2.201 1 91.94 169 ASN B C 1
ATOM 5560 O O . ASN B 1 169 ? -5.648 39.969 -1.593 1 91.94 169 ASN B O 1
ATOM 5564 N N . LYS B 1 170 ? -5.875 42.062 -2.051 1 90.94 170 LYS B N 1
ATOM 5565 C CA . LYS B 1 170 ? -4.598 42.469 -1.478 1 90.94 170 LYS B CA 1
ATOM 5566 C C . LYS B 1 170 ? -4.594 42.281 0.039 1 90.94 170 LYS B C 1
ATOM 5568 O O . LYS B 1 170 ? -3.531 42.281 0.665 1 90.94 170 LYS B O 1
ATOM 5573 N N . SER B 1 171 ? -5.719 42.125 0.617 1 91.75 171 SER B N 1
ATOM 5574 C CA . SER B 1 171 ? -5.812 42.094 2.072 1 91.75 171 SER B CA 1
ATOM 5575 C C . SER B 1 171 ? -5.641 40.656 2.59 1 91.75 171 SER B C 1
ATOM 5577 O O . SER B 1 171 ? -5.652 40.438 3.799 1 91.75 171 SER B O 1
ATOM 5579 N N . ILE B 1 172 ? -5.43 39.719 1.705 1 94.38 172 ILE B N 1
ATOM 5580 C CA . ILE B 1 172 ? -5.336 38.312 2.088 1 94.38 172 ILE B CA 1
ATOM 5581 C C . ILE B 1 172 ? -4.117 38.094 2.982 1 94.38 172 ILE B C 1
ATOM 5583 O O . ILE B 1 172 ? -3.035 38.625 2.699 1 94.38 172 ILE B O 1
ATOM 5587 N N . TYR B 1 173 ? -4.383 37.469 4.09 1 94.94 173 TYR B N 1
ATOM 5588 C CA . TYR B 1 173 ? -3.289 37.062 4.953 1 94.94 173 TYR B CA 1
ATOM 5589 C C . TYR B 1 173 ? -2.74 35.688 4.512 1 94.94 173 TYR B C 1
ATOM 5591 O O . TYR B 1 173 ? -3.447 34.688 4.555 1 94.94 173 TYR B O 1
ATOM 5599 N N . THR B 1 174 ? -1.549 35.688 4.016 1 90.5 174 THR B N 1
ATOM 5600 C CA . THR B 1 174 ? -0.908 34.469 3.566 1 90.5 174 THR B CA 1
ATOM 5601 C C . THR B 1 174 ? 0.147 34 4.566 1 90.5 174 THR B C 1
ATOM 5603 O O . THR B 1 174 ? 1.048 34.75 4.922 1 90.5 174 THR B O 1
ATOM 5606 N N . ALA B 1 175 ? -0.082 32.875 5.039 1 82.5 175 ALA B N 1
ATOM 5607 C CA . ALA B 1 175 ? 0.876 32.312 5.992 1 82.5 175 ALA B CA 1
ATOM 5608 C C . ALA B 1 175 ? 1.32 30.922 5.57 1 82.5 175 ALA B C 1
ATOM 5610 O O . ALA B 1 175 ? 0.52 30.125 5.051 1 82.5 175 ALA B O 1
ATOM 5611 N N . GLY B 1 176 ? 2.562 30.672 5.613 1 83.56 176 GLY B N 1
ATOM 5612 C CA . GLY B 1 176 ? 3.023 29.297 5.465 1 83.56 176 GLY B CA 1
ATOM 5613 C C . GLY B 1 176 ? 2.578 28.391 6.598 1 83.56 176 GLY B C 1
ATOM 5614 O O . GLY B 1 176 ? 1.946 28.844 7.555 1 83.56 176 GLY B O 1
ATOM 5615 N N . CYS B 1 177 ? 2.807 27.156 6.473 1 86.94 177 CYS B N 1
ATOM 5616 C CA . CYS B 1 177 ? 2.396 26.203 7.504 1 86.94 177 CYS B CA 1
ATOM 5617 C C . CYS B 1 177 ? 3.49 26.031 8.547 1 86.94 177 CYS B C 1
ATOM 5619 O O . CYS B 1 177 ? 4.551 25.469 8.258 1 86.94 177 CYS B O 1
ATOM 5621 N N . PRO B 1 178 ? 3.18 26.469 9.742 1 88.75 178 PRO B N 1
ATOM 5622 C CA . PRO B 1 178 ? 4.191 26.359 10.797 1 88.75 178 PRO B CA 1
ATOM 5623 C C . PRO B 1 178 ? 4.523 24.906 11.141 1 88.75 178 PRO B C 1
ATOM 5625 O O . PRO B 1 178 ? 5.652 24.609 11.539 1 88.75 178 PRO B O 1
ATOM 5628 N N . CYS B 1 179 ? 3.549 24.078 10.992 1 90.38 179 CYS B N 1
ATOM 5629 C CA . CYS B 1 179 ? 3.793 22.656 11.273 1 90.38 179 CYS B CA 1
ATOM 5630 C C . CYS B 1 179 ? 4.895 22.109 10.375 1 90.38 179 CYS B C 1
ATOM 5632 O O . CYS B 1 179 ? 5.789 21.406 10.844 1 90.38 179 CYS B O 1
ATOM 5634 N N . HIS B 1 180 ? 4.832 22.469 9.156 1 90.69 180 HIS B N 1
ATOM 5635 C CA . HIS B 1 180 ? 5.867 22.031 8.227 1 90.69 180 HIS B CA 1
ATOM 5636 C C . HIS B 1 180 ? 7.215 22.672 8.562 1 90.69 180 HIS B C 1
ATOM 5638 O O . HIS B 1 180 ? 8.258 22.031 8.398 1 90.69 180 HIS B O 1
ATOM 5644 N N . VAL B 1 181 ? 7.164 23.859 8.961 1 93.12 181 VAL B N 1
ATOM 5645 C CA . VAL B 1 181 ? 8.391 24.562 9.312 1 93.12 181 VAL B CA 1
ATOM 5646 C C . VAL B 1 181 ? 9.086 23.844 10.477 1 93.12 181 VAL B C 1
ATOM 5648 O O . VAL B 1 181 ? 10.305 23.656 10.461 1 93.12 181 VAL B O 1
ATOM 5651 N N . VAL B 1 182 ? 8.312 23.406 11.43 1 95.44 182 VAL B N 1
ATOM 5652 C CA . VAL B 1 182 ? 8.891 22.734 12.586 1 95.44 182 VAL B CA 1
ATOM 5653 C C . VAL B 1 182 ? 9.547 21.438 12.148 1 95.44 182 VAL B C 1
ATOM 5655 O O . VAL B 1 182 ? 10.641 21.094 12.617 1 95.44 182 VAL B O 1
ATOM 5658 N N . HIS B 1 183 ? 8.93 20.719 11.289 1 95.19 183 HIS B N 1
ATOM 5659 C CA . HIS B 1 183 ? 9.555 19.531 10.727 1 95.19 183 HIS B CA 1
ATOM 5660 C C . HIS B 1 183 ? 10.867 19.875 10.031 1 95.19 183 HIS B C 1
ATOM 5662 O O . HIS B 1 183 ? 11.867 19.172 10.219 1 95.19 183 HIS B O 1
ATOM 5668 N N . ASN B 1 184 ? 10.852 20.922 9.312 1 94.81 184 ASN B N 1
ATOM 5669 C CA . ASN B 1 184 ? 12.039 21.344 8.578 1 94.81 184 ASN B CA 1
ATOM 5670 C C . ASN B 1 184 ? 13.164 21.766 9.523 1 94.81 184 ASN B C 1
ATOM 5672 O O . ASN B 1 184 ? 14.336 21.5 9.266 1 94.81 184 ASN B O 1
ATOM 5676 N N . ILE B 1 185 ? 12.789 22.438 10.555 1 97.38 185 ILE B N 1
ATOM 5677 C CA . ILE B 1 185 ? 13.766 22.844 11.555 1 97.38 185 ILE B CA 1
ATOM 5678 C C . ILE B 1 185 ? 14.531 21.625 12.055 1 97.38 185 ILE B C 1
ATOM 5680 O O . ILE B 1 185 ? 15.766 21.625 12.078 1 97.38 185 ILE B O 1
ATOM 5684 N N . THR B 1 186 ? 13.812 20.641 12.359 1 97.75 186 THR B N 1
ATOM 5685 C CA . THR B 1 186 ? 14.422 19.438 12.93 1 97.75 186 THR B CA 1
ATOM 5686 C C . THR B 1 186 ? 15.266 18.719 11.891 1 97.75 186 THR B C 1
ATOM 5688 O O . THR B 1 186 ? 16.344 18.188 12.203 1 97.75 186 THR B O 1
ATOM 5691 N N . SER B 1 187 ? 14.758 18.688 10.742 1 97.31 187 SER B N 1
ATOM 5692 C CA . SER B 1 187 ? 15.492 18.047 9.664 1 97.31 187 SER B CA 1
ATOM 5693 C C . SER B 1 187 ? 16.828 18.734 9.414 1 97.31 187 SER B C 1
ATOM 5695 O O . SER B 1 187 ? 17.859 18.078 9.305 1 97.31 187 SER B O 1
ATOM 5697 N N . TYR B 1 188 ? 16.797 20.031 9.367 1 96.88 188 TYR B N 1
ATOM 5698 C CA . TYR B 1 188 ? 18.016 20.812 9.156 1 96.88 188 TYR B CA 1
ATOM 5699 C C . TYR B 1 188 ? 18.984 20.656 10.336 1 96.88 188 TYR B C 1
ATOM 5701 O O . TYR B 1 188 ? 20.188 20.547 10.141 1 96.88 188 TYR B O 1
ATOM 5709 N N . ALA B 1 189 ? 18.422 20.688 11.453 1 98.12 189 ALA B N 1
ATOM 5710 C CA . ALA B 1 189 ? 19.234 20.5 12.648 1 98.12 189 ALA B CA 1
ATOM 5711 C C . ALA B 1 189 ? 19.906 19.141 12.656 1 98.12 189 ALA B C 1
ATOM 5713 O O . ALA B 1 189 ? 21.094 19.016 12.969 1 98.12 189 ALA B O 1
ATOM 5714 N N . ALA B 1 190 ? 19.156 18.141 12.281 1 98.06 190 ALA B N 1
ATOM 5715 C CA . ALA B 1 190 ? 19.688 16.781 12.25 1 98.06 190 ALA B CA 1
ATOM 5716 C C . ALA B 1 190 ? 20.797 16.656 11.211 1 98.06 190 ALA B C 1
ATOM 5718 O O . ALA B 1 190 ? 21.766 15.906 11.414 1 98.06 190 ALA B O 1
ATOM 5719 N N . LYS B 1 191 ? 20.641 17.312 10.133 1 97.62 191 LYS B N 1
ATOM 5720 C CA . LYS B 1 191 ? 21.688 17.312 9.109 1 97.62 191 LYS B CA 1
ATOM 5721 C C . LYS B 1 191 ? 22.984 17.922 9.641 1 97.62 191 LYS B C 1
ATOM 5723 O O . LYS B 1 191 ? 24.078 17.391 9.406 1 97.62 191 LYS B O 1
ATOM 5728 N N . ALA B 1 192 ? 22.875 19.047 10.312 1 97.38 192 ALA B N 1
ATOM 5729 C CA . ALA B 1 192 ? 24.047 19.688 10.914 1 97.38 192 ALA B CA 1
ATOM 5730 C C . ALA B 1 192 ? 24.719 18.766 11.93 1 97.38 192 ALA B C 1
ATOM 5732 O O . ALA B 1 192 ? 25.953 18.688 11.984 1 97.38 192 ALA B O 1
ATOM 5733 N N . PHE B 1 193 ? 23.938 18.109 12.719 1 97.56 193 PHE B N 1
ATOM 5734 C CA . PHE B 1 193 ? 24.438 17.141 13.695 1 97.56 193 PHE B CA 1
ATOM 5735 C C . PHE B 1 193 ? 25.219 16.031 13.008 1 97.56 193 PHE B C 1
ATOM 5737 O O . PHE B 1 193 ? 26.312 15.664 13.445 1 97.56 193 PHE B O 1
ATOM 5744 N N . ALA B 1 194 ? 24.641 15.508 11.953 1 97 194 ALA B N 1
ATOM 5745 C CA . ALA B 1 194 ? 25.234 14.398 11.219 1 97 194 ALA B CA 1
ATOM 5746 C C . ALA B 1 194 ? 26.562 14.82 10.594 1 97 194 ALA B C 1
ATOM 5748 O O . ALA B 1 194 ? 27.516 14.023 10.539 1 97 194 ALA B O 1
ATOM 5749 N N . GLU B 1 195 ? 26.609 16.016 10.102 1 95.81 195 GLU B N 1
ATOM 5750 C CA . GLU B 1 195 ? 27.828 16.516 9.492 1 95.81 195 GLU B CA 1
ATOM 5751 C C . GLU B 1 195 ? 28.969 16.578 10.508 1 95.81 195 GLU B C 1
ATOM 5753 O O . GLU B 1 195 ? 30.109 16.25 10.195 1 95.81 195 GLU B O 1
ATOM 5758 N N . GLU B 1 196 ? 28.656 16.938 11.727 1 94.19 196 GLU B N 1
ATOM 5759 C CA . GLU B 1 196 ? 29.672 17.094 12.773 1 94.19 196 GLU B CA 1
ATOM 5760 C C . GLU B 1 196 ? 30.062 15.758 13.375 1 94.19 196 GLU B C 1
ATOM 5762 O O . GLU B 1 196 ? 31.234 15.531 13.68 1 94.19 196 GLU B O 1
ATOM 5767 N N . THR B 1 197 ? 29.109 14.836 13.523 1 94.38 197 THR B N 1
ATOM 5768 C CA . THR B 1 197 ? 29.359 13.625 14.289 1 94.38 197 THR B CA 1
ATOM 5769 C C . THR B 1 197 ? 29.547 12.43 13.359 1 94.38 197 THR B C 1
ATOM 5771 O O . THR B 1 197 ? 30 11.367 13.781 1 94.38 197 THR B O 1
ATOM 5774 N N . ARG B 1 198 ? 29.047 12.547 12.109 1 93.38 198 ARG B N 1
ATOM 5775 C CA . ARG B 1 198 ? 29.062 11.484 11.117 1 93.38 198 ARG B CA 1
ATOM 5776 C C . ARG B 1 198 ? 28.016 10.414 11.445 1 93.38 198 ARG B C 1
ATOM 5778 O O . ARG B 1 198 ? 28.047 9.32 10.883 1 93.38 198 ARG B O 1
ATOM 5785 N N . PHE B 1 199 ? 27.125 10.812 12.367 1 96.12 199 PHE B N 1
ATOM 5786 C CA . PHE B 1 199 ? 26.016 9.938 12.688 1 96.12 199 PHE B CA 1
ATOM 5787 C C . PHE B 1 199 ? 24.719 10.469 12.078 1 96.12 199 PHE B C 1
ATOM 5789 O O . PHE B 1 199 ? 24.188 11.492 12.516 1 96.12 199 PHE B O 1
ATOM 5796 N N . ASN B 1 200 ? 24.203 9.742 11.125 1 97.12 200 ASN B N 1
ATOM 5797 C CA . ASN B 1 200 ? 22.922 10.07 10.516 1 97.12 200 ASN B CA 1
ATOM 5798 C C . ASN B 1 200 ? 21.797 9.203 11.062 1 97.12 200 ASN B C 1
ATOM 5800 O O . ASN B 1 200 ? 21.719 8.016 10.758 1 97.12 200 ASN B O 1
ATOM 5804 N N . VAL B 1 201 ? 20.938 9.82 11.781 1 97.62 201 VAL B N 1
ATOM 5805 C CA . VAL B 1 201 ? 19.891 9.086 12.492 1 97.62 201 VAL B CA 1
ATOM 5806 C C . VAL B 1 201 ? 18.938 8.453 11.484 1 97.62 201 VAL B C 1
ATOM 5808 O O . VAL B 1 201 ? 18.406 7.367 11.719 1 97.62 201 VAL B O 1
ATOM 5811 N N . ASP B 1 202 ? 18.656 9.086 10.344 1 96.44 202 ASP B N 1
ATOM 5812 C CA . ASP B 1 202 ? 17.781 8.539 9.32 1 96.44 202 ASP B CA 1
ATOM 5813 C C . ASP B 1 202 ? 18.328 7.219 8.773 1 96.44 202 ASP B C 1
ATOM 5815 O O . ASP B 1 202 ? 17.578 6.242 8.633 1 96.44 202 ASP B O 1
ATOM 5819 N N . ASP B 1 203 ? 19.594 7.219 8.547 1 95.62 203 ASP B N 1
ATOM 5820 C CA . ASP B 1 203 ? 20.234 6.016 8.023 1 95.62 203 ASP B CA 1
ATOM 5821 C C . ASP B 1 203 ? 20.188 4.879 9.039 1 95.62 203 ASP B C 1
ATOM 5823 O O . ASP B 1 203 ? 19.906 3.732 8.68 1 95.62 203 ASP B O 1
ATOM 5827 N N . PHE B 1 204 ? 20.453 5.211 10.211 1 97.44 204 PHE B N 1
ATOM 5828 C CA . PHE B 1 204 ? 20.406 4.223 11.281 1 97.44 204 PHE B CA 1
ATOM 5829 C C . PHE B 1 204 ? 19.031 3.584 11.375 1 97.44 204 PHE B C 1
ATOM 5831 O O . PHE B 1 204 ? 18.906 2.357 11.391 1 97.44 204 PHE B O 1
ATOM 5838 N N . LEU B 1 205 ? 18 4.449 11.383 1 97.88 205 LEU B N 1
ATOM 5839 C CA . LEU B 1 205 ? 16.641 3.973 11.578 1 97.88 205 LEU B CA 1
ATOM 5840 C C . LEU B 1 205 ? 16.156 3.186 10.359 1 97.88 205 LEU B C 1
ATOM 5842 O O . LEU B 1 205 ? 15.445 2.189 10.5 1 97.88 205 LEU B O 1
ATOM 5846 N N . ILE B 1 206 ? 16.547 3.639 9.219 1 96.19 206 ILE B N 1
ATOM 5847 C CA . ILE B 1 206 ? 16.141 2.961 7.992 1 96.19 206 ILE B CA 1
ATOM 5848 C C . ILE B 1 206 ? 16.797 1.585 7.922 1 96.19 206 ILE B C 1
ATOM 5850 O O . ILE B 1 206 ? 16.172 0.609 7.508 1 96.19 206 ILE B O 1
ATOM 5854 N N . ASP B 1 207 ? 18.078 1.507 8.242 1 96.25 207 ASP B N 1
ATOM 5855 C CA . ASP B 1 207 ? 18.781 0.225 8.273 1 96.25 207 ASP B CA 1
ATOM 5856 C C . ASP B 1 207 ? 18.125 -0.732 9.266 1 96.25 207 ASP B C 1
ATOM 5858 O O . ASP B 1 207 ? 17.922 -1.908 8.961 1 96.25 207 ASP B O 1
ATOM 5862 N N . LEU B 1 208 ? 17.844 -0.196 10.375 1 97.19 208 LEU B N 1
ATOM 5863 C CA . LEU B 1 208 ? 17.219 -1.003 11.422 1 97.19 208 LEU B CA 1
ATOM 5864 C C . LEU B 1 208 ? 15.867 -1.534 10.961 1 97.19 208 LEU B C 1
ATOM 5866 O O . LEU B 1 208 ? 15.57 -2.719 11.133 1 97.19 208 LEU B O 1
ATOM 5870 N N . LEU B 1 209 ? 15.102 -0.651 10.422 1 95.5 209 LEU B N 1
ATOM 5871 C CA . LEU B 1 209 ? 13.773 -1.029 9.953 1 95.5 209 LEU B CA 1
ATOM 5872 C C . LEU B 1 209 ? 13.859 -2.125 8.891 1 95.5 209 LEU B C 1
ATOM 5874 O O . LEU B 1 209 ? 13.227 -3.176 9.031 1 95.5 209 LEU B O 1
ATOM 5878 N N . HIS B 1 210 ? 14.672 -1.937 7.914 1 93.19 210 HIS B N 1
ATOM 5879 C CA . HIS B 1 210 ? 14.688 -2.824 6.758 1 93.19 210 HIS B CA 1
ATOM 5880 C C . HIS B 1 210 ? 15.375 -4.145 7.086 1 93.19 210 HIS B C 1
ATOM 5882 O O . HIS B 1 210 ? 15.156 -5.148 6.406 1 93.19 210 HIS B O 1
ATOM 5888 N N . TYR B 1 211 ? 16.188 -4.129 8.055 1 94.25 211 TYR B N 1
ATOM 5889 C CA . TYR B 1 211 ? 16.781 -5.395 8.484 1 94.25 211 TYR B CA 1
ATOM 5890 C C . TYR B 1 211 ? 15.711 -6.336 9.039 1 94.25 211 TYR B C 1
ATOM 5892 O O . TYR B 1 211 ? 15.766 -7.547 8.805 1 94.25 211 TYR B O 1
ATOM 5900 N N . PHE B 1 212 ? 14.805 -5.781 9.695 1 92.75 212 PHE B N 1
ATOM 5901 C CA . PHE B 1 212 ? 13.836 -6.621 10.391 1 92.75 212 PHE B CA 1
ATOM 5902 C C . PHE B 1 212 ? 12.531 -6.707 9.602 1 92.75 212 PHE B C 1
ATOM 5904 O O . PHE B 1 212 ? 11.805 -7.699 9.703 1 92.75 212 PHE B O 1
ATOM 5911 N N . ASP B 1 213 ? 12.383 -5.625 8.781 1 86.56 213 ASP B N 1
ATOM 5912 C CA . ASP B 1 213 ? 11.102 -5.512 8.102 1 86.56 213 ASP B CA 1
ATOM 5913 C C . ASP B 1 213 ? 10.875 -6.691 7.16 1 86.56 213 ASP B C 1
ATOM 5915 O O . ASP B 1 213 ? 11.781 -7.086 6.426 1 86.56 213 ASP B O 1
ATOM 5919 N N . LYS B 1 214 ? 9.781 -7.359 7.203 1 77.94 214 LYS B N 1
ATOM 5920 C CA . LYS B 1 214 ? 9.297 -8.422 6.324 1 77.94 214 LYS B CA 1
ATOM 5921 C C . LYS B 1 214 ? 10.039 -9.727 6.582 1 77.94 214 LYS B C 1
ATOM 5923 O O . LYS B 1 214 ? 10.008 -10.641 5.754 1 77.94 214 LYS B O 1
ATOM 5928 N N . SER B 1 215 ? 10.969 -9.789 7.578 1 84.25 215 SER B N 1
ATOM 5929 C CA . SER B 1 215 ? 11.617 -11.039 7.961 1 84.25 215 SER B CA 1
ATOM 5930 C C . SER B 1 215 ? 11.055 -11.578 9.273 1 84.25 215 SER B C 1
ATOM 5932 O O . SER B 1 215 ? 11.5 -11.172 10.352 1 84.25 215 SER B O 1
ATOM 5934 N N . THR B 1 216 ? 10.234 -12.508 9.094 1 80.88 216 THR B N 1
ATOM 5935 C CA . THR B 1 216 ? 9.633 -13.148 10.266 1 80.88 216 THR B CA 1
ATOM 5936 C C . THR B 1 216 ? 10.703 -13.812 11.125 1 80.88 216 THR B C 1
ATOM 5938 O O . THR B 1 216 ? 10.641 -13.758 12.359 1 80.88 216 THR B O 1
ATOM 5941 N N . LYS B 1 217 ? 11.656 -14.422 10.492 1 81.94 217 LYS B N 1
ATOM 5942 C CA . LYS B 1 217 ? 12.734 -15.109 11.195 1 81.94 217 LYS B CA 1
ATOM 5943 C C . LYS B 1 217 ? 13.523 -14.141 12.07 1 81.94 217 LYS B C 1
ATOM 5945 O O . LYS B 1 217 ? 13.781 -14.43 13.242 1 81.94 217 LYS B O 1
ATOM 5950 N N . ARG B 1 218 ? 13.883 -13.055 11.516 1 89.56 218 ARG B N 1
ATOM 5951 C CA . ARG B 1 218 ? 14.68 -12.078 12.25 1 89.56 218 ARG B CA 1
ATOM 5952 C C . ARG B 1 218 ? 13.875 -11.453 13.383 1 89.56 218 ARG B C 1
ATOM 5954 O O . ARG B 1 218 ? 14.406 -11.203 14.469 1 89.56 218 ARG B O 1
ATOM 5961 N N . GLN B 1 219 ? 12.625 -11.203 13.094 1 90.19 219 GLN B N 1
ATOM 5962 C CA . GLN B 1 219 ? 11.766 -10.641 14.125 1 90.19 219 GLN B CA 1
ATOM 5963 C C . GLN B 1 219 ? 11.578 -11.617 15.281 1 90.19 219 GLN B C 1
ATOM 5965 O O . GLN B 1 219 ? 11.609 -11.227 16.453 1 90.19 219 GLN B O 1
ATOM 5970 N N . ALA B 1 220 ? 11.375 -12.852 14.961 1 86.31 220 ALA B N 1
ATOM 5971 C CA . ALA B 1 220 ? 11.242 -13.875 15.992 1 86.31 220 ALA B CA 1
ATOM 5972 C C . ALA B 1 220 ? 12.531 -14 16.812 1 86.31 220 ALA B C 1
ATOM 5974 O O . ALA B 1 220 ? 12.484 -14.172 18.031 1 86.31 220 ALA B O 1
ATOM 5975 N N . SER B 1 221 ? 13.602 -13.992 16.094 1 90.5 221 SER B N 1
ATOM 5976 C CA . SER B 1 221 ? 14.891 -14.055 16.766 1 90.5 221 SER B CA 1
ATOM 5977 C C . SER B 1 221 ? 15.086 -12.875 17.703 1 90.5 221 SER B C 1
ATOM 5979 O O . SER B 1 221 ? 15.555 -13.047 18.828 1 90.5 221 SER B O 1
ATOM 5981 N N . LEU B 1 222 ? 14.75 -11.734 17.25 1 93.19 222 LEU B N 1
ATOM 5982 C CA . LEU B 1 222 ? 14.852 -10.562 18.109 1 93.19 222 LEU B CA 1
ATOM 5983 C C . LEU B 1 222 ? 13.977 -10.719 19.359 1 93.19 222 LEU B C 1
ATOM 5985 O O . LEU B 1 222 ? 14.391 -10.359 20.453 1 93.19 222 LEU B O 1
ATOM 5989 N N . LYS B 1 223 ? 12.797 -11.203 19.188 1 90.88 223 LYS B N 1
ATOM 5990 C CA . LYS B 1 223 ? 11.898 -11.438 20.312 1 90.88 223 LYS B CA 1
ATOM 5991 C C . LYS B 1 223 ? 12.531 -12.391 21.328 1 90.88 223 LYS B C 1
ATOM 5993 O O . LYS B 1 223 ? 12.398 -12.188 22.531 1 90.88 223 LYS B O 1
ATOM 5998 N N . GLU B 1 224 ? 13.188 -13.391 20.859 1 90.88 224 GLU B N 1
ATOM 5999 C CA . GLU B 1 224 ? 13.891 -14.32 21.734 1 90.88 224 GLU B CA 1
ATOM 6000 C C . GLU B 1 224 ? 14.969 -13.602 22.547 1 90.88 224 GLU B C 1
ATOM 6002 O O . GLU B 1 224 ? 15.125 -13.859 23.75 1 90.88 224 GLU B O 1
ATOM 6007 N N . TYR B 1 225 ? 15.672 -12.766 21.875 1 93.62 225 TYR B N 1
ATOM 6008 C CA . TYR B 1 225 ? 16.719 -12.016 22.562 1 93.62 225 TYR B CA 1
ATOM 6009 C C . TYR B 1 225 ? 16.125 -11.086 23.609 1 93.62 225 TYR B C 1
ATOM 6011 O O . TYR B 1 225 ? 16.75 -10.82 24.641 1 93.62 225 TYR B O 1
ATOM 6019 N N . CYS B 1 226 ? 14.977 -10.57 23.312 1 93 226 CYS B N 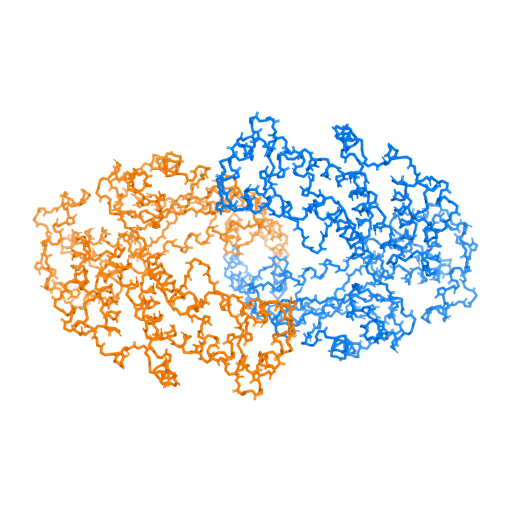1
ATOM 6020 C CA . CYS B 1 226 ? 14.297 -9.758 24.328 1 93 226 CYS B CA 1
ATOM 6021 C C . CYS B 1 226 ? 14.039 -10.562 25.594 1 93 226 CYS B C 1
ATOM 6023 O O . CYS B 1 226 ? 14.203 -10.047 26.703 1 93 226 CYS B O 1
ATOM 6025 N N . GLY B 1 227 ? 13.641 -11.75 25.375 1 90.19 227 GLY B N 1
ATOM 6026 C CA . GLY B 1 227 ? 13.461 -12.625 26.516 1 90.19 227 GLY B CA 1
ATOM 6027 C C . GLY B 1 227 ? 14.734 -12.82 27.328 1 90.19 227 GLY B C 1
ATOM 6028 O O . GLY B 1 227 ? 14.711 -12.719 28.562 1 90.19 227 GLY B O 1
ATOM 6029 N N . PHE B 1 228 ? 15.758 -12.984 26.641 1 90 228 PHE B N 1
ATOM 6030 C CA . PHE B 1 228 ? 17.062 -13.195 27.281 1 90 228 PHE B CA 1
ATOM 6031 C C . PHE B 1 228 ? 17.484 -11.961 28.062 1 90 228 PHE B C 1
ATOM 6033 O O . PHE B 1 228 ? 18.109 -12.078 29.109 1 90 228 PHE B O 1
ATOM 6040 N N . CYS B 1 229 ? 17.188 -10.812 27.516 1 92.12 229 CYS B N 1
ATOM 6041 C CA . CYS B 1 229 ? 17.625 -9.555 28.125 1 92.12 229 CYS B CA 1
ATOM 6042 C C . CYS B 1 229 ? 16.547 -9.016 29.062 1 92.12 229 CYS B C 1
ATOM 6044 O O . CYS B 1 229 ? 16.656 -7.898 29.562 1 92.12 229 CYS B O 1
ATOM 6046 N N . ASP B 1 230 ? 15.492 -9.758 29.25 1 91.06 230 ASP B N 1
ATOM 6047 C CA . ASP B 1 230 ? 14.383 -9.359 30.109 1 91.06 230 ASP B CA 1
ATOM 6048 C C . ASP B 1 230 ? 13.789 -8.023 29.656 1 91.06 230 ASP B C 1
ATOM 6050 O O . ASP B 1 230 ? 13.664 -7.09 30.453 1 91.06 230 ASP B O 1
ATOM 6054 N N . GLN B 1 231 ? 13.664 -7.926 28.344 1 93.06 231 GLN B N 1
ATOM 6055 C CA . GLN B 1 231 ? 13.039 -6.758 27.75 1 93.06 231 GLN B CA 1
ATOM 6056 C C . GLN B 1 231 ? 11.781 -7.145 26.969 1 93.06 231 GLN B C 1
ATOM 6058 O O . GLN B 1 231 ? 11.641 -8.289 26.531 1 93.06 231 GLN B O 1
ATOM 6063 N N . GLU B 1 232 ? 10.875 -6.27 26.922 1 92.75 232 GLU B N 1
ATOM 6064 C CA . GLU B 1 232 ? 9.664 -6.469 26.141 1 92.75 232 GLU B CA 1
ATOM 6065 C C . GLU B 1 232 ? 9.93 -6.285 24.656 1 92.75 232 GLU B C 1
ATOM 6067 O O . GLU B 1 232 ? 10.641 -5.359 24.25 1 92.75 232 GLU B O 1
ATOM 6072 N N . TYR B 1 233 ? 9.477 -7.188 23.875 1 91 233 TYR B N 1
ATOM 6073 C CA . TYR B 1 233 ? 9.625 -7.078 22.422 1 91 233 TYR B CA 1
ATOM 6074 C C . TYR B 1 233 ? 8.766 -5.949 21.875 1 91 233 TYR B C 1
ATOM 6076 O O . TYR B 1 233 ? 7.586 -5.836 22.219 1 91 233 TYR B O 1
ATOM 6084 N N . ARG B 1 234 ? 9.359 -5.148 21.109 1 91.38 234 ARG B N 1
ATOM 6085 C CA . ARG B 1 234 ? 8.68 -4.078 20.391 1 91.38 234 ARG B CA 1
ATOM 6086 C C . ARG B 1 234 ? 9.094 -4.062 18.922 1 91.38 234 ARG B C 1
ATOM 6088 O O . ARG B 1 234 ? 10.281 -3.996 18.594 1 91.38 234 ARG B O 1
ATOM 6095 N N . LYS B 1 235 ? 8.125 -4.078 18.062 1 90.06 235 LYS B N 1
ATOM 6096 C CA . LYS B 1 235 ? 8.406 -4.035 16.641 1 90.06 235 LYS B CA 1
ATOM 6097 C C . LYS B 1 235 ? 9.078 -2.725 16.25 1 90.06 235 LYS B C 1
ATOM 6099 O O . LYS B 1 235 ? 8.719 -1.66 16.75 1 90.06 235 LYS B O 1
ATOM 6104 N N . VAL B 1 236 ? 10.047 -2.812 15.32 1 92.88 236 VAL B N 1
ATOM 6105 C CA . VAL B 1 236 ? 10.719 -1.623 14.797 1 92.88 236 VAL B CA 1
ATOM 6106 C C . VAL B 1 236 ? 9.75 -0.825 13.93 1 92.88 236 VAL B C 1
ATOM 6108 O O . VAL B 1 236 ? 9.031 -1.396 13.109 1 92.88 236 VAL B O 1
ATOM 6111 N N . LEU B 1 237 ? 9.766 0.435 14.078 1 92.75 237 LEU B N 1
ATOM 6112 C CA . LEU B 1 237 ? 8.789 1.28 13.406 1 92.75 237 LEU B CA 1
ATOM 6113 C C . LEU B 1 237 ? 9.406 1.979 12.195 1 92.75 237 LEU B C 1
ATOM 6115 O O . LEU B 1 237 ? 10.609 2.24 12.18 1 92.75 237 LEU B O 1
ATOM 6119 N N . LYS B 1 238 ? 8.539 2.227 11.25 1 92.5 238 LYS B N 1
ATOM 6120 C CA . LYS B 1 238 ? 8.914 3.021 10.086 1 92.5 238 LYS B CA 1
ATOM 6121 C C . LYS B 1 238 ? 8.531 4.488 10.273 1 92.5 238 LYS B C 1
ATOM 6123 O O . LYS B 1 238 ? 7.414 4.793 10.695 1 92.5 238 LYS B O 1
ATOM 6128 N N . TYR B 1 239 ? 9.445 5.332 10.016 1 92.75 239 TYR B N 1
ATOM 6129 C CA . TYR B 1 239 ? 9.125 6.75 10.117 1 92.75 239 TYR B CA 1
ATOM 6130 C C . TYR B 1 239 ? 8.586 7.281 8.789 1 92.75 239 TYR B C 1
ATOM 6132 O O . TYR B 1 239 ? 8.766 6.66 7.746 1 92.75 239 TYR B O 1
ATOM 6140 N N . GLY B 1 240 ? 7.875 8.406 8.867 1 89.25 240 GLY B N 1
ATOM 6141 C CA . GLY B 1 240 ? 7.398 9.086 7.676 1 89.25 240 GLY B CA 1
ATOM 6142 C C . GLY B 1 240 ? 8.453 9.953 7.02 1 89.25 240 GLY B C 1
ATOM 6143 O O . GLY B 1 240 ? 9.195 10.672 7.703 1 89.25 240 GLY B O 1
ATOM 6144 N N . ALA B 1 241 ? 8.477 9.922 5.766 1 82.06 241 ALA B N 1
ATOM 6145 C CA . ALA B 1 241 ? 9.516 10.625 5.027 1 82.06 241 ALA B CA 1
ATOM 6146 C C . ALA B 1 241 ? 9.352 12.141 5.164 1 82.06 241 ALA B C 1
ATOM 6148 O O . ALA B 1 241 ? 10.32 12.852 5.461 1 82.06 241 ALA B O 1
ATOM 6149 N N . THR B 1 242 ? 8.172 12.641 5.078 1 79.81 242 THR B N 1
ATOM 6150 C CA . THR B 1 242 ? 7.934 14.078 5.062 1 79.81 242 THR B CA 1
ATOM 6151 C C . THR B 1 242 ? 7.707 14.609 6.477 1 79.81 242 THR B C 1
ATOM 6153 O O . THR B 1 242 ? 8.07 15.742 6.785 1 79.81 242 THR B O 1
ATOM 6156 N N . ARG B 1 243 ? 7.191 13.781 7.316 1 89.06 243 ARG B N 1
ATOM 6157 C CA . ARG B 1 243 ? 7.008 14.141 8.719 1 89.06 243 ARG B CA 1
ATOM 6158 C C . ARG B 1 243 ? 8.211 13.727 9.555 1 89.06 243 ARG B C 1
ATOM 6160 O O . ARG B 1 243 ? 8.172 12.719 10.258 1 89.06 243 ARG B O 1
ATOM 6167 N N . TRP B 1 244 ? 9.125 14.594 9.555 1 95.69 244 TRP B N 1
ATOM 6168 C CA . TRP B 1 244 ? 10.438 14.242 10.102 1 95.69 244 TRP B CA 1
ATOM 6169 C C . TRP B 1 244 ? 10.328 13.883 11.578 1 95.69 244 TRP B C 1
ATOM 6171 O O . TRP B 1 244 ? 11.039 13 12.062 1 95.69 244 TRP B O 1
ATOM 6181 N N . LEU B 1 245 ? 9.445 14.469 12.305 1 96.75 245 LEU B N 1
ATOM 6182 C CA . LEU B 1 245 ? 9.32 14.289 13.75 1 96.75 245 LEU B CA 1
ATOM 6183 C C . LEU B 1 245 ? 8.82 12.891 14.078 1 96.75 245 LEU B C 1
ATOM 6185 O O . LEU B 1 245 ? 8.883 12.461 15.234 1 96.75 245 LEU B O 1
ATOM 6189 N N . SER B 1 246 ? 8.398 12.148 13.078 1 96.19 246 SER B N 1
ATOM 6190 C CA . SER B 1 246 ? 8 10.766 13.312 1 96.19 246 SER B CA 1
ATOM 6191 C C . SER B 1 246 ? 9.188 9.922 13.766 1 96.19 246 SER B C 1
ATOM 6193 O O . SER B 1 246 ? 9.008 8.844 14.336 1 96.19 246 SER B O 1
ATOM 6195 N N . ARG B 1 247 ? 10.375 10.406 13.586 1 97.62 247 ARG B N 1
ATOM 6196 C CA . ARG B 1 247 ? 11.586 9.711 14.016 1 97.62 247 ARG B CA 1
ATOM 6197 C C . ARG B 1 247 ? 11.648 9.602 15.531 1 97.62 247 ARG B C 1
ATOM 6199 O O . ARG B 1 247 ? 12.297 8.711 16.078 1 97.62 247 ARG B O 1
ATOM 6206 N N . GLU B 1 248 ? 10.969 10.531 16.203 1 97.69 248 GLU B N 1
ATOM 6207 C CA . GLU B 1 248 ? 10.977 10.531 17.656 1 97.69 248 GLU B CA 1
ATOM 6208 C C . GLU B 1 248 ? 10.484 9.195 18.219 1 97.69 248 GLU B C 1
ATOM 6210 O O . GLU B 1 248 ? 11.125 8.602 19.078 1 97.69 248 GLU B O 1
ATOM 6215 N N . VAL B 1 249 ? 9.438 8.734 17.656 1 97.12 249 VAL B N 1
ATOM 6216 C CA . VAL B 1 249 ? 8.844 7.488 18.141 1 97.12 249 VAL B CA 1
ATOM 6217 C C . VAL B 1 249 ? 9.742 6.312 17.766 1 97.12 249 VAL B C 1
ATOM 6219 O O . VAL B 1 249 ? 9.859 5.348 18.531 1 97.12 249 VAL B O 1
ATOM 6222 N N . CYS B 1 250 ? 10.344 6.398 16.656 1 97.62 250 CYS B N 1
ATOM 6223 C CA . CYS B 1 250 ? 11.258 5.344 16.219 1 97.62 250 CYS B CA 1
ATOM 6224 C C . CYS B 1 250 ? 12.484 5.273 17.125 1 97.62 250 CYS B C 1
ATOM 6226 O O . CYS B 1 250 ? 12.922 4.184 17.5 1 97.62 250 CYS B O 1
ATOM 6228 N N . ILE B 1 251 ? 13 6.402 17.5 1 97.88 251 ILE B N 1
ATOM 6229 C CA . ILE B 1 251 ? 14.164 6.484 18.375 1 97.88 251 ILE B CA 1
ATOM 6230 C C . ILE B 1 251 ? 13.805 5.941 19.75 1 97.88 251 ILE B C 1
ATOM 6232 O O . ILE B 1 251 ? 14.555 5.141 20.328 1 97.88 251 ILE B O 1
ATOM 6236 N N . ASP B 1 252 ? 12.656 6.375 20.203 1 97.31 252 ASP B N 1
ATOM 6237 C CA . ASP B 1 252 ? 12.18 5.895 21.5 1 97.31 252 ASP B CA 1
ATOM 6238 C C . ASP B 1 252 ? 12.047 4.375 21.516 1 97.31 252 ASP B C 1
ATOM 6240 O O . ASP B 1 252 ? 12.445 3.717 22.469 1 97.31 252 ASP B O 1
ATOM 6244 N N . ARG B 1 253 ? 11.539 3.863 20.438 1 96.31 253 ARG B N 1
ATOM 6245 C CA . ARG B 1 253 ? 11.367 2.422 20.297 1 96.31 253 ARG B CA 1
ATOM 6246 C C . ARG B 1 253 ? 12.711 1.703 20.297 1 96.31 253 ARG B C 1
ATOM 6248 O O . ARG B 1 253 ? 12.852 0.65 20.922 1 96.31 253 ARG B O 1
ATOM 6255 N N . ALA B 1 254 ? 13.656 2.205 19.625 1 96.88 254 ALA B N 1
ATOM 6256 C CA . ALA B 1 254 ? 14.992 1.615 19.578 1 96.88 254 ALA B CA 1
ATOM 6257 C C . ALA B 1 254 ? 15.656 1.646 20.953 1 96.88 254 ALA B C 1
ATOM 6259 O O . ALA B 1 254 ? 16.25 0.653 21.375 1 96.88 254 ALA B O 1
ATOM 6260 N N . LEU B 1 255 ? 15.531 2.752 21.672 1 96.44 255 LEU B N 1
ATOM 6261 C CA . LEU B 1 255 ? 16.172 2.93 22.969 1 96.44 255 LEU B CA 1
ATOM 6262 C C . LEU B 1 255 ? 15.562 1.996 24.016 1 96.44 255 LEU B C 1
ATOM 6264 O O . LEU B 1 255 ? 16.266 1.479 24.875 1 96.44 255 LEU B O 1
ATOM 6268 N N . LYS B 1 256 ? 14.297 1.719 23.906 1 95.62 256 LYS B N 1
ATOM 6269 C CA . LYS B 1 256 ? 13.594 0.864 24.859 1 95.62 256 LYS B CA 1
ATOM 6270 C C . LYS B 1 256 ? 14.086 -0.58 24.766 1 95.62 256 LYS B C 1
ATOM 6272 O O . LYS B 1 256 ? 13.961 -1.344 25.734 1 95.62 256 LYS B O 1
ATOM 6277 N N . GLN B 1 257 ? 14.617 -0.902 23.656 1 95.56 257 GLN B N 1
ATOM 6278 C CA . GLN B 1 257 ? 15.141 -2.26 23.516 1 95.56 257 GLN B CA 1
ATOM 6279 C C . GLN B 1 257 ? 16.609 -2.246 23.094 1 95.56 257 GLN B C 1
ATOM 6281 O O . GLN B 1 257 ? 17.062 -3.143 22.391 1 95.56 257 GLN B O 1
ATOM 6286 N N . TYR B 1 258 ? 17.312 -1.209 23.484 1 95.44 258 TYR B N 1
ATOM 6287 C CA . TYR B 1 258 ? 18.688 -0.978 23.016 1 95.44 258 TYR B CA 1
ATOM 6288 C C . TYR B 1 258 ? 19.609 -2.104 23.453 1 95.44 258 TYR B C 1
ATOM 6290 O O . TYR B 1 258 ? 20.359 -2.65 22.641 1 95.44 258 TYR B O 1
ATOM 6298 N N . PRO B 1 259 ? 19.562 -2.537 24.781 1 95.19 259 PRO B N 1
ATOM 6299 C CA . PRO B 1 259 ? 20.438 -3.639 25.188 1 95.19 259 PRO B CA 1
ATOM 6300 C C . PRO B 1 259 ? 20.188 -4.91 24.375 1 95.19 259 PRO B C 1
ATOM 6302 O O . PRO B 1 259 ? 21.141 -5.617 24.031 1 95.19 259 PRO B O 1
ATOM 6305 N N . THR B 1 260 ? 18.953 -5.156 24.062 1 96.75 260 THR B N 1
ATOM 6306 C CA . THR B 1 260 ? 18.609 -6.328 23.266 1 96.75 260 THR B CA 1
ATOM 6307 C C . THR B 1 260 ? 19.172 -6.215 21.859 1 96.75 260 THR B C 1
ATOM 6309 O O . THR B 1 260 ? 19.75 -7.176 21.344 1 96.75 260 THR B O 1
ATOM 6312 N N . LEU B 1 261 ? 19.031 -5.078 21.266 1 97.62 261 LEU B N 1
ATOM 6313 C CA . LEU B 1 261 ? 19.531 -4.848 19.922 1 97.62 261 LEU B CA 1
ATOM 6314 C C . LEU B 1 261 ? 21.062 -4.98 19.875 1 97.62 261 LEU B C 1
ATOM 6316 O O . LEU B 1 261 ? 21.609 -5.578 18.953 1 97.62 261 LEU B O 1
ATOM 6320 N N . GLN B 1 262 ? 21.656 -4.465 20.891 1 96.19 262 GLN B N 1
ATOM 6321 C CA . GLN B 1 262 ? 23.109 -4.582 21 1 96.19 262 GLN B CA 1
ATOM 6322 C C . GLN B 1 262 ? 23.531 -6.043 21.047 1 96.19 262 GLN B C 1
ATOM 6324 O O . GLN B 1 262 ? 24.453 -6.457 20.328 1 96.19 262 GLN B O 1
ATOM 6329 N N . SER B 1 263 ? 22.875 -6.777 21.906 1 96.19 263 SER B N 1
ATOM 6330 C CA . SER B 1 263 ? 23.188 -8.195 22.047 1 96.19 263 SER B CA 1
ATOM 6331 C C . SER B 1 263 ? 22.891 -8.969 20.781 1 96.19 263 SER B C 1
ATOM 6333 O O . SER B 1 263 ? 23.672 -9.836 20.375 1 96.19 263 SER B O 1
ATOM 6335 N N . TYR B 1 264 ? 21.797 -8.695 20.156 1 96.94 264 TYR B N 1
ATOM 6336 C CA . TYR B 1 264 ? 21.391 -9.359 18.922 1 96.94 264 TYR B CA 1
ATOM 6337 C C . TYR B 1 264 ? 22.438 -9.172 17.828 1 96.94 264 TYR B C 1
ATOM 6339 O O . TYR B 1 264 ? 22.922 -10.148 17.25 1 96.94 264 TYR B O 1
ATOM 6347 N N . PHE B 1 265 ? 22.844 -7.953 17.578 1 97.19 265 PHE B N 1
ATOM 6348 C CA . PHE B 1 265 ? 23.734 -7.672 16.453 1 97.19 265 PHE B CA 1
ATOM 6349 C C . PHE B 1 265 ? 25.156 -8.102 16.781 1 97.19 265 PHE B C 1
ATOM 6351 O O . PHE B 1 265 ? 25.938 -8.406 15.867 1 97.19 265 PHE B O 1
ATOM 6358 N N . ALA B 1 266 ? 25.469 -8.125 18.047 1 95.25 266 ALA B N 1
ATOM 6359 C CA . ALA B 1 266 ? 26.766 -8.641 18.453 1 95.25 266 ALA B CA 1
ATOM 6360 C C . ALA B 1 266 ? 26.875 -10.141 18.188 1 95.25 266 ALA B C 1
ATOM 6362 O O . ALA B 1 266 ? 27.969 -10.656 17.922 1 95.25 266 ALA B O 1
ATOM 6363 N N . SER B 1 267 ? 25.734 -10.82 18.219 1 94.31 267 SER B N 1
ATOM 6364 C CA . SER B 1 267 ? 25.703 -12.273 18.094 1 94.31 267 SER B CA 1
ATOM 6365 C C . SER B 1 267 ? 25.625 -12.711 16.641 1 94.31 267 SER B C 1
ATOM 6367 O O . SER B 1 267 ? 25.891 -13.867 16.312 1 94.31 267 SER B O 1
ATOM 6369 N N . GLN B 1 268 ? 25.219 -11.82 15.781 1 93.75 268 GLN B N 1
ATOM 6370 C CA . GLN B 1 268 ? 25.062 -12.195 14.383 1 93.75 268 GLN B CA 1
ATOM 6371 C C . GLN B 1 268 ? 26.422 -12.383 13.711 1 93.75 268 GLN B C 1
ATOM 6373 O O . GLN B 1 268 ? 27.359 -11.641 13.984 1 93.75 268 GLN B O 1
ATOM 6378 N N . PRO B 1 269 ? 26.5 -13.422 12.852 1 90.5 269 PRO B N 1
ATOM 6379 C CA . PRO B 1 269 ? 27.766 -13.594 12.117 1 90.5 269 PRO B CA 1
ATOM 6380 C C . PRO B 1 269 ? 28 -12.477 11.102 1 90.5 269 PRO B C 1
ATOM 6382 O O . PRO B 1 269 ? 27.047 -11.898 10.57 1 90.5 269 PRO B O 1
ATOM 6385 N N . GLU B 1 270 ? 29.266 -12.18 11.023 1 85.62 270 GLU B N 1
ATOM 6386 C CA . GLU B 1 270 ? 29.594 -11.18 10.016 1 85.62 270 GLU B CA 1
ATOM 6387 C C . GLU B 1 270 ? 29.391 -11.734 8.609 1 85.62 270 GLU B C 1
ATOM 6389 O O . GLU B 1 270 ? 29.953 -12.773 8.258 1 85.62 270 GLU B O 1
ATOM 6394 N N . VAL B 1 271 ? 28.5 -11.172 7.961 1 87.94 271 VAL B N 1
ATOM 6395 C CA . VAL B 1 271 ? 28.234 -11.523 6.57 1 87.94 271 VAL B CA 1
ATOM 6396 C C . VAL B 1 271 ? 28.594 -10.352 5.66 1 87.94 271 VAL B C 1
ATOM 6398 O O . VAL B 1 271 ? 27.812 -9.43 5.477 1 87.94 271 VAL B O 1
ATOM 6401 N N . LYS B 1 272 ? 29.688 -10.398 4.984 1 85 272 LYS B N 1
ATOM 6402 C CA . LYS B 1 272 ? 30.219 -9.297 4.188 1 85 272 LYS B CA 1
ATOM 6403 C C . LYS B 1 272 ? 29.281 -8.945 3.037 1 85 272 LYS B C 1
ATOM 6405 O O . LYS B 1 272 ? 29.234 -7.793 2.598 1 85 272 LYS B O 1
ATOM 6410 N N . SER B 1 273 ? 28.562 -9.914 2.684 1 86.31 273 SER B N 1
ATOM 6411 C CA . SER B 1 273 ? 27.672 -9.695 1.545 1 86.31 273 SER B CA 1
ATOM 6412 C C . SER B 1 273 ? 26.406 -8.953 1.966 1 86.31 273 SER B C 1
ATOM 6414 O O . SER B 1 273 ? 25.609 -8.555 1.119 1 86.31 273 SER B O 1
ATOM 6416 N N . ASP B 1 274 ? 26.234 -8.625 3.293 1 90.69 274 ASP B N 1
ATOM 6417 C CA . ASP B 1 274 ? 25.094 -7.863 3.809 1 90.69 274 ASP B CA 1
ATOM 6418 C C . ASP B 1 274 ? 25.562 -6.539 4.41 1 90.69 274 ASP B C 1
ATOM 6420 O O . ASP B 1 274 ? 25.766 -6.434 5.621 1 90.69 274 ASP B O 1
ATOM 6424 N N . PRO B 1 275 ? 25.641 -5.605 3.549 1 91.81 275 PRO B N 1
ATOM 6425 C CA . PRO B 1 275 ? 26.156 -4.316 4.02 1 91.81 275 PRO B CA 1
ATOM 6426 C C . PRO B 1 275 ? 25.297 -3.713 5.133 1 91.81 275 PRO B C 1
ATOM 6428 O O . PRO B 1 275 ? 25.828 -3.033 6.02 1 91.81 275 PRO B O 1
ATOM 6431 N N . ARG B 1 276 ? 24.109 -3.91 5.125 1 93.94 276 ARG B N 1
ATOM 6432 C CA . ARG B 1 276 ? 23.219 -3.383 6.156 1 93.94 276 ARG B CA 1
ATOM 6433 C C . ARG B 1 276 ? 23.547 -3.986 7.52 1 93.94 276 ARG B C 1
ATOM 6435 O O . ARG B 1 276 ? 23.641 -3.266 8.516 1 93.94 276 ARG B O 1
ATOM 6442 N N . LEU B 1 277 ? 23.672 -5.254 7.523 1 95.75 277 LEU B N 1
ATOM 6443 C CA . LEU B 1 277 ? 24.062 -5.93 8.75 1 95.75 277 LEU B CA 1
ATOM 6444 C C . LEU B 1 277 ? 25.391 -5.395 9.273 1 95.75 277 LEU B C 1
ATOM 6446 O O . LEU B 1 277 ? 25.531 -5.145 10.469 1 95.75 277 LEU B O 1
ATOM 6450 N N . CYS B 1 278 ? 26.281 -5.176 8.367 1 95.81 278 CYS B N 1
ATOM 6451 C CA . CYS B 1 278 ? 27.594 -4.668 8.75 1 95.81 278 CYS B CA 1
ATOM 6452 C C . CYS B 1 278 ? 27.484 -3.289 9.391 1 95.81 278 CYS B C 1
ATOM 6454 O O . CYS B 1 278 ? 28.078 -3.033 10.438 1 95.81 278 CYS B O 1
ATOM 6456 N N . ARG B 1 279 ? 26.703 -2.473 8.789 1 96 279 ARG B N 1
ATOM 6457 C CA . ARG B 1 279 ? 26.516 -1.131 9.336 1 96 279 ARG B CA 1
ATOM 6458 C C . ARG B 1 279 ? 25.859 -1.183 10.703 1 96 279 ARG B C 1
ATOM 6460 O O . ARG B 1 279 ? 26.25 -0.459 11.617 1 96 279 ARG B O 1
ATOM 6467 N N . LEU B 1 280 ? 24.875 -2.023 10.852 1 97.69 280 LEU B N 1
ATOM 6468 C CA . LEU B 1 280 ? 24.156 -2.133 12.117 1 97.69 280 LEU B CA 1
ATOM 6469 C C . LEU B 1 280 ? 25.078 -2.678 13.211 1 97.69 280 LEU B C 1
ATOM 6471 O O . LEU B 1 280 ? 25.016 -2.225 14.359 1 97.69 280 LEU B O 1
ATOM 6475 N N . GLN B 1 281 ? 25.875 -3.617 12.852 1 97.38 281 GLN B N 1
ATOM 6476 C CA . GLN B 1 281 ? 26.859 -4.129 13.805 1 97.38 281 GLN B CA 1
ATOM 6477 C C . GLN B 1 281 ? 27.812 -3.027 14.25 1 97.38 281 GLN B C 1
ATOM 6479 O O . GLN B 1 281 ? 28.156 -2.93 15.438 1 97.38 281 GLN B O 1
ATOM 6484 N N . GLN B 1 282 ? 28.203 -2.207 13.32 1 96.38 282 GLN B N 1
ATOM 6485 C CA . GLN B 1 282 ? 29.078 -1.091 13.641 1 96.38 282 GLN B CA 1
ATOM 6486 C C . GLN B 1 282 ? 28.375 -0.081 14.547 1 96.38 282 GLN B C 1
ATOM 6488 O O . GLN B 1 282 ? 28.969 0.403 15.516 1 96.38 282 GLN B O 1
ATOM 6493 N N . TYR B 1 283 ? 27.172 0.242 14.234 1 97.12 283 TYR B N 1
ATOM 6494 C CA . TYR B 1 283 ? 26.406 1.181 15.039 1 97.12 283 TYR B CA 1
ATOM 6495 C C . TYR B 1 283 ? 26.297 0.704 16.484 1 97.12 283 TYR B C 1
ATOM 6497 O O . TYR B 1 283 ? 26.531 1.472 17.422 1 97.12 283 TYR B O 1
ATOM 6505 N N . PHE B 1 284 ? 25.984 -0.521 16.656 1 97.12 284 PHE B N 1
ATOM 6506 C CA . PHE B 1 284 ? 25.688 -1.017 18 1 97.12 284 PHE B CA 1
ATOM 6507 C C . PHE B 1 284 ? 26.969 -1.356 18.75 1 97.12 284 PHE B C 1
ATOM 6509 O O . PHE B 1 284 ? 26.953 -1.52 19.969 1 97.12 284 PHE B O 1
ATOM 6516 N N . ALA B 1 285 ? 28.031 -1.488 18.031 1 95.44 285 ALA B N 1
ATOM 6517 C CA . ALA B 1 285 ? 29.328 -1.675 18.672 1 95.44 285 ALA B CA 1
ATOM 6518 C C . ALA B 1 285 ? 29.891 -0.347 19.172 1 95.44 285 ALA B C 1
ATOM 6520 O O . ALA B 1 285 ? 30.703 -0.32 20.094 1 95.44 285 ALA B O 1
ATOM 6521 N N . ASP B 1 286 ? 29.5 0.746 18.531 1 93.75 286 ASP B N 1
ATOM 6522 C CA . ASP B 1 286 ? 29.984 2.076 18.906 1 93.75 286 ASP B CA 1
ATOM 6523 C C . ASP B 1 286 ? 29.141 2.654 20.047 1 93.75 286 ASP B C 1
ATOM 6525 O O . ASP B 1 286 ? 27.969 2.975 19.859 1 93.75 286 ASP B O 1
ATOM 6529 N N . PRO B 1 287 ? 29.703 2.898 21.203 1 91.75 287 PRO B N 1
ATOM 6530 C CA . PRO B 1 287 ? 28.953 3.414 22.359 1 91.75 287 PRO B CA 1
ATOM 6531 C C . PRO B 1 287 ? 28.391 4.812 22.109 1 91.75 287 PRO B C 1
ATOM 6533 O O . PRO B 1 287 ? 27.438 5.223 22.781 1 91.75 287 PRO B O 1
ATOM 6536 N N . LYS B 1 288 ? 28.922 5.496 21.172 1 93.12 288 LYS B N 1
ATOM 6537 C CA . LYS B 1 288 ? 28.438 6.84 20.875 1 93.12 288 LYS B CA 1
ATOM 6538 C C . LYS B 1 288 ? 27.031 6.801 20.281 1 93.12 288 LYS B C 1
ATOM 6540 O O . LYS B 1 288 ? 26.281 7.777 20.375 1 93.12 288 LYS B O 1
ATOM 6545 N N . THR B 1 289 ? 26.688 5.676 19.656 1 95.25 289 THR B N 1
ATOM 6546 C CA . THR B 1 289 ? 25.375 5.547 19.047 1 95.25 289 THR B CA 1
ATOM 6547 C C . THR B 1 289 ? 24.281 5.742 20.094 1 95.25 289 THR B C 1
ATOM 6549 O O . THR B 1 289 ? 23.328 6.5 19.859 1 95.25 289 THR B O 1
ATOM 6552 N N . GLU B 1 290 ? 24.453 5.137 21.203 1 95.19 290 GLU B N 1
ATOM 6553 C CA . GLU B 1 290 ? 23.453 5.27 22.25 1 95.19 290 GLU B CA 1
ATOM 6554 C C . GLU B 1 290 ? 23.375 6.703 22.766 1 95.19 290 GLU B C 1
ATOM 6556 O O . GLU B 1 290 ? 22.281 7.219 23.016 1 95.19 290 GLU B O 1
ATOM 6561 N N . VAL B 1 291 ? 24.5 7.344 22.906 1 94.31 291 VAL B N 1
ATOM 6562 C CA . VAL B 1 291 ? 24.562 8.727 23.375 1 94.31 291 VAL B CA 1
ATOM 6563 C C . VAL B 1 291 ? 23.812 9.633 22.406 1 94.31 291 VAL B C 1
ATOM 6565 O O . VAL B 1 291 ? 23.031 10.484 22.828 1 94.31 291 VAL B O 1
ATOM 6568 N N . TYR B 1 292 ? 24.078 9.398 21.094 1 96.25 292 TYR B N 1
ATOM 6569 C CA . TYR B 1 292 ? 23.438 10.219 20.078 1 96.25 292 TYR B CA 1
ATOM 6570 C C . TYR B 1 292 ? 21.922 10.016 20.094 1 96.25 292 TYR B C 1
ATOM 6572 O O . TYR B 1 292 ? 21.156 10.969 19.969 1 96.25 292 TYR B O 1
ATOM 6580 N N . LEU B 1 293 ? 21.5 8.797 20.281 1 97.38 293 LEU B N 1
ATOM 6581 C CA . LEU B 1 293 ? 20.062 8.508 20.344 1 97.38 293 LEU B CA 1
ATOM 6582 C C . LEU B 1 293 ? 19.438 9.133 21.578 1 97.38 293 LEU B C 1
ATOM 6584 O O . LEU B 1 293 ? 18.312 9.648 21.516 1 97.38 293 LEU B O 1
ATOM 6588 N N . LEU B 1 294 ? 20.141 9.094 22.625 1 96.25 294 LEU B N 1
ATOM 6589 C CA . LEU B 1 294 ? 19.656 9.703 23.859 1 96.25 294 LEU B CA 1
ATOM 6590 C C . LEU B 1 294 ? 19.531 11.219 23.703 1 96.25 294 LEU B C 1
ATOM 6592 O O . LEU B 1 294 ? 18.578 11.82 24.234 1 96.25 294 LEU B O 1
ATOM 6596 N N . PHE B 1 295 ? 20.422 11.828 23 1 96 295 PHE B N 1
ATOM 6597 C CA . PHE B 1 295 ? 20.328 13.258 22.719 1 96 295 PHE B CA 1
ATOM 6598 C C . PHE B 1 295 ? 19.047 13.586 21.969 1 96 295 PHE B C 1
ATOM 6600 O O . PHE B 1 295 ? 18.281 14.453 22.391 1 96 295 PHE B O 1
ATOM 6607 N N . TYR B 1 296 ? 18.844 12.789 20.875 1 97.75 296 TYR B N 1
ATOM 6608 C CA . TYR B 1 296 ? 17.625 13 20.094 1 97.75 296 TYR B CA 1
ATOM 6609 C C . TYR B 1 296 ? 16.375 12.789 20.953 1 97.75 296 TYR B C 1
ATOM 6611 O O . TYR B 1 296 ? 15.414 13.547 20.859 1 97.75 296 TYR B O 1
ATOM 6619 N N . HIS B 1 297 ? 16.422 11.805 21.797 1 96.88 297 HIS B N 1
ATOM 6620 C CA . HIS B 1 297 ? 15.297 11.484 22.672 1 96.88 297 HIS B CA 1
ATOM 6621 C C . HIS B 1 297 ? 14.992 12.633 23.625 1 96.88 297 HIS B C 1
ATOM 6623 O O . HIS B 1 297 ? 13.828 12.859 23.969 1 96.88 297 HIS B O 1
ATOM 6629 N N . SER B 1 298 ? 15.961 13.305 24.016 1 95.56 298 SER B N 1
ATOM 6630 C CA . SER B 1 298 ? 15.805 14.398 24.969 1 95.56 298 SER B CA 1
ATOM 6631 C C . SER B 1 298 ? 15.32 15.672 24.297 1 95.56 298 SER B C 1
ATOM 6633 O O . SER B 1 298 ? 14.57 16.453 24.891 1 95.56 298 SER B O 1
ATOM 6635 N N . ILE B 1 299 ? 15.711 15.898 23.062 1 96.75 299 ILE B N 1
ATOM 6636 C CA . ILE B 1 299 ? 15.523 17.219 22.469 1 96.75 299 ILE B CA 1
ATOM 6637 C C . ILE B 1 299 ? 14.266 17.219 21.609 1 96.75 299 ILE B C 1
ATOM 6639 O O . ILE B 1 299 ? 13.609 18.25 21.469 1 96.75 299 ILE B O 1
ATOM 6643 N N . LEU B 1 300 ? 13.859 16.094 20.984 1 97.5 300 LEU B N 1
ATOM 6644 C CA . LEU B 1 300 ? 12.82 16.062 19.953 1 97.5 300 LEU B CA 1
ATOM 6645 C C . LEU B 1 300 ? 11.453 16.391 20.547 1 97.5 300 LEU B C 1
ATOM 6647 O O . LEU B 1 300 ? 10.617 17 19.891 1 97.5 300 LEU B O 1
ATOM 6651 N N . PRO B 1 301 ? 11.242 16.062 21.844 1 96.5 301 PRO B N 1
ATOM 6652 C CA . PRO B 1 301 ? 9.945 16.406 22.422 1 96.5 301 PRO B CA 1
ATOM 6653 C C . PRO B 1 301 ? 9.648 17.906 22.391 1 96.5 301 PRO B C 1
ATOM 6655 O O . PRO B 1 301 ? 8.492 18.297 22.297 1 96.5 301 PRO B O 1
ATOM 6658 N N . LEU B 1 302 ? 10.695 18.703 22.422 1 96.62 302 LEU B N 1
ATOM 6659 C CA . LEU B 1 302 ? 10.516 20.156 22.328 1 96.62 302 LEU B CA 1
ATOM 6660 C C . LEU B 1 302 ? 9.82 20.531 21.016 1 96.62 302 LEU B C 1
ATOM 6662 O O . LEU B 1 302 ? 8.945 21.391 21 1 96.62 302 LEU B O 1
ATOM 6666 N N . PHE B 1 303 ? 10.211 19.875 19.984 1 97.88 303 PHE B N 1
ATOM 6667 C CA . PHE B 1 303 ? 9.664 20.141 18.656 1 97.88 303 PHE B CA 1
ATOM 6668 C C . PHE B 1 303 ? 8.297 19.484 18.484 1 97.88 303 PHE B C 1
ATOM 6670 O O . PHE B 1 303 ? 7.367 20.109 17.969 1 97.88 303 PHE B O 1
ATOM 6677 N N . SER B 1 304 ? 8.148 18.281 18.938 1 96.69 304 SER B N 1
ATOM 6678 C CA . SER B 1 304 ? 6.895 17.547 18.781 1 96.69 304 SER B CA 1
ATOM 6679 C C . SER B 1 304 ? 5.773 18.188 19.578 1 96.69 304 SER B C 1
ATOM 6681 O O . SER B 1 304 ? 4.613 18.172 19.156 1 96.69 304 SER B O 1
ATOM 6683 N N . ASP B 1 305 ? 6.094 18.719 20.688 1 95.25 305 ASP B N 1
ATOM 6684 C CA . ASP B 1 305 ? 5.09 19.344 21.531 1 95.25 305 ASP B CA 1
ATOM 6685 C C . ASP B 1 305 ? 4.48 20.562 20.859 1 95.25 305 ASP B C 1
ATOM 6687 O O . ASP B 1 305 ? 3.256 20.719 20.828 1 95.25 305 ASP B O 1
ATOM 6691 N N . VAL B 1 306 ? 5.289 21.375 20.375 1 94.19 306 VAL B N 1
ATOM 6692 C CA . VAL B 1 306 ? 4.777 22.562 19.719 1 94.19 306 VAL B CA 1
ATOM 6693 C C . VAL B 1 306 ? 4.02 22.172 18.453 1 94.19 306 VAL B C 1
ATOM 6695 O O . VAL B 1 306 ? 2.99 22.766 18.125 1 94.19 306 VAL B O 1
ATOM 6698 N N . ASN B 1 307 ? 4.539 21.219 17.75 1 93.44 307 ASN B N 1
ATOM 6699 C CA . ASN B 1 307 ? 3.875 20.75 16.531 1 93.44 307 ASN B CA 1
ATOM 6700 C C . ASN B 1 307 ? 2.48 20.219 16.812 1 93.44 307 ASN B C 1
ATOM 6702 O O . ASN B 1 307 ? 1.555 20.406 16.031 1 93.44 307 ASN B O 1
ATOM 6706 N N . LYS B 1 308 ? 2.291 19.531 17.891 1 91.62 308 LYS B N 1
ATOM 6707 C CA . LYS B 1 308 ? 0.985 19.016 18.281 1 91.62 308 LYS B CA 1
ATOM 6708 C C . LYS B 1 308 ? -0.003 20.141 18.531 1 91.62 308 LYS B C 1
ATOM 6710 O O . LYS B 1 308 ? -1.176 20.047 18.172 1 91.62 308 LYS B O 1
ATOM 6715 N N . LEU B 1 309 ? 0.475 21.125 19.109 1 87.75 309 LEU B N 1
ATOM 6716 C CA . LEU B 1 309 ? -0.347 22.297 19.359 1 87.75 309 LEU B CA 1
ATOM 6717 C C . LEU B 1 309 ? -0.815 22.938 18.062 1 87.75 309 LEU B C 1
ATOM 6719 O O . LEU B 1 309 ? -1.967 23.359 17.953 1 87.75 309 LEU B O 1
ATOM 6723 N N . LEU B 1 310 ? 0.044 22.891 17.109 1 87.12 310 LEU B N 1
ATOM 6724 C CA . LEU B 1 310 ? -0.233 23.531 15.836 1 87.12 310 LEU B CA 1
ATOM 6725 C C . LEU B 1 310 ? -1.142 22.656 14.977 1 87.12 310 LEU B C 1
ATOM 6727 O O . LEU B 1 310 ? -1.675 23.109 13.961 1 87.12 310 LEU B O 1
ATOM 6731 N N . GLN B 1 311 ? -1.351 21.453 15.344 1 87.19 311 GLN B N 1
ATOM 6732 C CA . GLN B 1 311 ? -2.164 20.531 14.562 1 87.19 311 GLN B CA 1
ATOM 6733 C C . GLN B 1 311 ? -3.586 20.438 15.109 1 87.19 311 GLN B C 1
ATOM 6735 O O . GLN B 1 311 ? -4.441 19.766 14.539 1 87.19 311 GLN B O 1
ATOM 6740 N N . CYS B 1 312 ? -3.865 21.172 16.047 1 84.56 312 CYS B N 1
ATOM 6741 C CA . CYS B 1 312 ? -5.184 21.125 16.672 1 84.56 312 CYS B CA 1
ATOM 6742 C C . CYS B 1 312 ? -6.25 21.688 15.727 1 84.56 312 CYS B C 1
ATOM 6744 O O . CYS B 1 312 ? -5.973 22.594 14.938 1 84.56 312 CYS B O 1
ATOM 6746 N N . GLU B 1 313 ? -7.441 21.188 15.844 1 84.69 313 GLU B N 1
ATOM 6747 C CA . GLU B 1 313 ? -8.562 21.641 15.031 1 84.69 313 GLU B CA 1
ATOM 6748 C C . GLU B 1 313 ? -9.109 22.969 15.547 1 84.69 313 GLU B C 1
ATOM 6750 O O . GLU B 1 313 ? -9.555 23.812 14.766 1 84.69 313 GLU B O 1
ATOM 6755 N N . GLU B 1 314 ? -9.023 23.094 16.828 1 89.62 314 GLU B N 1
ATOM 6756 C CA . GLU B 1 314 ? -9.445 24.344 17.422 1 89.62 314 GLU B CA 1
ATOM 6757 C C . GLU B 1 314 ? -8.531 25.5 17 1 89.62 314 GLU B C 1
ATOM 6759 O O . GLU B 1 314 ? -7.316 25.328 16.922 1 89.62 314 GLU B O 1
ATOM 6764 N N . PRO B 1 315 ? -9.172 26.594 16.688 1 93 315 PRO B N 1
ATOM 6765 C CA . PRO B 1 315 ? -8.312 27.734 16.359 1 93 315 PRO B CA 1
ATOM 6766 C C . PRO B 1 315 ? -7.426 28.156 17.531 1 93 315 PRO B C 1
ATOM 6768 O O . PRO B 1 315 ? -7.918 28.375 18.641 1 93 315 PRO B O 1
ATOM 6771 N N . LYS B 1 316 ? -6.172 28.281 17.25 1 91.75 316 LYS B N 1
ATOM 6772 C CA . LYS B 1 316 ? -5.211 28.672 18.281 1 91.75 316 LYS B CA 1
ATOM 6773 C C . LYS B 1 316 ? -4.328 29.812 17.797 1 91.75 316 LYS B C 1
ATOM 6775 O O . LYS B 1 316 ? -3.199 29.969 18.266 1 91.75 316 LYS B O 1
ATOM 6780 N N . ILE B 1 317 ? -4.859 30.531 16.938 1 93.62 317 ILE B N 1
ATOM 6781 C CA . ILE B 1 317 ? -4.078 31.609 16.328 1 93.62 317 ILE B CA 1
ATOM 6782 C C . ILE B 1 317 ? -3.688 32.625 17.406 1 93.62 317 ILE B C 1
ATOM 6784 O O . ILE B 1 317 ? -2.611 33.219 17.344 1 93.62 317 ILE B O 1
ATOM 6788 N N . HIS B 1 318 ? -4.504 32.781 18.438 1 93 318 HIS B N 1
ATOM 6789 C CA . HIS B 1 318 ? -4.27 33.75 19.516 1 93 318 HIS B CA 1
ATOM 6790 C C . HIS B 1 318 ? -3.107 33.344 20.406 1 93 318 HIS B C 1
ATOM 6792 O O . HIS B 1 318 ? -2.545 34.156 21.125 1 93 318 HIS B O 1
ATOM 6798 N N . LEU B 1 319 ? -2.734 32.094 20.297 1 92.12 319 LEU B N 1
ATOM 6799 C CA . LEU B 1 319 ? -1.661 31.578 21.125 1 92.12 319 LEU B CA 1
ATOM 6800 C C . LEU B 1 319 ? -0.389 31.375 20.312 1 92.12 319 LEU B C 1
ATOM 6802 O O . LEU B 1 319 ? 0.675 31.094 20.875 1 92.12 319 LEU B O 1
ATOM 6806 N N . LEU B 1 320 ? -0.456 31.531 19.047 1 93.06 320 LEU B N 1
ATOM 6807 C CA . LEU B 1 320 ? 0.603 31.109 18.141 1 93.06 320 LEU B CA 1
ATOM 6808 C C . LEU B 1 320 ? 1.911 31.812 18.453 1 93.06 320 LEU B C 1
ATOM 6810 O O . LEU B 1 320 ? 2.945 31.172 18.641 1 93.06 320 LEU B O 1
ATOM 6814 N N . ARG B 1 321 ? 1.889 33.094 18.531 1 91.81 321 ARG B N 1
ATOM 6815 C CA . ARG B 1 321 ? 3.1 33.875 18.766 1 91.81 321 ARG B CA 1
ATOM 6816 C C . ARG B 1 321 ? 3.715 33.531 20.125 1 91.81 321 ARG B C 1
ATOM 6818 O O . ARG B 1 321 ? 4.926 33.312 20.219 1 91.81 321 ARG B O 1
ATOM 6825 N N . ARG B 1 322 ? 2.949 33.438 21.078 1 91.25 322 ARG B N 1
ATOM 6826 C CA . ARG B 1 322 ? 3.416 33.125 22.422 1 91.25 322 ARG B CA 1
ATOM 6827 C C . ARG B 1 322 ? 4.035 31.734 22.453 1 91.25 322 ARG B C 1
ATOM 6829 O O . ARG B 1 322 ? 5.117 31.547 23.016 1 91.25 322 ARG B O 1
ATOM 6836 N N . GLU B 1 323 ? 3.322 30.812 21.891 1 93.25 323 GLU B N 1
ATOM 6837 C CA . GLU B 1 323 ? 3.791 29.438 21.906 1 93.25 323 GLU B CA 1
ATOM 6838 C C . GLU B 1 323 ? 5.094 29.281 21.125 1 93.25 323 GLU B C 1
ATOM 6840 O O . GLU B 1 323 ? 5.984 28.531 21.531 1 93.25 323 GLU B O 1
ATOM 6845 N N . LEU B 1 324 ? 5.172 29.984 20.062 1 93.88 324 LEU B N 1
ATOM 6846 C CA . LEU B 1 324 ? 6.398 29.938 19.266 1 93.88 324 LEU B CA 1
ATOM 6847 C C . LEU B 1 324 ? 7.555 30.594 20.016 1 93.88 324 LEU B C 1
ATOM 6849 O O . LEU B 1 324 ? 8.688 30.109 19.953 1 93.88 324 LEU B O 1
ATOM 6853 N N . THR B 1 325 ? 7.277 31.641 20.672 1 93.56 325 THR B N 1
ATOM 6854 C CA . THR B 1 325 ? 8.297 32.312 21.469 1 93.56 325 THR B CA 1
ATOM 6855 C C . THR B 1 325 ? 8.758 31.406 22.625 1 93.56 325 THR B C 1
ATOM 6857 O O . THR B 1 325 ? 9.961 31.297 22.891 1 93.56 325 THR B O 1
ATOM 6860 N N . CYS B 1 326 ? 7.82 30.812 23.25 1 94.25 326 CYS B N 1
ATOM 6861 C CA . CYS B 1 326 ? 8.148 29.875 24.312 1 94.25 326 CYS B CA 1
ATOM 6862 C C . CYS B 1 326 ? 9.008 28.734 23.781 1 94.25 326 CYS B C 1
ATOM 6864 O O . CYS B 1 326 ? 9.984 28.328 24.422 1 94.25 326 CYS B O 1
ATOM 6866 N N . PHE B 1 327 ? 8.664 28.281 22.672 1 95.94 327 PHE B N 1
ATOM 6867 C CA . PHE B 1 327 ? 9.43 27.234 22.016 1 95.94 327 PHE B CA 1
ATOM 6868 C C . PHE B 1 327 ? 10.875 27.672 21.781 1 95.94 327 PHE B C 1
ATOM 6870 O O . PHE B 1 327 ? 11.812 26.953 22.125 1 95.94 327 PHE B O 1
ATOM 6877 N N . MET B 1 328 ? 11.016 28.844 21.344 1 95.88 328 MET B N 1
ATOM 6878 C CA . MET B 1 328 ? 12.352 29.375 21.078 1 95.88 328 MET B CA 1
ATOM 6879 C C . MET B 1 328 ? 13.148 29.531 22.375 1 95.88 328 MET B C 1
ATOM 6881 O O . MET B 1 328 ? 14.328 29.203 22.422 1 95.88 328 MET B O 1
ATOM 6885 N N . HIS B 1 329 ? 12.508 29.969 23.344 1 95.12 329 HIS B N 1
ATOM 6886 C CA . HIS B 1 329 ? 13.18 30.141 24.625 1 95.12 329 HIS B CA 1
ATOM 6887 C C . HIS B 1 329 ? 13.672 28.812 25.172 1 95.12 329 HIS B C 1
ATOM 6889 O O . HIS B 1 329 ? 14.781 28.719 25.703 1 95.12 329 HIS B O 1
ATOM 6895 N N . LYS B 1 330 ? 12.82 27.875 25.047 1 94.62 330 LYS B N 1
ATOM 6896 C CA . LYS B 1 330 ? 13.211 26.531 25.5 1 94.62 330 LYS B CA 1
ATOM 6897 C C . LYS B 1 330 ? 14.398 26.016 24.703 1 94.62 330 LYS B C 1
ATOM 6899 O O . LYS B 1 330 ? 15.305 25.391 25.266 1 94.62 330 LYS B O 1
ATOM 6904 N N . LEU B 1 331 ? 14.352 26.297 23.453 1 95.12 331 LEU B N 1
ATOM 6905 C CA . LEU B 1 331 ? 15.438 25.859 22.578 1 95.12 331 LEU B CA 1
ATOM 6906 C C . LEU B 1 331 ? 16.734 26.594 22.906 1 95.12 331 LEU B C 1
ATOM 6908 O O . LEU B 1 331 ? 17.781 25.969 23.062 1 95.12 331 LEU B O 1
ATOM 6912 N N . LEU B 1 332 ? 16.641 27.828 23.047 1 95 332 LEU B N 1
ATOM 6913 C CA . LEU B 1 332 ? 17.797 28.656 23.375 1 95 332 LEU B CA 1
ATOM 6914 C C . LEU B 1 332 ? 18.359 28.297 24.75 1 95 332 LEU B C 1
ATOM 6916 O O . LEU B 1 332 ? 19.562 28.25 24.953 1 95 332 LEU B O 1
ATOM 6920 N N . GLY B 1 333 ? 17.5 27.953 25.609 1 93 333 GLY B N 1
ATOM 6921 C CA . GLY B 1 333 ? 17.875 27.609 26.969 1 93 333 GLY B CA 1
ATOM 6922 C C . GLY B 1 333 ? 18.672 26.328 27.062 1 93 333 GLY B C 1
ATOM 6923 O O . GLY B 1 333 ? 19.328 26.062 28.078 1 93 333 GLY B O 1
ATOM 6924 N N . ARG B 1 334 ? 18.656 25.625 26.031 1 93.44 334 ARG B N 1
ATOM 6925 C CA . ARG B 1 334 ? 19.391 24.359 26.031 1 93.44 334 ARG B CA 1
ATOM 6926 C C . ARG B 1 334 ? 20.891 24.594 25.906 1 93.44 334 ARG B C 1
ATOM 6928 O O . ARG B 1 334 ? 21.703 23.75 26.312 1 93.44 334 ARG B O 1
ATOM 6935 N N . PHE B 1 335 ? 21.328 25.797 25.312 1 92.75 335 PHE B N 1
ATOM 6936 C CA . PHE B 1 335 ? 22.75 25.906 25.047 1 92.75 335 PHE B CA 1
ATOM 6937 C C . PHE B 1 335 ? 23.234 27.328 25.281 1 92.75 335 PHE B C 1
ATOM 6939 O O . PHE B 1 335 ? 24.422 27.625 25.109 1 92.75 335 PHE B O 1
ATOM 6946 N N . LEU B 1 336 ? 22.312 28.219 25.641 1 93.25 336 LEU B N 1
ATOM 6947 C CA . LEU B 1 336 ? 22.703 29.594 25.953 1 93.25 336 LEU B CA 1
ATOM 6948 C C . LEU B 1 336 ? 22.344 29.953 27.391 1 93.25 336 LEU B C 1
ATOM 6950 O O . LEU B 1 336 ? 21.438 29.328 27.984 1 93.25 336 LEU B O 1
ATOM 6954 N N . GLN B 1 337 ? 23.031 30.938 27.875 1 91.25 337 GLN B N 1
ATOM 6955 C CA . GLN B 1 337 ? 22.672 31.516 29.172 1 91.25 337 GLN B CA 1
ATOM 6956 C C . GLN B 1 337 ? 21.391 32.344 29.094 1 91.25 337 GLN B C 1
ATOM 6958 O O . GLN B 1 337 ? 21.141 33 28.078 1 91.25 337 GLN B O 1
ATOM 6963 N N . VAL B 1 338 ? 20.703 32.375 30.125 1 90.19 338 VAL B N 1
ATOM 6964 C CA . VAL B 1 338 ? 19.406 33.031 30.172 1 90.19 338 VAL B CA 1
ATOM 6965 C C . VAL B 1 338 ? 19.578 34.531 29.875 1 90.19 338 VAL B C 1
ATOM 6967 O O . VAL B 1 338 ? 18.719 35.125 29.234 1 90.19 338 VAL B O 1
ATOM 6970 N N . THR B 1 339 ? 20.641 35.062 30.281 1 88.5 339 THR B N 1
ATOM 6971 C CA . THR B 1 339 ? 20.891 36.5 30.125 1 88.5 339 THR B CA 1
ATOM 6972 C C . THR B 1 339 ? 21.047 36.875 28.656 1 88.5 339 THR B C 1
ATOM 6974 O O . THR B 1 339 ? 20.859 38.031 28.281 1 88.5 339 THR B O 1
ATOM 6977 N N . ALA B 1 340 ? 21.328 35.875 27.922 1 89.62 340 ALA B N 1
ATOM 6978 C CA . ALA B 1 340 ? 21.594 36.094 26.516 1 89.62 340 ALA B CA 1
ATOM 6979 C C . ALA B 1 340 ? 20.281 36.344 25.75 1 89.62 340 ALA B C 1
ATOM 6981 O O . ALA B 1 340 ? 20.281 36.969 24.688 1 89.62 340 ALA B O 1
ATOM 6982 N N . TYR B 1 341 ? 19.125 35.875 26.219 1 88.69 341 TYR B N 1
ATOM 6983 C CA . TYR B 1 341 ? 17.922 35.938 25.391 1 88.69 341 TYR B CA 1
ATOM 6984 C C . TYR B 1 341 ? 16.734 36.438 26.219 1 88.69 341 TYR B C 1
ATOM 6986 O O . TYR B 1 341 ? 15.68 36.75 25.656 1 88.69 341 TYR B O 1
ATOM 6994 N N . LYS B 1 342 ? 16.766 36.594 27.438 1 86.38 342 LYS B N 1
ATOM 6995 C CA . LYS B 1 342 ? 15.641 36.969 28.297 1 86.38 342 LYS B CA 1
ATOM 6996 C C . LYS B 1 342 ? 15.078 38.344 27.922 1 86.38 342 LYS B C 1
ATOM 6998 O O . LYS B 1 342 ? 13.867 38.5 27.859 1 86.38 342 LYS B O 1
ATOM 7003 N N . GLU B 1 343 ? 15.938 39.25 27.672 1 82.12 343 GLU B N 1
ATOM 7004 C CA . GLU B 1 343 ? 15.477 40.625 27.453 1 82.12 343 GLU B CA 1
ATOM 7005 C C . GLU B 1 343 ? 15.523 41 25.969 1 82.12 343 GLU B C 1
ATOM 7007 O O . GLU B 1 343 ? 15.352 42.156 25.609 1 82.12 343 GLU B O 1
ATOM 7012 N N . LYS B 1 344 ? 15.648 40.031 25.156 1 83.06 344 LYS B N 1
ATOM 7013 C CA . LYS B 1 344 ? 15.773 40.312 23.719 1 83.06 344 LYS B CA 1
ATOM 7014 C C . LYS B 1 344 ? 14.672 39.594 22.922 1 83.06 344 LYS B C 1
ATOM 7016 O O . LYS B 1 344 ? 14.062 38.656 23.422 1 83.06 344 LYS B O 1
ATOM 7021 N N . THR B 1 345 ? 14.477 40.281 21.844 1 86.38 345 THR B N 1
ATOM 7022 C CA . THR B 1 345 ? 13.664 39.562 20.875 1 86.38 345 THR B CA 1
ATOM 7023 C C . THR B 1 345 ? 14.391 38.312 20.375 1 86.38 345 THR B C 1
ATOM 7025 O O . THR B 1 345 ? 15.602 38.344 20.172 1 86.38 345 THR B O 1
ATOM 7028 N N . VAL B 1 346 ? 13.68 37.312 20.25 1 87.06 346 VAL B N 1
ATOM 7029 C CA . VAL B 1 346 ? 14.266 36 19.984 1 87.06 346 VAL B CA 1
ATOM 7030 C C . VAL B 1 346 ? 15.117 36.062 18.719 1 87.06 346 VAL B C 1
ATOM 7032 O O . VAL B 1 346 ? 16.156 35.406 18.625 1 87.06 346 VAL B O 1
ATOM 7035 N N . THR B 1 347 ? 14.734 36.875 17.75 1 87 347 THR B N 1
ATOM 7036 C CA . THR B 1 347 ? 15.422 36.906 16.469 1 87 347 THR B CA 1
ATOM 7037 C C . THR B 1 347 ? 16.703 37.719 16.562 1 87 347 THR B C 1
ATOM 7039 O O . THR B 1 347 ? 17.531 37.688 15.641 1 87 347 THR B O 1
ATOM 7042 N N . GLU B 1 348 ? 16.969 38.344 17.609 1 88.5 348 GLU B N 1
ATOM 7043 C CA . GLU B 1 348 ? 18.141 39.188 17.766 1 88.5 348 GLU B CA 1
ATOM 7044 C C . GLU B 1 348 ? 19.219 38.531 18.625 1 88.5 348 GLU B C 1
ATOM 7046 O O . GLU B 1 348 ? 20.281 39.125 18.859 1 88.5 348 GLU B O 1
ATOM 7051 N N . VAL B 1 349 ? 18.938 37.406 19.016 1 90.56 349 VAL B N 1
ATOM 7052 C CA . VAL B 1 349 ? 19.891 36.688 19.859 1 90.56 349 VAL B CA 1
ATOM 7053 C C . VAL B 1 349 ? 21.094 36.25 19.016 1 90.56 349 VAL B C 1
ATOM 7055 O O . VAL B 1 349 ? 20.922 35.688 17.922 1 90.56 349 VAL B O 1
ATOM 7058 N N . ASP B 1 350 ? 22.266 36.562 19.531 1 90.5 350 ASP B N 1
ATOM 7059 C CA . ASP B 1 350 ? 23.484 36.094 18.875 1 90.5 350 ASP B CA 1
ATOM 7060 C C . ASP B 1 350 ? 23.844 34.688 19.297 1 90.5 350 ASP B C 1
ATOM 7062 O O . ASP B 1 350 ? 24.281 34.469 20.422 1 90.5 350 ASP B O 1
ATOM 7066 N N . LEU B 1 351 ? 23.797 33.812 18.391 1 91 351 LEU B N 1
ATOM 7067 C CA . LEU B 1 351 ? 23.969 32.406 18.688 1 91 351 LEU B CA 1
ATOM 7068 C C . LEU B 1 351 ? 25.453 32.031 18.734 1 91 351 LEU B C 1
ATOM 7070 O O . LEU B 1 351 ? 25.828 30.969 19.266 1 91 351 LEU B O 1
ATOM 7074 N N . GLN B 1 352 ? 26.328 32.875 18.156 1 85.06 352 GLN B N 1
ATOM 7075 C CA . GLN B 1 352 ? 27.734 32.5 18 1 85.06 352 GLN B CA 1
ATOM 7076 C C . GLN B 1 352 ? 28.594 33.219 19.047 1 85.06 352 GLN B C 1
ATOM 7078 O O . GLN B 1 352 ? 29.797 32.938 19.156 1 85.06 352 GLN B O 1
ATOM 7083 N N . ASP B 1 353 ? 28.016 34.062 19.812 1 86.12 353 ASP B N 1
ATOM 7084 C CA . ASP B 1 353 ? 28.781 34.75 20.844 1 86.12 353 ASP B CA 1
ATOM 7085 C C . ASP B 1 353 ? 29.234 33.781 21.938 1 86.12 353 ASP B C 1
ATOM 7087 O O . ASP B 1 353 ? 28.406 33.219 22.656 1 86.12 353 ASP B O 1
ATOM 7091 N N . PRO B 1 354 ? 30.469 33.625 22.109 1 82.44 354 PRO B N 1
ATOM 7092 C CA . PRO B 1 354 ? 30.984 32.719 23.109 1 82.44 354 PRO B CA 1
ATOM 7093 C C . PRO B 1 354 ? 30.578 33.094 24.531 1 82.44 354 PRO B C 1
ATOM 7095 O O . PRO B 1 354 ? 30.5 32.219 25.406 1 82.44 354 PRO B O 1
ATOM 7098 N N . ASN B 1 355 ? 30.344 34.344 24.703 1 83.69 355 ASN B N 1
ATOM 7099 C CA . ASN B 1 355 ? 29.969 34.812 26.047 1 83.69 355 ASN B CA 1
ATOM 7100 C C . ASN B 1 355 ? 28.562 34.375 26.422 1 83.69 355 ASN B C 1
ATOM 7102 O O . ASN B 1 355 ? 28.188 34.375 27.594 1 83.69 355 ASN B O 1
ATOM 7106 N N . ASN B 1 356 ? 27.875 34 25.438 1 87.81 356 ASN B N 1
ATOM 7107 C CA . ASN B 1 356 ? 26.484 33.594 25.672 1 87.81 356 ASN B CA 1
ATOM 7108 C C . ASN B 1 356 ? 26.391 32.094 25.984 1 87.81 356 ASN B C 1
ATOM 7110 O O . ASN B 1 356 ? 25.344 31.625 26.438 1 87.81 356 ASN B O 1
ATOM 7114 N N . SER B 1 357 ? 27.438 31.438 25.734 1 84.75 357 SER B N 1
ATOM 7115 C CA . SER B 1 357 ? 27.391 29.984 25.844 1 84.75 357 SER B CA 1
ATOM 7116 C C . SER B 1 357 ? 27.875 29.531 27.219 1 84.75 357 SER B C 1
ATOM 7118 O O . SER B 1 357 ? 28.922 29.969 27.688 1 84.75 357 SER B O 1
ATOM 7120 N N . PRO B 1 358 ? 27.031 28.766 27.766 1 81.75 358 PRO B N 1
ATOM 7121 C CA . PRO B 1 358 ? 27.562 28.141 28.984 1 81.75 358 PRO B CA 1
ATOM 7122 C C . PRO B 1 358 ? 28.703 27.156 28.703 1 81.75 358 PRO B C 1
ATOM 7124 O O . PRO B 1 358 ? 28.984 26.859 27.547 1 81.75 358 PRO B O 1
ATOM 7127 N N . SER B 1 359 ? 29.281 26.734 29.812 1 78.94 359 SER B N 1
ATOM 7128 C CA . SER B 1 359 ? 30.297 25.703 29.672 1 78.94 359 SER B CA 1
ATOM 7129 C C . SER B 1 359 ? 29.703 24.422 29.094 1 78.94 359 SER B C 1
ATOM 7131 O O . SER B 1 359 ? 28.5 24.172 29.219 1 78.94 359 SER B O 1
ATOM 7133 N N . ASP B 1 360 ? 30.484 23.688 28.406 1 77.06 360 ASP B N 1
ATOM 7134 C CA . ASP B 1 360 ? 30.062 22.469 27.734 1 77.06 360 ASP B CA 1
ATOM 7135 C C . ASP B 1 360 ? 29.344 21.531 28.703 1 77.06 360 ASP B C 1
ATOM 7137 O O . ASP B 1 360 ? 28.422 20.812 28.312 1 77.06 360 ASP B O 1
ATOM 7141 N N . GLN B 1 361 ? 29.703 21.656 29.906 1 73.06 361 GLN B N 1
ATOM 7142 C CA . GLN B 1 361 ? 29.156 20.781 30.922 1 73.06 361 GLN B CA 1
ATOM 7143 C C . GLN B 1 361 ? 27.75 21.219 31.328 1 73.06 361 GLN B C 1
ATOM 7145 O O . GLN B 1 361 ? 26.984 20.453 31.906 1 73.06 361 GLN B O 1
ATOM 7150 N N . LYS B 1 362 ? 27.453 22.359 30.906 1 78.31 362 LYS B N 1
ATOM 7151 C CA . LYS B 1 362 ? 26.188 22.922 31.359 1 78.31 362 LYS B CA 1
ATOM 7152 C C . LYS B 1 362 ? 25.141 22.875 30.266 1 78.31 362 LYS B C 1
ATOM 7154 O O . LYS B 1 362 ? 24.031 23.391 30.422 1 78.31 362 LYS B O 1
ATOM 7159 N N . LEU B 1 363 ? 25.531 22.266 29.172 1 84.88 363 LEU B N 1
ATOM 7160 C CA . LEU B 1 363 ? 24.547 22.094 28.109 1 84.88 363 LEU B CA 1
ATOM 7161 C C . LEU B 1 363 ? 23.391 21.203 28.578 1 84.88 363 LEU B C 1
ATOM 7163 O O . LEU B 1 363 ? 23.625 20.203 29.266 1 84.88 363 LEU B O 1
ATOM 7167 N N . MET B 1 364 ? 22.203 21.578 28.297 1 82.75 364 MET B N 1
ATOM 7168 C CA . MET B 1 364 ? 21.031 20.812 28.703 1 82.75 364 MET B CA 1
ATOM 7169 C C . MET B 1 364 ? 20.625 19.812 27.625 1 82.75 364 MET B C 1
ATOM 7171 O O . MET B 1 364 ? 19.641 20.047 26.906 1 82.75 364 MET B O 1
ATOM 7175 N N . VAL B 1 365 ? 21.312 18.797 27.625 1 85.31 365 VAL B N 1
ATOM 7176 C CA . VAL B 1 365 ? 21.109 17.812 26.562 1 85.31 365 VAL B CA 1
ATOM 7177 C C . VAL B 1 365 ? 20.391 16.594 27.141 1 85.31 365 VAL B C 1
ATOM 7179 O O . VAL B 1 365 ? 20.188 15.602 26.422 1 85.31 365 VAL B O 1
ATOM 7182 N N . GLY B 1 366 ? 19.891 16.641 28.375 1 85.44 366 GLY B N 1
ATOM 7183 C CA . GLY B 1 366 ? 19.219 15.523 29.031 1 85.44 366 GLY B CA 1
ATOM 7184 C C . GLY B 1 366 ? 20.125 14.805 30.031 1 85.44 366 GLY B C 1
ATOM 7185 O O . GLY B 1 366 ? 21.312 14.664 29.797 1 85.44 366 GLY B O 1
ATOM 7186 N N . PHE B 1 367 ? 19.531 14.422 30.984 1 80.5 367 PHE B N 1
ATOM 7187 C CA . PHE B 1 367 ? 20.266 13.805 32.094 1 80.5 367 PHE B CA 1
ATOM 7188 C C . PHE B 1 367 ? 20.922 12.508 31.641 1 80.5 367 PHE B C 1
ATOM 7190 O O . PHE B 1 367 ? 22.125 12.32 31.828 1 80.5 367 PHE B O 1
ATOM 7197 N N . SER B 1 368 ? 20.125 11.727 31 1 82.31 368 SER B N 1
ATOM 7198 C CA . SER B 1 368 ? 20.656 10.438 30.562 1 82.31 368 SER B CA 1
ATOM 7199 C C . SER B 1 368 ? 21.781 10.617 29.547 1 82.31 368 SER B C 1
ATOM 7201 O O . SER B 1 368 ? 22.766 9.883 29.578 1 82.31 368 SER B O 1
ATOM 7203 N N . THR B 1 369 ? 21.625 11.547 28.703 1 85.38 369 THR B N 1
ATOM 7204 C CA . THR B 1 369 ? 22.641 11.836 27.688 1 85.38 369 THR B CA 1
ATOM 7205 C C . THR B 1 369 ? 23.953 12.25 28.359 1 85.38 369 THR B C 1
ATOM 7207 O O . THR B 1 369 ? 25.031 11.75 28 1 85.38 369 THR B O 1
ATOM 7210 N N . ARG B 1 370 ? 23.859 13.023 29.359 1 80.06 370 ARG B N 1
ATOM 7211 C CA . ARG B 1 370 ? 25.047 13.531 30.062 1 80.06 370 ARG B CA 1
ATOM 7212 C C . ARG B 1 370 ? 25.766 12.406 30.797 1 80.06 370 ARG B C 1
ATOM 7214 O O . ARG B 1 370 ? 27 12.344 30.797 1 80.06 370 ARG B O 1
ATOM 7221 N N . MET B 1 371 ? 24.969 11.609 31.359 1 78.56 371 MET B N 1
ATOM 7222 C CA . MET B 1 371 ? 25.562 10.492 32.094 1 78.56 371 MET B CA 1
ATOM 7223 C C . MET B 1 371 ? 26.359 9.586 31.172 1 78.56 371 MET B C 1
ATOM 7225 O O . MET B 1 371 ? 27.453 9.133 31.516 1 78.56 371 MET B O 1
ATOM 7229 N N . HIS B 1 372 ? 25.875 9.383 30.062 1 79.06 372 HIS B N 1
ATOM 7230 C CA . HIS B 1 372 ? 26.5 8.477 29.125 1 79.06 372 HIS B CA 1
ATOM 7231 C C . HIS B 1 372 ? 27.641 9.164 28.375 1 79.06 372 HIS B C 1
ATOM 7233 O O . HIS B 1 372 ? 28.656 8.531 28.062 1 79.06 372 HIS B O 1
ATOM 7239 N N . HIS B 1 373 ? 27.516 10.336 28.156 1 73.19 373 HIS B N 1
ATOM 7240 C CA . HIS B 1 373 ? 28.484 11.18 27.469 1 73.19 373 HIS B CA 1
ATOM 7241 C C . HIS B 1 373 ? 29.781 11.289 28.266 1 73.19 373 HIS B C 1
ATOM 7243 O O . HIS B 1 373 ? 30.875 11.344 27.672 1 73.19 373 HIS B O 1
ATOM 7249 N N . ASN B 1 374 ? 29.594 11.328 29.516 1 69.38 374 ASN B N 1
ATOM 7250 C CA . ASN B 1 374 ? 30.734 11.516 30.422 1 69.38 374 ASN B CA 1
ATOM 7251 C C . ASN B 1 374 ? 31.688 10.328 30.359 1 69.38 374 ASN B C 1
ATOM 7253 O O . ASN B 1 374 ? 32.844 10.445 30.75 1 69.38 374 ASN B O 1
ATOM 7257 N N . LEU B 1 375 ? 31.188 9.406 29.672 1 67.81 375 LEU B N 1
ATOM 7258 C CA . LEU B 1 375 ? 32.031 8.219 29.531 1 67.81 375 LEU B CA 1
ATOM 7259 C C . LEU B 1 375 ? 33.062 8.414 28.422 1 67.81 375 LEU B C 1
ATOM 7261 O O . LEU B 1 375 ? 34.031 7.652 28.344 1 67.81 375 LEU B O 1
ATOM 7265 N N . PHE B 1 376 ? 32.875 9.508 27.625 1 70.56 376 PHE B N 1
ATOM 7266 C CA . PHE B 1 376 ? 33.719 9.703 26.469 1 70.56 376 PHE B CA 1
ATOM 7267 C C . PHE B 1 376 ? 34.594 10.953 26.656 1 70.56 376 PHE B C 1
ATOM 7269 O O . PHE B 1 376 ? 34.469 11.914 25.891 1 70.56 376 PHE B O 1
ATOM 7276 N N . SER B 1 377 ? 35.562 10.867 27.531 1 68.75 377 SER B N 1
ATOM 7277 C CA . SER B 1 377 ? 36.344 12.031 27.906 1 68.75 377 SER B CA 1
ATOM 7278 C C . SER B 1 377 ? 37.156 12.555 26.703 1 68.75 377 SER B C 1
ATOM 7280 O O . SER B 1 377 ? 37.219 13.766 26.484 1 68.75 377 SER B O 1
ATOM 7282 N N . THR B 1 378 ? 37.594 11.688 25.906 1 73.25 378 THR B N 1
ATOM 7283 C CA . THR B 1 378 ? 38.438 12.094 24.797 1 73.25 378 THR B CA 1
ATOM 7284 C C . THR B 1 378 ? 37.625 12.594 23.609 1 73.25 378 THR B C 1
ATOM 7286 O O . THR B 1 378 ? 38.094 13.406 22.812 1 73.25 378 THR B O 1
ATOM 7289 N N . GLU B 1 379 ? 36.469 12.125 23.547 1 81.94 379 GLU B N 1
ATOM 7290 C CA . GLU B 1 379 ? 35.625 12.469 22.391 1 81.94 379 GLU B CA 1
ATOM 7291 C C . GLU B 1 379 ? 34.5 13.398 22.781 1 81.94 379 GLU B C 1
ATOM 7293 O O . GLU B 1 379 ? 33.562 13.633 21.984 1 81.94 379 GLU B O 1
ATOM 7298 N N . GLU B 1 380 ? 34.656 13.859 23.938 1 81.88 380 GLU B N 1
ATOM 7299 C CA . GLU B 1 380 ? 33.594 14.703 24.484 1 81.88 380 GLU B CA 1
ATOM 7300 C C . GLU B 1 380 ? 33.406 15.969 23.672 1 81.88 380 GLU B C 1
ATOM 7302 O O . GLU B 1 380 ? 32.281 16.391 23.406 1 81.88 380 GLU B O 1
ATOM 7307 N N . ALA B 1 381 ? 34.469 16.469 23.234 1 81.62 381 ALA B N 1
ATOM 7308 C CA . ALA B 1 381 ? 34.438 17.719 22.484 1 81.62 381 ALA B CA 1
ATOM 7309 C C . ALA B 1 381 ? 33.656 17.547 21.188 1 81.62 381 ALA B C 1
ATOM 7311 O O . ALA B 1 381 ? 32.875 18.422 20.797 1 81.62 381 ALA B O 1
ATOM 7312 N N . ALA B 1 382 ? 33.906 16.484 20.594 1 84.25 382 ALA B N 1
ATOM 7313 C CA . ALA B 1 382 ? 33.25 16.219 19.312 1 84.25 382 ALA B CA 1
ATOM 7314 C C . ALA B 1 382 ? 31.766 15.992 19.5 1 84.25 382 ALA B C 1
ATOM 7316 O O . ALA B 1 382 ? 30.953 16.422 18.688 1 84.25 382 ALA B O 1
ATOM 7317 N N . ILE B 1 383 ? 31.406 15.359 20.531 1 90.31 383 ILE B N 1
ATOM 7318 C CA . ILE B 1 383 ? 30.016 15.07 20.859 1 90.31 383 ILE B CA 1
ATOM 7319 C C . ILE B 1 383 ? 29.281 16.375 21.172 1 90.31 383 ILE B C 1
ATOM 7321 O O . ILE B 1 383 ? 28.203 16.625 20.641 1 90.31 383 ILE B O 1
ATOM 7325 N N . VAL B 1 384 ? 29.938 17.141 21.938 1 90.19 384 VAL B N 1
ATOM 7326 C CA . VAL B 1 384 ? 29.328 18.406 22.359 1 90.19 384 VAL B CA 1
ATOM 7327 C C . VAL B 1 384 ? 29.203 19.344 21.156 1 90.19 384 VAL B C 1
ATOM 7329 O O . VAL B 1 384 ? 28.234 20.078 21.031 1 90.19 384 VAL B O 1
ATOM 7332 N N . LYS B 1 385 ? 30.172 19.266 20.328 1 91.19 385 LYS B N 1
ATOM 7333 C CA . LYS B 1 385 ? 30.094 20.047 19.094 1 91.19 385 LYS B CA 1
ATOM 7334 C C . LYS B 1 385 ? 28.891 19.625 18.266 1 91.19 385 LYS B C 1
ATOM 7336 O O . LYS B 1 385 ? 28.266 20.469 17.609 1 91.19 385 LYS B O 1
ATOM 7341 N N . GLY B 1 386 ? 28.578 18.375 18.266 1 94.12 386 GLY B N 1
ATOM 7342 C CA . GLY B 1 386 ? 27.391 17.875 17.594 1 94.12 386 GLY B CA 1
ATOM 7343 C C . GLY B 1 386 ? 26.109 18.438 18.172 1 94.12 386 GLY B C 1
ATOM 7344 O O . GLY B 1 386 ? 25.234 18.906 17.422 1 94.12 386 GLY B O 1
ATOM 7345 N N . TYR B 1 387 ? 26.094 18.5 19.531 1 94.31 387 TYR B N 1
ATOM 7346 C CA . TYR B 1 387 ? 24.938 19.062 20.188 1 94.31 387 TYR B CA 1
ATOM 7347 C C . TYR B 1 387 ? 24.734 20.516 19.797 1 94.31 387 TYR B C 1
ATOM 7349 O O . TYR B 1 387 ? 23.625 20.922 19.422 1 94.31 387 TYR B O 1
ATOM 7357 N N . ARG B 1 388 ? 25.734 21.219 19.875 1 93.19 388 ARG B N 1
ATOM 7358 C CA . ARG B 1 388 ? 25.688 22.656 19.609 1 93.19 388 ARG B CA 1
ATOM 7359 C C . ARG B 1 388 ? 25.297 22.922 18.156 1 93.19 388 ARG B C 1
ATOM 7361 O O . ARG B 1 388 ? 24.516 23.844 17.875 1 93.19 388 ARG B O 1
ATOM 7368 N N . SER B 1 389 ? 25.891 22.156 17.266 1 95.56 389 SER B N 1
ATOM 7369 C CA . SER B 1 389 ? 25.578 22.328 15.859 1 95.56 389 SER B CA 1
ATOM 7370 C C . SER B 1 389 ? 24.094 22.094 15.586 1 95.56 389 SER B C 1
ATOM 7372 O O . SER B 1 389 ? 23.484 22.797 14.789 1 95.56 389 SER B O 1
ATOM 7374 N N . PHE B 1 390 ? 23.531 21.078 16.219 1 97.12 390 PHE B N 1
ATOM 7375 C CA . PHE B 1 390 ? 22.094 20.797 16.094 1 97.12 390 PHE B CA 1
ATOM 7376 C C . PHE B 1 390 ? 21.266 21.984 16.562 1 97.12 390 PHE B C 1
ATOM 7378 O O . PHE B 1 390 ? 20.391 22.453 15.852 1 97.12 390 PHE B O 1
ATOM 7385 N N . LEU B 1 391 ? 21.609 22.516 17.688 1 96.44 391 LEU B N 1
ATOM 7386 C CA . LEU B 1 391 ? 20.812 23.562 18.328 1 96.44 391 LEU B CA 1
ATOM 7387 C C . LEU B 1 391 ? 20.953 24.875 17.578 1 96.44 391 LEU B C 1
ATOM 7389 O O . LEU B 1 391 ? 19.969 25.578 17.375 1 96.44 391 LEU B O 1
ATOM 7393 N N . VAL B 1 392 ? 22.125 25.172 17.156 1 95.81 392 VAL B N 1
ATOM 7394 C CA . VAL B 1 392 ? 22.359 26.406 16.422 1 95.81 392 VAL B CA 1
ATOM 7395 C C . VAL B 1 392 ? 21.609 26.359 15.086 1 95.81 392 VAL B C 1
ATOM 7397 O O . VAL B 1 392 ? 20.922 27.328 14.719 1 95.81 392 VAL B O 1
ATOM 7400 N N . ALA B 1 393 ? 21.719 25.25 14.43 1 97.69 393 ALA B N 1
ATOM 7401 C CA . ALA B 1 393 ? 21.047 25.109 13.148 1 97.69 393 ALA B CA 1
ATOM 7402 C C . ALA B 1 393 ? 19.531 25.203 13.32 1 97.69 393 ALA B C 1
ATOM 7404 O O . ALA B 1 393 ? 18.844 25.812 12.492 1 97.69 393 ALA B O 1
ATOM 7405 N N . ALA B 1 394 ? 19.016 24.609 14.336 1 98 394 ALA B N 1
ATOM 7406 C CA . ALA B 1 394 ? 17.594 24.672 14.625 1 98 394 ALA B CA 1
ATOM 7407 C C . ALA B 1 394 ? 17.141 26.109 14.82 1 98 394 ALA B C 1
ATOM 7409 O O . ALA B 1 394 ? 16.156 26.547 14.219 1 98 394 ALA B O 1
ATOM 7410 N N . CYS B 1 395 ? 17.859 26.828 15.617 1 96.88 395 CYS B N 1
ATOM 7411 C CA . CYS B 1 395 ? 17.5 28.203 15.922 1 96.88 395 CYS B CA 1
ATOM 7412 C C . CYS B 1 395 ? 17.594 29.078 14.672 1 96.88 395 CYS B C 1
ATOM 7414 O O . CYS B 1 395 ? 16.703 29.891 14.414 1 96.88 395 CYS B O 1
ATOM 7416 N N . GLN B 1 396 ? 18.625 28.875 13.961 1 96.44 396 GLN B N 1
ATOM 7417 C CA . GLN B 1 396 ? 18.812 29.672 12.75 1 96.44 396 GLN B CA 1
ATOM 7418 C C . GLN B 1 396 ? 17.656 29.484 11.773 1 96.44 396 GLN B C 1
ATOM 7420 O O . GLN B 1 396 ? 17.125 30.453 11.234 1 96.44 396 GLN B O 1
ATOM 7425 N N . TYR B 1 397 ? 17.297 28.266 11.57 1 96.44 397 TYR B N 1
ATOM 7426 C CA . TYR B 1 397 ? 16.172 27.984 10.672 1 96.44 397 TYR B CA 1
ATOM 7427 C C . TYR B 1 397 ? 14.875 28.562 11.211 1 96.44 397 TYR B C 1
ATOM 7429 O O . TYR B 1 397 ? 14.07 29.109 10.461 1 96.44 397 TYR B O 1
ATOM 7437 N N . ALA B 1 398 ? 14.672 28.453 12.453 1 96.38 398 ALA B N 1
ATOM 7438 C CA . ALA B 1 398 ? 13.469 28.984 13.094 1 96.38 398 ALA B CA 1
ATOM 7439 C C . ALA B 1 398 ? 13.375 30.5 12.93 1 96.38 398 ALA B C 1
ATOM 7441 O O . ALA B 1 398 ? 12.32 31.016 12.578 1 96.38 398 ALA B O 1
ATOM 7442 N N . PHE B 1 399 ? 14.492 31.125 13.117 1 94.56 399 PHE B N 1
ATOM 7443 C CA . PHE B 1 399 ? 14.531 32.594 13.023 1 94.56 399 PHE B CA 1
ATOM 7444 C C . PHE B 1 399 ? 14.102 33.031 11.633 1 94.56 399 PHE B C 1
ATOM 7446 O O . PHE B 1 399 ? 13.398 34.031 11.5 1 94.56 399 PHE B O 1
ATOM 7453 N N . SER B 1 400 ? 14.453 32.25 10.727 1 91.5 400 SER B N 1
ATOM 7454 C CA . SER B 1 400 ? 14.258 32.688 9.344 1 91.5 400 SER B CA 1
ATOM 7455 C C . SER B 1 400 ? 12.875 32.281 8.828 1 91.5 400 SER B C 1
ATOM 7457 O O . SER B 1 400 ? 12.367 32.875 7.879 1 91.5 400 SER B O 1
ATOM 7459 N N . HIS B 1 401 ? 12.227 31.328 9.461 1 92.19 401 HIS B N 1
ATOM 7460 C CA . HIS B 1 401 ? 11.062 30.766 8.797 1 92.19 401 HIS B CA 1
ATOM 7461 C C . HIS B 1 401 ? 9.82 30.875 9.672 1 92.19 401 HIS B C 1
ATOM 7463 O O . HIS B 1 401 ? 8.695 30.781 9.172 1 92.19 401 HIS B O 1
ATOM 7469 N N . LEU B 1 402 ? 9.977 31.047 10.969 1 92.81 402 LEU B N 1
ATOM 7470 C CA . LEU B 1 402 ? 8.812 31.203 11.836 1 92.81 402 LEU B CA 1
ATOM 7471 C C . LEU B 1 402 ? 8.383 32.656 11.922 1 92.81 402 LEU B C 1
ATOM 7473 O O . LEU B 1 402 ? 9.219 33.562 11.82 1 92.81 402 LEU B O 1
ATOM 7477 N N . PRO B 1 403 ? 7.113 32.906 12.141 1 90.75 403 PRO B N 1
ATOM 7478 C CA . PRO B 1 403 ? 6.578 34.281 12.055 1 90.75 403 PRO B CA 1
ATOM 7479 C C . PRO B 1 403 ? 6.691 35.031 13.367 1 90.75 403 PRO B C 1
ATOM 7481 O O . PRO B 1 403 ? 5.707 35.625 13.836 1 90.75 403 PRO B O 1
ATOM 7484 N N . PHE B 1 404 ? 7.867 35.312 13.82 1 90.75 404 PHE B N 1
ATOM 7485 C CA . PHE B 1 404 ? 8.078 35.969 15.094 1 90.75 404 PHE B CA 1
ATOM 7486 C C . PHE B 1 404 ? 7.758 37.469 14.984 1 90.75 404 PHE B C 1
ATOM 7488 O O . PHE B 1 404 ? 7.324 38.094 15.961 1 90.75 404 PHE B O 1
ATOM 7495 N N . ARG B 1 405 ? 7.863 38 13.867 1 88.5 405 ARG B N 1
ATOM 7496 C CA . ARG B 1 405 ? 7.703 39.469 13.688 1 88.5 405 ARG B CA 1
ATOM 7497 C C . ARG B 1 405 ? 6.402 39.781 12.961 1 88.5 405 ARG B C 1
ATOM 7499 O O . ARG B 1 405 ? 6.23 40.875 12.445 1 88.5 405 ARG B O 1
ATOM 7506 N N . ASP B 1 406 ? 5.562 38.906 12.914 1 92 406 ASP B N 1
ATOM 7507 C CA . ASP B 1 406 ? 4.301 39.094 12.203 1 92 406 ASP B CA 1
ATOM 7508 C C . ASP B 1 406 ? 3.385 40.062 12.969 1 92 406 ASP B C 1
ATOM 7510 O O . ASP B 1 406 ? 2.947 39.719 14.078 1 92 406 ASP B O 1
ATOM 7514 N N . VAL B 1 407 ? 3.029 41.125 12.383 1 93.38 407 VAL B N 1
ATOM 7515 C CA . VAL B 1 407 ? 2.252 42.188 13.023 1 93.38 407 VAL B CA 1
ATOM 7516 C C . VAL B 1 407 ? 0.83 41.688 13.281 1 93.38 407 VAL B C 1
ATOM 7518 O O . VAL B 1 407 ? 0.232 42.031 14.312 1 93.38 407 VAL B O 1
ATOM 7521 N N . LEU B 1 408 ? 0.354 41 12.383 1 95.06 408 LEU B N 1
ATOM 7522 C CA . LEU B 1 408 ? -1.001 40.469 12.539 1 95.06 408 LEU B CA 1
ATOM 7523 C C . LEU B 1 408 ? -1.101 39.562 13.773 1 95.06 408 LEU B C 1
ATOM 7525 O O . LEU B 1 408 ? -2.037 39.719 14.562 1 95.06 408 LEU B O 1
ATOM 7529 N N . LEU B 1 409 ? -0.16 38.781 14 1 94.12 409 LEU B N 1
ATOM 7530 C CA . LEU B 1 409 ? -0.177 37.875 15.125 1 94.12 409 LEU B CA 1
ATOM 7531 C C . LEU B 1 409 ? -0.067 38.625 16.453 1 94.12 409 LEU B C 1
ATOM 7533 O O . LEU B 1 409 ? -0.576 38.156 17.469 1 94.12 409 LEU B O 1
ATOM 7537 N N . GLN B 1 410 ? 0.533 39.719 16.422 1 93.06 410 GLN B N 1
ATOM 7538 C CA . GLN B 1 410 ? 0.592 40.562 17.609 1 93.06 410 GLN B CA 1
ATOM 7539 C C . GLN B 1 410 ? -0.79 41.094 17.984 1 93.06 410 GLN B C 1
ATOM 7541 O O . GLN B 1 410 ? -1.18 41.062 19.156 1 93.06 410 GLN B O 1
ATOM 7546 N N . HIS B 1 411 ? -1.501 41.438 17.016 1 94.38 411 HIS B N 1
ATOM 7547 C CA . HIS B 1 411 ? -2.812 42.031 17.25 1 94.38 411 HIS B CA 1
ATOM 7548 C C . HIS B 1 411 ? -3.846 40.969 17.609 1 94.38 411 HIS B C 1
ATOM 7550 O O . HIS B 1 411 ? -4.832 41.281 18.297 1 94.38 411 HIS B O 1
ATOM 7556 N N . VAL B 1 412 ? -3.615 39.75 17.266 1 95.44 412 VAL B N 1
ATOM 7557 C CA . VAL B 1 412 ? -4.562 38.688 17.516 1 95.44 412 VAL B CA 1
ATOM 7558 C C . VAL B 1 412 ? -4.641 38.375 19.016 1 95.44 412 VAL B C 1
ATOM 7560 O O . VAL B 1 412 ? -5.621 37.812 19.484 1 95.44 412 VAL B O 1
ATOM 7563 N N . GLU B 1 413 ? -3.732 38.812 19.766 1 92.25 413 GLU B N 1
ATOM 7564 C CA . GLU B 1 413 ? -3.646 38.5 21.188 1 92.25 413 GLU B CA 1
ATOM 7565 C C . GLU B 1 413 ? -4.746 39.219 21.969 1 92.25 413 GLU B C 1
ATOM 7567 O O . GLU B 1 413 ? -4.965 38.906 23.156 1 92.25 413 GLU B O 1
ATOM 7572 N N . VAL B 1 414 ? -5.508 40 21.312 1 91.94 414 VAL B N 1
ATOM 7573 C CA . VAL B 1 414 ? -6.637 40.688 21.922 1 91.94 414 VAL B CA 1
ATOM 7574 C C . VAL B 1 414 ? -7.832 39.75 22.031 1 91.94 414 VAL B C 1
ATOM 7576 O O . VAL B 1 414 ? -8.734 40 22.844 1 91.94 414 VAL B O 1
ATOM 7579 N N . LEU B 1 415 ? -7.824 38.719 21.406 1 92.12 415 LEU B N 1
ATOM 7580 C CA . LEU B 1 415 ? -8.992 37.875 21.156 1 92.12 415 LEU B CA 1
ATOM 7581 C C . LEU B 1 415 ? -9.383 37.125 22.406 1 92.12 415 LEU B C 1
ATOM 7583 O O . LEU B 1 415 ? -10.57 36.938 22.703 1 92.12 415 LEU B O 1
ATOM 7587 N N . PRO B 1 416 ? -8.43 36.625 23.203 1 91.81 416 PRO B N 1
ATOM 7588 C CA . PRO B 1 416 ? -8.82 35.812 24.359 1 91.81 416 PRO B CA 1
ATOM 7589 C C . PRO B 1 416 ? -9.688 36.594 25.344 1 91.81 416 PRO B C 1
ATOM 7591 O O . PRO B 1 416 ? -9.359 37.719 25.703 1 91.81 416 PRO B O 1
ATOM 7594 N N . PHE B 1 417 ? -10.695 35.906 25.703 1 90.75 417 PHE B N 1
ATOM 7595 C CA . PHE B 1 417 ? -11.656 36.5 26.625 1 90.75 417 PHE B CA 1
ATOM 7596 C C . PHE B 1 417 ? -10.992 36.844 27.953 1 90.75 417 PHE B C 1
ATOM 7598 O O . PHE B 1 417 ? -11.344 37.844 28.594 1 90.75 417 PHE B O 1
ATOM 7605 N N . GLU B 1 418 ? -10.023 36.094 28.281 1 88.06 418 GLU B N 1
ATOM 7606 C CA . GLU B 1 418 ? -9.336 36.281 29.562 1 88.06 418 GLU B CA 1
ATOM 7607 C C . GLU B 1 418 ? -8.594 37.625 29.578 1 88.06 418 GLU B C 1
ATOM 7609 O O . GLU B 1 418 ? -8.344 38.188 30.656 1 88.06 418 GLU B O 1
ATOM 7614 N N . ASN B 1 419 ? -8.336 38.125 28.438 1 86.5 419 ASN B N 1
ATOM 7615 C CA . ASN B 1 419 ? -7.586 39.344 28.328 1 86.5 419 ASN B CA 1
ATOM 7616 C C . ASN B 1 419 ? -8.508 40.562 28.125 1 86.5 419 ASN B C 1
ATOM 7618 O O . ASN B 1 419 ? -8.055 41.656 27.781 1 86.5 419 ASN B O 1
ATOM 7622 N N . ARG B 1 420 ? -9.781 40.375 28.312 1 88.25 420 ARG B N 1
ATOM 7623 C CA . ARG B 1 420 ? -10.75 41.406 27.938 1 88.25 420 ARG B CA 1
ATOM 7624 C C . ARG B 1 420 ? -10.5 42.688 28.703 1 88.25 420 ARG B C 1
ATOM 7626 O O . ARG B 1 420 ? -10.695 43.781 28.172 1 88.25 420 ARG B O 1
ATOM 7633 N N . GLU B 1 421 ? -10.016 42.594 29.891 1 86.25 421 GLU B N 1
ATOM 7634 C CA . GLU B 1 421 ? -9.828 43.781 30.719 1 86.25 421 GLU B CA 1
ATOM 7635 C C . GLU B 1 421 ? -8.688 44.656 30.203 1 86.25 421 GLU B C 1
ATOM 7637 O O . GLU B 1 421 ? -8.75 45.875 30.281 1 86.25 421 GLU B O 1
ATOM 7642 N N . VAL B 1 422 ? -7.73 44 29.625 1 83.06 422 VAL B N 1
ATOM 7643 C CA . VAL B 1 422 ? -6.547 44.719 29.172 1 83.06 422 VAL B CA 1
ATOM 7644 C C . VAL B 1 422 ? -6.551 44.812 27.641 1 83.06 422 VAL B C 1
ATOM 7646 O O . VAL B 1 422 ? -5.547 45.188 27.031 1 83.06 422 VAL B O 1
ATOM 7649 N N . ALA B 1 423 ? -7.648 44.531 27.156 1 81.31 423 ALA B N 1
ATOM 7650 C CA . ALA B 1 423 ? -7.734 44.5 25.703 1 81.31 423 ALA B CA 1
ATOM 7651 C C . ALA B 1 423 ? -7.449 45.844 25.078 1 81.31 423 ALA B C 1
ATOM 7653 O O . ALA B 1 423 ? -7.996 46.875 25.516 1 81.31 423 ALA B O 1
ATOM 7654 N N . ASP B 1 424 ? -6.453 45.75 24.203 1 79.19 424 ASP B N 1
ATOM 7655 C CA . ASP B 1 424 ? -6.113 46.969 23.438 1 79.19 424 ASP B CA 1
ATOM 7656 C C . ASP B 1 424 ? -7.023 47.125 22.219 1 79.19 424 ASP B C 1
ATOM 7658 O O . ASP B 1 424 ? -6.926 46.344 21.266 1 79.19 424 ASP B O 1
ATOM 7662 N N . PHE B 1 425 ? -7.832 48.125 22.188 1 79.62 425 PHE B N 1
ATOM 7663 C CA . PHE B 1 425 ? -8.836 48.25 21.141 1 79.62 425 PHE B CA 1
ATOM 7664 C C . PHE B 1 425 ? -8.195 48.781 19.844 1 79.62 425 PHE B C 1
ATOM 7666 O O . PHE B 1 425 ? -8.797 48.688 18.781 1 79.62 425 PHE B O 1
ATOM 7673 N N . ASP B 1 426 ? -6.938 49.219 19.969 1 84 426 ASP B N 1
ATOM 7674 C CA . ASP B 1 426 ? -6.191 49.562 18.766 1 84 426 ASP B CA 1
ATOM 7675 C C . ASP B 1 426 ? -5.965 48.312 17.906 1 84 426 ASP B C 1
ATOM 7677 O O . ASP B 1 426 ? -5.926 48.406 16.672 1 84 426 ASP B O 1
ATOM 7681 N N . SER B 1 427 ? -5.891 47.25 18.562 1 89.25 427 SER B N 1
ATOM 7682 C CA . SER B 1 427 ? -5.73 46 17.844 1 89.25 427 SER B CA 1
ATOM 7683 C C . SER B 1 427 ? -6.973 45.656 17.031 1 89.25 427 SER B C 1
ATOM 7685 O O . SER B 1 427 ? -6.875 45.125 15.938 1 89.25 427 SER B O 1
ATOM 7687 N N . LEU B 1 428 ? -8.07 46 17.531 1 87.25 428 LEU B N 1
ATOM 7688 C CA . LEU B 1 428 ? -9.305 45.781 16.812 1 87.25 428 LEU B CA 1
ATOM 7689 C C . LEU B 1 428 ? -9.391 46.688 15.578 1 87.25 428 LEU B C 1
ATOM 7691 O O . LEU B 1 428 ? -9.859 46.25 14.523 1 87.25 428 LEU B O 1
ATOM 7695 N N . VAL B 1 429 ? -8.898 47.875 15.797 1 87.31 429 VAL B N 1
ATOM 7696 C CA . VAL B 1 429 ? -8.898 48.812 14.695 1 87.31 429 VAL B CA 1
ATOM 7697 C C . VAL B 1 429 ? -7.996 48.312 13.57 1 87.31 429 VAL B C 1
ATOM 7699 O O . VAL B 1 429 ? -8.305 48.5 12.391 1 87.31 429 VAL B O 1
ATOM 7702 N N . TYR B 1 430 ? -6.965 47.688 13.961 1 92.12 430 TYR B N 1
ATOM 7703 C CA . TYR B 1 430 ? -6.051 47.094 12.984 1 92.12 430 TYR B CA 1
ATOM 7704 C C . TYR B 1 430 ? -6.789 46.156 12.047 1 92.12 430 TYR B C 1
ATOM 7706 O O . TYR B 1 430 ? -6.613 46.219 10.828 1 92.12 430 TYR B O 1
ATOM 7714 N N . PHE B 1 431 ? -7.664 45.375 12.562 1 92.62 431 PHE B N 1
ATOM 7715 C CA . PHE B 1 431 ? -8.359 44.375 11.766 1 92.62 431 PHE B CA 1
ATOM 7716 C C . PHE B 1 431 ? -9.453 45 10.922 1 92.62 431 PHE B C 1
ATOM 7718 O O . PHE B 1 431 ? -9.695 44.594 9.781 1 92.62 431 PHE B O 1
ATOM 7725 N N . VAL B 1 432 ? -10.047 46 11.43 1 89.88 432 VAL B N 1
ATOM 7726 C CA . VAL B 1 432 ? -11.086 46.688 10.688 1 89.88 432 VAL B CA 1
ATOM 7727 C C . VAL B 1 432 ? -10.461 47.406 9.484 1 89.88 432 VAL B C 1
ATOM 7729 O O . VAL B 1 432 ? -11.047 47.406 8.398 1 89.88 432 VAL B O 1
ATOM 7732 N N . GLU B 1 433 ? -9.328 47.875 9.711 1 89.31 433 GLU B N 1
ATOM 7733 C CA . GLU B 1 433 ? -8.648 48.594 8.633 1 89.31 433 GLU B CA 1
ATOM 7734 C C . GLU B 1 433 ? -8.078 47.625 7.609 1 89.31 433 GLU B C 1
ATOM 7736 O O . GLU B 1 433 ? -8.008 47.938 6.418 1 89.31 433 GLU B O 1
ATOM 7741 N N . ARG B 1 434 ? -7.766 46.531 8.047 1 91.56 434 ARG B N 1
ATOM 7742 C CA . ARG B 1 434 ? -7.102 45.562 7.184 1 91.56 434 ARG B CA 1
ATOM 7743 C C . ARG B 1 434 ? -8.102 44.875 6.254 1 91.56 434 ARG B C 1
ATOM 7745 O O . ARG B 1 434 ? -7.805 44.625 5.082 1 91.56 434 ARG B O 1
ATOM 7752 N N . PHE B 1 435 ? -9.266 44.594 6.867 1 91.88 435 PHE B N 1
ATOM 7753 C CA . PHE B 1 435 ? -10.227 43.812 6.094 1 91.88 435 PHE B CA 1
ATOM 7754 C C . PHE B 1 435 ? -11.414 44.688 5.684 1 91.88 435 PHE B C 1
ATOM 7756 O O . PHE B 1 435 ? -12.188 45.125 6.535 1 91.88 435 PHE B O 1
ATOM 7763 N N . SER B 1 436 ? -11.586 44.812 4.438 1 84.5 436 SER B N 1
ATOM 7764 C CA . SER B 1 436 ? -12.625 45.688 3.896 1 84.5 436 SER B CA 1
ATOM 7765 C C . SER B 1 436 ? -14.016 45.188 4.277 1 84.5 436 SER B C 1
ATOM 7767 O O . SER B 1 436 ? -14.945 46 4.418 1 84.5 436 SER B O 1
ATOM 7769 N N . THR B 1 437 ? -14.117 44 4.543 1 84.19 437 THR B N 1
ATOM 7770 C CA . THR B 1 437 ? -15.406 43.406 4.891 1 84.19 437 THR B CA 1
ATOM 7771 C C . THR B 1 437 ? -15.852 43.875 6.27 1 84.19 437 THR B C 1
ATOM 7773 O O . THR B 1 437 ? -17.047 43.781 6.602 1 84.19 437 THR B O 1
ATOM 7776 N N . LEU B 1 438 ? -14.953 44.375 7.07 1 84.88 438 LEU B N 1
ATOM 7777 C CA . LEU B 1 438 ? -15.25 44.844 8.414 1 84.88 438 LEU B CA 1
ATOM 7778 C C . LEU B 1 438 ? -15.43 46.344 8.422 1 84.88 438 LEU B C 1
ATOM 7780 O O . LEU B 1 438 ? -16.078 46.906 9.328 1 84.88 438 LEU B O 1
ATOM 7784 N N . LYS B 1 439 ? -14.719 47.156 7.688 1 67.25 439 LYS B N 1
ATOM 7785 C CA . LYS B 1 439 ? -14.609 48.625 7.691 1 67.25 439 LYS B CA 1
ATOM 7786 C C . LYS B 1 439 ? -15.984 49.281 7.773 1 67.25 439 LYS B C 1
ATOM 7788 O O . LYS B 1 439 ? -16.156 50.281 8.469 1 67.25 439 LYS B O 1
ATOM 7793 N N . ALA B 1 440 ? -16.938 48.812 7.293 1 58.22 440 ALA B N 1
ATOM 7794 C CA . ALA B 1 440 ? -18.203 49.531 7.195 1 58.22 440 ALA B CA 1
ATOM 7795 C C . ALA B 1 440 ? -18.859 49.656 8.562 1 58.22 440 ALA B C 1
ATOM 7797 O O . ALA B 1 440 ? -19.812 50.438 8.727 1 58.22 440 ALA B O 1
ATOM 7798 N N . LYS B 1 441 ? -18.266 49.156 9.695 1 59.88 441 LYS B N 1
ATOM 7799 C CA . LYS B 1 441 ? -19.172 49 10.828 1 59.88 441 LYS B CA 1
ATOM 7800 C C . LYS B 1 441 ? -18.609 49.688 12.078 1 59.88 441 LYS B C 1
ATOM 7802 O O . LYS B 1 441 ? -19.234 49.656 13.141 1 59.88 441 LYS B O 1
ATOM 7807 N N . LEU B 1 442 ? -17.5 50.469 12.086 1 55.91 442 LEU B N 1
ATOM 7808 C CA . LEU B 1 442 ? -16.875 50.938 13.32 1 55.91 442 LEU B CA 1
ATOM 7809 C C . LEU B 1 442 ? -17.688 52.062 13.945 1 55.91 442 LEU B C 1
ATOM 7811 O O . LEU B 1 442 ? -17.656 52.281 15.164 1 55.91 442 LEU B O 1
ATOM 7815 N N . ASP B 1 443 ? -18.406 52.906 13.367 1 50.62 443 ASP B N 1
ATOM 7816 C CA . ASP B 1 443 ? -18.844 54.156 13.992 1 50.62 443 ASP B CA 1
ATOM 7817 C C . ASP B 1 443 ? -19.844 53.906 15.109 1 50.62 443 ASP B C 1
ATOM 7819 O O . ASP B 1 443 ? -20.938 53.406 14.852 1 50.62 443 ASP B O 1
ATOM 7823 N N . GLY B 1 444 ? -19.5 54.062 16.406 1 53.12 444 GLY B N 1
ATOM 7824 C CA . GLY B 1 444 ? -20.281 54.25 17.609 1 53.12 444 GLY B CA 1
ATOM 7825 C C . GLY B 1 444 ? -20.688 52.906 18.25 1 53.12 444 GLY B C 1
ATOM 7826 O O . GLY B 1 444 ? -21.344 52.906 19.297 1 53.12 444 GLY B O 1
ATOM 7827 N N . LYS B 1 445 ? -20.234 51.75 17.719 1 58.62 445 LYS B N 1
ATOM 7828 C CA . LYS B 1 445 ? -21.031 50.562 18.031 1 58.62 445 LYS B CA 1
ATOM 7829 C C . LYS B 1 445 ? -20.234 49.594 18.906 1 58.62 445 LYS B C 1
ATOM 7831 O O . LYS B 1 445 ? -20.75 48.562 19.312 1 58.62 445 LYS B O 1
ATOM 7836 N N . MET B 1 446 ? -18.938 49.969 19.219 1 63.97 446 MET B N 1
ATOM 7837 C CA . MET B 1 446 ? -18.266 48.969 20.047 1 63.97 446 MET B CA 1
ATOM 7838 C C . MET B 1 446 ? -18.438 49.281 21.531 1 63.97 446 MET B C 1
ATOM 7840 O O . MET B 1 446 ? -17.984 50.344 22 1 63.97 446 MET B O 1
ATOM 7844 N N . ASP B 1 447 ? -19.312 48.656 22.188 1 71.62 447 ASP B N 1
ATOM 7845 C CA . ASP B 1 447 ? -19.438 48.875 23.625 1 71.62 447 ASP B CA 1
ATOM 7846 C C . ASP B 1 447 ? -18.281 48.219 24.375 1 71.62 447 ASP B C 1
ATOM 7848 O O . ASP B 1 447 ? -18.422 47.125 24.953 1 71.62 447 ASP B O 1
ATOM 7852 N N . GLN B 1 448 ? -17.172 48.875 24.359 1 77.75 448 GLN B N 1
ATOM 7853 C CA . GLN B 1 448 ? -15.938 48.375 24.984 1 77.75 448 GLN B CA 1
ATOM 7854 C C . GLN B 1 448 ? -16.109 48.188 26.484 1 77.75 448 GLN B C 1
ATOM 7856 O O . GLN B 1 448 ? -15.641 47.219 27.047 1 77.75 448 GLN B O 1
ATOM 7861 N N . THR B 1 449 ? -16.719 49.125 26.953 1 81.5 449 THR B N 1
ATOM 7862 C CA . THR B 1 449 ? -16.891 49.094 28.391 1 81.5 449 THR B CA 1
ATOM 7863 C C . THR B 1 449 ? -17.75 47.906 28.812 1 81.5 449 THR B C 1
ATOM 7865 O O . THR B 1 449 ? -17.391 47.188 29.75 1 81.5 449 THR B O 1
ATOM 7868 N N . ALA B 1 450 ? -18.75 47.688 28.078 1 83 450 ALA B N 1
ATOM 7869 C CA . ALA B 1 450 ? -19.609 46.562 28.391 1 83 450 ALA B CA 1
ATOM 7870 C C . ALA B 1 450 ? -18.859 45.219 28.234 1 83 450 ALA B C 1
ATOM 7872 O O . ALA B 1 450 ? -19.062 44.312 29.031 1 83 450 ALA B O 1
ATOM 7873 N N . TYR B 1 451 ? -18.078 45.188 27.266 1 87.5 451 TYR B N 1
ATOM 7874 C CA . TYR B 1 451 ? -17.281 43.969 27.031 1 87.5 451 TYR B CA 1
ATOM 7875 C C . TYR B 1 451 ? -16.312 43.719 28.172 1 87.5 451 TYR B C 1
ATOM 7877 O O . TYR B 1 451 ? -16.219 42.594 28.672 1 87.5 451 TYR B O 1
ATOM 7885 N N . LYS B 1 452 ? -15.656 44.688 28.656 1 87.44 452 LYS B N 1
ATOM 7886 C CA . LYS B 1 452 ? -14.648 44.562 29.719 1 87.44 452 LYS B CA 1
ATOM 7887 C C . LYS B 1 452 ? -15.281 44.188 31.047 1 87.44 452 LYS B C 1
ATOM 7889 O O . LYS B 1 452 ? -14.641 43.594 31.906 1 87.44 452 LYS B O 1
ATOM 7894 N N . LEU B 1 453 ? -16.578 44.5 31.141 1 86.19 453 LEU B N 1
ATOM 7895 C CA . LEU B 1 453 ? -17.25 44.312 32.438 1 86.19 453 LEU B CA 1
ATOM 7896 C C . LEU B 1 453 ? -17.953 42.969 32.469 1 86.19 453 LEU B C 1
ATOM 7898 O O . LEU B 1 453 ? -18.5 42.562 33.5 1 86.19 453 LEU B O 1
ATOM 7902 N N . LEU B 1 454 ? -17.828 42.25 31.453 1 88 454 LEU B N 1
ATOM 7903 C CA . LEU B 1 454 ? -18.484 40.938 31.438 1 88 454 LEU B CA 1
ATOM 7904 C C . LEU B 1 454 ? -17.891 40 32.469 1 88 454 LEU B C 1
ATOM 7906 O O . LEU B 1 454 ? -16.656 39.938 32.625 1 88 454 LEU B O 1
ATOM 7910 N N . PRO B 1 455 ? -18.781 39.312 33.219 1 87.62 455 PRO B N 1
ATOM 7911 C CA . PRO B 1 455 ? -18.25 38.344 34.188 1 87.62 455 PRO B CA 1
ATOM 7912 C C . PRO B 1 455 ? -17.734 37.062 33.5 1 87.62 455 PRO B C 1
ATOM 7914 O O . PRO B 1 455 ? -18.141 36.75 32.375 1 87.62 455 PRO B O 1
ATOM 7917 N N . ASP B 1 456 ? -16.922 36.375 34.219 1 85.12 456 ASP B N 1
ATOM 7918 C CA . ASP B 1 456 ? -16.328 35.125 33.688 1 85.12 456 ASP B CA 1
ATOM 7919 C C . ASP B 1 456 ? -17.406 34.062 33.469 1 85.12 456 ASP B C 1
ATOM 7921 O O . ASP B 1 456 ? -17.25 33.188 32.625 1 85.12 456 ASP B O 1
ATOM 7925 N N . SER B 1 457 ? -18.406 34.188 34.156 1 82.56 457 SER B N 1
ATOM 7926 C CA . SER B 1 457 ? -19.469 33.188 34.156 1 82.56 457 SER B CA 1
ATOM 7927 C C . SER B 1 457 ? -20.203 33.188 32.812 1 82.56 457 SER B C 1
ATOM 7929 O O . SER B 1 457 ? -20.922 32.219 32.5 1 82.56 457 SER B O 1
ATOM 7931 N N . VAL B 1 458 ? -19.906 34.094 32.031 1 78.94 458 VAL B N 1
ATOM 7932 C CA . VAL B 1 458 ? -20.609 34.188 30.766 1 78.94 458 VAL B CA 1
ATOM 7933 C C . VAL B 1 458 ? -20.094 33.125 29.797 1 78.94 458 VAL B C 1
ATOM 7935 O O . VAL B 1 458 ? -20.812 32.688 28.891 1 78.94 458 VAL B O 1
ATOM 7938 N N . VAL B 1 459 ? -18.875 32.781 30.094 1 81.06 459 VAL B N 1
ATOM 7939 C CA . VAL B 1 459 ? -18.266 31.812 29.172 1 81.06 459 VAL B CA 1
ATOM 7940 C C . VAL B 1 459 ? -18.25 30.422 29.797 1 81.06 459 VAL B C 1
ATOM 7942 O O . VAL B 1 459 ? -17.844 30.25 30.938 1 81.06 459 VAL B O 1
ATOM 7945 N N . GLU B 1 460 ? -18.812 29.438 29.047 1 79.62 460 GLU B N 1
ATOM 7946 C CA . GLU B 1 460 ? -18.922 28.062 29.516 1 79.62 460 GLU B CA 1
ATOM 7947 C C . GLU B 1 460 ? -17.953 27.141 28.797 1 79.62 460 GLU B C 1
ATOM 7949 O O . GLU B 1 460 ? -17.703 26.016 29.234 1 79.62 460 GLU B O 1
ATOM 7954 N N . ASN B 1 461 ? -17.438 27.672 27.75 1 80.12 461 ASN B N 1
ATOM 7955 C CA . ASN B 1 461 ? -16.625 26.812 26.906 1 80.12 461 ASN B CA 1
ATOM 7956 C C . ASN B 1 461 ? -15.141 27.188 27 1 80.12 461 ASN B C 1
ATOM 7958 O O . ASN B 1 461 ? -14.805 28.312 27.375 1 80.12 461 ASN B O 1
ATOM 7962 N N . ASP B 1 462 ? -14.359 26.188 26.688 1 83.88 462 ASP B N 1
ATOM 7963 C CA . ASP B 1 462 ? -12.922 26.438 26.703 1 83.88 462 ASP B CA 1
ATOM 7964 C C . ASP B 1 462 ? -12.391 26.75 25.297 1 83.88 462 ASP B C 1
ATOM 7966 O O . ASP B 1 462 ? -11.336 27.375 25.156 1 83.88 462 ASP B O 1
ATOM 7970 N N . ARG B 1 463 ? -13.164 26.422 24.328 1 91.88 463 ARG B N 1
ATOM 7971 C CA . ARG B 1 463 ? -12.742 26.703 22.969 1 91.88 463 ARG B CA 1
ATOM 7972 C C . ARG B 1 463 ? -13.031 28.156 22.594 1 91.88 463 ARG B C 1
ATOM 7974 O O . ARG B 1 463 ? -14.133 28.656 22.812 1 91.88 463 ARG B O 1
ATOM 7981 N N . ILE B 1 464 ? -12.062 28.812 22.031 1 94.44 464 ILE B N 1
ATOM 7982 C CA . ILE B 1 464 ? -12.141 30.25 21.812 1 94.44 464 ILE B CA 1
ATOM 7983 C C . ILE B 1 464 ? -13.258 30.547 20.812 1 94.44 464 ILE B C 1
ATOM 7985 O O . ILE B 1 464 ? -13.953 31.562 20.938 1 94.44 464 ILE B O 1
ATOM 7989 N N . ASP B 1 465 ? -13.398 29.719 19.781 1 95.25 465 ASP B N 1
ATOM 7990 C CA . ASP B 1 465 ? -14.453 29.969 18.797 1 95.25 465 ASP B CA 1
ATOM 7991 C C . ASP B 1 465 ? -15.836 29.797 19.406 1 95.25 465 ASP B C 1
ATOM 7993 O O . ASP B 1 465 ? -16.75 30.578 19.156 1 95.25 465 ASP B O 1
ATOM 7997 N N . LYS B 1 466 ? -16.031 28.906 20.297 1 94.69 466 LYS B N 1
ATOM 7998 C CA . LYS B 1 466 ? -17.297 28.719 20.984 1 94.69 466 LYS B CA 1
ATOM 7999 C C . LYS B 1 466 ? -17.578 29.875 21.938 1 94.69 466 LYS B C 1
ATOM 8001 O O . LYS B 1 466 ? -18.719 30.312 22.094 1 94.69 466 LYS B O 1
ATOM 8006 N N . ILE B 1 467 ? -16.562 30.328 22.562 1 94.31 467 ILE B N 1
ATOM 8007 C CA . ILE B 1 467 ? -16.688 31.484 23.453 1 94.31 467 ILE B CA 1
ATOM 8008 C C . ILE B 1 467 ? -17.219 32.688 22.672 1 94.31 467 ILE B C 1
ATOM 8010 O O . ILE B 1 467 ? -18.172 33.344 23.094 1 94.31 467 ILE B O 1
ATOM 8014 N N . TRP B 1 468 ? -16.672 32.875 21.609 1 94.44 468 TRP B N 1
ATOM 8015 C CA . TRP B 1 468 ? -17.078 34.031 20.812 1 94.44 468 TRP B CA 1
ATOM 8016 C C . TRP B 1 468 ? -18.453 33.812 20.203 1 94.44 468 TRP B C 1
ATOM 8018 O O . TRP B 1 468 ? -19.219 34.781 20.031 1 94.44 468 TRP B O 1
ATOM 8028 N N . SER B 1 469 ? -18.734 32.594 19.875 1 93.69 469 SER B N 1
ATOM 8029 C CA . SER B 1 469 ? -20.094 32.281 19.438 1 93.69 469 SER B CA 1
ATOM 8030 C C . SER B 1 469 ? -21.109 32.625 20.516 1 93.69 469 SER B C 1
ATOM 8032 O O . SER B 1 469 ? -22.156 33.219 20.219 1 93.69 469 SER B O 1
ATOM 8034 N N . GLN B 1 470 ? -20.812 32.344 21.703 1 91.5 470 GLN B N 1
ATOM 8035 C CA . GLN B 1 470 ? -21.688 32.656 22.828 1 91.5 470 GLN B CA 1
ATOM 8036 C C . GLN B 1 470 ? -21.797 34.188 23 1 91.5 470 GLN B C 1
ATOM 8038 O O . GLN B 1 470 ? -22.906 34.688 23.203 1 91.5 470 GLN B O 1
ATOM 8043 N N . LEU B 1 471 ? -20.703 34.812 22.906 1 90.25 471 LEU B N 1
ATOM 8044 C CA . LEU B 1 471 ? -20.688 36.281 23.062 1 90.25 471 LEU B CA 1
ATOM 8045 C C . LEU B 1 471 ? -21.484 36.938 21.953 1 90.25 471 LEU B C 1
ATOM 8047 O O . LEU B 1 471 ? -22.156 37.938 22.188 1 90.25 471 LEU B O 1
ATOM 8051 N N . GLY B 1 472 ? -21.359 36.375 20.828 1 89.12 472 GLY B N 1
ATOM 8052 C CA . GLY B 1 472 ? -22.078 36.938 19.688 1 89.12 472 GLY B CA 1
ATOM 8053 C C . GLY B 1 472 ? -23.594 36.75 19.812 1 89.12 472 GLY B C 1
ATOM 8054 O O . GLY B 1 472 ? -24.359 37.469 19.156 1 89.12 472 GLY B O 1
ATOM 8055 N N . SER B 1 473 ? -24 35.875 20.641 1 88.12 473 SER B N 1
ATOM 8056 C CA . SER B 1 473 ? -25.422 35.594 20.781 1 88.12 473 SER B CA 1
ATOM 8057 C C . SER B 1 473 ? -26.047 36.438 21.906 1 88.12 473 SER B C 1
ATOM 8059 O O . SER B 1 473 ? -27.266 36.438 22.062 1 88.12 473 SER B O 1
ATOM 8061 N N . VAL B 1 474 ? -25.25 37.125 22.625 1 84.31 474 VAL B N 1
ATOM 8062 C CA . VAL B 1 474 ? -25.766 37.938 23.703 1 84.31 474 VAL B CA 1
ATOM 8063 C C . VAL B 1 474 ? -26.594 39.094 23.141 1 84.31 474 VAL B C 1
ATOM 8065 O O . VAL B 1 474 ? -26.125 39.812 22.25 1 84.31 474 VAL B O 1
ATOM 8068 N N . LYS B 1 475 ? -27.812 39.188 23.672 1 84.94 475 LYS B N 1
ATOM 8069 C CA . LYS B 1 475 ? -28.719 40.219 23.156 1 84.94 475 LYS B CA 1
ATOM 8070 C C . LYS B 1 475 ? -28.969 41.312 24.203 1 84.94 475 LYS B C 1
ATOM 8072 O O . LYS B 1 475 ? -28.859 41.062 25.406 1 84.94 475 LYS B O 1
ATOM 8077 N N . GLN B 1 476 ? -29.219 42.469 23.594 1 82.81 476 GLN B N 1
ATOM 8078 C CA . GLN B 1 476 ? -29.688 43.562 24.422 1 82.81 476 GLN B CA 1
ATOM 8079 C C . GLN B 1 476 ? -31.188 43.469 24.656 1 82.81 476 GLN B C 1
ATOM 8081 O O . GLN B 1 476 ? -31.844 42.562 24.188 1 82.81 476 GLN B O 1
ATOM 8086 N N . GLU B 1 477 ? -31.688 44.438 25.453 1 80.5 477 GLU B N 1
ATOM 8087 C CA . GLU B 1 477 ? -33.094 44.5 25.781 1 80.5 477 GLU B CA 1
ATOM 8088 C C . GLU B 1 477 ? -33.938 44.688 24.516 1 80.5 477 GLU B C 1
ATOM 8090 O O . GLU B 1 477 ? -35.062 44.156 24.422 1 80.5 477 GLU B O 1
ATOM 8095 N N . ASP B 1 478 ? -33.375 45.312 23.609 1 83.62 478 ASP B N 1
ATOM 8096 C CA . ASP B 1 478 ? -34.094 45.594 22.391 1 83.62 478 ASP B CA 1
ATOM 8097 C C . ASP B 1 478 ? -33.969 44.469 21.391 1 83.62 478 ASP B C 1
ATOM 8099 O O . ASP B 1 478 ? -34.5 44.531 20.281 1 83.62 478 ASP B O 1
ATOM 8103 N N . GLY B 1 479 ? -33.312 43.438 21.781 1 83.12 479 GLY B N 1
ATOM 8104 C CA . GLY B 1 479 ? -33.188 42.281 20.922 1 83.12 479 GLY B CA 1
ATOM 8105 C C . GLY B 1 479 ? -31.938 42.312 20.047 1 83.12 479 GLY B C 1
ATOM 8106 O O . GLY B 1 479 ? -31.594 41.312 19.422 1 83.12 479 GLY B O 1
ATOM 8107 N N . ALA B 1 480 ? -31.344 43.469 20 1 81.12 480 ALA B N 1
ATOM 8108 C CA . ALA B 1 480 ? -30.156 43.625 19.156 1 81.12 480 ALA B CA 1
ATOM 8109 C C . ALA B 1 480 ? -28.953 42.906 19.797 1 81.12 480 ALA B C 1
ATOM 8111 O O . ALA B 1 480 ? -28.891 42.781 21.016 1 81.12 480 ALA B O 1
ATOM 8112 N N . ARG B 1 481 ? -28.047 42.469 18.953 1 84.5 481 ARG B N 1
ATOM 8113 C CA . ARG B 1 481 ? -26.844 41.812 19.453 1 84.5 481 ARG B CA 1
ATOM 8114 C C . ARG B 1 481 ? -25.891 42.844 20.094 1 84.5 481 ARG B C 1
ATOM 8116 O O . ARG B 1 481 ? -25.516 43.812 19.453 1 84.5 481 ARG B O 1
ATOM 8123 N N . LYS B 1 482 ? -25.516 42.594 21.266 1 83.5 482 LYS B N 1
ATOM 8124 C CA . LYS B 1 482 ? -24.75 43.531 22.078 1 83.5 482 LYS B CA 1
ATOM 8125 C C . LYS B 1 482 ? -23.312 43.656 21.562 1 83.5 482 LYS B C 1
ATOM 8127 O O . LYS B 1 482 ? -22.75 44.75 21.531 1 83.5 482 LYS B O 1
ATOM 8132 N N . PHE B 1 483 ? -22.75 42.531 21.141 1 87.44 483 PHE B N 1
ATOM 8133 C CA . PHE B 1 483 ? -21.344 42.5 20.766 1 87.44 483 PHE B CA 1
ATOM 8134 C C . PHE B 1 483 ? -21.172 42.094 19.297 1 87.44 483 PHE B C 1
ATOM 8136 O O . PHE B 1 483 ? -20.266 41.344 18.969 1 87.44 483 PHE B O 1
ATOM 8143 N N . ASP B 1 484 ? -21.969 42.594 18.453 1 85.69 484 ASP B N 1
ATOM 8144 C CA . ASP B 1 484 ? -22.016 42.188 17.047 1 85.69 484 ASP B CA 1
ATOM 8145 C C . ASP B 1 484 ? -20.703 42.5 16.328 1 85.69 484 ASP B C 1
ATOM 8147 O O . ASP B 1 484 ? -20.125 41.625 15.68 1 85.69 484 ASP B O 1
ATOM 8151 N N . LEU B 1 485 ? -20.25 43.656 16.469 1 85.62 485 LEU B N 1
ATOM 8152 C CA . LEU B 1 485 ? -19.016 44.062 15.789 1 85.62 485 LEU B CA 1
ATOM 8153 C C . LEU B 1 485 ? -17.828 43.25 16.312 1 85.62 485 LEU B C 1
ATOM 8155 O O . LEU B 1 485 ? -16.984 42.812 15.523 1 85.62 485 LEU B O 1
ATOM 8159 N N . LEU B 1 486 ? -17.766 43.125 17.641 1 88.38 486 LEU B N 1
ATOM 8160 C CA . LEU B 1 486 ? -16.672 42.344 18.219 1 88.38 486 LEU B CA 1
ATOM 8161 C C . LEU B 1 486 ? -16.703 40.906 17.719 1 88.38 486 LEU B C 1
ATOM 8163 O O . LEU B 1 486 ? -15.648 40.344 17.422 1 88.38 486 LEU B O 1
ATOM 8167 N N . PHE B 1 487 ? -17.859 40.438 17.609 1 90.88 487 PHE B N 1
ATOM 8168 C CA . PHE B 1 487 ? -18.016 39.062 17.141 1 90.88 487 PHE B CA 1
ATOM 8169 C C . PHE B 1 487 ? -17.609 38.938 15.672 1 90.88 487 PHE B C 1
ATOM 8171 O O . PHE B 1 487 ? -16.953 37.969 15.273 1 90.88 487 PHE B O 1
ATOM 8178 N N . LYS B 1 488 ? -17.953 39.875 14.914 1 91.38 488 LYS B N 1
ATOM 8179 C CA . LYS B 1 488 ? -17.562 39.875 13.5 1 91.38 488 LYS B CA 1
ATOM 8180 C C . LYS B 1 488 ? -16.047 39.906 13.352 1 91.38 488 LYS B C 1
ATOM 8182 O O . LYS B 1 488 ? -15.484 39.219 12.508 1 91.38 488 LYS B O 1
ATOM 8187 N N . ILE B 1 489 ? -15.43 40.75 14.102 1 92.12 489 ILE B N 1
ATOM 8188 C CA . ILE B 1 489 ? -13.977 40.844 14.078 1 92.12 489 ILE B CA 1
ATOM 8189 C C . ILE B 1 489 ? -13.367 39.5 14.516 1 92.12 489 ILE B C 1
ATOM 8191 O O . ILE B 1 489 ? -12.438 39 13.883 1 92.12 489 ILE B O 1
ATOM 8195 N N . ALA B 1 490 ? -13.914 38.938 15.562 1 93.69 490 ALA B N 1
ATOM 8196 C CA . ALA B 1 490 ? -13.43 37.656 16.062 1 93.69 490 ALA B CA 1
ATOM 8197 C C . ALA B 1 490 ? -13.547 36.594 14.984 1 93.69 490 ALA B C 1
ATOM 8199 O O . ALA B 1 490 ? -12.633 35.781 14.805 1 93.69 490 ALA B O 1
ATOM 8200 N N . LYS B 1 491 ? -14.594 36.562 14.273 1 94.88 491 LYS B N 1
ATOM 8201 C CA . LYS B 1 491 ? -14.789 35.594 13.203 1 94.88 491 LYS B CA 1
ATOM 8202 C C . LYS B 1 491 ? -13.695 35.688 12.141 1 94.88 491 LYS B C 1
ATOM 8204 O O . LYS B 1 491 ? -13.164 34.688 11.672 1 94.88 491 LYS B O 1
ATOM 8209 N N . HIS B 1 492 ? -13.398 36.938 11.836 1 95.81 492 HIS B N 1
ATOM 8210 C CA . HIS B 1 492 ? -12.344 37.188 10.859 1 95.81 492 HIS B CA 1
ATOM 8211 C C . HIS B 1 492 ? -11.008 36.625 11.336 1 95.81 492 HIS B C 1
ATOM 8213 O O . HIS B 1 492 ? -10.281 36 10.562 1 95.81 492 HIS B O 1
ATOM 8219 N N . ILE B 1 493 ? -10.742 36.781 12.547 1 96.06 493 ILE B N 1
ATOM 8220 C CA . ILE B 1 493 ? -9.461 36.406 13.102 1 96.06 493 ILE B CA 1
ATOM 8221 C C . ILE B 1 493 ? -9.398 34.875 13.211 1 96.06 493 ILE B C 1
ATOM 8223 O O . ILE B 1 493 ? -8.398 34.25 12.82 1 96.06 493 ILE B O 1
ATOM 8227 N N . LEU B 1 494 ? -10.461 34.281 13.625 1 96.25 494 LEU B N 1
ATOM 8228 C CA . LEU B 1 494 ? -10.492 32.844 13.953 1 96.25 494 LEU B CA 1
ATOM 8229 C C . LEU B 1 494 ? -10.359 32 12.703 1 96.25 494 LEU B C 1
ATOM 8231 O O . LEU B 1 494 ? -9.898 30.859 12.766 1 96.25 494 LEU B O 1
ATOM 8235 N N . VAL B 1 495 ? -10.68 32.5 11.578 1 96.38 495 VAL B N 1
ATOM 8236 C CA . VAL B 1 495 ? -10.664 31.688 10.367 1 96.38 495 VAL B CA 1
ATOM 8237 C C . VAL B 1 495 ? -9.328 31.859 9.648 1 96.38 495 VAL B C 1
ATOM 8239 O O . VAL B 1 495 ? -9.07 31.188 8.641 1 96.38 495 VAL B O 1
ATOM 8242 N N . LEU B 1 496 ? -8.461 32.688 10.156 1 95.62 496 LEU B N 1
ATOM 8243 C CA . LEU B 1 496 ? -7.16 32.875 9.531 1 95.62 496 LEU B CA 1
ATOM 8244 C C . LEU B 1 496 ? -6.297 31.625 9.664 1 95.62 496 LEU B C 1
ATOM 8246 O O . LEU B 1 496 ? -6.414 30.891 10.648 1 95.62 496 LEU B O 1
ATOM 8250 N N . PRO B 1 497 ? -5.457 31.406 8.656 1 92.38 497 PRO B N 1
ATOM 8251 C CA . PRO B 1 497 ? -4.633 30.188 8.68 1 92.38 497 PRO B CA 1
ATOM 8252 C C . PRO B 1 497 ? -3.559 30.234 9.766 1 92.38 497 PRO B C 1
ATOM 8254 O O . PRO B 1 497 ? -2.846 31.219 9.898 1 92.38 497 PRO B O 1
ATOM 8257 N N . HIS B 1 498 ? -3.447 29.172 10.57 1 90.5 498 HIS B N 1
ATOM 8258 C CA . HIS B 1 498 ? -2.436 29.109 11.617 1 90.5 498 HIS B CA 1
ATOM 8259 C C . HIS B 1 498 ? -2.105 27.672 11.969 1 90.5 498 HIS B C 1
ATOM 8261 O O . HIS B 1 498 ? -1.23 27.406 12.805 1 90.5 498 HIS B O 1
ATOM 8267 N N . SER B 1 499 ? -2.852 26.75 11.406 1 82.69 499 SER B N 1
ATOM 8268 C CA . SER B 1 499 ? -2.66 25.328 11.68 1 82.69 499 SER B CA 1
ATOM 8269 C C . SER B 1 499 ? -2.803 24.5 10.406 1 82.69 499 SER B C 1
ATOM 8271 O O . SER B 1 499 ? -3.012 25.047 9.328 1 82.69 499 SER B O 1
ATOM 8273 N N . ASN B 1 500 ? -2.564 23.172 10.609 1 82.12 500 ASN B N 1
ATOM 8274 C CA . ASN B 1 500 ? -2.689 22.281 9.461 1 82.12 500 ASN B CA 1
ATOM 8275 C C . ASN B 1 500 ? -3.928 21.391 9.57 1 82.12 500 ASN B C 1
ATOM 8277 O O . ASN B 1 500 ? -3.898 20.234 9.18 1 82.12 500 ASN B O 1
ATOM 8281 N N . ALA B 1 501 ? -5.012 21.922 10.102 1 79.88 501 ALA B N 1
ATOM 8282 C CA . ALA B 1 501 ? -6.246 21.156 10.281 1 79.88 501 ALA B CA 1
ATOM 8283 C C . ALA B 1 501 ? -6.785 20.672 8.938 1 79.88 501 ALA B C 1
ATOM 8285 O O . ALA B 1 501 ? -7.438 19.625 8.867 1 79.88 501 ALA B O 1
ATOM 8286 N N . GLU B 1 502 ? -6.504 21.375 7.875 1 87.81 502 GLU B N 1
ATOM 8287 C CA . GLU B 1 502 ? -6.984 21.047 6.539 1 87.81 502 GLU B CA 1
ATOM 8288 C C . GLU B 1 502 ? -6.32 19.781 6.008 1 87.81 502 GLU B C 1
ATOM 8290 O O . GLU B 1 502 ? -6.832 19.141 5.082 1 87.81 502 GLU B O 1
ATOM 8295 N N . GLU B 1 503 ? -5.215 19.406 6.602 1 87.25 503 GLU B N 1
ATOM 8296 C CA . GLU B 1 503 ? -4.438 18.266 6.133 1 87.25 503 GLU B CA 1
ATOM 8297 C C . GLU B 1 503 ? -5.246 16.969 6.234 1 87.25 503 GLU B C 1
ATOM 8299 O O . GLU B 1 503 ? -5.051 16.047 5.438 1 87.25 503 GLU B O 1
ATOM 8304 N N . ARG B 1 504 ? -6.094 16.953 7.125 1 86.06 504 ARG B N 1
ATOM 8305 C CA . ARG B 1 504 ? -6.93 15.758 7.277 1 86.06 504 ARG B CA 1
ATOM 8306 C C . ARG B 1 504 ? -7.812 15.555 6.051 1 86.06 504 ARG B C 1
ATOM 8308 O O . ARG B 1 504 ? -8.039 14.422 5.625 1 86.06 504 ARG B O 1
ATOM 8315 N N . ILE B 1 505 ? -8.289 16.641 5.559 1 89.44 505 ILE B N 1
ATOM 8316 C CA . ILE B 1 505 ? -9.125 16.562 4.367 1 89.44 505 ILE B CA 1
ATOM 8317 C C . ILE B 1 505 ? -8.273 16.172 3.162 1 89.44 505 ILE B C 1
ATOM 8319 O O . ILE B 1 505 ? -8.68 15.336 2.352 1 89.44 505 ILE B O 1
ATOM 8323 N N . PHE B 1 506 ? -7.102 16.688 3.107 1 87.44 506 PHE B N 1
ATOM 8324 C CA . PHE B 1 506 ? -6.195 16.312 2.027 1 87.44 506 PHE B CA 1
ATOM 8325 C C . PHE B 1 506 ? -5.855 14.836 2.086 1 87.44 506 PHE B C 1
ATOM 8327 O O . PHE B 1 506 ? -5.801 14.164 1.053 1 87.44 506 PHE B O 1
ATOM 8334 N N . SER B 1 507 ? -5.707 14.422 3.25 1 84.88 507 SER B N 1
ATOM 8335 C CA . SER B 1 507 ? -5.41 13 3.445 1 84.88 507 SER B CA 1
ATOM 8336 C C . SER B 1 507 ? -6.578 12.125 3.004 1 84.88 507 SER B C 1
ATOM 8338 O O . SER B 1 507 ? -6.375 11.031 2.475 1 84.88 507 SER B O 1
ATOM 8340 N N . THR B 1 508 ? -7.742 12.57 3.236 1 85.19 508 THR B N 1
ATOM 8341 C CA . THR B 1 508 ? -8.93 11.828 2.809 1 85.19 508 THR B CA 1
ATOM 8342 C C . THR B 1 508 ? -8.977 11.719 1.288 1 85.19 508 THR B C 1
ATOM 8344 O O . THR B 1 508 ? -9.344 10.672 0.749 1 85.19 508 THR B O 1
ATOM 8347 N N . VAL B 1 509 ? -8.641 12.758 0.639 1 83.44 509 VAL B N 1
ATOM 8348 C CA . VAL B 1 509 ? -8.602 12.742 -0.82 1 83.44 509 VAL B CA 1
ATOM 8349 C C . VAL B 1 509 ? -7.586 11.703 -1.302 1 83.44 509 VAL B C 1
ATOM 8351 O O . VAL B 1 509 ? -7.883 10.898 -2.188 1 83.44 509 VAL B O 1
ATOM 8354 N N . ARG B 1 510 ? -6.543 11.656 -0.617 1 78.69 510 ARG B N 1
ATOM 8355 C CA . ARG B 1 510 ? -5.492 10.711 -0.987 1 78.69 510 ARG B CA 1
ATOM 8356 C C . ARG B 1 510 ? -5.934 9.273 -0.741 1 78.69 510 ARG B C 1
ATOM 8358 O O . ARG B 1 510 ? -5.594 8.375 -1.514 1 78.69 510 ARG B O 1
ATOM 8365 N N . LYS B 1 511 ? -6.613 9.117 0.254 1 78.44 511 LYS B N 1
ATOM 8366 C CA . LYS B 1 511 ? -7.082 7.781 0.614 1 78.44 511 LYS B CA 1
ATOM 8367 C C . LYS B 1 511 ? -8.102 7.262 -0.398 1 78.44 511 LYS B C 1
ATOM 8369 O O . LYS B 1 511 ? -8.18 6.059 -0.646 1 78.44 511 LYS B O 1
ATOM 8374 N N . ASN B 1 512 ? -8.828 8.133 -0.891 1 79.31 512 ASN B N 1
ATOM 8375 C CA . ASN B 1 512 ? -9.875 7.727 -1.819 1 79.31 512 ASN B CA 1
ATOM 8376 C C . ASN B 1 512 ? -9.336 7.555 -3.236 1 79.31 512 ASN B C 1
ATOM 8378 O O . ASN B 1 512 ? -9.914 6.828 -4.043 1 79.31 512 ASN B O 1
ATOM 8382 N N . LYS B 1 513 ? -8.289 8.234 -3.465 1 71.88 513 LYS B N 1
ATOM 8383 C CA . LYS B 1 513 ? -7.664 8.078 -4.773 1 71.88 513 LYS B CA 1
ATOM 8384 C C . LYS B 1 513 ? -6.707 6.891 -4.793 1 71.88 513 LYS B C 1
ATOM 8386 O O . LYS B 1 513 ? -5.516 7.043 -4.512 1 71.88 513 LYS B O 1
ATOM 8391 N N . THR B 1 514 ? -7.164 5.773 -4.473 1 59.47 514 THR B N 1
ATOM 8392 C CA . THR B 1 514 ? -6.266 4.629 -4.332 1 59.47 514 THR B CA 1
ATOM 8393 C C . THR B 1 514 ? -5.961 4.016 -5.695 1 59.47 514 THR B C 1
ATOM 8395 O O . THR B 1 514 ? -6.645 4.297 -6.68 1 59.47 514 THR B O 1
ATOM 8398 N N . THR B 1 515 ? -4.82 3.402 -5.664 1 57.47 515 THR B N 1
ATOM 8399 C CA . THR B 1 515 ? -4.398 2.621 -6.824 1 57.47 515 THR B CA 1
ATOM 8400 C C . THR B 1 515 ? -5.508 1.672 -7.27 1 57.47 515 THR B C 1
ATOM 8402 O O . THR B 1 515 ? -5.641 1.377 -8.461 1 57.47 515 THR B O 1
ATOM 8405 N N . PHE B 1 516 ? -6.316 1.342 -6.254 1 54.84 516 PHE B N 1
ATOM 8406 C CA . PHE B 1 516 ? -7.309 0.33 -6.598 1 54.84 516 PHE B CA 1
ATOM 8407 C C . PHE B 1 516 ? -8.586 0.98 -7.109 1 54.84 516 PHE B C 1
ATOM 8409 O O . PHE B 1 516 ? -9.422 0.317 -7.727 1 54.84 516 PHE B O 1
ATOM 8416 N N . GLY B 1 517 ? -8.742 2.324 -6.887 1 57.31 517 GLY B N 1
ATOM 8417 C CA . GLY B 1 517 ? -9.961 3.029 -7.234 1 57.31 517 GLY B CA 1
ATOM 8418 C C . GLY B 1 517 ? -9.867 3.785 -8.547 1 57.31 517 GLY B C 1
ATOM 8419 O O . GLY B 1 517 ? -10.508 4.82 -8.727 1 57.31 517 GLY B O 1
ATOM 8420 N N . ALA B 1 518 ? -9.047 3.316 -9.414 1 58.38 518 ALA B N 1
ATOM 8421 C CA . ALA B 1 518 ? -8.727 4.102 -10.602 1 58.38 518 ALA B CA 1
ATOM 8422 C C . ALA B 1 518 ? -9.961 4.293 -11.477 1 58.38 518 ALA B C 1
ATOM 8424 O O . ALA B 1 518 ? -9.969 5.137 -12.375 1 58.38 518 ALA B O 1
ATOM 8425 N N . SER B 1 519 ? -11.07 3.67 -10.992 1 68.94 519 SER B N 1
ATOM 8426 C CA . SER B 1 519 ? -12.188 3.738 -11.93 1 68.94 519 SER B CA 1
ATOM 8427 C C . SER B 1 519 ? -13.148 4.867 -11.562 1 68.94 519 SER B C 1
ATOM 8429 O O . SER B 1 519 ? -14.102 5.141 -12.297 1 68.94 519 SER B O 1
ATOM 8431 N N . LEU B 1 520 ? -12.836 5.562 -10.484 1 79.25 520 LEU B N 1
ATOM 8432 C CA . LEU B 1 520 ? -13.703 6.672 -10.117 1 79.25 520 LEU B CA 1
ATOM 8433 C C . LEU B 1 520 ? -13.398 7.91 -10.945 1 79.25 520 LEU B C 1
ATOM 8435 O O . LEU B 1 520 ? -12.227 8.234 -11.18 1 79.25 520 LEU B O 1
ATOM 8439 N N . SER B 1 521 ? -14.477 8.469 -11.43 1 82.81 521 SER B N 1
ATOM 8440 C CA . SER B 1 521 ? -14.273 9.695 -12.195 1 82.81 521 SER B CA 1
ATOM 8441 C C . SER B 1 521 ? -13.633 10.781 -11.328 1 82.81 521 SER B C 1
ATOM 8443 O O . SER B 1 521 ? -14.172 11.148 -10.289 1 82.81 521 SER B O 1
ATOM 8445 N N . ASN B 1 522 ? -12.516 11.344 -11.789 1 80.81 522 ASN B N 1
ATOM 8446 C CA . ASN B 1 522 ? -11.82 12.414 -11.086 1 80.81 522 ASN B CA 1
ATOM 8447 C C . ASN B 1 522 ? -12.609 13.719 -11.141 1 80.81 522 ASN B C 1
ATOM 8449 O O . ASN B 1 522 ? -12.438 14.594 -10.289 1 80.81 522 ASN B O 1
ATOM 8453 N N . GLU B 1 523 ? -13.453 13.828 -12.086 1 81.38 523 GLU B N 1
ATOM 8454 C CA . GLU B 1 523 ? -14.172 15.078 -12.32 1 81.38 523 GLU B CA 1
ATOM 8455 C C . GLU B 1 523 ? -15.453 15.141 -11.492 1 81.38 523 GLU B C 1
ATOM 8457 O O . GLU B 1 523 ? -15.844 16.219 -11.016 1 81.38 523 GLU B O 1
ATOM 8462 N N . THR B 1 524 ? -15.977 13.945 -11.336 1 86.94 524 THR B N 1
ATOM 8463 C CA . THR B 1 524 ? -17.312 13.992 -10.75 1 86.94 524 THR B CA 1
ATOM 8464 C C . THR B 1 524 ? -17.375 13.172 -9.469 1 86.94 524 THR B C 1
ATOM 8466 O O . THR B 1 524 ? -17.5 13.727 -8.375 1 86.94 524 THR B O 1
ATOM 8469 N N . THR B 1 525 ? -17.062 11.93 -9.531 1 89.56 525 THR B N 1
ATOM 8470 C CA . THR B 1 525 ? -17.375 10.992 -8.461 1 89.56 525 THR B CA 1
ATOM 8471 C C . THR B 1 525 ? -16.406 11.164 -7.293 1 89.56 525 THR B C 1
ATOM 8473 O O . THR B 1 525 ? -16.812 11.188 -6.133 1 89.56 525 THR B O 1
ATOM 8476 N N . LEU B 1 526 ? -15.164 11.328 -7.562 1 87.69 526 LEU B N 1
ATOM 8477 C CA . LEU B 1 526 ? -14.188 11.453 -6.488 1 87.69 526 LEU B CA 1
ATOM 8478 C C . LEU B 1 526 ? -14.438 12.719 -5.676 1 87.69 526 LEU B C 1
ATOM 8480 O O . LEU B 1 526 ? -14.5 12.672 -4.445 1 87.69 526 LEU B O 1
ATOM 8484 N N . PRO B 1 527 ? -14.617 13.805 -6.309 1 88.88 527 PRO B N 1
ATOM 8485 C CA . PRO B 1 527 ? -14.945 15.008 -5.543 1 88.88 527 PRO B CA 1
ATOM 8486 C C . PRO B 1 527 ? -16.25 14.859 -4.746 1 88.88 527 PRO B C 1
ATOM 8488 O O . PRO B 1 527 ? -16.344 15.367 -3.625 1 88.88 527 PRO B O 1
ATOM 8491 N N . SER B 1 528 ? -17.188 14.18 -5.312 1 92.25 528 SER B N 1
ATOM 8492 C CA . SER B 1 528 ? -18.453 13.969 -4.629 1 92.25 528 SER B CA 1
ATOM 8493 C C . SER B 1 528 ? -18.266 13.148 -3.357 1 92.25 528 SER B C 1
ATOM 8495 O O . SER B 1 528 ? -18.844 13.477 -2.314 1 92.25 528 SER B O 1
ATOM 8497 N N . ILE B 1 529 ? -17.453 12.234 -3.494 1 88.88 529 ILE B N 1
ATOM 8498 C CA . ILE B 1 529 ? -17.188 11.383 -2.346 1 88.88 529 ILE B CA 1
ATOM 8499 C C . ILE B 1 529 ? -16.438 12.18 -1.273 1 88.88 529 ILE B C 1
ATOM 8501 O O . ILE B 1 529 ? -16.781 12.109 -0.092 1 88.88 529 ILE B O 1
#

Sequence (1058 aa):
KVMNAEVLFTGFIPEHHLPFEAAAHAAPLLRKMFPDRAIATKYGCAATKTAAIINYAMASDMKNPVVSSMKEQPFSLAVDGSSDTGTESMYPLVVRIFDINRGEVCPKLWHMCLISDSRAKGIFAQVQVSDAFKKYSIPWENVIGLSLDNTSVNMGRHNGLHTHFEKQNKSIYTAGCPCHVVHNITSYAAKAFAEETRFNVDDFLIDLLHYFDKSTKRQASLKEYCGFCDQEYRKVLKYGATRWLSREVCIDRALKQYPTLQSYFASQPEVKSDPRLCRLQQYFADPKTEVYLLFYHSILPLFSDVNKLLQCEEPKIHLLRRELTCFMHKLLGRFLQVTAYKEKTVTEVDLQDPNNSPSDQKLMVGFSTRMHHNLFSTEEAAIVKGYRSFLVAACQYAFSHLPFRDVLLQHVEVLPFENREVADFDSLVYFVERFSTLKAKLDGKMDQTAYKLLPDSVVENDRIDKIWSQLGSVKQEDGARKFDLLFKIAKHILVLPHSNAEERIFSTVRKNKTTFGASLSNETTLPSIKVMNAEVLFTGFIPEHHLPFEAAAHAAPLLRKMFPDRAIATKYGCAATKTAAIINYAMASDMKNPVVSSMKEQPFSLAVDGSSDTGTESMYPLVVRIFDINRGEVCPKLWHMCLISDSRAKGIFAQVQVSDAFKKYSIPWENVIGLSLDNTSVNMGRHNGLHTHFEKQNKSIYTAGCPCHVVHNITSYAAKAFAEETRFNVDDFLIDLLHYFDKSTKRQASLKEYCGFCDQEYRKVLKYGATRWLSREVCIDRALKQYPTLQSYFASQPEVKSDPRLCRLQQYFADPKTEVYLLFYHSILPLFSDVNKLLQCEEPKIHLLRRELTCFMHKLLGRFLQVTAYKEKTVTEVDLQDPNNSPSDQKLMVGFSTRMHHNLFSTEEAAIVKGYRSFLVAACQYAFSHLPFRDVLLQHVEVLPFENREVADFDSLVYFVERFSTLKAKLDGKMDQTAYKLLPDSVVENDRIDKIWSQLGSVKQEDGARKFDLLFKIAKHILVLPHSNAEERIFSTVRKNKTTFGASLSNETTLPSI